Protein AF-S8AWP2-F1 (afdb_monomer_lite)

Structure (mmCIF, N/CA/C/O backbone):
data_AF-S8AWP2-F1
#
_entry.id   AF-S8AWP2-F1
#
loop_
_atom_site.group_PDB
_atom_site.id
_atom_site.type_symbol
_atom_site.label_atom_id
_atom_site.label_alt_id
_atom_site.label_comp_id
_atom_site.label_asym_id
_atom_site.label_entity_id
_atom_site.label_seq_id
_atom_site.pdbx_PDB_ins_code
_atom_site.Cartn_x
_atom_site.Cartn_y
_atom_site.Cartn_z
_atom_site.occupancy
_atom_site.B_iso_or_equiv
_atom_site.auth_seq_id
_atom_site.auth_comp_id
_atom_site.auth_asym_id
_atom_site.auth_atom_id
_atom_site.pdbx_PDB_model_num
ATOM 1 N N . MET A 1 1 ? 94.676 -32.621 21.897 1.00 42.78 1 MET A N 1
ATOM 2 C CA . MET A 1 1 ? 94.175 -31.281 21.504 1.00 42.78 1 MET A CA 1
ATOM 3 C C . MET A 1 1 ? 92.764 -31.374 20.895 1.00 42.78 1 MET A C 1
ATOM 5 O O . MET A 1 1 ? 92.560 -30.989 19.753 1.00 42.78 1 MET A O 1
ATOM 9 N N . ARG A 1 2 ? 91.780 -31.938 21.622 1.00 37.12 2 ARG A N 1
ATOM 10 C CA . ARG A 1 2 ? 90.385 -32.103 21.141 1.00 37.12 2 ARG A CA 1
ATOM 11 C C . ARG A 1 2 ? 89.375 -32.263 22.302 1.00 37.12 2 ARG A C 1
ATOM 13 O O . ARG A 1 2 ? 88.376 -32.954 22.171 1.00 37.12 2 ARG A O 1
ATOM 20 N N . THR A 1 3 ? 89.678 -31.658 23.456 1.00 35.97 3 THR A N 1
ATOM 21 C CA . THR A 1 3 ? 89.068 -32.030 24.754 1.00 35.97 3 THR A CA 1
ATOM 22 C C . THR A 1 3 ? 88.956 -30.890 25.780 1.00 35.97 3 THR A C 1
ATOM 24 O O . THR A 1 3 ? 88.505 -31.135 26.889 1.00 35.97 3 THR A O 1
ATOM 27 N N . ALA A 1 4 ? 89.352 -29.655 25.444 1.00 32.06 4 ALA A N 1
ATOM 28 C CA . ALA A 1 4 ? 89.531 -28.571 26.427 1.00 32.06 4 ALA A CA 1
ATOM 29 C C . ALA A 1 4 ? 88.922 -27.209 26.019 1.00 32.06 4 ALA A C 1
ATOM 31 O O . ALA A 1 4 ? 89.257 -26.191 26.609 1.00 32.06 4 ALA A O 1
ATOM 32 N N . LEU A 1 5 ? 88.034 -27.173 25.014 1.00 36.41 5 LEU A N 1
ATOM 33 C CA . LEU A 1 5 ? 87.403 -25.931 24.520 1.00 36.41 5 LEU A CA 1
ATOM 34 C C . LEU A 1 5 ? 85.859 -25.991 24.490 1.00 36.41 5 LEU A C 1
ATOM 36 O O . LEU A 1 5 ? 85.213 -25.273 23.737 1.00 36.41 5 LEU A O 1
ATOM 40 N N . ARG A 1 6 ? 85.265 -26.879 25.300 1.00 34.16 6 ARG A N 1
ATOM 41 C CA . ARG A 1 6 ? 83.806 -27.024 25.509 1.00 34.16 6 ARG A CA 1
ATOM 42 C C . ARG A 1 6 ? 83.405 -26.942 26.995 1.00 34.16 6 ARG A C 1
ATOM 44 O O . ARG A 1 6 ? 82.355 -27.435 27.379 1.00 34.16 6 ARG A O 1
ATOM 51 N N . LEU A 1 7 ? 84.266 -26.358 27.832 1.00 32.91 7 LEU A N 1
ATOM 52 C CA . LEU A 1 7 ? 84.156 -26.378 29.301 1.00 32.91 7 LEU A CA 1
ATOM 53 C C . LEU A 1 7 ? 84.197 -24.980 29.952 1.00 32.91 7 LEU A C 1
ATOM 55 O O . LEU A 1 7 ? 84.250 -24.875 31.169 1.00 32.91 7 LEU A O 1
ATOM 59 N N . ALA A 1 8 ? 84.137 -23.911 29.148 1.00 33.75 8 ALA A N 1
ATOM 60 C CA . ALA A 1 8 ? 84.161 -22.512 29.600 1.00 33.75 8 ALA A CA 1
ATOM 61 C C . ALA A 1 8 ? 82.802 -21.786 29.454 1.00 33.75 8 ALA A C 1
ATOM 63 O O . ALA A 1 8 ? 82.737 -20.567 29.544 1.00 33.75 8 ALA A O 1
ATOM 64 N N . ALA A 1 9 ? 81.723 -22.539 29.221 1.00 33.47 9 ALA A N 1
ATOM 65 C CA . ALA A 1 9 ? 80.335 -22.063 29.179 1.00 33.47 9 ALA A CA 1
ATOM 66 C C . ALA A 1 9 ? 79.407 -23.072 29.893 1.00 33.47 9 ALA A C 1
ATOM 68 O O . ALA A 1 9 ? 78.329 -23.404 29.412 1.00 33.47 9 ALA A O 1
ATOM 69 N N . ALA A 1 10 ? 79.901 -23.649 30.995 1.00 35.47 10 ALA A N 1
ATOM 70 C CA . ALA A 1 10 ? 79.303 -24.790 31.698 1.00 35.47 10 ALA A CA 1
ATOM 71 C C . ALA A 1 10 ? 79.237 -24.575 33.227 1.00 35.47 10 ALA A C 1
ATOM 73 O O . ALA A 1 10 ? 79.400 -25.507 34.010 1.00 35.47 10 ALA A O 1
ATOM 74 N N . ALA A 1 11 ? 79.015 -23.328 33.641 1.00 36.97 11 ALA A N 1
ATOM 75 C CA . ALA A 1 11 ? 78.617 -22.919 34.986 1.00 36.97 11 ALA A CA 1
ATOM 76 C C . ALA A 1 11 ? 77.853 -21.590 34.852 1.00 36.97 11 ALA A C 1
ATOM 78 O O . ALA A 1 11 ? 78.237 -20.782 34.011 1.00 36.97 11 ALA A O 1
ATOM 79 N N . ILE A 1 12 ? 76.815 -21.364 35.673 1.00 35.59 12 ILE A N 1
ATOM 80 C CA . ILE A 1 12 ? 75.870 -20.231 35.545 1.00 35.59 12 ILE A CA 1
ATOM 81 C C . ILE A 1 12 ? 75.112 -20.302 34.191 1.00 35.59 12 ILE A C 1
ATOM 83 O O . ILE A 1 12 ? 75.533 -19.718 33.203 1.00 35.59 12 ILE A O 1
ATOM 87 N N . LEU A 1 13 ? 74.005 -21.032 34.038 1.00 33.34 13 LEU A N 1
ATOM 88 C CA . LEU A 1 13 ? 72.996 -21.434 35.023 1.00 33.34 13 LEU A CA 1
ATOM 89 C C . LEU A 1 13 ? 72.483 -22.864 34.761 1.00 33.34 13 LEU A C 1
ATOM 91 O O . LEU A 1 13 ? 72.634 -23.410 33.670 1.00 33.34 13 LEU A O 1
ATOM 95 N N . SER A 1 14 ? 71.855 -23.466 35.771 1.00 30.28 14 SER A N 1
ATOM 96 C CA . SER A 1 14 ? 71.142 -24.744 35.661 1.00 30.28 14 SER A CA 1
ATOM 97 C C . SER A 1 14 ? 70.037 -24.698 34.606 1.00 30.28 14 SER A C 1
ATOM 99 O O . SER A 1 14 ? 69.289 -23.723 34.547 1.00 30.28 14 SER A O 1
ATOM 101 N N . ALA A 1 15 ? 69.865 -25.788 33.854 1.00 34.31 15 ALA A N 1
ATOM 102 C CA . ALA A 1 15 ? 68.691 -25.976 33.013 1.00 34.31 15 ALA A CA 1
ATOM 103 C C . ALA A 1 15 ? 67.431 -26.048 33.892 1.00 34.31 15 ALA A C 1
ATOM 105 O O . ALA A 1 15 ? 67.141 -27.081 34.495 1.00 34.31 15 ALA A O 1
ATOM 106 N N . ALA A 1 16 ? 66.683 -24.947 33.958 1.00 30.81 16 ALA A N 1
ATOM 107 C CA . ALA A 1 16 ? 65.301 -24.988 34.389 1.00 30.81 16 ALA A CA 1
ATOM 108 C C . ALA A 1 16 ? 64.512 -25.687 33.276 1.00 30.81 16 ALA A C 1
ATOM 110 O O . ALA A 1 16 ? 64.259 -25.105 32.224 1.00 30.81 16 ALA A O 1
ATOM 111 N N . SER A 1 17 ? 64.151 -26.951 33.492 1.00 40.12 17 SER A N 1
ATOM 112 C CA . SER A 1 17 ? 63.127 -27.630 32.700 1.00 40.12 17 SER A CA 1
ATOM 113 C C . SER A 1 17 ? 61.770 -27.023 33.062 1.00 40.12 17 SER A C 1
ATOM 115 O O . SER A 1 17 ? 61.025 -27.585 33.867 1.00 40.12 17 SER A O 1
ATOM 117 N N . THR A 1 18 ? 61.480 -25.839 32.524 1.00 38.56 18 THR A N 1
ATOM 118 C CA . THR A 1 18 ? 60.182 -25.182 32.658 1.00 38.56 18 THR A CA 1
ATOM 119 C C . THR A 1 18 ? 59.151 -25.973 31.864 1.00 38.56 18 THR A C 1
ATOM 121 O O . THR A 1 18 ? 58.963 -25.766 30.669 1.00 38.56 18 THR A O 1
ATOM 124 N N . SER A 1 19 ? 58.482 -26.900 32.546 1.00 49.97 19 SER A N 1
ATOM 125 C CA . SER A 1 19 ? 57.118 -27.276 32.186 1.00 49.97 19 SER A CA 1
ATOM 126 C C . SER A 1 19 ? 56.280 -26.004 32.073 1.00 49.97 19 SER A C 1
ATOM 128 O O . SER A 1 19 ? 56.360 -25.179 32.988 1.00 49.97 19 SER A O 1
ATOM 130 N N . ALA A 1 20 ? 55.498 -25.871 31.000 1.00 56.75 20 ALA A N 1
ATOM 131 C CA . ALA A 1 20 ? 54.636 -24.721 30.738 1.00 56.75 20 ALA A CA 1
ATOM 132 C C . ALA A 1 20 ? 53.916 -24.252 32.010 1.00 56.75 20 ALA A C 1
ATOM 134 O O . ALA A 1 20 ? 53.125 -24.998 32.598 1.00 56.75 20 ALA A O 1
ATOM 135 N N . VAL A 1 21 ? 54.213 -23.034 32.470 1.00 76.25 21 VAL A N 1
ATOM 136 C CA . VAL A 1 21 ? 53.601 -22.504 33.687 1.00 76.25 21 VAL A CA 1
ATOM 137 C C . VAL A 1 21 ? 52.257 -21.907 33.294 1.00 76.25 21 VAL A C 1
ATOM 139 O O . VAL A 1 21 ? 52.169 -20.825 32.720 1.00 76.25 21 VAL A O 1
ATOM 142 N N . CYS A 1 22 ? 51.201 -22.662 33.578 1.00 86.25 22 CYS A N 1
ATOM 143 C CA . CYS A 1 22 ? 49.826 -22.260 33.326 1.00 86.25 22 CYS A CA 1
ATOM 144 C C . CYS A 1 22 ? 49.356 -21.292 34.414 1.00 86.25 22 CYS A C 1
ATOM 146 O O . CYS A 1 22 ? 48.983 -21.707 35.512 1.00 86.25 22 CYS A O 1
ATOM 148 N N . ILE A 1 23 ? 49.375 -19.999 34.102 1.00 87.69 23 ILE A N 1
ATOM 149 C CA . ILE A 1 23 ? 48.913 -18.932 34.989 1.00 87.69 23 ILE A CA 1
ATOM 150 C C . ILE A 1 23 ? 47.380 -18.886 34.931 1.00 87.69 23 ILE A C 1
ATOM 152 O O . ILE A 1 23 ? 46.834 -18.670 33.846 1.00 87.69 23 ILE A O 1
ATOM 156 N N . PRO A 1 24 ? 46.657 -19.088 36.049 1.00 88.19 24 PRO A N 1
ATOM 157 C CA . PRO A 1 24 ? 45.210 -18.919 36.068 1.00 88.19 24 PRO A CA 1
ATOM 158 C C . PRO A 1 24 ? 44.852 -17.436 35.929 1.00 88.19 24 PRO A C 1
ATOM 160 O O . PRO A 1 24 ? 45.419 -16.584 36.615 1.00 88.19 24 PRO A O 1
ATOM 163 N N . LEU A 1 25 ? 43.850 -17.131 35.104 1.00 87.81 25 LEU A N 1
ATOM 164 C CA . LEU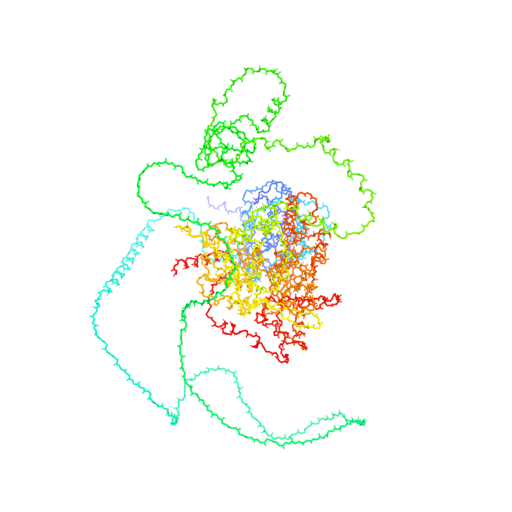 A 1 25 ? 43.242 -15.795 35.036 1.00 87.81 25 LEU A CA 1
ATOM 165 C C . LEU A 1 25 ? 42.216 -15.557 36.160 1.00 87.81 25 LEU A C 1
ATOM 167 O O . LEU A 1 25 ? 41.536 -14.532 36.181 1.00 87.81 25 LEU A O 1
ATOM 171 N N . ALA A 1 26 ? 42.116 -16.487 37.113 1.00 87.31 26 ALA A N 1
ATOM 172 C CA . ALA A 1 26 ? 41.205 -16.402 38.241 1.00 87.31 26 ALA A CA 1
ATOM 173 C C . ALA A 1 26 ? 41.520 -15.178 39.117 1.00 87.31 26 ALA A C 1
ATOM 175 O O . ALA A 1 26 ? 42.572 -15.107 39.751 1.00 87.31 26 ALA A O 1
ATOM 176 N N . GLY A 1 27 ? 40.604 -14.208 39.141 1.00 83.25 27 GLY A N 1
ATOM 177 C CA . GLY A 1 27 ? 40.806 -12.921 39.815 1.00 83.25 27 GLY A CA 1
ATOM 178 C C . GLY A 1 27 ? 41.656 -11.889 39.055 1.00 83.25 27 GLY A C 1
ATOM 179 O O . GLY A 1 27 ? 42.025 -10.884 39.659 1.00 83.25 27 GLY A O 1
ATOM 180 N N . SER A 1 28 ? 41.952 -12.093 37.764 1.00 90.88 28 SER A N 1
ATOM 181 C CA . SER A 1 28 ? 42.581 -11.067 36.912 1.00 90.88 28 SER A CA 1
ATOM 182 C C . SER A 1 28 ? 41.698 -9.820 36.802 1.00 90.88 28 SER A C 1
ATOM 184 O O . SER A 1 28 ? 40.487 -9.900 36.590 1.00 90.88 28 SER A O 1
ATOM 186 N N . SER A 1 29 ? 42.328 -8.654 36.915 1.00 88.25 29 SER A N 1
ATOM 187 C CA . SER A 1 29 ? 41.708 -7.334 36.782 1.00 88.25 29 SER A CA 1
ATOM 188 C C . SER A 1 29 ? 41.656 -6.813 35.339 1.00 88.25 29 SER A C 1
ATOM 190 O O . SER A 1 29 ? 40.894 -5.882 35.074 1.00 88.25 29 SER A O 1
ATOM 192 N N . LEU A 1 30 ? 42.410 -7.419 34.408 1.00 89.25 30 LEU A N 1
ATOM 193 C CA . LEU A 1 30 ? 42.397 -7.092 32.971 1.00 89.25 30 LEU A CA 1
ATOM 194 C C . LEU A 1 30 ? 41.645 -8.119 32.108 1.00 89.25 30 LEU A C 1
ATOM 196 O O . LEU A 1 30 ? 41.063 -7.752 31.087 1.00 89.25 30 LEU A O 1
ATOM 200 N N . CYS A 1 31 ? 41.612 -9.385 32.527 1.00 92.44 31 CYS A N 1
ATOM 201 C CA . CYS A 1 31 ? 40.851 -10.450 31.870 1.00 92.44 31 CYS A CA 1
ATOM 202 C C . CYS A 1 31 ? 39.722 -11.035 32.760 1.00 92.44 31 CYS A C 1
ATOM 204 O O . CYS A 1 31 ? 39.590 -12.262 32.814 1.00 92.44 31 CYS A O 1
ATOM 206 N N . PRO A 1 32 ? 38.902 -10.229 33.476 1.00 90.56 32 PRO A N 1
ATOM 207 C CA . PRO A 1 32 ? 37.938 -10.741 34.455 1.00 90.56 32 PRO A CA 1
ATOM 208 C C . PRO A 1 32 ? 36.863 -11.668 33.866 1.00 90.56 32 PRO A C 1
ATOM 210 O O . PRO A 1 32 ? 36.408 -12.573 34.563 1.00 90.56 32 PRO A O 1
ATOM 213 N N . ALA A 1 33 ? 36.479 -11.512 32.593 1.00 89.50 33 ALA A N 1
ATOM 214 C CA . ALA A 1 33 ? 35.524 -12.427 31.952 1.00 89.50 33 ALA A CA 1
ATOM 215 C C . ALA A 1 33 ? 36.131 -13.818 31.678 1.00 89.50 33 ALA A C 1
ATOM 217 O O . ALA A 1 33 ? 35.417 -14.812 31.577 1.00 89.50 33 ALA A O 1
ATOM 218 N N . PHE A 1 34 ? 37.463 -13.914 31.626 1.00 89.44 34 PHE A N 1
ATOM 219 C CA . PHE A 1 34 ? 38.205 -15.153 31.387 1.00 89.44 34 PHE A CA 1
ATOM 220 C C . PHE A 1 34 ? 38.605 -15.876 32.688 1.00 89.44 34 PHE A C 1
ATOM 222 O O . PHE A 1 34 ? 39.438 -16.777 32.643 1.00 89.44 34 PHE A O 1
ATOM 229 N N . ASN A 1 35 ? 37.991 -15.534 33.828 1.00 87.25 35 ASN A N 1
ATOM 230 C CA . ASN A 1 35 ? 38.224 -16.067 35.184 1.00 87.25 35 ASN A CA 1
ATOM 231 C C . ASN A 1 35 ? 38.454 -17.599 35.267 1.00 87.25 35 ASN A C 1
ATOM 233 O O . ASN A 1 35 ? 39.285 -18.054 36.048 1.00 87.25 35 ASN A O 1
ATOM 237 N N . GLY A 1 36 ? 37.750 -18.403 34.459 1.00 84.50 36 GLY A N 1
ATOM 238 C CA . GLY A 1 36 ? 37.904 -19.867 34.405 1.00 84.50 36 GLY A CA 1
ATOM 239 C C . GLY A 1 36 ? 39.035 -20.397 33.506 1.00 84.50 36 GLY A C 1
ATOM 240 O O . GLY A 1 36 ? 39.114 -21.608 33.293 1.00 84.50 36 GLY A O 1
ATOM 241 N N . SER A 1 37 ? 39.873 -19.524 32.943 1.00 89.56 37 SER A N 1
ATOM 242 C CA . SER A 1 37 ? 40.850 -19.829 31.884 1.00 89.56 37 SER A CA 1
ATOM 243 C C . SER A 1 37 ? 42.303 -19.706 32.367 1.00 89.56 37 SER A C 1
ATOM 245 O O . SER A 1 37 ? 42.578 -19.183 33.449 1.00 89.56 37 SER A O 1
ATOM 247 N N . PHE A 1 38 ? 43.251 -20.155 31.540 1.00 89.44 38 PHE A N 1
ATOM 248 C CA . PHE A 1 38 ? 44.691 -20.077 31.808 1.00 89.44 38 PHE A CA 1
ATOM 249 C C . PHE A 1 38 ? 45.442 -19.435 30.637 1.00 89.44 38 PHE A C 1
ATOM 251 O O . PHE A 1 38 ? 45.014 -19.545 29.489 1.00 89.44 38 PHE A O 1
ATOM 258 N N . VAL A 1 39 ? 46.596 -18.833 30.929 1.00 88.75 39 VAL A N 1
ATOM 259 C CA . VAL A 1 39 ? 47.595 -18.387 29.943 1.00 88.75 39 VAL A CA 1
ATOM 260 C C . VAL A 1 39 ? 48.888 -19.177 30.155 1.00 88.75 39 VAL A C 1
ATOM 262 O O . VAL A 1 39 ? 49.262 -19.462 31.292 1.00 88.75 39 VAL A O 1
ATOM 265 N N . SER A 1 40 ? 49.571 -19.542 29.068 1.00 87.06 40 SER A N 1
ATOM 266 C CA . SER A 1 40 ? 50.841 -20.277 29.113 1.00 87.06 40 SER A CA 1
ATOM 267 C C . SER A 1 40 ? 52.043 -19.341 28.988 1.00 87.06 40 SER A C 1
ATOM 269 O O . SER A 1 40 ? 52.094 -18.515 28.075 1.00 87.06 40 SER A O 1
ATOM 271 N N . THR A 1 41 ? 53.065 -19.521 29.830 1.00 83.62 41 THR A N 1
ATOM 272 C CA . THR A 1 41 ? 54.371 -18.849 29.671 1.00 83.62 41 THR A CA 1
ATOM 273 C C . THR A 1 41 ? 55.085 -19.189 28.359 1.00 83.62 41 THR A C 1
ATOM 275 O O . THR A 1 41 ? 55.945 -18.430 27.906 1.00 83.62 41 THR A O 1
ATOM 278 N N . ASP A 1 42 ? 54.725 -20.300 27.714 1.00 79.31 42 ASP A N 1
ATOM 279 C CA . ASP A 1 42 ? 55.346 -20.756 26.465 1.00 79.31 42 ASP A CA 1
ATOM 280 C C . ASP A 1 42 ? 54.935 -19.880 25.265 1.00 79.31 42 ASP A C 1
ATOM 282 O O . ASP A 1 42 ? 55.670 -19.790 24.283 1.00 79.31 42 ASP A O 1
ATOM 286 N N . SER A 1 43 ? 53.830 -19.127 25.375 1.00 74.38 43 SER A N 1
ATOM 287 C CA . SER A 1 43 ? 53.428 -18.089 24.407 1.00 74.38 43 SER A CA 1
ATOM 288 C C . SER A 1 43 ? 54.325 -16.837 24.438 1.00 74.38 43 SER A C 1
ATOM 290 O O . SER A 1 43 ? 54.071 -15.869 23.719 1.00 74.38 43 SER A O 1
ATOM 292 N N . SER A 1 44 ? 55.406 -16.839 25.227 1.00 71.19 44 SER A N 1
ATOM 293 C CA . SER A 1 44 ? 56.374 -15.736 25.332 1.00 71.19 44 SER A CA 1
ATOM 294 C C . SER A 1 44 ? 57.065 -15.349 24.016 1.00 71.19 44 SER A C 1
ATOM 296 O O . SER A 1 44 ? 57.561 -14.230 23.905 1.00 71.19 44 SER A O 1
ATOM 298 N N . GLY A 1 45 ? 57.042 -16.211 22.992 1.00 71.50 45 GLY A N 1
ATOM 299 C CA . GLY A 1 45 ? 57.475 -15.861 21.632 1.00 71.50 45 GLY A CA 1
ATOM 300 C C . GLY A 1 45 ? 56.566 -14.847 20.917 1.00 71.50 45 GLY A C 1
ATOM 301 O O . GLY A 1 45 ? 57.064 -14.033 20.144 1.00 71.50 45 GLY A O 1
ATOM 302 N N . ASN A 1 46 ? 55.259 -14.860 21.206 1.00 76.44 46 ASN A N 1
ATOM 303 C CA . ASN A 1 46 ? 54.285 -13.873 20.712 1.00 76.44 46 ASN A CA 1
ATOM 304 C C . ASN A 1 46 ? 54.116 -12.700 21.693 1.00 76.44 46 ASN A C 1
ATOM 306 O O . ASN A 1 46 ? 53.879 -11.565 21.282 1.00 76.44 46 ASN A O 1
ATOM 310 N N . TYR A 1 47 ? 54.257 -12.979 22.993 1.00 86.06 47 TYR A N 1
ATOM 311 C CA . TYR A 1 47 ? 53.996 -12.049 24.089 1.00 86.06 47 TYR A CA 1
ATOM 312 C C . TYR A 1 47 ? 55.202 -11.977 25.041 1.00 86.06 47 TYR A C 1
ATOM 314 O O . TYR A 1 47 ? 55.187 -12.620 26.095 1.00 86.06 47 TYR A O 1
ATOM 322 N N . PRO A 1 48 ? 56.251 -11.188 24.722 1.00 84.88 48 PRO A N 1
ATOM 323 C CA . PRO A 1 48 ? 57.527 -11.202 25.451 1.00 84.88 48 PRO A CA 1
ATOM 324 C C . PRO A 1 48 ? 57.423 -10.959 26.962 1.00 84.88 48 PRO A C 1
ATOM 326 O O . PRO A 1 48 ? 58.285 -11.396 27.724 1.00 84.88 48 PRO A O 1
ATOM 329 N N . PHE A 1 49 ? 56.359 -10.292 27.418 1.00 88.06 49 PHE A N 1
ATOM 330 C CA . PHE A 1 49 ? 56.114 -10.047 28.836 1.00 88.06 49 PHE A CA 1
ATOM 331 C C . PHE A 1 49 ? 55.816 -11.327 29.641 1.00 88.06 49 PHE A C 1
ATOM 333 O O . PHE A 1 49 ? 56.152 -11.374 30.824 1.00 88.06 49 PHE A O 1
ATOM 340 N N . LEU A 1 50 ? 55.258 -12.378 29.018 1.00 86.12 50 LEU A N 1
ATOM 341 C CA . LEU A 1 50 ? 54.896 -13.637 29.691 1.00 86.12 50 LEU A CA 1
ATOM 342 C C . LEU A 1 50 ? 56.109 -14.399 30.246 1.00 86.12 50 LEU A C 1
ATOM 344 O O . LEU A 1 50 ? 55.966 -15.146 31.209 1.00 86.12 50 LEU A O 1
ATOM 348 N N . ALA A 1 51 ? 57.315 -14.161 29.716 1.00 84.12 51 ALA A N 1
ATOM 349 C CA . ALA A 1 51 ? 58.557 -14.712 30.267 1.00 84.12 51 ALA A CA 1
ATOM 350 C C . ALA A 1 51 ? 58.908 -14.166 31.672 1.00 84.12 51 ALA A C 1
ATOM 352 O O . ALA A 1 51 ? 59.810 -14.684 32.329 1.00 84.12 51 ALA A O 1
ATOM 353 N N . PHE A 1 52 ? 58.207 -13.123 32.134 1.00 84.81 52 PHE A N 1
ATOM 354 C CA . PHE A 1 52 ? 58.433 -12.433 33.408 1.00 84.81 52 PHE A CA 1
ATOM 355 C C . PHE A 1 52 ? 57.193 -12.442 34.321 1.00 84.81 52 PHE A C 1
ATOM 357 O O . PHE A 1 52 ? 57.078 -11.594 35.206 1.00 84.81 52 PHE A O 1
ATOM 364 N N . VAL A 1 53 ? 56.264 -13.375 34.093 1.00 86.06 53 VAL A N 1
ATOM 365 C CA . VAL A 1 53 ? 55.018 -13.542 34.855 1.00 86.06 53 VAL A CA 1
ATOM 366 C C . VAL A 1 53 ? 55.095 -14.821 35.689 1.00 86.06 53 VAL A C 1
ATOM 368 O O . VAL A 1 53 ? 55.239 -15.908 35.135 1.00 86.06 53 VAL A O 1
ATOM 371 N N . SER A 1 54 ? 54.968 -14.709 37.016 1.00 83.50 54 SER A N 1
ATOM 372 C CA . SER A 1 54 ? 54.912 -15.868 37.927 1.00 83.50 54 SER A CA 1
ATOM 373 C C . SER A 1 54 ? 53.523 -16.135 38.518 1.00 83.50 54 SER A C 1
ATOM 375 O O . SER A 1 54 ? 53.268 -17.225 39.028 1.00 83.50 54 SER A O 1
ATOM 377 N N . ASN A 1 55 ? 52.627 -15.146 38.473 1.00 86.38 55 ASN A N 1
ATOM 378 C CA . ASN A 1 55 ? 51.300 -15.182 39.084 1.00 86.38 55 ASN A CA 1
ATOM 379 C C . ASN A 1 55 ? 50.343 -14.183 38.394 1.00 86.38 55 ASN A C 1
ATOM 381 O O . ASN A 1 55 ? 50.764 -13.379 37.563 1.00 86.38 55 ASN A O 1
ATOM 385 N N . THR A 1 56 ? 49.058 -14.205 38.751 1.00 87.56 56 THR A N 1
ATOM 386 C CA . THR A 1 56 ? 48.007 -13.375 38.129 1.00 87.56 56 THR A CA 1
ATOM 387 C C . THR A 1 56 ? 48.188 -11.862 38.354 1.00 87.56 56 THR A C 1
ATOM 389 O O . THR A 1 56 ? 47.807 -11.070 37.496 1.00 87.56 56 THR A O 1
ATOM 392 N N . GLN A 1 57 ? 48.826 -11.437 39.451 1.00 88.62 57 GLN A N 1
ATOM 393 C CA . GLN A 1 57 ? 49.140 -10.024 39.703 1.00 88.62 57 GLN A CA 1
ATOM 394 C C . GLN A 1 57 ? 50.337 -9.550 38.861 1.00 88.62 57 GLN A C 1
ATOM 396 O O . GLN A 1 57 ? 50.304 -8.438 38.330 1.00 88.62 57 GLN A O 1
ATOM 401 N N . ASP A 1 58 ? 51.361 -10.394 38.676 1.00 88.06 58 ASP A N 1
ATOM 402 C CA . ASP A 1 58 ? 52.432 -10.125 37.704 1.00 88.06 58 ASP A CA 1
ATOM 403 C C . ASP A 1 58 ? 51.856 -10.028 36.286 1.00 88.06 58 ASP A C 1
ATOM 405 O O . ASP A 1 58 ? 52.250 -9.144 35.527 1.00 88.06 58 ASP A O 1
ATOM 409 N N . PHE A 1 59 ? 50.927 -10.928 35.934 1.00 92.00 59 PHE A N 1
ATOM 410 C CA . PHE A 1 59 ? 50.261 -10.943 34.632 1.00 92.00 59 PHE A CA 1
ATOM 411 C C . PHE A 1 59 ? 49.570 -9.608 34.367 1.00 92.00 59 PHE A C 1
ATOM 413 O O . PHE A 1 59 ? 49.930 -8.943 33.401 1.00 92.00 59 PHE A O 1
ATOM 420 N N . ASP A 1 60 ? 48.660 -9.175 35.245 1.00 91.31 60 ASP A N 1
ATOM 421 C CA . ASP A 1 60 ? 47.939 -7.908 35.083 1.00 91.31 60 ASP A CA 1
ATOM 422 C C . ASP A 1 60 ? 48.903 -6.714 34.966 1.00 91.31 60 ASP A C 1
ATOM 424 O O . ASP A 1 60 ? 48.788 -5.896 34.051 1.00 91.31 60 ASP A O 1
ATOM 428 N N . ALA A 1 61 ? 49.896 -6.629 35.859 1.00 89.94 61 ALA A N 1
ATOM 429 C CA . ALA A 1 61 ? 50.847 -5.520 35.880 1.00 89.94 61 ALA A CA 1
ATOM 430 C C . ALA A 1 61 ? 51.707 -5.456 34.606 1.00 89.94 61 ALA A C 1
ATOM 432 O O . ALA A 1 61 ? 51.941 -4.373 34.070 1.00 89.94 61 ALA A O 1
ATOM 433 N N . LYS A 1 62 ? 52.176 -6.604 34.102 1.00 89.88 62 LYS A N 1
ATOM 434 C CA . LYS A 1 62 ? 52.996 -6.679 32.883 1.00 89.88 62 LYS A CA 1
ATOM 435 C C . LYS A 1 62 ? 52.168 -6.539 31.607 1.00 89.88 62 LYS A C 1
ATOM 437 O O . LYS A 1 62 ? 52.650 -5.942 30.647 1.00 89.88 62 LYS A O 1
ATOM 442 N N . PHE A 1 63 ? 50.934 -7.034 31.604 1.00 92.69 63 PHE A N 1
ATOM 443 C CA . PHE A 1 63 ? 50.016 -6.937 30.474 1.00 92.69 63 PHE A CA 1
ATOM 444 C C . PHE A 1 63 ? 49.531 -5.494 30.266 1.00 92.69 63 PHE A C 1
ATOM 446 O O . PHE A 1 63 ? 49.516 -5.030 29.128 1.00 92.69 63 PHE A O 1
ATOM 453 N N . ALA A 1 64 ? 49.270 -4.733 31.339 1.00 88.94 64 ALA A N 1
ATOM 454 C CA . ALA A 1 64 ? 48.990 -3.294 31.257 1.00 88.94 64 ALA A CA 1
ATOM 455 C C . ALA A 1 64 ? 50.124 -2.510 30.565 1.00 88.94 64 ALA A C 1
ATOM 457 O O . ALA A 1 64 ? 49.874 -1.725 29.647 1.00 88.94 64 ALA A O 1
ATOM 458 N N . THR A 1 65 ? 51.379 -2.748 30.968 1.00 87.88 65 THR A N 1
ATOM 459 C CA . THR A 1 65 ? 52.562 -2.147 30.325 1.00 87.88 65 THR A CA 1
ATOM 460 C C . THR A 1 65 ? 52.704 -2.605 28.872 1.00 87.88 65 THR A C 1
ATOM 462 O O . THR A 1 65 ? 52.922 -1.781 27.991 1.00 87.88 65 THR A O 1
ATOM 465 N N . TYR A 1 66 ? 52.519 -3.900 28.589 1.00 89.94 66 TYR A N 1
ATOM 466 C CA . TYR A 1 66 ? 52.579 -4.432 27.225 1.00 89.94 66 TYR A CA 1
ATOM 467 C C . TYR A 1 66 ? 51.554 -3.769 26.295 1.00 89.94 66 TYR A C 1
ATOM 469 O O . TYR A 1 66 ? 51.926 -3.351 25.203 1.00 89.94 66 TYR A O 1
ATOM 477 N N . ILE A 1 67 ? 50.297 -3.624 26.728 1.00 87.94 67 ILE A N 1
ATOM 478 C CA . ILE A 1 67 ? 49.230 -2.958 25.963 1.00 87.94 67 ILE A CA 1
ATOM 479 C C . ILE A 1 67 ? 49.597 -1.500 25.651 1.00 87.94 67 ILE A C 1
ATOM 481 O O . ILE A 1 67 ? 49.412 -1.045 24.522 1.00 87.94 67 ILE A O 1
ATOM 485 N N . THR A 1 68 ? 50.102 -0.779 26.655 1.00 81.00 68 THR A N 1
ATOM 486 C CA . THR A 1 68 ? 50.343 0.669 26.570 1.00 81.00 68 THR A CA 1
ATOM 487 C C . THR A 1 68 ? 51.578 0.993 25.730 1.00 81.00 68 THR A C 1
ATOM 489 O O . THR A 1 68 ? 51.510 1.872 24.872 1.00 81.00 68 THR A O 1
ATOM 492 N N . ASP A 1 69 ? 52.675 0.260 25.930 1.00 80.62 69 ASP A N 1
ATOM 493 C CA . ASP A 1 69 ? 53.981 0.594 25.353 1.00 80.62 69 ASP A CA 1
ATOM 494 C C . ASP A 1 69 ? 54.258 -0.209 24.071 1.00 80.62 69 ASP A C 1
ATOM 496 O O . ASP A 1 69 ? 54.528 0.351 23.010 1.00 80.62 69 ASP A O 1
ATOM 500 N N . GLN A 1 70 ? 54.196 -1.544 24.158 1.00 84.12 70 GLN A N 1
ATOM 501 C CA . GLN A 1 70 ? 54.706 -2.442 23.113 1.00 84.12 70 GLN A CA 1
ATOM 502 C C . GLN A 1 70 ? 53.655 -2.787 22.057 1.00 84.12 70 GLN A C 1
ATOM 504 O O . GLN A 1 70 ? 53.950 -2.754 20.865 1.00 84.12 70 GLN A O 1
ATOM 509 N N . TYR A 1 71 ? 52.424 -3.100 22.467 1.00 87.56 71 TYR A N 1
ATOM 510 C CA . TYR A 1 71 ? 51.354 -3.486 21.551 1.00 87.56 71 TYR A CA 1
ATOM 511 C C . TYR A 1 71 ? 50.992 -2.338 20.608 1.00 87.56 71 TYR A C 1
ATOM 513 O O . TYR A 1 71 ? 50.967 -2.536 19.395 1.00 87.56 71 TYR A O 1
ATOM 521 N N . ALA A 1 72 ? 50.777 -1.131 21.143 1.00 84.81 72 ALA A N 1
ATOM 522 C CA . ALA A 1 72 ? 50.473 0.049 20.337 1.00 84.81 72 ALA A CA 1
ATOM 523 C C . ALA A 1 72 ? 51.577 0.342 19.301 1.00 84.81 72 ALA A C 1
ATOM 525 O O . ALA A 1 72 ? 51.263 0.652 18.149 1.00 84.81 72 ALA A O 1
ATOM 526 N N . GLN A 1 73 ? 52.852 0.172 19.674 1.00 85.31 73 GLN A N 1
ATOM 527 C CA . GLN A 1 73 ? 53.970 0.304 18.744 1.00 85.31 73 GLN A CA 1
ATOM 528 C C . GLN A 1 73 ? 53.942 -0.791 17.665 1.00 85.31 73 GLN A C 1
ATOM 530 O O . GLN A 1 73 ? 53.774 -0.473 16.490 1.00 85.31 73 GLN A O 1
ATOM 535 N N . THR A 1 74 ? 54.033 -2.072 18.032 1.00 86.31 74 THR A N 1
ATOM 536 C CA . THR A 1 74 ? 54.111 -3.175 17.057 1.00 86.31 74 THR A CA 1
ATOM 537 C C . THR A 1 74 ? 52.887 -3.229 16.139 1.00 86.31 74 THR A C 1
ATOM 539 O O . THR A 1 74 ? 53.004 -3.505 14.944 1.00 86.31 74 THR A O 1
ATOM 542 N N . LYS A 1 75 ? 51.695 -2.926 16.662 1.00 89.38 75 LYS A N 1
ATOM 543 C CA . LYS A 1 75 ? 50.453 -2.943 15.887 1.00 89.38 75 LYS A CA 1
ATOM 544 C C . LYS A 1 75 ? 50.375 -1.789 14.891 1.00 89.38 75 LYS A C 1
ATOM 546 O O . LYS A 1 75 ? 50.208 -2.034 13.696 1.00 89.38 75 LYS A O 1
ATOM 551 N N . TYR A 1 76 ? 50.504 -0.543 15.345 1.00 88.44 76 TYR A N 1
ATOM 552 C CA . TYR A 1 76 ? 50.320 0.601 14.451 1.00 88.44 76 TYR A CA 1
ATOM 553 C C . TYR A 1 76 ? 51.585 0.941 13.663 1.00 88.44 76 TYR A C 1
ATOM 555 O O . TYR A 1 76 ? 51.474 1.198 12.467 1.00 88.44 76 TYR A O 1
ATOM 563 N N . GLN A 1 77 ? 52.774 0.899 14.272 1.00 85.94 77 GLN A N 1
ATOM 564 C CA . GLN A 1 77 ? 54.031 1.229 13.594 1.00 85.94 77 GLN A CA 1
ATOM 565 C C . GLN A 1 77 ? 54.509 0.092 12.680 1.00 85.94 77 GLN A C 1
ATOM 567 O O . GLN A 1 77 ? 54.713 0.329 11.492 1.00 85.94 77 GLN A O 1
ATOM 572 N N . ASP A 1 78 ? 54.659 -1.133 13.195 1.00 86.25 78 ASP A N 1
ATOM 573 C CA . ASP A 1 78 ? 55.349 -2.203 12.453 1.00 86.25 78 ASP A CA 1
ATOM 574 C C . ASP A 1 78 ? 54.412 -2.980 11.507 1.00 86.25 78 ASP A C 1
ATOM 576 O O . ASP A 1 78 ? 54.744 -3.219 10.339 1.00 86.25 78 ASP A O 1
ATOM 580 N N . LEU A 1 79 ? 53.218 -3.358 11.982 1.00 85.75 79 LEU A N 1
ATOM 581 C CA . LEU A 1 79 ? 52.244 -4.119 11.189 1.00 85.75 79 LEU A CA 1
ATOM 582 C C . LEU A 1 79 ? 51.455 -3.225 10.220 1.00 85.75 79 LEU A C 1
ATOM 584 O O . LEU A 1 79 ? 51.478 -3.472 9.013 1.00 85.75 79 LEU A O 1
ATOM 588 N N . LEU A 1 80 ? 50.789 -2.174 10.714 1.00 87.75 80 LEU A N 1
ATOM 589 C CA . LEU A 1 80 ? 49.967 -1.275 9.883 1.00 87.75 80 LEU A CA 1
ATOM 590 C C . LEU A 1 80 ? 50.776 -0.155 9.191 1.00 87.75 80 LEU A C 1
ATOM 592 O O . LEU A 1 80 ? 50.284 0.477 8.249 1.00 87.75 80 LEU A O 1
ATOM 596 N N . GLY A 1 81 ? 52.032 0.060 9.593 1.00 85.94 81 GLY A N 1
ATOM 597 C CA . GLY A 1 81 ? 52.955 0.988 8.933 1.00 85.94 81 GLY A CA 1
ATOM 598 C C . GLY A 1 81 ? 52.673 2.471 9.174 1.00 85.94 81 GLY A C 1
ATOM 599 O O . GLY A 1 81 ? 53.043 3.284 8.328 1.00 85.94 81 GLY A O 1
ATOM 600 N N . CYS A 1 82 ? 51.979 2.830 10.257 1.00 86.69 82 CYS A N 1
ATOM 601 C CA . CYS A 1 82 ? 51.602 4.207 10.558 1.00 86.69 82 CYS A CA 1
ATOM 602 C C . CYS A 1 82 ? 52.822 5.085 10.880 1.00 86.69 82 CYS A C 1
ATOM 604 O O . CYS A 1 82 ? 53.545 4.852 11.851 1.00 86.69 82 CYS A O 1
ATOM 606 N N . SER A 1 83 ? 53.023 6.139 10.087 1.00 84.81 83 SER A N 1
ATOM 607 C CA . SER A 1 83 ? 54.022 7.178 10.346 1.00 84.81 83 SER A CA 1
ATOM 608 C C . SER A 1 83 ? 53.437 8.345 11.153 1.00 84.81 83 SER A C 1
ATOM 610 O O . SER A 1 83 ? 52.252 8.662 11.048 1.00 84.81 83 SER A O 1
ATOM 612 N N . GLY A 1 84 ? 54.281 9.002 11.955 1.00 79.25 84 GLY A N 1
ATOM 613 C CA . GLY A 1 84 ? 53.898 10.174 12.759 1.00 79.25 84 GLY A CA 1
ATOM 614 C C . GLY A 1 84 ? 53.286 9.876 14.135 1.00 79.25 84 GLY A C 1
ATOM 615 O O . GLY A 1 84 ? 52.921 10.817 14.832 1.00 79.25 84 GLY A O 1
ATOM 616 N N . LEU A 1 85 ? 53.209 8.604 14.544 1.00 82.94 85 LEU A N 1
ATOM 617 C CA . LEU A 1 85 ? 52.668 8.181 15.843 1.00 82.94 85 LEU A CA 1
ATOM 618 C C . LEU A 1 85 ? 53.391 8.846 17.030 1.00 82.94 85 LEU A C 1
ATOM 620 O O . LEU A 1 85 ? 54.618 8.785 17.136 1.00 82.94 85 LEU A O 1
ATOM 624 N N . ASN A 1 86 ? 52.627 9.396 17.978 1.00 80.69 86 ASN A N 1
ATOM 625 C CA . ASN A 1 86 ? 53.160 9.858 19.260 1.00 80.69 86 ASN A CA 1
ATOM 626 C C . ASN A 1 86 ? 53.286 8.690 20.253 1.00 80.69 86 ASN A C 1
ATOM 628 O O . ASN A 1 86 ? 52.396 8.452 21.064 1.00 80.69 86 ASN A O 1
ATOM 632 N N . LEU A 1 87 ? 54.414 7.980 20.221 1.00 79.69 87 LEU A N 1
ATOM 633 C CA . LEU A 1 87 ? 54.678 6.856 21.135 1.00 79.69 87 LEU A CA 1
ATOM 634 C C . LEU A 1 87 ? 54.877 7.271 22.611 1.00 79.69 87 LEU A C 1
ATOM 636 O O . LEU A 1 87 ? 55.004 6.403 23.466 1.00 79.69 87 LEU A O 1
ATOM 640 N N . SER A 1 88 ? 54.880 8.572 22.928 1.00 77.44 88 SER A N 1
ATOM 641 C CA . SER A 1 88 ? 54.905 9.079 24.312 1.00 77.44 88 SER A CA 1
ATOM 642 C C . SER A 1 88 ? 53.509 9.214 24.940 1.00 77.44 88 SER A C 1
ATOM 644 O O . SER A 1 88 ? 53.412 9.433 26.145 1.00 77.44 88 SER A O 1
ATOM 646 N N . ASP A 1 89 ? 52.438 9.126 24.144 1.00 79.06 89 ASP A N 1
ATOM 647 C CA . ASP A 1 89 ? 51.047 9.066 24.611 1.00 79.06 89 ASP A CA 1
ATOM 648 C C . ASP A 1 89 ? 50.218 8.209 23.642 1.00 79.06 89 ASP A C 1
ATOM 650 O O . ASP A 1 89 ? 49.656 8.685 22.652 1.00 79.06 89 ASP A O 1
ATOM 654 N N . THR A 1 90 ? 50.153 6.915 23.944 1.00 82.38 90 THR A N 1
ATOM 655 C CA . THR A 1 90 ? 49.463 5.901 23.139 1.00 82.38 90 THR A CA 1
ATOM 656 C C . THR A 1 90 ? 47.961 5.807 23.433 1.00 82.38 90 THR A C 1
ATOM 658 O O . THR A 1 90 ? 47.281 4.968 22.841 1.00 82.38 90 THR A O 1
ATOM 661 N N . SER A 1 91 ? 47.399 6.676 24.289 1.00 81.19 91 SER A N 1
ATOM 662 C CA . SER A 1 91 ? 45.980 6.632 24.689 1.00 81.19 91 SER A CA 1
ATOM 663 C C . SER A 1 91 ? 45.013 6.657 23.498 1.00 81.19 91 SER A C 1
ATOM 665 O O . SER A 1 91 ? 44.053 5.888 23.459 1.00 81.19 91 SER A O 1
ATOM 667 N N . ASN A 1 92 ? 45.312 7.470 22.482 1.00 83.56 92 ASN A N 1
ATOM 668 C CA . ASN A 1 92 ? 44.513 7.613 21.259 1.00 83.56 92 ASN A CA 1
ATOM 669 C C . ASN A 1 92 ? 44.656 6.431 20.273 1.00 83.56 92 ASN A C 1
ATOM 671 O O . ASN A 1 92 ? 43.897 6.346 19.308 1.00 83.56 92 ASN A O 1
ATOM 675 N N . LEU A 1 93 ? 45.608 5.518 20.506 1.00 86.88 93 LEU A N 1
ATOM 676 C CA . LEU A 1 93 ? 45.839 4.310 19.697 1.00 86.88 93 LEU A CA 1
ATOM 677 C C . LEU A 1 93 ? 45.073 3.085 20.224 1.00 86.88 93 LEU A C 1
ATOM 679 O O . LEU A 1 93 ? 45.024 2.050 19.560 1.00 86.88 93 LEU A O 1
ATOM 683 N N . TYR A 1 94 ? 44.463 3.176 21.408 1.00 90.81 94 TYR A N 1
ATOM 684 C CA . TYR A 1 94 ? 43.702 2.071 21.984 1.00 90.81 94 TYR A CA 1
ATOM 685 C C . TYR A 1 94 ? 42.388 1.861 21.211 1.00 90.81 94 TYR A C 1
ATOM 687 O O . TYR A 1 94 ? 41.503 2.720 21.232 1.00 90.81 94 TYR A O 1
ATOM 695 N N . ALA A 1 95 ? 42.253 0.725 20.525 1.00 91.31 95 ALA A N 1
ATOM 696 C CA . ALA A 1 95 ? 41.038 0.360 19.799 1.00 91.31 95 ALA A CA 1
ATOM 697 C C . ALA A 1 95 ? 39.986 -0.250 20.738 1.00 91.31 95 ALA A C 1
ATOM 699 O O . ALA A 1 95 ? 40.337 -0.875 21.747 1.00 91.31 95 ALA A O 1
ATOM 700 N N . ARG A 1 96 ? 38.698 -0.106 20.392 1.00 92.25 96 ARG A N 1
ATOM 701 C CA . ARG A 1 96 ? 37.581 -0.659 21.172 1.00 92.25 96 ARG A CA 1
ATOM 702 C C . ARG A 1 96 ? 37.797 -2.157 21.436 1.00 92.25 96 ARG A C 1
ATOM 704 O O . ARG A 1 96 ? 37.905 -2.922 20.489 1.00 92.25 96 ARG A O 1
ATOM 711 N N . PHE A 1 97 ? 37.838 -2.570 22.701 1.00 93.88 97 PHE A N 1
ATOM 712 C CA . PHE A 1 97 ? 38.037 -3.957 23.153 1.00 93.88 97 PHE A CA 1
ATOM 713 C C . PHE A 1 97 ? 39.431 -4.584 22.927 1.00 93.88 97 PHE A C 1
ATOM 715 O O . PHE A 1 97 ? 39.561 -5.812 22.897 1.00 93.88 97 PHE A O 1
ATOM 722 N N . THR A 1 98 ? 40.492 -3.773 22.806 1.00 93.12 98 THR A N 1
ATOM 723 C CA . THR A 1 98 ? 41.876 -4.273 22.627 1.00 93.12 98 THR A CA 1
ATOM 724 C C . THR A 1 98 ? 42.291 -5.295 23.696 1.00 93.12 98 THR A C 1
ATOM 726 O O . THR A 1 98 ? 42.850 -6.340 23.359 1.00 93.12 98 THR A O 1
ATOM 729 N N . THR A 1 99 ? 42.008 -5.041 24.980 1.00 93.00 99 THR A N 1
ATOM 730 C CA . THR A 1 99 ? 42.402 -5.957 26.069 1.00 93.00 99 THR A CA 1
ATOM 731 C C . THR A 1 99 ? 41.685 -7.300 25.938 1.00 93.00 99 THR A C 1
ATOM 733 O O . THR A 1 99 ? 42.316 -8.345 26.047 1.00 93.00 99 THR A O 1
ATOM 736 N N . SER A 1 100 ? 40.390 -7.288 25.627 1.00 93.81 100 SER A N 1
ATOM 737 C CA . SER A 1 100 ? 39.530 -8.473 25.518 1.00 93.81 100 SER A CA 1
ATOM 738 C C . SER A 1 100 ? 39.922 -9.376 24.348 1.00 93.81 100 SER A C 1
ATOM 740 O O . SER A 1 100 ? 39.943 -10.600 24.491 1.00 93.81 100 SER A O 1
ATOM 742 N N . VAL A 1 101 ? 40.293 -8.785 23.207 1.00 93.50 101 VAL A N 1
ATOM 743 C CA . VAL A 1 101 ? 40.823 -9.519 22.046 1.00 93.50 101 VAL A CA 1
ATOM 744 C C . VAL A 1 101 ? 42.175 -10.164 22.370 1.00 93.50 101 VAL A C 1
ATOM 746 O O . VAL A 1 101 ? 42.409 -11.318 22.006 1.00 93.50 101 VAL A O 1
ATOM 749 N N . LEU A 1 102 ? 43.039 -9.472 23.118 1.00 92.31 102 LEU A N 1
ATOM 750 C CA . LEU A 1 102 ? 44.327 -10.010 23.562 1.00 92.31 102 LEU A CA 1
ATOM 751 C C . LEU A 1 102 ? 44.178 -11.101 24.641 1.00 92.31 102 LEU A C 1
ATOM 753 O O . LEU A 1 102 ? 44.851 -12.127 24.544 1.00 92.31 102 LEU A O 1
ATOM 757 N N . CYS A 1 103 ? 43.265 -10.943 25.608 1.00 92.19 103 CYS A N 1
ATOM 758 C CA . CYS A 1 103 ? 42.894 -11.992 26.569 1.00 92.19 103 CYS A CA 1
ATOM 759 C C . CYS A 1 103 ? 42.416 -13.255 25.837 1.00 92.19 103 CYS A C 1
ATOM 761 O O . CYS A 1 103 ? 42.942 -14.342 26.077 1.00 92.19 103 CYS A O 1
ATOM 763 N N . ASN A 1 104 ? 41.475 -13.105 24.894 1.00 92.00 104 ASN A N 1
ATOM 764 C CA . ASN A 1 104 ? 40.973 -14.199 24.061 1.00 92.00 104 ASN A CA 1
ATOM 765 C C . ASN A 1 104 ? 42.117 -14.908 23.331 1.00 92.00 104 ASN A C 1
ATOM 767 O O . ASN A 1 104 ? 42.256 -16.123 23.443 1.00 92.00 104 ASN A O 1
ATOM 771 N N . ARG A 1 105 ? 42.979 -14.160 22.631 1.00 89.69 105 ARG A N 1
ATOM 772 C CA . ARG A 1 105 ? 44.086 -14.750 21.874 1.00 89.69 105 ARG A CA 1
ATOM 773 C C . ARG A 1 105 ? 45.068 -15.515 22.769 1.00 89.69 105 ARG A C 1
ATOM 775 O O . ARG A 1 105 ? 45.411 -16.641 22.428 1.00 89.69 105 ARG A O 1
ATOM 782 N N . MET A 1 106 ? 45.455 -14.980 23.928 1.00 89.88 106 MET A N 1
ATOM 783 C CA . MET A 1 106 ? 46.331 -15.694 24.871 1.00 89.88 106 MET A CA 1
ATOM 784 C C . MET A 1 106 ? 45.680 -16.963 25.453 1.00 89.88 106 MET A C 1
ATOM 786 O O . MET A 1 106 ? 46.359 -17.976 25.614 1.00 89.88 106 MET A O 1
ATOM 790 N N . VAL A 1 107 ? 44.368 -16.946 25.720 1.00 89.50 107 VAL A N 1
ATOM 791 C CA . VAL A 1 107 ? 43.612 -18.127 26.185 1.00 89.50 107 VAL A CA 1
ATOM 792 C C . VAL A 1 107 ? 43.476 -19.189 25.086 1.00 89.50 107 VAL A C 1
ATOM 794 O O . VAL A 1 107 ? 43.631 -20.379 25.364 1.00 89.50 107 VAL A O 1
ATOM 797 N N . GLN A 1 108 ? 43.235 -18.793 23.832 1.00 88.00 108 GLN A N 1
ATOM 798 C CA . GLN A 1 108 ? 43.175 -19.739 22.710 1.00 88.00 108 GLN A CA 1
ATOM 799 C C . GLN A 1 108 ? 44.569 -20.273 22.325 1.00 88.00 108 GLN A C 1
ATOM 801 O O . GLN A 1 108 ? 44.673 -21.440 21.961 1.00 88.00 108 GLN A O 1
ATOM 806 N N . GLU A 1 109 ? 45.648 -19.493 22.467 1.00 86.00 109 GLU A N 1
ATOM 807 C CA . GLU A 1 109 ? 47.029 -19.987 22.297 1.00 86.00 109 GLU A CA 1
ATOM 808 C C . GLU A 1 109 ? 47.444 -20.972 23.415 1.00 86.00 109 GLU A C 1
ATOM 810 O O . GLU A 1 109 ? 48.224 -21.888 23.163 1.00 86.00 109 GLU A O 1
ATOM 815 N N . ALA A 1 110 ? 46.881 -20.864 24.625 1.00 84.31 110 ALA A N 1
ATOM 816 C CA . ALA A 1 110 ? 47.103 -21.824 25.714 1.00 84.31 110 ALA A CA 1
ATOM 817 C C . ALA A 1 110 ? 46.309 -23.148 25.570 1.00 84.31 110 ALA A C 1
ATOM 819 O O . ALA A 1 110 ? 46.555 -24.106 26.317 1.00 84.31 110 ALA A O 1
ATOM 820 N N . LYS A 1 111 ? 45.364 -23.228 24.621 1.00 80.19 111 LYS A N 1
ATOM 821 C CA . LYS A 1 111 ? 44.439 -24.359 24.411 1.00 80.19 111 LYS A CA 1
ATOM 822 C C . LYS A 1 111 ? 45.198 -25.627 24.006 1.00 80.19 111 LYS A C 1
ATOM 824 O O . LYS A 1 111 ? 45.714 -25.742 22.901 1.00 80.19 111 LYS A O 1
ATOM 829 N N . GLY A 1 112 ? 45.252 -26.600 24.917 1.00 73.44 112 GLY A N 1
ATOM 830 C CA . GLY A 1 112 ? 45.980 -27.863 24.733 1.00 73.44 112 GLY A CA 1
ATOM 831 C C . GLY A 1 112 ? 47.401 -27.878 25.310 1.00 73.44 112 GLY A C 1
ATOM 832 O O . GLY A 1 112 ? 47.956 -28.962 25.477 1.00 73.44 112 GLY A O 1
ATOM 833 N N . ILE A 1 113 ? 47.953 -26.719 25.690 1.00 80.12 113 ILE A N 1
ATOM 834 C CA . ILE A 1 113 ? 49.161 -26.631 26.528 1.00 80.12 113 ILE A CA 1
ATOM 835 C C . ILE A 1 113 ? 48.752 -26.736 28.004 1.00 80.12 113 ILE A C 1
ATOM 837 O O . ILE A 1 113 ? 49.292 -27.547 28.754 1.00 80.12 113 ILE A O 1
ATOM 841 N N . CYS A 1 114 ? 47.738 -25.963 28.400 1.00 81.12 114 CYS A N 1
ATOM 842 C CA . CYS A 1 114 ? 47.169 -25.976 29.743 1.00 81.12 114 CYS A CA 1
ATOM 843 C C . CYS A 1 114 ? 45.921 -26.867 29.811 1.00 81.12 114 CYS A C 1
ATOM 845 O O . CYS A 1 114 ? 45.037 -26.780 28.957 1.00 81.12 114 CYS A O 1
ATOM 847 N N . GLN A 1 115 ? 45.832 -27.720 30.837 1.00 69.19 115 GLN A N 1
ATOM 848 C CA . GLN A 1 115 ? 44.689 -28.614 31.060 1.00 69.19 115 GLN A CA 1
ATOM 849 C C . GLN A 1 115 ? 43.809 -28.132 32.221 1.00 69.19 115 GLN A C 1
ATOM 851 O O . GLN A 1 115 ? 44.314 -27.651 33.231 1.00 69.19 115 GLN A O 1
ATOM 856 N N . GLY A 1 116 ? 42.490 -28.308 32.087 1.00 63.06 116 GLY A N 1
ATOM 857 C CA . GLY A 1 116 ? 41.506 -28.036 33.145 1.00 63.06 116 GLY A CA 1
ATOM 858 C C . GLY A 1 116 ? 40.839 -26.655 33.116 1.00 63.06 116 GLY A C 1
ATOM 859 O O . GLY A 1 116 ? 39.981 -26.397 33.954 1.00 63.06 116 GLY A O 1
ATOM 860 N N . GLY A 1 117 ? 41.192 -25.781 32.169 1.00 66.50 117 GLY A N 1
ATOM 861 C CA . GLY A 1 117 ? 40.552 -24.472 31.992 1.00 66.50 117 GLY A CA 1
ATOM 862 C C . GLY A 1 117 ? 39.325 -24.482 31.083 1.00 66.50 117 GLY A C 1
ATOM 863 O O . GLY A 1 117 ? 39.205 -25.310 30.177 1.00 66.50 117 GLY A O 1
ATOM 864 N N . GLN A 1 118 ? 38.456 -23.489 31.269 1.00 74.62 118 GLN A N 1
ATOM 865 C CA . GLN A 1 118 ? 37.551 -23.037 30.215 1.00 74.62 118 GLN A CA 1
ATOM 866 C C . GLN A 1 118 ? 38.374 -22.474 29.045 1.00 74.62 118 GLN A C 1
ATOM 868 O O . GLN A 1 118 ? 39.449 -21.908 29.236 1.00 74.62 118 GLN A O 1
ATOM 873 N N . THR A 1 119 ? 37.876 -22.658 27.821 1.00 78.06 119 THR A N 1
ATOM 874 C CA . THR A 1 119 ? 38.501 -22.126 26.593 1.00 78.06 119 THR A CA 1
ATOM 875 C C . THR A 1 119 ? 37.468 -21.462 25.682 1.00 78.06 119 THR A C 1
ATOM 877 O O . THR A 1 119 ? 37.601 -21.473 24.456 1.00 78.06 119 THR A O 1
ATOM 880 N N . THR A 1 120 ? 36.423 -20.908 26.304 1.00 84.31 120 THR A N 1
ATOM 881 C CA . THR A 1 120 ? 35.364 -20.129 25.663 1.00 84.31 120 THR A CA 1
ATOM 882 C C . THR A 1 120 ? 35.971 -18.936 24.936 1.00 84.31 120 THR A C 1
ATOM 884 O O . THR A 1 120 ? 36.832 -18.244 25.480 1.00 84.31 120 THR A O 1
ATOM 887 N N . ALA A 1 121 ? 35.557 -18.720 23.693 1.00 89.75 121 ALA A N 1
ATOM 888 C CA . ALA A 1 121 ? 36.111 -17.672 22.851 1.00 89.75 121 ALA A CA 1
ATOM 889 C C . ALA A 1 121 ? 35.295 -16.375 22.916 1.00 89.75 121 ALA A C 1
ATOM 891 O O . ALA A 1 121 ? 34.114 -16.383 23.266 1.00 89.75 121 ALA A O 1
ATOM 892 N N . LEU A 1 122 ? 35.927 -15.261 22.544 1.00 92.31 122 LEU A N 1
ATOM 893 C CA . LEU A 1 122 ? 35.252 -13.974 22.367 1.00 92.31 122 LEU A CA 1
ATOM 894 C C . LEU A 1 122 ? 34.241 -14.044 21.212 1.00 92.31 122 LEU A C 1
ATOM 896 O O . LEU A 1 122 ? 34.501 -14.707 20.206 1.00 92.31 122 LEU A O 1
ATOM 900 N N . CYS A 1 123 ? 33.114 -13.348 21.329 1.00 93.06 123 CYS A N 1
ATOM 901 C CA . CYS A 1 123 ? 32.103 -13.297 20.274 1.00 93.06 123 CYS A CA 1
ATOM 902 C C . CYS A 1 123 ? 32.614 -12.600 18.996 1.00 93.06 123 CYS A C 1
ATOM 904 O O . CYS A 1 123 ? 33.335 -11.599 19.048 1.00 93.06 123 CYS A O 1
ATOM 906 N N . ALA A 1 124 ? 32.223 -13.117 17.827 1.00 90.06 124 ALA A N 1
ATOM 907 C CA . ALA A 1 124 ? 32.682 -12.605 16.533 1.00 90.06 124 ALA A CA 1
ATOM 908 C C . ALA A 1 124 ? 32.212 -11.166 16.229 1.00 90.06 124 ALA A C 1
ATOM 910 O O . ALA A 1 124 ? 32.901 -10.432 15.520 1.00 90.06 124 ALA A O 1
ATOM 911 N N . ASP A 1 125 ? 31.084 -10.728 16.791 1.00 88.88 125 ASP A N 1
ATOM 912 C CA . ASP A 1 125 ? 30.615 -9.338 16.711 1.00 88.88 125 ASP A CA 1
ATOM 913 C C . ASP A 1 125 ? 31.566 -8.377 17.449 1.00 88.88 125 ASP A C 1
ATOM 915 O O . ASP A 1 125 ? 31.930 -7.326 16.925 1.00 88.88 125 ASP A O 1
ATOM 919 N N . SER A 1 126 ? 32.055 -8.785 18.621 1.00 92.25 126 SER A N 1
ATOM 920 C CA . SER A 1 126 ? 33.036 -8.057 19.423 1.00 92.25 126 SER A CA 1
ATOM 921 C C . SER A 1 126 ? 34.378 -7.955 18.685 1.00 92.25 126 SER A C 1
ATOM 923 O O . SER A 1 126 ? 34.979 -6.880 18.645 1.00 92.25 126 SER A O 1
ATOM 925 N N . CYS A 1 127 ? 34.806 -9.031 18.010 1.00 92.81 127 CYS A N 1
ATOM 926 C CA . CYS A 1 127 ? 35.958 -9.005 17.100 1.00 92.81 127 CYS A CA 1
ATOM 927 C C . CYS A 1 127 ? 35.764 -8.013 15.933 1.00 92.81 127 CYS A C 1
ATOM 929 O O . CYS A 1 127 ? 36.700 -7.299 15.568 1.00 92.81 127 CYS A O 1
ATOM 931 N N . ALA A 1 128 ? 34.561 -7.936 15.347 1.00 88.94 128 ALA A N 1
ATOM 932 C CA . ALA A 1 128 ? 34.258 -6.999 14.260 1.00 88.94 128 ALA A CA 1
ATOM 933 C C . ALA A 1 128 ? 34.252 -5.535 14.736 1.00 88.94 128 ALA A C 1
ATOM 935 O O . ALA A 1 128 ? 34.754 -4.653 14.035 1.00 88.94 128 ALA A O 1
ATOM 936 N N . GLN A 1 129 ? 33.732 -5.270 15.939 1.00 90.38 129 GLN A N 1
ATOM 937 C CA . GLN A 1 129 ? 33.738 -3.939 16.555 1.00 90.38 129 GLN A CA 1
ATOM 938 C C . GLN A 1 129 ? 35.166 -3.461 16.865 1.00 90.38 129 GLN A C 1
ATOM 940 O O . GLN A 1 129 ? 35.492 -2.306 16.581 1.00 90.38 129 GLN A O 1
ATOM 945 N N . PHE A 1 130 ? 36.034 -4.353 17.355 1.00 92.94 130 PHE A N 1
ATOM 946 C CA . PHE A 1 130 ? 37.466 -4.086 17.523 1.00 92.94 130 PHE A CA 1
ATOM 947 C C . PHE A 1 130 ? 38.139 -3.712 16.197 1.00 92.94 130 PHE A C 1
ATOM 949 O O . PHE A 1 130 ? 38.668 -2.610 16.067 1.00 92.94 130 PHE A O 1
ATOM 956 N N . ALA A 1 131 ? 38.037 -4.569 15.177 1.00 91.44 131 ALA A N 1
ATOM 957 C CA . ALA A 1 131 ? 38.662 -4.332 13.875 1.00 91.44 131 ALA A CA 1
ATOM 958 C C . ALA A 1 131 ? 38.149 -3.051 13.184 1.00 91.44 131 ALA A C 1
ATOM 960 O O . ALA A 1 131 ? 38.920 -2.328 12.552 1.00 91.44 131 ALA A O 1
ATOM 961 N N . THR A 1 132 ? 36.866 -2.715 13.361 1.00 89.12 132 THR A N 1
ATOM 962 C CA . THR A 1 132 ? 36.291 -1.438 12.898 1.00 89.12 132 THR A CA 1
ATOM 963 C C . THR A 1 132 ? 36.943 -0.244 13.601 1.00 89.12 132 THR A C 1
ATOM 965 O O . THR A 1 132 ? 37.295 0.740 12.951 1.00 89.12 132 THR A O 1
ATOM 968 N N . SER A 1 133 ? 37.179 -0.338 14.914 1.00 90.00 133 SER A N 1
ATOM 969 C CA . SER A 1 133 ? 37.909 0.691 15.661 1.00 90.00 133 SER A CA 1
ATOM 970 C C . SER A 1 133 ? 39.370 0.820 15.214 1.00 90.00 133 SER A C 1
ATOM 972 O O . SER A 1 133 ? 39.878 1.940 15.175 1.00 90.00 133 SER A O 1
ATOM 974 N N . GLU A 1 134 ? 40.041 -0.276 14.849 1.00 89.81 134 GLU A N 1
ATOM 975 C CA . GLU A 1 134 ? 41.406 -0.222 14.302 1.00 89.81 134 GLU A CA 1
ATOM 976 C C . GLU A 1 134 ? 41.455 0.478 12.941 1.00 89.81 134 GLU A C 1
ATOM 978 O O . GLU A 1 134 ? 42.363 1.270 12.692 1.00 89.81 134 GLU A O 1
ATOM 983 N N . GLN A 1 135 ? 40.469 0.240 12.067 1.00 88.94 135 GLN A N 1
ATOM 984 C CA . GLN A 1 135 ? 40.387 0.916 10.768 1.00 88.94 135 GLN A CA 1
ATOM 985 C C . GLN A 1 135 ? 40.203 2.427 10.924 1.00 88.94 135 GLN A C 1
ATOM 987 O O . GLN A 1 135 ? 40.833 3.182 10.186 1.00 88.94 135 GLN A O 1
ATOM 992 N N . ILE A 1 136 ? 39.379 2.867 11.880 1.00 86.56 136 ILE A N 1
ATOM 993 C CA . ILE A 1 136 ? 39.172 4.291 12.178 1.00 86.56 136 ILE A CA 1
ATOM 994 C C . ILE A 1 136 ? 40.497 4.937 12.614 1.00 86.56 136 ILE A C 1
ATOM 996 O O . ILE A 1 136 ? 40.907 5.940 12.032 1.00 86.56 136 ILE A O 1
ATOM 1000 N N . ILE A 1 137 ? 41.216 4.327 13.563 1.00 87.12 137 ILE A N 1
ATOM 1001 C CA . ILE A 1 137 ? 42.511 4.834 14.055 1.00 87.12 137 ILE A CA 1
ATOM 1002 C C . ILE A 1 137 ? 43.570 4.826 12.936 1.00 87.12 137 ILE A C 1
ATOM 1004 O O . ILE A 1 137 ? 44.285 5.808 12.745 1.00 87.12 137 ILE A O 1
ATOM 1008 N N . ALA A 1 138 ? 43.632 3.762 12.131 1.00 86.06 138 ALA A N 1
ATOM 1009 C CA . ALA A 1 138 ? 44.561 3.632 11.00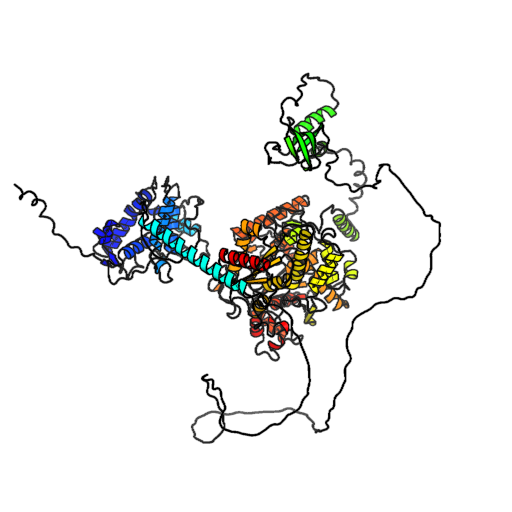6 1.00 86.06 138 ALA A CA 1
ATOM 1010 C C . ALA A 1 138 ? 44.157 4.439 9.751 1.00 86.06 138 ALA A C 1
ATOM 1012 O O . ALA A 1 138 ? 44.829 4.336 8.717 1.00 86.06 138 ALA A O 1
ATOM 1013 N N . ALA A 1 139 ? 43.070 5.215 9.796 1.00 83.88 139 ALA A N 1
ATOM 1014 C CA . ALA A 1 139 ? 42.605 6.075 8.706 1.00 83.88 139 ALA A CA 1
ATOM 1015 C C . ALA A 1 139 ? 42.435 7.555 9.097 1.00 83.88 139 ALA A C 1
ATOM 1017 O O . ALA A 1 139 ? 42.175 8.373 8.212 1.00 83.88 139 ALA A O 1
ATOM 1018 N N . ASP A 1 140 ? 42.622 7.917 10.369 1.00 82.94 140 ASP A N 1
ATOM 1019 C CA . ASP A 1 140 ? 42.737 9.313 10.790 1.00 82.94 140 ASP A CA 1
ATOM 1020 C C . ASP A 1 140 ? 44.142 9.855 10.432 1.00 82.94 140 ASP A C 1
ATOM 1022 O O . ASP A 1 140 ? 45.141 9.362 10.965 1.00 82.94 140 ASP A O 1
ATOM 1026 N N . PRO A 1 141 ? 44.263 10.874 9.558 1.00 77.94 141 PRO A N 1
ATOM 1027 C CA . PRO A 1 141 ? 45.558 11.400 9.124 1.00 77.94 141 PRO A CA 1
ATOM 1028 C C . PRO A 1 141 ? 46.300 12.209 10.202 1.00 77.94 141 PRO A C 1
ATOM 1030 O O . PRO A 1 141 ? 47.492 12.465 10.038 1.00 77.94 141 PRO A O 1
ATOM 1033 N N . MET A 1 142 ? 45.642 12.617 11.296 1.00 76.31 142 MET A N 1
ATOM 1034 C CA . MET A 1 142 ? 46.310 13.230 12.454 1.00 76.31 142 MET A CA 1
ATOM 1035 C C . MET A 1 142 ? 46.956 12.194 13.379 1.00 76.31 142 MET A C 1
ATOM 1037 O O . MET A 1 142 ? 47.881 12.538 14.111 1.00 76.31 142 MET A O 1
ATOM 1041 N N . ILE A 1 143 ? 46.484 10.945 13.347 1.00 79.94 143 ILE A N 1
ATOM 1042 C CA . ILE A 1 143 ? 47.044 9.833 14.129 1.00 79.94 143 ILE A CA 1
ATOM 1043 C C . ILE A 1 143 ? 48.044 9.030 13.282 1.00 79.94 143 ILE A C 1
ATOM 1045 O O . ILE A 1 143 ? 49.110 8.648 13.761 1.00 79.94 143 ILE A O 1
ATOM 1049 N N . CYS A 1 144 ? 47.714 8.795 12.012 1.00 83.75 144 CYS A N 1
ATOM 1050 C CA . CYS A 1 144 ? 48.436 7.932 11.084 1.00 83.75 144 CYS A CA 1
ATOM 1051 C C . CYS A 1 144 ? 48.652 8.660 9.740 1.00 83.75 144 CYS A C 1
ATOM 1053 O O . CYS A 1 144 ? 47.916 8.462 8.772 1.00 83.75 144 CYS A O 1
ATOM 1055 N N . ASN A 1 145 ? 49.675 9.521 9.684 1.00 81.25 145 ASN A N 1
ATOM 1056 C CA . ASN A 1 145 ? 49.952 10.445 8.569 1.00 81.25 145 ASN A CA 1
ATOM 1057 C C . ASN A 1 145 ? 50.189 9.726 7.222 1.00 81.25 145 ASN A C 1
ATOM 1059 O O . ASN A 1 145 ? 49.768 10.181 6.160 1.00 81.25 145 ASN A O 1
ATOM 1063 N N . SER A 1 146 ? 50.832 8.561 7.262 1.00 79.69 146 SER A N 1
ATOM 1064 C CA . SER A 1 146 ? 50.842 7.589 6.165 1.00 79.69 146 SER A CA 1
ATOM 1065 C C . SER A 1 146 ? 50.787 6.179 6.738 1.00 79.69 146 SER A C 1
ATOM 1067 O O . SER A 1 146 ? 51.175 5.979 7.882 1.00 79.69 146 SER A O 1
ATOM 1069 N N . SER A 1 147 ? 50.301 5.209 5.964 1.00 83.12 147 SER A N 1
ATOM 1070 C CA . SER A 1 147 ? 50.185 3.798 6.363 1.00 83.12 147 SER A CA 1
ATOM 1071 C C . SER A 1 147 ? 50.471 2.866 5.187 1.00 83.12 147 SER A C 1
ATOM 1073 O O . SER A 1 147 ? 50.499 3.301 4.032 1.00 83.12 147 SER A O 1
ATOM 1075 N N . ARG A 1 148 ? 50.685 1.576 5.469 1.00 81.12 148 ARG A N 1
ATOM 1076 C CA . ARG A 1 148 ? 50.909 0.556 4.434 1.00 81.12 148 ARG A CA 1
ATOM 1077 C C . ARG A 1 148 ? 49.684 0.349 3.540 1.00 81.12 148 ARG A C 1
ATOM 1079 O O . ARG A 1 148 ? 48.542 0.453 3.983 1.00 81.12 148 ARG A O 1
ATOM 1086 N N . SER A 1 149 ? 49.932 -0.018 2.284 1.00 78.56 149 SER A N 1
ATOM 1087 C CA . SER A 1 149 ? 48.889 -0.332 1.301 1.00 78.56 149 SER A CA 1
ATOM 1088 C C . SER A 1 149 ? 48.070 -1.578 1.656 1.00 78.56 149 SER A C 1
ATOM 1090 O O . SER A 1 149 ? 46.891 -1.630 1.323 1.00 78.56 149 SER A O 1
ATOM 1092 N N . ASP A 1 150 ? 48.653 -2.547 2.368 1.00 82.56 150 ASP A N 1
ATOM 1093 C CA . ASP A 1 150 ? 47.993 -3.786 2.798 1.00 82.56 150 ASP A CA 1
ATOM 1094 C C . ASP A 1 150 ? 47.291 -3.684 4.169 1.00 82.56 150 ASP A C 1
ATOM 1096 O O . ASP A 1 150 ? 46.759 -4.677 4.662 1.00 82.56 150 ASP A O 1
ATOM 1100 N N . LYS A 1 151 ? 47.233 -2.492 4.789 1.00 83.06 151 LYS A N 1
ATOM 1101 C CA . LYS A 1 151 ? 46.685 -2.297 6.150 1.00 83.06 151 LYS A CA 1
ATOM 1102 C C . LYS A 1 151 ? 45.272 -2.861 6.345 1.00 83.06 151 LYS A C 1
ATOM 1104 O O . LYS A 1 151 ? 44.967 -3.406 7.400 1.00 83.06 151 LYS A O 1
ATOM 1109 N N . THR A 1 152 ? 44.417 -2.757 5.326 1.00 84.06 152 THR A N 1
ATOM 1110 C CA . THR A 1 152 ? 43.033 -3.255 5.363 1.00 84.06 152 THR A CA 1
ATOM 1111 C C . THR A 1 152 ? 42.989 -4.780 5.435 1.00 84.06 152 THR A C 1
ATOM 1113 O O . THR A 1 152 ? 42.136 -5.339 6.118 1.00 84.06 152 THR A O 1
ATOM 1116 N N . ASP A 1 153 ? 43.927 -5.456 4.774 1.00 84.88 153 ASP A N 1
ATOM 1117 C CA . ASP A 1 153 ? 44.000 -6.915 4.748 1.00 84.88 153 ASP A CA 1
ATOM 1118 C C . ASP A 1 153 ? 44.696 -7.467 6.000 1.00 84.88 153 ASP A C 1
ATOM 1120 O O . ASP A 1 153 ? 44.311 -8.527 6.487 1.00 84.88 153 ASP A O 1
ATOM 1124 N N . GLN A 1 154 ? 45.610 -6.699 6.610 1.00 86.00 154 GLN A N 1
ATOM 1125 C CA . GLN A 1 154 ? 46.098 -6.973 7.969 1.00 86.00 154 GLN A CA 1
ATOM 1126 C C . GLN A 1 154 ? 44.954 -6.892 9.000 1.00 86.00 154 GLN A C 1
ATOM 1128 O O . GLN A 1 154 ? 44.736 -7.845 9.741 1.00 86.00 154 GLN A O 1
ATOM 1133 N N . ILE A 1 155 ? 44.140 -5.824 8.992 1.00 89.44 155 ILE A N 1
ATOM 1134 C CA . ILE A 1 155 ? 42.979 -5.685 9.901 1.00 89.44 155 ILE A CA 1
ATOM 1135 C C . ILE A 1 155 ? 41.948 -6.810 9.683 1.00 89.44 155 ILE A C 1
ATOM 1137 O O . ILE A 1 155 ? 41.388 -7.336 10.646 1.00 89.44 155 ILE A O 1
ATOM 1141 N N . ARG A 1 156 ? 41.723 -7.239 8.431 1.00 87.50 156 ARG A N 1
ATOM 1142 C CA . ARG A 1 156 ? 40.903 -8.428 8.128 1.00 87.50 156 ARG A CA 1
ATOM 1143 C C . ARG A 1 156 ? 41.517 -9.710 8.687 1.00 87.50 156 ARG A C 1
ATOM 1145 O O . ARG A 1 156 ? 40.776 -10.516 9.237 1.00 87.50 156 ARG A O 1
ATOM 1152 N N . SER A 1 157 ? 42.835 -9.883 8.586 1.00 87.62 157 SER A N 1
ATOM 1153 C CA . SER A 1 157 ? 43.554 -11.022 9.168 1.00 87.62 157 SER A CA 1
ATOM 1154 C C . SER A 1 157 ? 43.385 -11.074 10.690 1.00 87.62 157 SER A C 1
ATOM 1156 O O . SER A 1 157 ? 43.018 -12.116 11.225 1.00 87.62 157 SER A O 1
ATOM 1158 N N . ASP A 1 158 ? 43.549 -9.947 11.391 1.00 84.75 158 ASP A N 1
ATOM 1159 C CA . ASP A 1 158 ? 43.365 -9.872 12.847 1.00 84.75 158 ASP A CA 1
ATOM 1160 C C . ASP A 1 158 ? 41.911 -10.144 13.275 1.00 84.75 158 ASP A C 1
ATOM 1162 O O . ASP A 1 158 ? 41.683 -10.892 14.230 1.00 84.75 158 ASP A O 1
ATOM 1166 N N . PHE A 1 159 ? 40.918 -9.639 12.530 1.00 90.38 159 PHE A N 1
ATOM 1167 C CA . PHE A 1 159 ? 39.515 -10.039 12.707 1.00 90.38 159 PHE A CA 1
ATOM 1168 C C . PHE A 1 159 ? 39.332 -11.553 12.532 1.00 90.38 159 PHE A C 1
ATOM 1170 O O . PHE A 1 159 ? 38.734 -12.206 13.390 1.00 90.38 159 PHE A O 1
ATOM 1177 N N . THR A 1 160 ? 39.859 -12.120 11.440 1.00 87.00 160 THR A N 1
ATOM 1178 C CA . THR A 1 160 ? 39.755 -13.553 11.149 1.00 87.00 160 THR A CA 1
ATOM 1179 C C . THR A 1 160 ? 40.407 -14.388 12.245 1.00 87.00 160 THR A C 1
ATOM 1181 O O . THR A 1 160 ? 39.811 -15.376 12.648 1.00 87.00 160 THR A O 1
ATOM 1184 N N . ILE A 1 161 ? 41.565 -13.987 12.777 1.00 87.12 161 ILE A N 1
ATOM 1185 C CA . ILE A 1 161 ? 42.246 -14.663 13.895 1.00 87.12 161 ILE A CA 1
ATOM 1186 C C . ILE A 1 161 ? 41.410 -14.582 15.182 1.00 87.12 161 ILE A C 1
ATOM 1188 O O . ILE A 1 161 ? 41.274 -15.586 15.879 1.00 87.12 161 ILE A O 1
ATOM 1192 N N . CYS A 1 162 ? 40.820 -13.421 15.485 1.00 88.88 162 CYS A N 1
ATOM 1193 C CA . CYS A 1 162 ? 39.974 -13.223 16.666 1.00 88.88 162 CYS A CA 1
ATOM 1194 C C . CYS A 1 162 ? 38.712 -14.105 16.642 1.00 88.88 162 CYS A C 1
ATOM 1196 O O . CYS A 1 162 ? 38.366 -14.702 17.662 1.00 88.88 162 CYS A O 1
ATOM 1198 N N . ALA A 1 163 ? 38.060 -14.208 15.477 1.00 89.12 163 ALA A N 1
ATOM 1199 C CA . ALA A 1 163 ? 36.818 -14.956 15.269 1.00 89.12 163 ALA A CA 1
ATOM 1200 C C . ALA A 1 163 ? 37.018 -16.408 14.773 1.00 89.12 163 ALA A C 1
ATOM 1202 O O . ALA A 1 163 ? 36.035 -17.103 14.519 1.00 89.12 163 ALA A O 1
ATOM 1203 N N . LEU A 1 164 ? 38.266 -16.877 14.627 1.00 85.38 164 LEU A N 1
ATOM 1204 C CA . LEU A 1 164 ? 38.602 -18.237 14.181 1.00 85.38 164 LEU A CA 1
ATOM 1205 C C . LEU A 1 164 ? 38.120 -19.374 15.109 1.00 85.38 164 LEU A C 1
ATOM 1207 O O . LEU A 1 164 ? 37.818 -20.452 14.588 1.00 85.38 164 LEU A O 1
ATOM 1211 N N . PRO A 1 165 ? 38.081 -19.224 16.452 1.00 84.50 165 PRO A N 1
ATOM 1212 C CA . PRO A 1 165 ? 37.602 -20.289 17.326 1.00 84.50 165 PRO A CA 1
ATOM 1213 C C . PRO A 1 165 ? 36.143 -20.644 17.017 1.00 84.50 165 PRO A C 1
ATOM 1215 O O . PRO A 1 165 ? 35.288 -19.768 16.953 1.00 84.50 165 PRO A O 1
ATOM 1218 N N . ALA A 1 166 ? 35.834 -21.937 16.881 1.00 66.62 166 ALA A N 1
ATOM 1219 C CA . ALA A 1 166 ? 34.492 -22.397 16.501 1.00 66.62 166 ALA A CA 1
ATOM 1220 C C . ALA A 1 166 ? 33.376 -21.868 17.429 1.00 66.62 166 ALA A C 1
ATOM 1222 O O . ALA A 1 166 ? 32.258 -21.609 16.984 1.00 66.62 166 ALA A O 1
ATOM 1223 N N . ASP A 1 167 ? 33.704 -21.655 18.704 1.00 74.38 167 ASP A N 1
ATOM 1224 C CA . ASP A 1 167 ? 32.780 -21.170 19.726 1.00 74.38 167 ASP A CA 1
ATOM 1225 C C . ASP A 1 167 ? 32.455 -19.664 19.584 1.00 74.38 167 ASP A C 1
ATOM 1227 O O . ASP A 1 167 ? 31.423 -19.228 20.091 1.00 74.38 167 ASP A O 1
ATOM 1231 N N . SER A 1 168 ? 33.258 -18.873 18.850 1.00 81.88 168 SER A N 1
ATOM 1232 C CA . SER A 1 168 ? 33.055 -17.423 18.617 1.00 81.88 168 SER A CA 1
ATOM 1233 C C . SER A 1 168 ? 31.805 -17.081 17.798 1.00 81.88 168 SER A C 1
ATOM 1235 O O . SER A 1 168 ? 31.349 -15.937 17.827 1.00 81.88 168 SER A O 1
ATOM 1237 N N . LEU A 1 169 ? 31.255 -18.058 17.070 1.00 77.19 169 LEU A N 1
ATOM 1238 C CA . LEU A 1 169 ? 29.991 -17.961 16.328 1.00 77.19 169 LEU A CA 1
ATOM 1239 C C . LEU A 1 169 ? 28.832 -18.685 17.042 1.00 77.19 169 LEU A C 1
ATOM 1241 O O . LEU A 1 169 ? 27.735 -18.792 16.495 1.00 77.19 169 LEU A O 1
ATOM 1245 N N . SER A 1 170 ? 29.063 -19.198 18.255 1.00 65.56 170 SER A N 1
ATOM 1246 C CA . SER A 1 170 ? 28.040 -19.845 19.079 1.00 65.56 170 SER A CA 1
ATOM 1247 C C . SER A 1 170 ? 27.363 -18.847 20.019 1.00 65.56 170 SER A C 1
ATOM 1249 O O . SER A 1 170 ? 27.980 -17.887 20.471 1.00 65.56 170 SER A O 1
ATOM 1251 N N . GLY A 1 171 ? 26.124 -19.130 20.429 1.00 62.75 171 GLY A N 1
ATOM 1252 C CA . GLY A 1 171 ? 25.434 -18.385 21.494 1.00 62.75 171 GLY A CA 1
ATOM 1253 C C . GLY A 1 171 ? 25.986 -18.619 22.912 1.00 62.75 171 GLY A C 1
ATOM 1254 O O . GLY A 1 171 ? 25.246 -18.437 23.874 1.00 62.75 171 GLY A O 1
ATOM 1255 N N . GLN A 1 172 ? 27.232 -19.090 23.049 1.00 77.38 172 GLN A N 1
ATOM 1256 C CA . GLN A 1 172 ? 27.938 -19.298 24.322 1.00 77.38 172 GLN A CA 1
ATOM 1257 C C . GLN A 1 172 ? 29.336 -18.646 24.346 1.00 77.38 172 GLN A C 1
ATOM 1259 O O . GLN A 1 172 ? 30.139 -18.948 25.225 1.00 77.38 172 GLN A O 1
ATOM 1264 N N . CYS A 1 173 ? 29.635 -17.762 23.390 1.00 89.75 173 CYS A N 1
ATOM 1265 C CA . CYS A 1 173 ? 30.835 -16.925 23.391 1.00 89.75 173 CYS A CA 1
ATOM 1266 C C . CYS A 1 173 ? 30.805 -15.848 24.498 1.00 89.75 173 CYS A C 1
ATOM 1268 O O . CYS A 1 173 ? 29.750 -15.536 25.047 1.00 89.75 173 CYS A O 1
ATOM 1270 N N . ILE A 1 174 ? 31.967 -15.260 24.806 1.00 90.00 174 ILE A N 1
ATOM 1271 C CA . ILE A 1 174 ? 32.112 -14.140 25.753 1.00 90.00 174 ILE A CA 1
ATOM 1272 C C . ILE A 1 174 ? 31.950 -12.801 25.003 1.00 90.00 174 ILE A C 1
ATOM 1274 O O . ILE A 1 174 ? 32.756 -12.520 24.107 1.00 90.00 174 ILE A O 1
ATOM 1278 N N . PRO A 1 175 ? 30.982 -11.935 25.360 1.00 90.81 175 PRO A N 1
ATOM 1279 C CA . PRO A 1 175 ? 30.902 -10.570 24.841 1.00 90.81 175 PRO A CA 1
ATOM 1280 C C . PRO A 1 175 ? 32.024 -9.696 25.422 1.00 90.81 175 PRO A C 1
ATOM 1282 O O . PRO A 1 175 ? 32.232 -9.666 26.635 1.00 90.81 175 PRO A O 1
ATOM 1285 N N . ALA A 1 176 ? 32.728 -8.916 24.595 1.00 90.44 176 ALA A N 1
ATOM 1286 C CA . ALA A 1 176 ? 33.864 -8.119 25.086 1.00 90.44 176 ALA A CA 1
ATOM 1287 C C . ALA A 1 176 ? 33.484 -7.042 26.119 1.00 90.44 176 ALA A C 1
ATOM 1289 O O . ALA A 1 176 ? 34.300 -6.679 26.967 1.00 90.44 176 ALA A O 1
ATOM 1290 N N . ILE A 1 177 ? 32.235 -6.569 26.099 1.00 88.88 177 ILE A N 1
ATOM 1291 C CA . ILE A 1 177 ? 31.717 -5.599 27.072 1.00 88.88 177 ILE A CA 1
ATOM 1292 C C . ILE A 1 177 ? 31.627 -6.164 28.502 1.00 88.88 177 ILE A C 1
ATOM 1294 O O . ILE A 1 177 ? 31.642 -5.390 29.454 1.00 88.88 177 ILE A O 1
ATOM 1298 N N . GLU A 1 178 ? 31.604 -7.490 28.689 1.00 88.38 178 GLU A N 1
ATOM 1299 C CA . GLU A 1 178 ? 31.690 -8.100 30.027 1.00 88.38 178 GLU A CA 1
ATOM 1300 C C . GLU A 1 178 ? 33.106 -7.988 30.612 1.00 88.38 178 GLU A C 1
ATOM 1302 O O . GLU A 1 178 ? 33.274 -7.815 31.820 1.00 88.38 178 GLU A O 1
ATOM 1307 N N . ASN A 1 179 ? 34.128 -8.028 29.751 1.00 90.19 179 ASN A N 1
ATOM 1308 C CA . ASN A 1 179 ? 35.530 -7.911 30.143 1.00 90.19 179 ASN A CA 1
ATOM 1309 C C . ASN A 1 179 ? 35.979 -6.440 30.273 1.00 90.19 179 ASN A C 1
ATOM 1311 O O . ASN A 1 179 ? 36.692 -6.088 31.209 1.00 90.19 179 ASN A O 1
ATOM 1315 N N . GLU A 1 180 ? 35.521 -5.564 29.372 1.00 91.12 180 GLU A N 1
ATOM 1316 C CA . GLU A 1 180 ? 35.838 -4.127 29.333 1.00 91.12 180 GLU A CA 1
ATOM 1317 C C . GLU A 1 180 ? 34.579 -3.242 29.425 1.00 91.12 180 GLU A C 1
ATOM 1319 O O . GLU A 1 180 ? 34.315 -2.379 28.586 1.00 91.12 180 GLU A O 1
ATOM 1324 N N . SER A 1 181 ? 33.804 -3.423 30.493 1.00 85.25 181 SER A N 1
ATOM 1325 C CA . SER A 1 181 ? 32.564 -2.671 30.759 1.00 85.25 181 SER A CA 1
ATOM 1326 C C . SER A 1 181 ? 32.752 -1.159 30.973 1.00 85.25 181 SER A C 1
ATOM 1328 O O . SER A 1 181 ? 31.796 -0.389 30.881 1.00 85.25 181 SER A O 1
ATOM 1330 N N . LYS A 1 182 ? 33.979 -0.699 31.251 1.00 82.81 182 LYS A N 1
ATOM 1331 C CA . LYS A 1 182 ? 34.307 0.721 31.465 1.00 82.81 182 LYS A CA 1
ATOM 1332 C C . LYS A 1 182 ? 34.569 1.433 30.139 1.00 82.81 182 LYS A C 1
ATOM 1334 O O . LYS A 1 182 ? 35.252 0.900 29.267 1.00 82.81 182 LYS A O 1
ATOM 1339 N N . ASN A 1 183 ? 34.082 2.671 30.014 1.00 84.00 183 ASN A N 1
ATOM 1340 C CA . ASN A 1 183 ? 34.299 3.535 28.844 1.00 84.00 183 ASN A CA 1
ATOM 1341 C C . ASN A 1 183 ? 33.984 2.832 27.502 1.00 84.00 183 ASN A C 1
ATOM 1343 O O . ASN A 1 183 ? 34.661 3.053 26.502 1.00 84.00 183 ASN A O 1
ATOM 1347 N N . CYS A 1 184 ? 32.982 1.947 27.490 1.00 87.19 184 CYS A N 1
ATOM 1348 C CA . CYS A 1 184 ? 32.503 1.208 26.314 1.00 87.19 184 CYS A CA 1
ATOM 1349 C C . CYS A 1 184 ? 33.570 0.415 25.550 1.00 87.19 184 CYS A C 1
ATOM 1351 O O . CYS A 1 184 ? 33.442 0.224 24.340 1.00 87.19 184 CYS A O 1
ATOM 1353 N N . GLY A 1 185 ? 34.618 -0.037 26.243 1.00 88.44 185 GLY A N 1
ATOM 1354 C CA . GLY A 1 185 ? 35.754 -0.724 25.635 1.00 88.44 185 GLY A CA 1
ATOM 1355 C C . GLY A 1 185 ? 36.806 0.195 25.016 1.00 88.44 185 GLY A C 1
ATOM 1356 O O . GLY A 1 185 ? 37.743 -0.316 24.424 1.00 88.44 185 GLY A O 1
ATOM 1357 N N . PHE A 1 186 ? 36.702 1.524 25.126 1.00 89.50 186 PHE A N 1
ATOM 1358 C CA . PHE A 1 186 ? 37.723 2.463 24.625 1.00 89.50 186 PHE A CA 1
ATOM 1359 C C . PHE A 1 186 ? 38.837 2.766 25.639 1.00 89.50 186 PHE A C 1
ATOM 1361 O O . PHE A 1 186 ? 39.816 3.422 25.290 1.00 89.50 186 PHE A O 1
ATOM 1368 N N . ASN A 1 187 ? 38.717 2.290 26.884 1.00 87.25 187 ASN A N 1
ATOM 1369 C CA . ASN A 1 187 ? 39.692 2.503 27.959 1.00 87.25 187 ASN A CA 1
ATOM 1370 C C . ASN A 1 187 ? 40.055 3.999 28.126 1.00 87.25 187 ASN A C 1
ATOM 1372 O O . ASN A 1 187 ? 39.202 4.768 28.572 1.00 87.25 187 ASN A O 1
ATOM 1376 N N . ASN A 1 188 ? 41.263 4.427 27.739 1.00 84.06 188 ASN A N 1
ATOM 1377 C CA . ASN A 1 188 ? 41.713 5.825 27.808 1.00 84.06 188 ASN A CA 1
ATOM 1378 C C . ASN A 1 188 ? 41.553 6.612 26.487 1.00 84.06 188 ASN A C 1
ATOM 1380 O O . ASN A 1 188 ? 41.856 7.805 26.466 1.00 84.06 188 ASN A O 1
ATOM 1384 N N . ASN A 1 189 ? 41.073 5.996 25.398 1.00 87.44 189 ASN A N 1
ATOM 1385 C CA . ASN A 1 189 ? 40.872 6.658 24.103 1.00 87.44 189 ASN A CA 1
ATOM 1386 C C . ASN A 1 189 ? 39.633 7.568 24.127 1.00 87.44 189 ASN A C 1
ATOM 1388 O O . ASN A 1 189 ? 38.546 7.207 23.664 1.00 87.44 189 ASN A O 1
ATOM 1392 N N . LEU A 1 190 ? 39.799 8.760 24.698 1.00 85.19 190 LEU A N 1
ATOM 1393 C CA . LEU A 1 190 ? 38.731 9.741 24.847 1.00 85.19 190 LEU A CA 1
ATOM 1394 C C . LEU A 1 190 ? 38.170 10.232 23.491 1.00 85.19 190 LEU A C 1
ATOM 1396 O O . LEU A 1 190 ? 36.947 10.268 23.371 1.00 85.19 190 LEU A O 1
ATOM 1400 N N . PRO A 1 191 ? 38.967 10.540 22.443 1.00 84.81 191 PRO A N 1
ATOM 1401 C CA . PRO A 1 191 ? 38.416 10.882 21.128 1.00 84.81 191 PRO A CA 1
ATOM 1402 C C . PRO A 1 191 ? 37.611 9.744 20.491 1.00 84.81 191 PRO A C 1
ATOM 1404 O O . PRO A 1 191 ? 36.531 9.997 19.956 1.00 84.81 191 PRO A O 1
ATOM 1407 N N . GLY A 1 192 ? 38.080 8.494 20.596 1.00 84.81 192 GLY A N 1
ATOM 1408 C CA . GLY A 1 192 ? 37.354 7.312 20.119 1.00 84.81 192 GLY A CA 1
ATOM 1409 C C . GLY A 1 192 ? 36.007 7.140 20.824 1.00 84.81 192 GLY A C 1
ATOM 1410 O O . GLY A 1 192 ? 34.973 7.036 20.166 1.00 84.81 192 GLY A O 1
ATOM 1411 N N . LEU A 1 193 ? 36.003 7.223 22.157 1.00 86.81 193 LEU A N 1
ATOM 1412 C CA . LEU A 1 193 ? 34.799 7.195 22.992 1.00 86.81 193 LEU A CA 1
ATOM 1413 C C . LEU A 1 193 ? 33.809 8.319 22.643 1.00 86.81 193 LEU A C 1
ATOM 1415 O O . LEU A 1 193 ? 32.614 8.068 22.500 1.00 86.81 193 LEU A O 1
ATOM 1419 N N . CYS A 1 194 ? 34.287 9.556 22.496 1.00 85.12 194 CYS A N 1
ATOM 1420 C CA . CYS A 1 194 ? 33.435 10.707 22.196 1.00 85.12 194 CYS A CA 1
ATOM 1421 C C . CYS A 1 194 ? 32.896 10.676 20.756 1.00 85.12 194 CYS A C 1
ATOM 1423 O O . CYS A 1 194 ? 31.763 11.092 20.526 1.00 85.12 194 CYS A O 1
ATOM 1425 N N . SER A 1 195 ? 33.655 10.132 19.800 1.00 83.12 195 SER A N 1
ATOM 1426 C CA . SER A 1 195 ? 33.170 9.843 18.443 1.00 83.12 195 SER A CA 1
ATOM 1427 C C . SER A 1 195 ? 32.094 8.749 18.455 1.00 83.12 195 SER A C 1
ATOM 1429 O O . SER A 1 195 ? 31.029 8.903 17.853 1.00 83.12 195 SER A O 1
ATOM 1431 N N . TYR A 1 196 ? 32.315 7.676 19.220 1.00 83.38 196 TYR A N 1
ATOM 1432 C CA . TYR A 1 196 ? 31.371 6.569 19.370 1.00 83.38 196 TYR A CA 1
ATOM 1433 C C . TYR A 1 196 ? 30.049 7.002 20.021 1.00 83.38 196 TYR A C 1
ATOM 1435 O O . TYR A 1 196 ? 28.975 6.798 19.455 1.00 83.38 196 TYR A O 1
ATOM 1443 N N . CYS A 1 197 ? 30.104 7.669 21.175 1.00 80.81 197 CYS A N 1
ATOM 1444 C CA . CYS A 1 197 ? 28.900 8.152 21.853 1.00 80.81 197 CYS A CA 1
ATOM 1445 C C . CYS A 1 197 ? 28.280 9.393 21.183 1.00 80.81 197 CYS A C 1
ATOM 1447 O O . CYS A 1 197 ? 27.106 9.663 21.403 1.00 80.81 197 CYS A O 1
ATOM 1449 N N . GLY A 1 198 ? 29.024 10.121 20.340 1.00 72.31 198 GLY A N 1
ATOM 1450 C CA . GLY A 1 198 ? 28.497 11.210 19.507 1.00 72.31 198 GLY A CA 1
ATOM 1451 C C . GLY A 1 198 ? 27.799 10.743 18.222 1.00 72.31 198 GLY A C 1
ATOM 1452 O O . GLY A 1 198 ? 26.991 11.483 17.666 1.00 72.31 198 GLY A O 1
ATOM 1453 N N . THR A 1 199 ? 28.084 9.522 17.756 1.00 67.31 199 THR A N 1
ATOM 1454 C CA . THR A 1 199 ? 27.383 8.870 16.630 1.00 67.31 199 THR A CA 1
ATOM 1455 C C . THR A 1 199 ? 26.284 7.906 17.089 1.00 67.31 199 THR A C 1
ATOM 1457 O O . THR A 1 199 ? 25.350 7.636 16.333 1.00 67.31 199 THR A O 1
ATOM 1460 N N . SER A 1 200 ? 26.344 7.434 18.336 1.00 61.28 200 SER A N 1
ATOM 1461 C CA . SER A 1 200 ? 25.284 6.651 18.979 1.00 61.28 200 SER A CA 1
ATOM 1462 C C . SER A 1 200 ? 24.056 7.518 19.275 1.00 61.28 200 SER A C 1
ATOM 1464 O O . SER A 1 200 ? 24.152 8.537 19.955 1.00 61.28 200 SER A O 1
ATOM 1466 N N . SER A 1 201 ? 22.878 7.108 18.801 1.00 51.25 201 SER A N 1
ATOM 1467 C CA . SER A 1 201 ? 21.627 7.813 19.104 1.00 51.25 201 SER A CA 1
ATOM 1468 C C . SER A 1 201 ? 21.166 7.553 20.550 1.00 51.25 201 SER A C 1
ATOM 1470 O O . SER A 1 201 ? 21.445 6.483 21.098 1.00 51.25 201 SER A O 1
ATOM 1472 N N . PRO A 1 202 ? 20.375 8.459 21.159 1.00 47.88 202 PRO A N 1
ATOM 1473 C CA . PRO A 1 202 ? 19.786 8.259 22.490 1.00 47.88 202 PRO A CA 1
ATOM 1474 C C . PRO A 1 202 ? 18.640 7.221 22.523 1.00 47.88 202 PRO A C 1
ATOM 1476 O O . PRO A 1 202 ? 17.836 7.240 23.445 1.00 47.88 202 PRO A O 1
ATOM 1479 N N . ASN A 1 203 ? 18.565 6.336 21.520 1.00 47.59 203 ASN A N 1
ATOM 1480 C CA . ASN A 1 203 ? 17.741 5.121 21.477 1.00 47.59 203 ASN A CA 1
ATOM 1481 C C . ASN A 1 203 ? 18.559 3.906 20.963 1.00 47.59 203 ASN A C 1
ATOM 1483 O O . ASN A 1 203 ? 17.993 2.925 20.483 1.00 47.59 203 ASN A O 1
ATOM 1487 N N . SER A 1 204 ? 19.897 3.964 21.015 1.00 46.81 204 SER A N 1
ATOM 1488 C CA . SER A 1 204 ? 20.760 2.820 20.689 1.00 46.81 204 SER A CA 1
ATOM 1489 C C . SER A 1 204 ? 20.585 1.686 21.705 1.00 46.81 204 SER A C 1
ATOM 1491 O O . SER A 1 204 ? 20.516 1.934 22.911 1.00 46.81 204 SER A O 1
ATOM 1493 N N . THR A 1 205 ? 20.570 0.440 21.225 1.00 44.56 205 THR A N 1
ATOM 1494 C CA . THR A 1 205 ? 20.530 -0.769 22.066 1.00 44.56 205 THR A CA 1
ATOM 1495 C C . THR A 1 205 ? 21.863 -1.072 22.756 1.00 44.56 205 THR A C 1
ATOM 1497 O O . THR A 1 205 ? 21.874 -1.829 23.724 1.00 44.56 205 THR A O 1
ATOM 1500 N N . ASP A 1 206 ? 22.980 -0.480 22.311 1.00 53.44 206 ASP A N 1
ATOM 1501 C CA . ASP A 1 206 ? 24.235 -0.495 23.076 1.00 53.44 206 ASP A CA 1
ATOM 1502 C C . ASP A 1 206 ? 24.129 0.521 24.225 1.00 53.44 206 ASP A C 1
ATOM 1504 O O . ASP A 1 206 ? 24.385 1.719 24.078 1.00 53.44 206 ASP A O 1
ATOM 1508 N N . SER A 1 207 ? 23.697 0.024 25.384 1.00 61.44 207 SER A N 1
ATOM 1509 C CA . SER A 1 207 ? 23.366 0.813 26.575 1.00 61.44 207 SER A CA 1
ATOM 1510 C C . SER A 1 207 ? 24.576 1.413 27.304 1.00 61.44 207 SER A C 1
ATOM 1512 O O . SER A 1 207 ? 24.426 1.993 28.384 1.00 61.44 207 SER A O 1
ATOM 1514 N N . CYS A 1 208 ? 25.786 1.303 26.752 1.00 75.44 208 CYS A N 1
ATOM 1515 C CA . CYS A 1 208 ? 26.982 1.738 27.455 1.00 75.44 208 CYS A CA 1
ATOM 1516 C C . CYS A 1 208 ? 27.092 3.269 27.609 1.00 75.44 208 CYS A C 1
ATOM 1518 O O . CYS A 1 208 ? 27.410 3.745 28.700 1.00 75.44 208 CYS A O 1
ATOM 1520 N N . CYS A 1 209 ? 26.796 4.055 26.566 1.00 75.25 209 CYS A N 1
ATOM 1521 C CA . CYS A 1 209 ? 27.048 5.507 26.573 1.00 75.25 209 CYS A CA 1
ATOM 1522 C C . CYS A 1 209 ? 26.261 6.292 27.645 1.00 75.25 209 CYS A C 1
ATOM 1524 O O . CYS A 1 209 ? 26.685 7.384 28.015 1.00 75.25 209 CYS A O 1
ATOM 1526 N N . TYR A 1 210 ? 25.170 5.742 28.193 1.00 71.25 210 TYR A N 1
ATOM 1527 C CA . TYR A 1 210 ? 24.422 6.347 29.309 1.00 71.25 210 TYR A CA 1
ATOM 1528 C C . TYR A 1 210 ? 25.152 6.247 30.660 1.00 71.25 210 TYR A C 1
ATOM 1530 O O . TYR A 1 210 ? 24.913 7.057 31.551 1.00 71.25 210 TYR A O 1
ATOM 1538 N N . ASN A 1 211 ? 26.035 5.256 30.819 1.00 67.62 211 ASN A N 1
ATOM 1539 C CA . ASN A 1 211 ? 26.761 4.971 32.062 1.00 67.62 211 ASN A CA 1
ATOM 1540 C C . ASN A 1 211 ? 28.169 5.595 32.091 1.00 67.62 211 ASN A C 1
ATOM 1542 O O . ASN A 1 211 ? 28.947 5.343 33.014 1.00 67.62 211 ASN A O 1
ATOM 1546 N N . VAL A 1 212 ? 28.515 6.392 31.077 1.00 76.00 212 VAL A N 1
ATOM 1547 C CA . VAL A 1 212 ? 29.825 7.026 30.923 1.00 76.00 212 VAL A CA 1
ATOM 1548 C C . VAL A 1 212 ? 29.711 8.531 31.150 1.00 76.00 212 VAL A C 1
ATOM 1550 O O . VAL A 1 212 ? 28.785 9.193 30.694 1.00 76.00 212 VAL A O 1
ATOM 1553 N N . ASP A 1 213 ? 30.692 9.088 31.853 1.00 77.06 213 ASP A N 1
ATOM 1554 C CA . ASP A 1 213 ? 30.801 10.521 32.113 1.00 77.06 213 ASP A CA 1
ATOM 1555 C C . ASP A 1 213 ? 31.219 11.294 30.847 1.00 77.06 213 ASP A C 1
ATOM 1557 O O . ASP A 1 213 ? 32.398 11.573 30.608 1.00 77.06 213 ASP A O 1
ATOM 1561 N N . LEU A 1 214 ? 30.220 11.642 30.031 1.00 72.81 214 LEU A N 1
ATOM 1562 C CA . LEU A 1 214 ? 30.380 12.400 28.788 1.00 72.81 214 LEU A CA 1
ATOM 1563 C C . LEU A 1 214 ? 30.784 13.871 29.003 1.00 72.81 214 LEU A C 1
ATOM 1565 O O . LEU A 1 214 ? 31.093 14.552 28.025 1.00 72.81 214 LEU A O 1
ATOM 1569 N N . THR A 1 215 ? 30.864 14.379 30.244 1.00 75.38 215 THR A N 1
ATOM 1570 C CA . THR A 1 215 ? 31.388 15.742 30.485 1.00 75.38 215 THR A CA 1
ATOM 1571 C C . THR A 1 215 ? 32.847 15.875 30.036 1.00 75.38 215 THR A C 1
ATOM 1573 O O . THR A 1 215 ? 33.268 16.941 29.589 1.00 75.38 215 THR A O 1
ATOM 1576 N N . LYS A 1 216 ? 33.587 14.759 30.027 1.00 76.75 216 LYS A N 1
ATOM 1577 C CA . LYS A 1 216 ? 34.955 14.647 29.499 1.00 76.75 216 LYS A CA 1
ATOM 1578 C C . LYS A 1 216 ? 35.059 14.913 27.995 1.00 76.75 216 LYS A C 1
ATOM 1580 O O . LYS A 1 216 ? 36.135 15.265 27.529 1.00 76.75 216 LYS A O 1
ATOM 1585 N N . CYS A 1 217 ? 33.967 14.793 27.236 1.00 79.25 217 CYS A N 1
ATOM 1586 C CA . CYS A 1 217 ? 33.951 15.110 25.806 1.00 79.25 217 CYS A CA 1
ATOM 1587 C C . CYS A 1 217 ? 33.907 16.622 25.515 1.00 79.25 217 CYS A C 1
ATOM 1589 O O . CYS A 1 217 ? 34.113 17.035 24.372 1.00 79.25 217 CYS A O 1
ATOM 1591 N N . VAL A 1 218 ? 33.656 17.473 26.519 1.00 76.12 218 VAL A N 1
ATOM 1592 C CA . VAL A 1 218 ? 33.570 18.928 26.334 1.00 76.12 218 VAL A CA 1
ATOM 1593 C C . VAL A 1 218 ? 34.947 19.502 25.983 1.00 76.12 218 VAL A C 1
ATOM 1595 O O . VAL A 1 218 ? 35.852 19.547 26.809 1.00 76.12 218 VAL A O 1
ATOM 1598 N N . GLY A 1 219 ? 35.093 19.969 24.740 1.00 64.44 219 GLY A N 1
ATOM 1599 C CA . GLY A 1 219 ? 36.341 20.531 24.208 1.00 64.44 219 GLY A CA 1
ATOM 1600 C C . GLY A 1 219 ? 37.230 19.537 23.452 1.00 64.44 219 GLY A C 1
ATOM 1601 O O . GLY A 1 219 ? 38.230 19.956 22.866 1.00 64.44 219 GLY A O 1
ATOM 1602 N N . VAL A 1 220 ? 36.862 18.252 23.397 1.00 74.44 220 VAL A N 1
ATOM 1603 C CA . VAL A 1 220 ? 37.548 17.253 22.562 1.00 74.44 220 VAL A CA 1
ATOM 1604 C C . VAL A 1 220 ? 37.293 17.574 21.088 1.00 74.44 220 VAL A C 1
ATOM 1606 O O . VAL A 1 220 ? 36.147 17.677 20.651 1.00 74.44 220 VAL A O 1
ATOM 1609 N N . ARG A 1 221 ? 38.362 17.740 20.300 1.00 66.50 221 ARG A N 1
ATOM 1610 C CA . ARG A 1 221 ? 38.248 17.906 18.845 1.00 66.50 221 ARG A CA 1
ATOM 1611 C C . ARG A 1 221 ? 38.057 16.542 18.192 1.00 66.50 221 ARG A C 1
ATOM 1613 O O . ARG A 1 221 ? 38.961 15.716 18.233 1.00 66.50 221 ARG A O 1
ATOM 1620 N N . LEU A 1 222 ? 36.896 16.339 17.578 1.00 71.25 222 LEU A N 1
ATOM 1621 C CA . LEU A 1 222 ? 36.630 15.199 16.706 1.00 71.25 222 LEU A CA 1
ATOM 1622 C C . LEU A 1 222 ? 36.975 15.582 15.262 1.00 71.25 222 LEU A C 1
ATOM 1624 O O . LEU A 1 222 ? 36.603 16.665 14.804 1.00 71.25 222 LEU A O 1
ATOM 1628 N N . ASN A 1 223 ? 37.687 14.706 14.556 1.00 60.03 223 ASN A N 1
ATOM 1629 C CA . ASN A 1 223 ? 38.011 14.904 13.145 1.00 60.03 223 ASN A CA 1
ATOM 1630 C C . ASN A 1 223 ? 36.797 14.582 12.249 1.00 60.03 223 ASN A C 1
ATOM 1632 O O . ASN A 1 223 ? 35.972 13.741 12.613 1.00 60.03 223 ASN A O 1
ATOM 1636 N N . PRO A 1 224 ? 36.650 15.253 11.089 1.00 55.16 224 PRO A N 1
ATOM 1637 C CA . PRO A 1 224 ? 35.524 15.024 10.189 1.00 55.16 224 PRO A CA 1
ATOM 1638 C C . PRO A 1 224 ? 35.552 13.597 9.635 1.00 55.16 224 PRO A C 1
ATOM 1640 O O . PRO A 1 224 ? 36.582 13.137 9.143 1.00 55.16 224 PRO A O 1
ATOM 1643 N N . THR A 1 225 ? 34.409 12.913 9.696 1.00 52.97 225 THR A N 1
ATOM 1644 C CA . THR A 1 225 ? 34.278 11.494 9.351 1.00 52.97 225 THR A CA 1
ATOM 1645 C C . THR A 1 225 ? 34.688 11.229 7.903 1.00 52.97 225 THR A C 1
ATOM 1647 O O . THR A 1 225 ? 33.979 11.591 6.961 1.00 52.97 225 THR A O 1
ATOM 1650 N N . THR A 1 226 ? 35.836 10.582 7.707 1.00 51.44 226 THR A N 1
ATOM 1651 C CA . THR A 1 226 ? 36.268 10.119 6.388 1.00 51.44 226 THR A CA 1
ATOM 1652 C C . THR A 1 226 ? 35.390 8.954 5.928 1.00 51.44 226 THR A C 1
ATOM 1654 O O . THR A 1 226 ? 34.988 8.097 6.713 1.00 51.44 226 THR A O 1
ATOM 1657 N N . SER A 1 227 ? 35.070 8.919 4.632 1.00 49.94 227 SER A N 1
ATOM 1658 C CA . SER A 1 227 ? 34.280 7.842 4.022 1.00 49.94 227 SER A CA 1
ATOM 1659 C C . SER A 1 227 ? 35.116 6.562 3.915 1.00 49.94 227 SER A C 1
ATOM 1661 O O . SER A 1 227 ? 35.720 6.295 2.873 1.00 49.94 227 SER A O 1
ATOM 1663 N N . LEU A 1 228 ? 35.176 5.777 4.991 1.00 59.88 228 LEU A N 1
ATOM 1664 C CA . LEU A 1 228 ? 35.921 4.519 5.019 1.00 59.88 228 LEU A CA 1
ATOM 1665 C C . LEU A 1 228 ? 35.205 3.434 4.190 1.00 59.88 228 LEU A C 1
ATOM 1667 O O . LEU A 1 228 ? 33.993 3.261 4.332 1.00 59.88 228 LEU A O 1
ATOM 1671 N N . PRO A 1 229 ? 35.921 2.672 3.340 1.00 59.84 229 PRO A N 1
ATOM 1672 C CA . PRO A 1 229 ? 35.344 1.510 2.674 1.00 59.84 229 PRO A CA 1
ATOM 1673 C C . PRO A 1 229 ? 35.063 0.405 3.708 1.00 59.84 229 PRO A C 1
ATOM 1675 O O . PRO A 1 229 ? 35.857 0.238 4.639 1.00 59.84 229 PRO A O 1
ATOM 1678 N N . PRO A 1 230 ? 33.988 -0.387 3.557 1.00 61.75 230 PRO A N 1
ATOM 1679 C CA . PRO A 1 230 ? 33.652 -1.427 4.524 1.00 61.75 230 PRO A CA 1
ATOM 1680 C C . PRO A 1 230 ? 34.762 -2.486 4.615 1.00 61.75 230 PRO A C 1
ATOM 1682 O O . PRO A 1 230 ? 35.154 -3.087 3.611 1.00 61.75 230 PRO A O 1
ATOM 1685 N N . LEU A 1 231 ? 35.245 -2.751 5.835 1.00 62.06 231 LEU A N 1
ATOM 1686 C CA . LEU A 1 231 ? 36.139 -3.885 6.117 1.00 62.06 231 LEU A CA 1
ATOM 1687 C C . LEU A 1 231 ? 35.506 -5.204 5.672 1.00 62.06 231 LEU A C 1
ATOM 1689 O O . LEU A 1 231 ? 36.162 -6.030 5.031 1.00 62.06 231 LEU A O 1
ATOM 1693 N N . PHE A 1 232 ? 34.225 -5.354 6.013 1.00 62.00 232 PHE A N 1
ATOM 1694 C CA . PHE A 1 232 ? 33.432 -6.563 5.886 1.00 62.00 232 PHE A CA 1
ATOM 1695 C C . PHE A 1 232 ? 32.279 -6.312 4.916 1.00 62.00 232 PHE A C 1
ATOM 1697 O O . PHE A 1 232 ? 31.395 -5.500 5.184 1.00 62.00 232 PHE A O 1
ATOM 1704 N N . THR A 1 233 ? 32.259 -7.031 3.797 1.00 45.28 233 THR A N 1
ATOM 1705 C CA . THR A 1 233 ? 31.028 -7.214 3.025 1.00 45.28 233 THR A CA 1
ATOM 1706 C C . THR A 1 233 ? 30.126 -8.161 3.809 1.00 45.28 233 THR A C 1
ATOM 1708 O O . THR A 1 233 ? 30.539 -9.276 4.137 1.00 45.28 233 THR A O 1
ATOM 1711 N N . THR A 1 234 ? 28.906 -7.734 4.136 1.00 34.53 234 THR A N 1
ATOM 1712 C CA . THR A 1 234 ? 27.945 -8.518 4.925 1.00 34.53 234 THR A CA 1
ATOM 1713 C C . THR A 1 234 ? 27.526 -9.777 4.169 1.00 34.53 234 THR A C 1
ATOM 1715 O O . THR A 1 234 ? 26.622 -9.751 3.339 1.00 34.53 234 THR A O 1
ATOM 1718 N N . THR A 1 235 ? 28.217 -10.881 4.454 1.00 32.72 235 THR A N 1
ATOM 1719 C CA . THR A 1 235 ? 28.062 -12.174 3.779 1.00 32.72 235 THR A CA 1
ATOM 1720 C C . THR A 1 235 ? 28.062 -13.252 4.858 1.00 32.72 235 THR A C 1
ATOM 1722 O O . THR A 1 235 ? 29.113 -13.564 5.412 1.00 32.72 235 THR A O 1
ATOM 1725 N N . VAL A 1 236 ? 26.889 -13.784 5.217 1.00 33.66 236 VAL A N 1
ATOM 1726 C CA . VAL A 1 236 ? 26.745 -14.691 6.373 1.00 33.66 236 VAL A CA 1
ATOM 1727 C C . VAL A 1 236 ? 25.999 -15.968 5.992 1.00 33.66 236 VAL A C 1
ATOM 1729 O O . VAL A 1 236 ? 24.858 -16.193 6.382 1.00 33.66 236 VAL A O 1
ATOM 1732 N N . THR A 1 237 ? 26.660 -16.824 5.213 1.00 33.59 237 THR A N 1
ATOM 1733 C CA . THR A 1 237 ? 26.879 -18.242 5.573 1.00 33.59 237 THR A CA 1
ATOM 1734 C C . THR A 1 237 ? 27.692 -18.956 4.494 1.00 33.59 237 THR A C 1
ATOM 1736 O O . THR A 1 237 ? 27.250 -19.101 3.358 1.00 33.59 237 THR A O 1
ATOM 1739 N N . ALA A 1 238 ? 28.859 -19.470 4.879 1.00 29.23 238 ALA A N 1
ATOM 1740 C CA . ALA A 1 238 ? 29.574 -20.514 4.154 1.00 29.23 238 ALA A CA 1
ATOM 1741 C C . ALA A 1 238 ? 29.982 -21.586 5.174 1.00 29.23 238 ALA A C 1
ATOM 1743 O O . ALA A 1 238 ? 30.647 -21.282 6.165 1.00 29.23 238 ALA A O 1
ATOM 1744 N N . THR A 1 239 ? 29.532 -22.823 4.979 1.00 29.30 239 THR A N 1
ATOM 1745 C CA . THR A 1 239 ? 29.812 -23.948 5.882 1.00 29.30 239 THR A CA 1
ATOM 1746 C C . THR A 1 239 ? 31.239 -24.478 5.680 1.00 29.30 239 THR A C 1
ATOM 1748 O O . THR A 1 239 ? 31.703 -24.562 4.542 1.00 29.30 239 THR A O 1
ATOM 1751 N N . PRO A 1 240 ? 31.959 -24.870 6.748 1.00 33.28 240 PRO A N 1
ATOM 1752 C CA . PRO A 1 240 ? 33.350 -25.293 6.629 1.00 33.28 240 PRO A CA 1
ATOM 1753 C C . PRO A 1 240 ? 33.480 -26.748 6.152 1.00 33.28 240 PRO A C 1
ATOM 1755 O O . PRO A 1 240 ? 33.138 -27.685 6.871 1.00 33.28 240 PRO A O 1
ATOM 1758 N N . THR A 1 241 ? 34.079 -26.956 4.978 1.00 30.61 241 THR A N 1
ATOM 1759 C CA . THR A 1 241 ? 34.633 -28.259 4.566 1.00 30.61 241 THR A CA 1
ATOM 1760 C C . THR A 1 241 ? 36.153 -28.234 4.710 1.00 30.61 241 THR A C 1
ATOM 1762 O O . THR A 1 241 ? 36.852 -27.641 3.889 1.00 30.61 241 THR A O 1
ATOM 1765 N N . GLY A 1 242 ? 36.676 -28.848 5.771 1.00 31.86 242 GLY A N 1
ATOM 1766 C CA . GLY A 1 242 ? 38.103 -28.795 6.085 1.00 31.86 242 GLY A CA 1
ATOM 1767 C C . GLY A 1 242 ? 38.972 -29.710 5.216 1.00 31.86 242 GLY A C 1
ATOM 1768 O O . GLY A 1 242 ? 38.714 -30.907 5.106 1.00 31.86 242 GLY A O 1
ATOM 1769 N N . SER A 1 243 ? 40.060 -29.163 4.672 1.00 29.09 243 SER A N 1
ATOM 1770 C CA . SER A 1 243 ? 41.329 -29.859 4.396 1.00 29.09 243 SER A CA 1
ATOM 1771 C C . SER A 1 243 ? 42.438 -28.827 4.171 1.00 29.09 243 SER A C 1
ATOM 1773 O O . SER A 1 243 ? 42.173 -27.714 3.725 1.00 29.09 243 SER A O 1
ATOM 1775 N N . ALA A 1 244 ? 43.671 -29.173 4.539 1.00 29.94 244 ALA A N 1
ATOM 1776 C CA . ALA A 1 244 ? 44.782 -28.226 4.643 1.00 29.94 244 ALA A CA 1
ATOM 1777 C C . ALA A 1 244 ? 45.796 -28.317 3.482 1.00 29.94 244 ALA A C 1
ATOM 1779 O O . ALA A 1 244 ? 45.741 -29.229 2.660 1.00 29.94 244 ALA A O 1
ATOM 1780 N N . ALA A 1 245 ? 46.795 -27.426 3.559 1.00 29.59 245 ALA A N 1
ATOM 1781 C CA . ALA A 1 245 ? 48.087 -27.398 2.857 1.00 29.59 245 ALA A CA 1
ATOM 1782 C C . ALA A 1 245 ? 48.204 -26.519 1.595 1.00 29.59 245 ALA A C 1
ATOM 1784 O O . ALA A 1 245 ? 47.296 -26.386 0.780 1.00 29.59 245 ALA A O 1
ATOM 1785 N N . ALA A 1 246 ? 49.378 -25.890 1.472 1.00 35.12 246 ALA A N 1
ATOM 1786 C CA . ALA A 1 246 ? 49.701 -24.881 0.469 1.00 35.12 246 ALA A CA 1
ATOM 1787 C C . ALA A 1 246 ? 50.222 -25.481 -0.850 1.00 35.12 246 ALA A C 1
ATOM 1789 O O . ALA A 1 246 ? 50.975 -26.455 -0.854 1.00 35.12 246 ALA A O 1
ATOM 1790 N N . GLY A 1 247 ? 49.882 -24.836 -1.969 1.00 25.31 247 GLY A N 1
ATOM 1791 C CA . GLY A 1 247 ? 50.277 -25.229 -3.325 1.00 25.31 247 GLY A CA 1
ATOM 1792 C C . GLY A 1 247 ? 51.410 -24.384 -3.912 1.00 25.31 247 GLY A C 1
ATOM 1793 O O . GLY A 1 247 ? 51.190 -23.633 -4.859 1.00 25.31 247 GLY A O 1
ATOM 1794 N N . GLY A 1 248 ? 52.628 -24.512 -3.376 1.00 30.41 248 GLY A N 1
ATOM 1795 C CA . GLY A 1 248 ? 53.832 -24.018 -4.058 1.00 30.41 248 GLY A CA 1
ATOM 1796 C C . GLY A 1 248 ? 54.074 -24.764 -5.380 1.00 30.41 248 GLY A C 1
ATOM 1797 O O . GLY A 1 248 ? 53.725 -25.938 -5.514 1.00 30.41 248 GLY A O 1
ATOM 1798 N N . SER A 1 249 ? 54.661 -24.098 -6.377 1.00 39.53 249 SER A N 1
ATOM 1799 C CA . SER A 1 249 ? 54.769 -24.641 -7.737 1.00 39.53 249 SER A CA 1
ATOM 1800 C C . SER A 1 249 ? 55.639 -25.906 -7.826 1.00 39.53 249 SER A C 1
ATOM 1802 O O . SER A 1 249 ? 56.816 -25.918 -7.468 1.00 39.53 249 SER A O 1
ATOM 1804 N N . SER A 1 250 ? 55.080 -26.982 -8.384 1.00 37.22 250 SER A N 1
ATOM 1805 C CA . SER A 1 250 ? 55.831 -28.185 -8.762 1.00 37.22 250 SER A CA 1
ATOM 1806 C C . SER A 1 250 ? 55.257 -28.827 -10.031 1.00 37.22 250 SER A C 1
ATOM 1808 O O . SER A 1 250 ? 54.103 -28.607 -10.399 1.00 37.22 250 SER A O 1
ATOM 1810 N N . LYS A 1 251 ? 56.102 -29.555 -10.771 1.00 45.34 251 LYS A N 1
ATOM 1811 C CA . LYS A 1 251 ? 55.770 -30.103 -12.097 1.00 45.34 251 LYS A CA 1
ATOM 1812 C C . LYS A 1 251 ? 55.037 -31.441 -11.969 1.00 45.34 251 LYS A C 1
ATOM 1814 O O . LYS A 1 251 ? 55.427 -32.284 -11.167 1.00 45.34 251 LYS A O 1
ATOM 1819 N N . ILE A 1 252 ? 54.021 -31.650 -12.807 1.00 44.50 252 ILE A N 1
ATOM 1820 C CA . ILE A 1 252 ? 53.204 -32.871 -12.814 1.00 44.50 252 ILE A CA 1
ATOM 1821 C C . ILE A 1 252 ? 54.068 -34.091 -13.178 1.00 44.50 252 ILE A C 1
ATOM 1823 O O . ILE A 1 252 ? 54.733 -34.107 -14.214 1.00 44.50 252 ILE A O 1
ATOM 1827 N N . SER A 1 253 ? 54.031 -35.128 -12.338 1.00 49.19 253 SER A N 1
ATOM 1828 C CA . SER A 1 253 ? 54.675 -36.419 -12.611 1.00 49.19 253 SER A CA 1
ATOM 1829 C C . SER A 1 253 ? 53.881 -37.232 -13.641 1.00 49.19 253 SER A C 1
ATOM 1831 O O . SER A 1 253 ? 52.649 -37.270 -13.598 1.00 49.19 253 SER A O 1
ATOM 1833 N N . GLY A 1 254 ? 54.579 -37.932 -14.543 1.00 45.28 254 GLY A N 1
ATOM 1834 C CA . GLY A 1 254 ? 53.982 -38.625 -15.696 1.00 45.28 254 GLY A CA 1
ATOM 1835 C C . GLY A 1 254 ? 52.909 -39.674 -15.362 1.00 45.28 254 GLY A C 1
ATOM 1836 O O . GLY A 1 254 ? 52.063 -39.963 -16.206 1.00 45.28 254 GLY A O 1
ATOM 1837 N N . GLY A 1 255 ? 52.875 -40.190 -14.128 1.00 51.94 255 GLY A N 1
ATOM 1838 C CA . GLY A 1 255 ? 51.822 -41.105 -13.670 1.00 51.94 255 GLY A CA 1
ATOM 1839 C C . GLY A 1 255 ? 50.412 -40.495 -13.682 1.00 51.94 255 GLY A C 1
ATOM 1840 O O . GLY A 1 255 ? 49.447 -41.200 -13.972 1.00 51.94 255 GLY A O 1
ATOM 1841 N N . ALA A 1 256 ? 50.277 -39.183 -13.447 1.00 48.31 256 ALA A N 1
ATOM 1842 C CA . ALA A 1 256 ? 48.972 -38.513 -13.449 1.00 48.31 256 ALA A CA 1
ATOM 1843 C C . ALA A 1 256 ? 48.335 -38.471 -14.852 1.00 48.31 256 ALA A C 1
ATOM 1845 O O . ALA A 1 256 ? 47.124 -38.631 -14.997 1.00 48.31 256 ALA A O 1
ATOM 1846 N N . ILE A 1 257 ? 49.160 -38.325 -15.895 1.00 57.31 257 ILE A N 1
ATOM 1847 C CA . ILE A 1 257 ? 48.716 -38.282 -17.297 1.00 57.31 257 ILE A CA 1
ATOM 1848 C C . ILE A 1 257 ? 48.154 -39.650 -17.724 1.00 57.31 257 ILE A C 1
ATOM 1850 O O . ILE A 1 257 ? 47.123 -39.715 -18.394 1.00 57.31 257 ILE A O 1
ATOM 1854 N N . ALA A 1 258 ? 48.778 -40.746 -17.277 1.00 53.19 258 ALA A N 1
ATOM 1855 C CA . ALA A 1 258 ? 48.302 -42.103 -17.550 1.00 53.19 258 ALA A CA 1
ATOM 1856 C C . ALA A 1 258 ? 46.923 -42.386 -16.920 1.00 53.19 258 ALA A C 1
ATOM 1858 O O . ALA A 1 258 ? 46.060 -42.976 -17.571 1.00 53.19 258 ALA A O 1
ATOM 1859 N N . GLY A 1 259 ? 46.685 -41.923 -15.686 1.00 52.09 259 GLY A N 1
ATOM 1860 C CA . GLY A 1 259 ? 45.393 -42.090 -15.007 1.00 52.09 259 GLY A CA 1
ATOM 1861 C C . GLY A 1 259 ? 44.235 -41.397 -15.734 1.00 52.09 259 GLY A C 1
ATOM 1862 O O . GLY A 1 259 ? 43.181 -42.001 -15.933 1.00 52.09 259 GLY A O 1
ATOM 1863 N N . ILE A 1 260 ? 44.450 -40.161 -16.198 1.00 63.47 260 ILE A N 1
ATOM 1864 C CA . ILE A 1 260 ? 43.441 -39.381 -16.937 1.00 63.47 260 ILE A CA 1
ATOM 1865 C C . ILE A 1 260 ? 43.087 -40.059 -18.272 1.00 63.47 260 ILE A C 1
ATOM 1867 O O . ILE A 1 260 ? 41.907 -40.168 -18.612 1.00 63.47 260 ILE A O 1
ATOM 1871 N N . ALA A 1 261 ? 44.081 -40.580 -18.999 1.00 63.94 261 ALA A N 1
ATOM 1872 C CA . ALA A 1 261 ? 43.854 -41.295 -20.257 1.00 63.94 261 ALA A CA 1
ATOM 1873 C C . ALA A 1 261 ? 43.003 -42.568 -20.070 1.00 63.94 261 ALA A C 1
ATOM 1875 O O . ALA A 1 261 ? 42.076 -42.813 -20.844 1.00 63.94 261 ALA A O 1
ATOM 1876 N N . ILE A 1 262 ? 43.269 -43.352 -19.019 1.00 69.06 262 ILE A N 1
ATOM 1877 C CA . ILE A 1 262 ? 42.499 -44.567 -18.702 1.00 69.06 262 ILE A CA 1
ATOM 1878 C C . ILE A 1 262 ? 41.059 -44.212 -18.291 1.00 69.06 262 ILE A C 1
ATOM 1880 O O . ILE A 1 262 ? 40.112 -44.853 -18.754 1.00 69.06 262 ILE A O 1
ATOM 1884 N N . GLY A 1 263 ? 40.873 -43.155 -17.491 1.00 61.53 263 GLY A N 1
ATOM 1885 C CA . GLY A 1 263 ? 39.548 -42.660 -17.104 1.00 61.53 263 GLY A CA 1
ATOM 1886 C C . GLY A 1 263 ? 38.697 -42.220 -18.301 1.00 61.53 263 GLY A C 1
ATOM 1887 O O . GLY A 1 263 ? 37.533 -42.609 -18.408 1.00 61.53 263 GLY A O 1
ATOM 1888 N N . ALA A 1 264 ? 39.283 -41.482 -19.250 1.00 71.12 264 ALA A N 1
ATOM 1889 C CA . ALA A 1 264 ? 38.590 -41.044 -20.464 1.00 71.12 264 ALA A CA 1
ATOM 1890 C C . ALA A 1 264 ? 38.099 -42.224 -21.327 1.00 71.12 264 ALA A C 1
ATOM 1892 O O . ALA A 1 264 ? 36.972 -42.203 -21.826 1.00 71.12 264 ALA A O 1
ATOM 1893 N N . ILE A 1 265 ? 38.905 -43.285 -21.454 1.00 75.62 265 ILE A N 1
ATOM 1894 C CA . ILE A 1 265 ? 38.532 -44.505 -22.190 1.00 75.62 265 ILE A CA 1
ATOM 1895 C C . ILE A 1 265 ? 37.356 -45.225 -21.507 1.00 75.62 265 ILE A C 1
ATOM 1897 O O . ILE A 1 265 ? 36.432 -45.667 -22.191 1.00 75.62 265 ILE A O 1
ATOM 1901 N N . ALA A 1 266 ? 37.339 -45.299 -20.171 1.00 73.56 266 ALA A N 1
ATOM 1902 C CA . ALA A 1 266 ? 36.236 -45.908 -19.423 1.00 73.56 266 ALA A CA 1
ATOM 1903 C C . ALA A 1 266 ? 34.907 -45.141 -19.589 1.00 73.56 266 ALA A C 1
ATOM 1905 O O . ALA A 1 266 ? 33.857 -45.758 -19.788 1.00 73.56 266 ALA A O 1
ATOM 1906 N N . VAL A 1 267 ? 34.945 -43.803 -19.578 1.00 77.62 267 VAL A N 1
ATOM 1907 C CA . VAL A 1 267 ? 33.759 -42.955 -19.811 1.00 77.62 267 VAL A CA 1
ATOM 1908 C C . VAL A 1 267 ? 33.233 -43.111 -21.243 1.00 77.62 267 VAL A C 1
ATOM 1910 O O . VAL A 1 267 ? 32.028 -43.273 -21.438 1.00 77.62 267 VAL A O 1
ATOM 1913 N N . LEU A 1 268 ? 34.116 -43.142 -22.247 1.00 78.25 268 LEU A N 1
ATOM 1914 C CA . LEU A 1 268 ? 33.727 -43.385 -23.642 1.00 78.25 268 LEU A CA 1
ATOM 1915 C C . LEU A 1 268 ? 33.109 -44.778 -23.843 1.00 78.25 268 LEU A C 1
ATOM 1917 O O . LEU A 1 268 ? 32.119 -44.907 -24.566 1.00 78.25 268 LEU A O 1
ATOM 1921 N N . ALA A 1 269 ? 33.631 -45.808 -23.170 1.00 78.81 269 ALA A N 1
ATOM 1922 C CA . ALA A 1 269 ? 33.056 -47.152 -23.201 1.00 78.81 269 ALA A CA 1
ATOM 1923 C C . ALA A 1 269 ? 31.638 -47.193 -22.598 1.00 78.81 269 ALA A C 1
ATOM 1925 O O . ALA A 1 269 ? 30.741 -47.800 -23.186 1.00 78.81 269 ALA A O 1
ATOM 1926 N N . LEU A 1 270 ? 31.407 -46.507 -21.472 1.00 78.31 270 LEU A N 1
ATOM 1927 C CA . LEU A 1 270 ? 30.081 -46.392 -20.850 1.00 78.31 270 LEU A CA 1
ATOM 1928 C C . LEU A 1 270 ? 29.081 -45.642 -21.742 1.00 78.31 270 LEU A C 1
ATOM 1930 O O . LEU A 1 270 ? 27.955 -46.111 -21.920 1.00 78.31 270 LEU A O 1
ATOM 1934 N N . LEU A 1 271 ? 29.490 -44.526 -22.356 1.00 77.25 271 LEU A N 1
ATOM 1935 C CA . LEU A 1 271 ? 28.652 -43.774 -23.298 1.00 77.25 271 LEU A CA 1
ATOM 1936 C C . LEU A 1 271 ? 28.282 -44.609 -24.532 1.00 77.25 271 LEU A C 1
ATOM 1938 O O . LEU A 1 271 ? 27.115 -44.633 -24.928 1.00 77.25 271 LEU A O 1
ATOM 1942 N N . ALA A 1 272 ? 29.234 -45.355 -25.102 1.00 80.44 272 ALA A N 1
ATOM 1943 C CA . ALA A 1 272 ? 28.968 -46.265 -26.215 1.00 80.44 272 ALA A CA 1
ATOM 1944 C C . ALA A 1 272 ? 27.949 -47.359 -25.839 1.00 80.44 272 ALA A C 1
ATOM 1946 O O . ALA A 1 272 ? 27.040 -47.655 -26.618 1.00 80.44 272 ALA A O 1
ATOM 1947 N N . LEU A 1 273 ? 28.053 -47.922 -24.630 1.00 77.81 273 LEU A N 1
ATOM 1948 C CA . LEU A 1 273 ? 27.126 -48.933 -24.110 1.00 77.81 273 LEU A CA 1
ATOM 1949 C C . LEU A 1 273 ? 25.708 -48.353 -23.926 1.00 77.81 273 LEU A C 1
ATOM 1951 O O . LEU A 1 273 ? 24.722 -48.977 -24.325 1.00 77.81 273 LEU A O 1
ATOM 1955 N N . LEU A 1 274 ? 25.603 -47.124 -23.412 1.00 75.50 274 LEU A N 1
ATOM 1956 C CA . LEU A 1 274 ? 24.337 -46.408 -23.216 1.00 75.50 274 LEU A CA 1
ATOM 1957 C C . LEU A 1 274 ? 23.646 -46.104 -24.561 1.00 75.50 274 LEU A C 1
ATOM 1959 O O . LEU A 1 274 ? 22.457 -46.395 -24.726 1.00 75.50 274 LEU A O 1
ATOM 1963 N N . VAL A 1 275 ? 24.395 -45.636 -25.567 1.00 79.19 275 VAL A N 1
ATOM 1964 C CA . VAL A 1 275 ? 23.895 -45.460 -26.945 1.00 79.19 275 VAL A CA 1
ATOM 1965 C C . VAL A 1 275 ? 23.423 -46.791 -27.542 1.00 79.19 275 VAL A C 1
ATOM 1967 O O . VAL A 1 275 ? 22.344 -46.849 -28.136 1.00 79.19 275 VAL A O 1
ATOM 1970 N N . LEU A 1 276 ? 24.166 -47.885 -27.349 1.00 71.81 276 LEU A N 1
ATOM 1971 C CA . LEU A 1 276 ? 23.802 -49.209 -27.870 1.00 71.81 276 LEU A CA 1
ATOM 1972 C C . LEU A 1 276 ? 22.508 -49.743 -27.220 1.00 71.81 276 LEU A C 1
ATOM 1974 O O . LEU A 1 276 ? 21.668 -50.334 -27.906 1.00 71.81 276 LEU A O 1
ATOM 1978 N N . CYS A 1 277 ? 22.284 -49.458 -25.934 1.00 69.62 277 CYS A N 1
ATOM 1979 C CA . CYS A 1 277 ? 21.015 -49.714 -25.248 1.00 69.62 277 CYS A CA 1
ATOM 1980 C C . CYS A 1 277 ? 19.848 -48.893 -25.828 1.00 69.62 277 CYS A C 1
ATOM 1982 O O .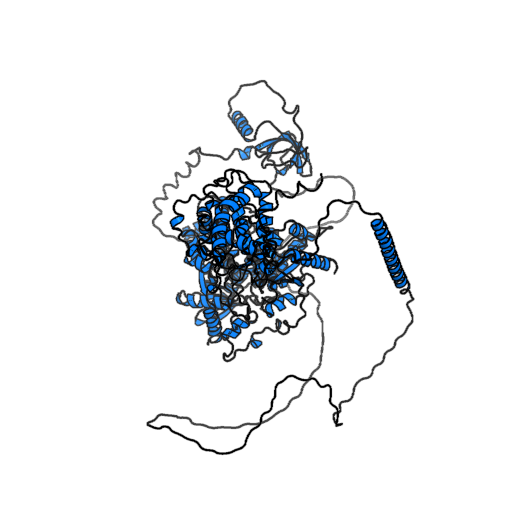 CYS A 1 277 ? 18.778 -49.454 -26.076 1.00 69.62 277 CYS A O 1
ATOM 1984 N N . LEU A 1 278 ? 20.041 -47.600 -26.116 1.00 66.38 278 LEU A N 1
ATOM 1985 C CA . LEU A 1 278 ? 19.011 -46.752 -26.738 1.00 66.38 278 LEU A CA 1
ATOM 1986 C C . LEU A 1 278 ? 18.666 -47.203 -28.170 1.00 66.38 278 LEU A C 1
ATOM 1988 O O . LEU A 1 278 ? 17.488 -47.268 -28.528 1.00 66.38 278 LEU A O 1
ATOM 1992 N N . VAL A 1 279 ? 19.666 -47.599 -28.965 1.00 70.88 279 VAL A N 1
ATOM 1993 C CA . VAL A 1 279 ? 19.470 -48.176 -30.310 1.00 70.88 279 VAL A CA 1
ATOM 1994 C C . VAL A 1 279 ? 18.739 -49.521 -30.243 1.00 70.88 279 VAL A C 1
ATOM 1996 O O . VAL A 1 279 ? 17.864 -49.780 -31.070 1.00 70.88 279 VAL A O 1
ATOM 1999 N N . ARG A 1 280 ? 19.026 -50.367 -29.242 1.00 61.22 280 ARG A N 1
ATOM 2000 C CA . ARG A 1 280 ? 18.252 -51.598 -28.997 1.00 61.22 280 ARG A CA 1
ATOM 2001 C C . ARG A 1 280 ? 16.803 -51.307 -28.607 1.00 61.22 280 ARG A C 1
ATOM 2003 O O . ARG A 1 280 ? 15.918 -52.010 -29.086 1.00 61.22 280 ARG A O 1
ATOM 2010 N N . ARG A 1 281 ? 16.546 -50.273 -27.798 1.00 54.53 281 ARG A N 1
ATOM 2011 C CA . ARG A 1 281 ? 15.185 -49.878 -27.390 1.00 54.53 281 ARG A CA 1
ATOM 2012 C C . ARG A 1 281 ? 14.363 -49.407 -28.599 1.00 54.53 281 ARG A C 1
ATOM 2014 O O . ARG A 1 281 ? 13.306 -49.970 -28.857 1.00 54.53 281 ARG A O 1
ATOM 2021 N N . ARG A 1 282 ? 14.917 -48.518 -29.438 1.00 50.12 282 ARG A N 1
ATOM 2022 C CA . ARG A 1 282 ? 14.284 -48.046 -30.694 1.00 50.12 282 ARG A CA 1
ATOM 2023 C C . ARG A 1 282 ? 14.074 -49.121 -31.775 1.00 50.12 282 ARG A C 1
ATOM 2025 O O . ARG A 1 282 ? 13.383 -48.853 -32.751 1.00 50.12 282 ARG A O 1
ATOM 2032 N N . ARG A 1 283 ? 14.641 -50.325 -31.636 1.00 48.00 283 ARG A N 1
ATOM 2033 C CA . ARG A 1 283 ? 14.410 -51.458 -32.557 1.00 48.00 283 ARG A CA 1
ATOM 2034 C C . ARG A 1 283 ? 13.287 -52.408 -32.125 1.00 48.00 283 ARG A C 1
ATOM 2036 O O . ARG A 1 283 ? 13.064 -53.393 -32.823 1.00 48.00 283 ARG A O 1
ATOM 2043 N N . LYS A 1 284 ? 12.596 -52.151 -31.006 1.00 42.75 284 LYS A N 1
ATOM 2044 C CA . LYS A 1 284 ? 11.500 -53.015 -30.528 1.00 42.75 284 LYS A CA 1
ATOM 2045 C C . LYS A 1 284 ? 10.101 -52.535 -30.939 1.00 42.75 284 LYS A C 1
ATOM 2047 O O . LYS A 1 284 ? 9.205 -53.361 -31.078 1.00 42.75 284 LYS A O 1
ATOM 2052 N N . ASP A 1 285 ? 9.945 -51.241 -31.211 1.00 45.69 285 ASP A N 1
ATOM 2053 C CA . ASP A 1 285 ? 8.646 -50.598 -31.442 1.00 45.69 285 ASP A CA 1
ATOM 2054 C C . ASP A 1 285 ? 8.360 -50.395 -32.943 1.00 45.69 285 ASP A C 1
ATOM 2056 O O . ASP A 1 285 ? 8.208 -49.277 -33.427 1.00 45.69 285 ASP A O 1
ATOM 2060 N N . ASN A 1 286 ? 8.331 -51.493 -33.706 1.00 39.62 286 ASN A N 1
ATOM 2061 C CA . ASN A 1 286 ? 7.862 -51.516 -35.098 1.00 39.62 286 ASN A CA 1
ATOM 2062 C C . ASN A 1 286 ? 7.248 -52.888 -35.433 1.00 39.62 286 ASN A C 1
ATOM 2064 O O . ASN A 1 286 ? 7.953 -53.840 -35.765 1.00 39.62 286 ASN A O 1
ATOM 2068 N N . GLY A 1 287 ? 5.920 -52.982 -35.332 1.00 33.16 287 GLY A N 1
ATOM 2069 C CA . GLY A 1 287 ? 5.111 -54.163 -35.647 1.00 33.16 287 GLY A CA 1
ATOM 2070 C C . GLY A 1 287 ? 3.691 -53.740 -36.043 1.00 33.16 287 GLY A C 1
ATOM 2071 O O . GLY A 1 287 ? 3.190 -52.739 -35.538 1.00 33.16 287 GLY A O 1
ATOM 2072 N N . SER A 1 288 ? 3.076 -54.443 -37.000 1.00 35.34 288 SER A N 1
ATOM 2073 C CA . SER A 1 288 ? 1.923 -53.917 -37.754 1.00 35.34 288 SER A CA 1
ATOM 2074 C C . SER A 1 288 ? 0.595 -53.873 -36.988 1.00 35.34 288 SER A C 1
ATOM 2076 O O . SER A 1 288 ? 0.288 -54.726 -36.159 1.00 35.34 288 SER A O 1
ATOM 2078 N N . VAL A 1 289 ? -0.233 -52.904 -37.384 1.00 42.72 289 VAL A N 1
ATOM 2079 C CA . VAL A 1 289 ? -1.665 -52.782 -37.074 1.00 42.72 289 VAL A CA 1
ATOM 2080 C C . VAL A 1 289 ? -2.484 -53.825 -37.871 1.00 42.72 289 VAL A C 1
ATOM 2082 O O . VAL A 1 289 ? -1.983 -54.382 -38.848 1.00 42.72 289 VAL A O 1
ATOM 2085 N N . LEU A 1 290 ? -3.763 -53.978 -37.489 1.00 34.44 290 LEU A N 1
ATOM 2086 C CA . LEU A 1 290 ? -4.894 -54.654 -38.164 1.00 34.44 290 LEU A CA 1
ATOM 2087 C C . LEU A 1 290 ? -5.143 -56.141 -37.842 1.00 34.44 290 LEU A C 1
ATOM 2089 O O . LEU A 1 290 ? -4.666 -57.042 -38.524 1.00 34.44 290 LEU A O 1
ATOM 2093 N N . ASN A 1 291 ? -6.068 -56.374 -36.902 1.00 32.47 291 ASN A N 1
ATOM 2094 C CA . ASN A 1 291 ? -7.134 -57.375 -37.044 1.00 32.47 291 ASN A CA 1
ATOM 2095 C C . ASN A 1 291 ? -8.368 -56.986 -36.195 1.00 32.47 291 ASN A C 1
ATOM 2097 O O . ASN A 1 291 ? -8.248 -56.223 -35.238 1.00 32.47 291 ASN A O 1
ATOM 2101 N N . GLN A 1 292 ? -9.558 -57.454 -36.588 1.00 32.91 292 GLN A N 1
ATOM 2102 C CA . GLN A 1 292 ? -10.864 -57.159 -35.953 1.00 32.91 292 GLN A CA 1
ATOM 2103 C C . GLN A 1 292 ? -11.206 -58.239 -34.878 1.00 32.91 292 GLN A C 1
ATOM 2105 O O . GLN A 1 292 ? -10.424 -59.169 -34.708 1.00 32.91 292 GLN A O 1
ATOM 2110 N N . ALA A 1 293 ? -12.298 -58.225 -34.091 1.00 26.12 293 ALA A N 1
ATOM 2111 C CA . ALA A 1 293 ? -13.580 -57.506 -34.174 1.00 26.12 293 ALA A CA 1
ATOM 2112 C C . ALA A 1 293 ? -14.294 -57.343 -32.798 1.00 26.12 293 ALA A C 1
ATOM 2114 O O . ALA A 1 293 ? -13.832 -57.841 -31.775 1.00 26.12 293 ALA A O 1
ATOM 2115 N N . SER A 1 294 ? -15.452 -56.665 -32.785 1.00 35.16 294 SER A N 1
ATOM 2116 C CA . SER A 1 294 ? -16.406 -56.549 -31.650 1.00 35.16 294 SER A CA 1
ATOM 2117 C C . SER A 1 294 ? -17.270 -57.827 -31.470 1.00 35.16 294 SER A C 1
ATOM 2119 O O . SER A 1 294 ? -17.292 -58.633 -32.402 1.00 35.16 294 SER A O 1
ATOM 2121 N N . PRO A 1 295 ? -18.041 -58.035 -30.361 1.00 39.22 295 PRO A N 1
ATOM 2122 C CA . PRO A 1 295 ? -19.339 -57.340 -30.176 1.00 39.22 295 PRO A CA 1
ATOM 2123 C C . PRO A 1 295 ? -19.853 -57.133 -28.712 1.00 39.22 295 PRO A C 1
ATOM 2125 O O . PRO A 1 295 ? -19.201 -57.453 -27.726 1.00 39.22 295 PRO A O 1
ATOM 2128 N N . ARG A 1 296 ? -21.074 -56.574 -28.591 1.00 28.52 296 ARG A N 1
ATOM 2129 C CA . ARG A 1 296 ? -21.843 -56.254 -27.356 1.00 28.52 296 ARG A CA 1
ATOM 2130 C C . ARG A 1 296 ? -22.558 -57.468 -26.714 1.00 28.52 296 ARG A C 1
ATOM 2132 O O . ARG A 1 296 ? -23.059 -58.294 -27.473 1.00 28.52 296 ARG A O 1
ATOM 2139 N N . ARG A 1 297 ? -22.932 -57.379 -25.415 1.00 27.14 297 ARG A N 1
ATOM 2140 C CA . ARG A 1 297 ? -24.365 -57.372 -24.972 1.00 27.14 297 ARG A CA 1
ATOM 2141 C C . ARG A 1 297 ? -24.620 -56.939 -23.506 1.00 27.14 297 ARG A C 1
ATOM 2143 O O . ARG A 1 297 ? -23.687 -56.639 -22.778 1.00 27.14 297 ARG A O 1
ATOM 2150 N N . ARG A 1 298 ? -25.915 -56.806 -23.157 1.00 28.45 298 ARG A N 1
ATOM 2151 C CA . ARG A 1 298 ? -26.515 -56.296 -21.895 1.00 28.45 298 ARG A CA 1
ATOM 2152 C C . ARG A 1 298 ? -26.952 -57.431 -20.949 1.00 28.45 298 ARG A C 1
ATOM 2154 O O . ARG A 1 298 ? -27.365 -58.459 -21.478 1.00 28.45 298 ARG A O 1
ATOM 2161 N N . THR A 1 299 ? -27.158 -57.106 -19.663 1.00 24.42 299 THR A N 1
ATOM 2162 C CA . THR A 1 299 ? -28.395 -57.432 -18.894 1.00 24.42 299 THR A CA 1
ATOM 2163 C C . THR A 1 299 ? -28.593 -56.463 -17.707 1.00 24.42 299 THR A C 1
ATOM 2165 O O . THR A 1 299 ? -27.701 -55.660 -17.446 1.00 24.42 299 THR A O 1
ATOM 2168 N N . LEU A 1 300 ? -29.765 -56.480 -17.048 1.00 30.25 300 LEU A N 1
ATOM 2169 C CA . LEU A 1 300 ? -30.127 -55.622 -15.898 1.00 30.25 300 LEU A CA 1
ATOM 2170 C C . LEU A 1 300 ? -30.256 -56.412 -14.576 1.00 30.25 300 LEU A C 1
ATOM 2172 O O . LEU A 1 300 ? -30.460 -57.619 -14.603 1.00 30.25 300 LEU A O 1
ATOM 2176 N N . GLU A 1 301 ? -30.158 -55.662 -13.469 1.00 28.55 301 GLU A N 1
ATOM 2177 C CA . GLU A 1 301 ? -30.825 -55.784 -12.151 1.00 28.55 301 GLU A CA 1
ATOM 2178 C C . GLU A 1 301 ? -31.429 -57.131 -11.693 1.00 28.55 301 GLU A C 1
ATOM 2180 O O . GLU A 1 301 ? -32.356 -57.648 -12.309 1.00 28.55 301 GLU A O 1
ATOM 2185 N N . GLN A 1 302 ? -31.065 -57.571 -10.478 1.00 26.36 302 GLN A N 1
ATOM 2186 C CA . GLN A 1 302 ? -31.894 -57.439 -9.255 1.00 26.36 302 GLN A CA 1
ATOM 2187 C C . GLN A 1 302 ? -31.186 -58.071 -8.035 1.00 26.36 302 GLN A C 1
ATOM 2189 O O . GLN A 1 302 ? -30.292 -58.895 -8.203 1.00 26.36 302 GLN A O 1
ATOM 2194 N N . GLY A 1 303 ? -31.608 -57.722 -6.808 1.00 26.11 303 GLY A N 1
ATOM 2195 C CA . GLY A 1 303 ? -31.286 -58.505 -5.601 1.00 26.11 303 GLY A CA 1
ATOM 2196 C C . GLY A 1 303 ? -30.925 -57.692 -4.354 1.00 26.11 303 GLY A C 1
ATOM 2197 O O . GLY A 1 303 ? -29.769 -57.338 -4.153 1.00 26.11 303 GLY A O 1
ATOM 2198 N N . GLN A 1 304 ? -31.903 -57.479 -3.472 1.00 25.98 304 GLN A N 1
ATOM 2199 C CA . GLN A 1 304 ? -31.692 -57.036 -2.090 1.00 25.98 304 GLN A CA 1
ATOM 2200 C C . GLN A 1 304 ? -32.075 -58.200 -1.160 1.00 25.98 304 GLN A C 1
ATOM 2202 O O . GLN A 1 304 ? -33.162 -58.744 -1.324 1.00 25.98 304 GLN A O 1
ATOM 2207 N N . MET A 1 305 ? -31.229 -58.572 -0.194 1.00 25.92 305 MET A N 1
ATOM 2208 C CA . MET A 1 305 ? -31.608 -59.342 1.006 1.00 25.92 305 MET A CA 1
ATOM 2209 C C . MET A 1 305 ? -30.614 -59.079 2.148 1.00 25.92 305 MET A C 1
ATOM 2211 O O . MET A 1 305 ? -29.516 -58.572 1.921 1.00 25.92 305 MET A O 1
ATOM 2215 N N . VAL A 1 306 ? -31.038 -59.371 3.379 1.00 26.25 306 VAL A N 1
ATOM 2216 C CA . VAL A 1 306 ? -30.354 -59.046 4.645 1.00 26.25 306 VAL A CA 1
ATOM 2217 C C . VAL A 1 306 ? -30.439 -60.266 5.576 1.00 26.25 306 VAL A C 1
ATOM 2219 O O . VAL A 1 306 ? -31.378 -61.047 5.440 1.00 26.25 306 VAL A O 1
ATOM 2222 N N . PHE A 1 307 ? -29.518 -60.372 6.546 1.00 23.81 307 PHE A N 1
ATOM 2223 C CA . PHE A 1 307 ? -29.394 -61.451 7.550 1.00 23.81 307 PHE A CA 1
ATOM 2224 C C . PHE A 1 307 ? -28.943 -62.826 6.975 1.00 23.81 307 PHE A C 1
ATOM 2226 O O . PHE A 1 307 ? -29.126 -63.101 5.796 1.00 23.81 307 PHE A O 1
ATOM 2233 N N . GLN A 1 308 ? -28.277 -63.720 7.728 1.00 23.61 308 GLN A N 1
ATOM 2234 C CA . GLN A 1 308 ? -27.953 -63.709 9.165 1.00 23.61 308 GLN A CA 1
ATOM 2235 C C . GLN A 1 308 ? -26.590 -64.370 9.489 1.00 23.61 308 GLN A C 1
ATOM 2237 O O . GLN A 1 308 ? -26.151 -65.267 8.782 1.00 23.61 308 GLN A O 1
ATOM 2242 N N . GLN A 1 309 ? -25.977 -63.932 10.597 1.00 25.95 309 GLN A N 1
ATOM 2243 C CA . GLN A 1 309 ? -24.963 -64.594 11.448 1.00 25.95 309 GLN A CA 1
ATOM 2244 C C . GLN A 1 309 ? -24.186 -65.826 10.916 1.00 25.95 309 GLN A C 1
ATOM 2246 O O . GLN A 1 309 ? -24.649 -66.960 11.007 1.00 25.95 309 GLN A O 1
ATOM 2251 N N . SER A 1 310 ? -22.892 -65.616 10.674 1.00 26.67 310 SER A N 1
ATOM 2252 C CA . SER A 1 310 ? -21.833 -66.326 11.415 1.00 26.67 310 SER A CA 1
ATOM 2253 C C . SER A 1 310 ? -20.808 -65.260 11.821 1.00 26.67 310 SER A C 1
ATOM 2255 O O . SER A 1 310 ? -20.218 -64.627 10.953 1.00 26.67 310 SER A O 1
ATOM 2257 N N . ASP A 1 311 ? -20.764 -64.810 13.073 1.00 23.09 311 ASP A N 1
ATOM 2258 C CA . ASP A 1 311 ? -20.207 -65.527 14.233 1.00 23.09 311 ASP A CA 1
ATOM 2259 C C . ASP A 1 311 ? -18.718 -65.867 14.034 1.00 23.09 311 ASP A C 1
ATOM 2261 O O . ASP A 1 311 ? -18.362 -66.622 13.133 1.00 23.09 311 ASP A O 1
ATOM 2265 N N . ARG A 1 312 ? -17.872 -65.297 14.906 1.00 24.25 312 ARG A N 1
ATOM 2266 C CA . ARG A 1 312 ? -16.395 -65.385 14.940 1.00 24.25 312 ARG A CA 1
ATOM 2267 C C . ARG A 1 312 ? -15.645 -64.840 13.709 1.00 24.25 312 ARG A C 1
ATOM 2269 O O . ARG A 1 312 ? -15.131 -65.622 12.914 1.00 24.25 312 ARG A O 1
ATOM 2276 N N . GLY A 1 313 ? -15.439 -63.518 13.635 1.00 26.69 313 GLY A N 1
ATOM 2277 C CA . GLY A 1 313 ? -14.303 -62.989 12.856 1.00 26.69 313 GLY A CA 1
ATOM 2278 C C . GLY A 1 313 ? -14.429 -61.636 12.152 1.00 26.69 313 GLY A C 1
ATOM 2279 O O . GLY A 1 313 ? -14.045 -61.540 10.990 1.00 26.69 313 GLY A O 1
ATOM 2280 N N . GLU A 1 314 ? -14.834 -60.571 12.846 1.00 25.02 314 GLU A N 1
ATOM 2281 C CA . GLU A 1 314 ? -14.048 -59.333 12.695 1.00 25.02 314 GLU A CA 1
ATOM 2282 C C . GLU A 1 314 ? -12.713 -59.543 13.449 1.00 25.02 314 GLU A C 1
ATOM 2284 O O . GLU A 1 314 ? -12.669 -60.306 14.412 1.00 25.02 314 GLU A O 1
ATOM 2289 N N . GLY A 1 315 ? -11.592 -58.936 13.070 1.00 28.38 315 GLY A N 1
ATOM 2290 C CA . GLY A 1 315 ? -11.373 -58.039 11.941 1.00 28.38 315 GLY A CA 1
ATOM 2291 C C . GLY A 1 315 ? -9.956 -57.459 11.978 1.00 28.38 315 GLY A C 1
ATOM 2292 O O . GLY A 1 315 ? -9.132 -57.834 12.809 1.00 28.38 315 GLY A O 1
ATOM 2293 N N . TYR A 1 316 ? -9.688 -56.523 11.071 1.00 46.72 316 TYR A N 1
ATOM 2294 C CA . TYR A 1 316 ? -8.526 -55.638 11.135 1.00 46.72 316 TYR A CA 1
ATOM 2295 C C . TYR A 1 316 ? -8.530 -54.867 12.465 1.00 46.72 316 TYR A C 1
ATOM 2297 O O . TYR A 1 316 ? -9.457 -54.096 12.705 1.00 46.72 316 TYR A O 1
ATOM 2305 N N . GLU A 1 317 ? -7.507 -55.031 13.305 1.00 26.31 317 GLU A N 1
ATOM 2306 C CA . GLU A 1 317 ? -7.421 -54.338 14.597 1.00 26.31 317 GLU A CA 1
ATOM 2307 C C . GLU A 1 317 ? -6.329 -53.257 14.582 1.00 26.31 317 GLU A C 1
ATOM 2309 O O . GLU A 1 317 ? -5.186 -53.507 14.195 1.00 26.31 317 GLU A O 1
ATOM 2314 N N . ALA A 1 318 ? -6.694 -52.037 14.987 1.00 52.28 318 ALA A N 1
ATOM 2315 C CA . ALA A 1 318 ? -5.820 -50.867 15.005 1.00 52.28 318 ALA A CA 1
ATOM 2316 C C . ALA A 1 318 ? -5.862 -50.196 16.387 1.00 52.28 318 ALA A C 1
ATOM 2318 O O . ALA A 1 318 ? -6.872 -49.611 16.777 1.00 52.28 318 ALA A O 1
ATOM 2319 N N . LEU A 1 319 ? -4.755 -50.279 17.127 1.00 28.36 319 LEU A N 1
ATOM 2320 C CA . LEU A 1 319 ? -4.592 -49.752 18.486 1.00 28.36 319 LEU A CA 1
ATOM 2321 C C . LEU A 1 319 ? -3.113 -49.389 18.757 1.00 28.36 319 LEU A C 1
ATOM 2323 O O . LEU A 1 319 ? -2.243 -49.887 18.039 1.00 28.36 319 LEU A O 1
ATOM 2327 N N . PRO A 1 320 ? -2.795 -48.595 19.806 1.00 39.72 320 PRO A N 1
ATOM 2328 C CA . PRO A 1 320 ? -3.708 -47.971 20.768 1.00 39.72 320 PRO A CA 1
ATOM 2329 C C . PRO A 1 320 ? -3.608 -46.434 20.848 1.00 39.72 320 PRO A C 1
ATOM 2331 O O . PRO A 1 320 ? -2.525 -45.865 20.959 1.00 39.72 320 PRO A O 1
ATOM 2334 N N . SER A 1 321 ? -4.760 -45.763 20.954 1.00 24.34 321 SER A N 1
ATOM 2335 C CA . SER A 1 321 ? -4.851 -44.458 21.631 1.00 24.34 321 SER A CA 1
ATOM 2336 C C . SER A 1 321 ? -5.270 -44.671 23.084 1.00 24.34 321 SER A C 1
ATOM 2338 O O . SER A 1 321 ? -6.240 -45.377 23.354 1.00 24.34 321 SER A O 1
ATOM 2340 N N . THR A 1 322 ? -4.583 -44.040 24.036 1.00 23.53 322 THR A N 1
ATOM 2341 C CA . THR A 1 322 ? -4.932 -44.109 25.461 1.00 23.53 322 THR A CA 1
ATOM 2342 C C . THR A 1 322 ? -5.984 -43.067 25.845 1.00 23.53 322 THR A C 1
ATOM 2344 O O . THR A 1 322 ? -5.666 -41.937 26.218 1.00 23.53 322 THR A O 1
ATOM 2347 N N . ARG A 1 323 ? -7.263 -43.463 25.868 1.00 27.05 323 ARG A N 1
ATOM 2348 C CA . ARG A 1 323 ? -8.226 -42.854 26.801 1.00 27.05 323 ARG A CA 1
ATOM 2349 C C . ARG A 1 323 ? -9.334 -43.832 27.196 1.00 27.05 323 ARG A C 1
ATOM 2351 O O . ARG A 1 323 ? -9.979 -44.434 26.347 1.00 27.05 323 ARG A O 1
ATOM 2358 N N . ILE A 1 324 ? -9.530 -43.990 28.504 1.00 26.56 324 ILE A N 1
ATOM 2359 C CA . ILE A 1 324 ? -10.563 -44.850 29.096 1.00 26.56 324 ILE A CA 1
ATOM 2360 C C . ILE A 1 324 ? -11.905 -44.114 29.069 1.00 26.56 324 ILE A C 1
ATOM 2362 O O . ILE A 1 324 ? -11.957 -42.920 29.364 1.00 26.56 324 ILE A O 1
ATOM 2366 N N . ALA A 1 325 ? -12.993 -44.833 28.790 1.00 30.67 325 ALA A N 1
ATOM 2367 C CA . ALA A 1 325 ? -14.348 -44.333 28.991 1.00 30.67 325 ALA A CA 1
ATOM 2368 C C . ALA A 1 325 ? -15.315 -45.462 29.372 1.00 30.67 325 ALA A C 1
ATOM 2370 O O . ALA A 1 325 ? -15.420 -46.450 28.647 1.00 30.67 325 ALA A O 1
ATOM 2371 N N . ARG A 1 326 ? -16.080 -45.266 30.455 1.00 27.28 326 ARG A N 1
ATOM 2372 C CA . ARG A 1 326 ? -17.525 -45.557 30.525 1.00 27.28 326 ARG A CA 1
ATOM 2373 C C . ARG A 1 326 ? -18.145 -45.009 31.811 1.00 27.28 326 ARG A C 1
ATOM 2375 O O . ARG A 1 326 ? -17.484 -44.882 32.835 1.00 27.28 326 ARG A O 1
ATOM 2382 N N . MET A 1 327 ? -19.428 -44.679 31.718 1.00 28.69 327 MET A N 1
ATOM 2383 C CA . MET A 1 327 ? -20.284 -44.236 32.819 1.00 28.69 327 MET A CA 1
ATOM 2384 C C . MET A 1 327 ? -21.069 -45.429 33.377 1.00 28.69 327 MET A C 1
ATOM 2386 O O . MET A 1 327 ? -21.454 -46.295 32.588 1.00 28.69 327 MET A O 1
ATOM 2390 N N . SER A 1 328 ? -21.444 -45.401 34.661 1.00 26.34 328 SER A N 1
ATOM 2391 C CA . SER A 1 328 ? -22.857 -45.573 35.054 1.00 26.34 328 SER A CA 1
ATOM 2392 C C . SER A 1 328 ? -23.135 -45.362 36.549 1.00 26.34 328 SER A C 1
ATOM 2394 O O . SER A 1 328 ? -22.338 -45.688 37.416 1.00 26.34 328 SER A O 1
ATOM 2396 N N . ALA A 1 329 ? -24.324 -44.803 36.755 1.00 26.52 329 ALA A N 1
ATOM 2397 C CA . ALA A 1 329 ? -25.152 -44.589 37.938 1.00 26.52 329 ALA A CA 1
ATOM 2398 C C . ALA A 1 329 ? -25.100 -45.561 39.149 1.00 26.52 329 ALA A C 1
ATOM 2400 O O . ALA A 1 329 ? -24.923 -46.761 38.993 1.00 26.52 329 ALA A O 1
ATOM 2401 N N . LEU A 1 330 ? -25.499 -44.986 40.301 1.00 27.80 330 LEU A N 1
ATOM 2402 C CA . LEU A 1 330 ? -26.258 -45.572 41.431 1.00 27.80 330 LEU A CA 1
ATOM 2403 C C . LEU A 1 330 ? -25.652 -46.735 42.244 1.00 27.80 330 LEU A C 1
ATOM 2405 O O . LEU A 1 330 ? -25.723 -47.883 41.828 1.00 27.80 330 LEU A O 1
ATOM 2409 N N . GLU A 1 331 ? -25.328 -46.461 43.518 1.00 26.80 331 GLU A N 1
ATOM 2410 C CA . GLU A 1 331 ? -26.086 -47.047 44.644 1.00 26.80 331 GLU A CA 1
ATOM 2411 C C . GLU A 1 331 ? -25.910 -46.255 45.963 1.00 26.80 331 GLU A C 1
ATOM 2413 O O . GLU A 1 331 ? -25.170 -45.273 46.017 1.00 26.80 331 GLU A O 1
ATOM 2418 N N . ASN A 1 332 ? -26.659 -46.625 47.011 1.00 26.16 332 ASN A N 1
ATOM 2419 C CA . ASN A 1 332 ? -26.704 -45.918 48.300 1.00 26.16 332 ASN A CA 1
ATOM 2420 C C . ASN A 1 332 ? -25.605 -46.385 49.271 1.00 26.16 332 ASN A C 1
ATOM 2422 O O . ASN A 1 332 ? -25.393 -47.590 49.387 1.00 26.16 332 ASN A O 1
ATOM 2426 N N . ASN A 1 333 ? -25.080 -45.485 50.121 1.00 26.31 333 ASN A N 1
ATOM 2427 C CA . ASN A 1 333 ? -25.299 -45.592 51.578 1.00 26.31 333 ASN A CA 1
ATOM 2428 C C . ASN A 1 333 ? -24.787 -44.402 52.417 1.00 26.31 333 ASN A C 1
ATOM 2430 O O . ASN A 1 333 ? -24.007 -43.569 51.967 1.00 26.31 333 ASN A O 1
ATOM 2434 N N . ASN A 1 334 ? -25.271 -44.348 53.662 1.00 25.50 334 ASN A N 1
ATOM 2435 C CA . ASN A 1 334 ? -24.901 -43.378 54.698 1.00 25.50 334 ASN A CA 1
ATOM 2436 C C . ASN A 1 334 ? -23.435 -43.508 55.161 1.00 25.50 334 ASN A C 1
ATOM 2438 O O . ASN A 1 334 ? -22.996 -44.632 55.371 1.00 25.50 334 ASN A O 1
ATOM 2442 N N . THR A 1 335 ? -22.792 -42.383 55.525 1.00 27.42 335 THR A N 1
ATOM 2443 C CA . THR A 1 335 ? -22.367 -42.122 56.930 1.00 27.42 335 THR A CA 1
ATOM 2444 C C . THR A 1 335 ? -21.977 -40.654 57.194 1.00 27.42 335 THR A C 1
ATOM 2446 O O . THR A 1 335 ? -20.973 -40.159 56.702 1.00 27.42 335 THR A O 1
ATOM 2449 N N . THR A 1 336 ? -22.793 -39.993 58.019 1.00 27.00 336 THR A N 1
ATOM 2450 C CA . THR A 1 336 ? -22.469 -39.026 59.099 1.00 27.00 336 THR A CA 1
ATOM 2451 C C . THR A 1 336 ? -21.055 -38.419 59.267 1.00 27.00 336 THR A C 1
ATOM 2453 O O . THR A 1 336 ? -20.161 -39.104 59.760 1.00 27.00 336 THR A O 1
ATOM 2456 N N . SER A 1 337 ? -20.956 -37.087 59.110 1.00 27.86 337 SER A N 1
ATOM 2457 C CA . SER A 1 337 ? -20.323 -36.104 60.041 1.00 27.86 337 SER A CA 1
ATOM 2458 C C . SER A 1 337 ? -20.473 -34.686 59.433 1.00 27.86 337 SER A C 1
ATOM 2460 O O . SER A 1 337 ? -20.027 -34.484 58.310 1.00 27.86 337 SER A O 1
ATOM 2462 N N . SER A 1 338 ? -21.304 -33.763 59.949 1.00 28.58 338 SER A N 1
ATOM 2463 C CA . SER A 1 338 ? -21.088 -32.861 61.113 1.00 28.58 338 SER A CA 1
ATOM 2464 C C . SER A 1 338 ? -19.992 -31.797 60.849 1.00 28.58 338 SER A C 1
ATOM 2466 O O . SER A 1 338 ? -18.921 -32.165 60.389 1.00 28.58 338 SER A O 1
ATOM 2468 N N . GLU A 1 339 ? -20.161 -30.484 61.081 1.00 29.47 339 GLU A N 1
ATOM 2469 C CA . GLU A 1 339 ? -21.094 -29.724 61.950 1.00 29.47 339 GLU A CA 1
ATOM 2470 C C . GLU A 1 339 ? -21.555 -28.360 61.350 1.00 29.47 339 GLU A C 1
ATOM 2472 O O . GLU A 1 339 ? -21.050 -27.954 60.313 1.00 29.47 339 GLU A O 1
ATOM 2477 N N . THR A 1 340 ? -22.515 -27.686 62.025 1.00 29.17 340 THR A N 1
ATOM 2478 C CA . THR A 1 340 ? -22.822 -26.216 62.110 1.00 29.17 340 THR A CA 1
ATOM 2479 C C . THR A 1 340 ? -22.478 -25.264 60.941 1.00 29.17 340 THR A C 1
ATOM 2481 O O . THR A 1 340 ? -21.362 -25.254 60.451 1.00 29.17 340 THR A O 1
ATOM 2484 N N . GLY A 1 341 ? -23.291 -24.282 60.527 1.00 27.55 341 GLY A N 1
ATOM 2485 C CA . GLY A 1 341 ? -24.371 -23.504 61.173 1.00 27.55 341 GLY A CA 1
ATOM 2486 C C . GLY A 1 341 ? -24.263 -22.036 60.670 1.00 27.55 341 GLY A C 1
ATOM 2487 O O . GLY A 1 341 ? -23.196 -21.643 60.220 1.00 27.55 341 GLY A O 1
ATOM 2488 N N . ALA A 1 342 ? -25.275 -21.159 60.660 1.00 29.22 342 ALA A N 1
ATOM 2489 C CA . ALA A 1 342 ? -26.589 -21.185 61.302 1.00 29.22 342 ALA A CA 1
ATOM 2490 C C . ALA A 1 342 ? -27.667 -20.384 60.515 1.00 29.22 342 ALA A C 1
ATOM 2492 O O . ALA A 1 342 ? -27.390 -19.678 59.550 1.00 29.22 342 ALA A O 1
ATOM 2493 N N . THR A 1 343 ? -28.912 -20.488 60.982 1.00 26.64 343 THR A N 1
ATOM 2494 C CA . THR A 1 343 ? -30.137 -19.756 60.572 1.00 26.64 343 THR A CA 1
ATOM 2495 C C . THR A 1 343 ? -30.578 -18.776 61.692 1.00 26.64 343 THR A C 1
ATOM 2497 O O . THR A 1 343 ? -29.936 -18.812 62.742 1.00 26.64 343 THR A O 1
ATOM 2500 N N . PRO A 1 344 ? -31.741 -18.070 61.662 1.00 50.97 344 PRO A N 1
ATOM 2501 C CA . PRO A 1 344 ? -32.574 -17.497 60.575 1.00 50.97 344 PRO A CA 1
ATOM 2502 C C . PRO A 1 344 ? -33.006 -16.013 60.826 1.00 50.97 344 PRO A C 1
ATOM 2504 O O . PRO A 1 344 ? -32.811 -15.481 61.912 1.00 50.97 344 PRO A O 1
ATOM 2507 N N . SER A 1 345 ? -33.736 -15.388 59.881 1.00 29.05 345 SER A N 1
ATOM 2508 C CA . SER A 1 345 ? -34.973 -14.578 60.120 1.00 29.05 345 SER A CA 1
ATOM 2509 C C . SER A 1 345 ? -35.481 -13.974 58.789 1.00 29.05 345 SER A C 1
ATOM 2511 O O . SER A 1 345 ? -34.692 -13.381 58.070 1.00 29.05 345 SER A O 1
ATOM 2513 N N . THR A 1 346 ? -36.703 -14.239 58.295 1.00 31.42 346 THR A N 1
ATOM 2514 C CA . THR A 1 346 ? -37.991 -13.497 58.485 1.00 31.42 346 THR A CA 1
ATOM 2515 C C . THR A 1 346 ? -37.933 -11.961 58.261 1.00 31.42 346 THR A C 1
ATOM 2517 O O . THR A 1 346 ? -36.958 -11.339 58.660 1.00 31.42 346 THR A O 1
ATOM 2520 N N . ARG A 1 347 ? -38.932 -11.265 57.666 1.00 29.84 347 ARG A N 1
ATOM 2521 C CA . ARG A 1 347 ? -40.379 -11.570 57.467 1.00 29.84 347 ARG A CA 1
ATOM 2522 C C . ARG A 1 347 ? -41.051 -10.624 56.424 1.00 29.84 347 ARG A C 1
ATOM 2524 O O . ARG A 1 347 ? -40.663 -9.469 56.341 1.00 29.84 347 ARG A O 1
ATOM 2531 N N . GLY A 1 348 ? -42.140 -11.056 55.763 1.00 29.12 348 GLY A N 1
ATOM 2532 C CA . GLY A 1 348 ? -43.071 -10.214 54.955 1.00 29.12 348 GLY A CA 1
ATOM 2533 C C . GLY A 1 348 ? -42.796 -10.209 53.430 1.00 29.12 348 GLY A C 1
ATOM 2534 O O . GLY A 1 348 ? -41.637 -10.236 53.052 1.00 29.12 348 GLY A O 1
ATOM 2535 N N . ALA A 1 349 ? -43.735 -10.316 52.467 1.00 30.91 349 ALA A N 1
ATOM 2536 C CA . ALA A 1 349 ? -45.145 -9.884 52.279 1.00 30.91 349 ALA A CA 1
ATOM 2537 C C . ALA A 1 349 ? -45.281 -8.555 51.482 1.00 30.91 349 ALA A C 1
ATOM 2539 O O . ALA A 1 349 ? -44.547 -7.623 51.770 1.00 30.91 349 ALA A O 1
ATOM 2540 N N . ARG A 1 350 ? -46.221 -8.346 50.533 1.00 30.14 350 ARG A N 1
ATOM 2541 C CA . ARG A 1 350 ? -47.181 -9.234 49.815 1.00 30.14 350 ARG A CA 1
ATOM 2542 C C . ARG A 1 350 ? -47.924 -8.445 48.705 1.00 30.14 350 ARG A C 1
ATOM 2544 O O . ARG A 1 350 ? -48.744 -7.606 49.049 1.00 30.14 350 ARG A O 1
ATOM 2551 N N . SER A 1 351 ? -47.723 -8.755 47.417 1.00 31.00 351 SER A N 1
ATOM 2552 C CA . SER A 1 351 ? -48.612 -8.445 46.260 1.00 31.00 351 SER A CA 1
ATOM 2553 C C . SER A 1 351 ? -47.934 -8.954 44.970 1.00 31.00 351 SER A C 1
ATOM 2555 O O . SER A 1 351 ? -46.710 -8.989 44.933 1.00 31.00 351 SER A O 1
ATOM 2557 N N . GLY A 1 352 ? -48.593 -9.377 43.889 1.00 27.92 352 GLY A N 1
ATOM 2558 C CA . GLY A 1 352 ? -50.015 -9.650 43.652 1.00 27.92 352 GLY A CA 1
ATOM 2559 C C . GLY A 1 352 ? -50.168 -10.205 42.225 1.00 27.92 352 GLY A C 1
ATOM 2560 O O . GLY A 1 352 ? -49.719 -9.571 41.277 1.00 27.92 352 GLY A O 1
ATOM 2561 N N . ARG A 1 353 ? -50.722 -11.416 42.052 1.00 30.53 353 ARG A N 1
ATOM 2562 C CA . ARG A 1 353 ? -50.686 -12.151 40.769 1.00 30.53 353 ARG A CA 1
ATOM 2563 C C . ARG A 1 353 ? -52.096 -12.504 40.293 1.00 30.53 353 ARG A C 1
ATOM 2565 O O . ARG A 1 353 ? -52.730 -13.378 40.874 1.00 30.53 353 ARG A O 1
ATOM 2572 N N . GLY A 1 354 ? -52.558 -11.858 39.223 1.00 26.81 354 GLY A N 1
ATOM 2573 C CA . GLY A 1 354 ? -53.799 -12.203 38.524 1.00 26.81 354 GLY A CA 1
ATOM 2574 C C . GLY A 1 354 ? -53.500 -12.959 37.231 1.00 26.81 354 GLY A C 1
ATOM 2575 O O . GLY A 1 354 ? -52.959 -12.380 36.294 1.00 26.81 354 GLY A O 1
ATOM 2576 N N . ARG A 1 355 ? -53.824 -14.254 37.174 1.00 30.94 355 ARG A N 1
ATOM 2577 C CA . ARG A 1 355 ? -53.696 -15.089 35.969 1.00 30.94 355 ARG A CA 1
ATOM 2578 C C . ARG A 1 355 ? -54.894 -16.033 35.919 1.00 30.94 355 ARG A C 1
ATOM 2580 O O . ARG A 1 355 ? -55.067 -16.812 36.849 1.00 30.94 355 ARG A O 1
ATOM 2587 N N . PHE A 1 356 ? -55.685 -15.973 34.852 1.00 27.45 356 PHE A N 1
ATOM 2588 C CA . PHE A 1 356 ? -56.631 -17.037 34.496 1.00 27.45 356 PHE A CA 1
ATOM 2589 C C . PHE A 1 356 ? -56.048 -17.888 33.360 1.00 27.45 356 PHE A C 1
ATOM 2591 O O . PHE A 1 356 ? -55.052 -17.504 32.743 1.00 27.45 356 PHE A O 1
ATOM 2598 N N . SER A 1 357 ? -56.588 -19.090 33.159 1.00 28.28 357 SER A N 1
ATOM 2599 C CA . SER A 1 357 ? -55.873 -20.178 32.485 1.00 28.28 357 SER A CA 1
ATOM 2600 C C . SER A 1 357 ? -56.751 -21.052 31.586 1.00 28.28 357 SER A C 1
ATOM 2602 O O . SER A 1 357 ? -57.973 -20.970 31.615 1.00 28.28 357 SER A O 1
ATOM 2604 N N . SER A 1 358 ? -56.061 -21.973 30.902 1.00 28.02 358 SER A N 1
ATOM 2605 C CA . SER A 1 358 ? -56.518 -23.259 30.349 1.00 28.02 358 SER A CA 1
ATOM 2606 C C . SER A 1 358 ? -57.409 -23.280 29.101 1.00 28.02 358 SER A C 1
ATOM 2608 O O . SER A 1 358 ? -58.610 -23.032 29.153 1.00 28.02 358 SER A O 1
ATOM 2610 N N . SER A 1 359 ? -56.833 -23.804 28.016 1.00 24.89 359 SER A N 1
ATOM 2611 C CA . SER A 1 359 ? -57.390 -24.949 27.271 1.00 24.89 359 SER A CA 1
ATOM 2612 C C . SER A 1 359 ? -56.265 -25.695 26.521 1.00 24.89 359 SER A C 1
ATOM 2614 O O . SER A 1 359 ? -55.202 -25.137 26.251 1.00 24.89 359 SER A O 1
ATOM 2616 N N . SER A 1 360 ? -56.458 -26.990 26.269 1.00 27.80 360 SER A N 1
ATOM 2617 C CA . SER A 1 360 ? -55.565 -27.952 25.575 1.00 27.80 360 SER A CA 1
ATOM 2618 C C . SER A 1 360 ? -56.440 -29.154 25.134 1.00 27.80 360 SER A C 1
ATOM 2620 O O . SER A 1 360 ? -57.574 -29.205 25.622 1.00 27.80 360 SER A O 1
ATOM 2622 N N . PRO A 1 361 ? -55.992 -30.162 24.341 1.00 43.09 361 PRO A N 1
ATOM 2623 C CA . PRO A 1 361 ? -54.725 -30.370 23.617 1.00 43.09 361 PRO A CA 1
ATOM 2624 C C . PRO A 1 361 ? -54.940 -30.695 22.094 1.00 43.09 361 PRO A C 1
ATOM 2626 O O . PRO A 1 361 ? -55.923 -30.257 21.510 1.00 43.09 361 PRO A O 1
ATOM 2629 N N . ALA A 1 362 ? -54.005 -31.419 21.447 1.00 31.48 362 ALA A N 1
ATOM 2630 C CA . ALA A 1 362 ? -54.000 -31.892 20.031 1.00 31.48 362 ALA A CA 1
ATOM 2631 C C . ALA A 1 362 ? -54.800 -33.239 19.844 1.00 31.48 362 ALA A C 1
ATOM 2633 O O . ALA A 1 362 ? -55.546 -33.519 20.789 1.00 31.48 362 ALA A O 1
ATOM 2634 N N . PRO A 1 363 ? -54.683 -34.133 18.794 1.00 51.19 363 PRO A N 1
ATOM 2635 C CA . PRO A 1 363 ? -53.690 -34.275 17.679 1.00 51.19 363 PRO A CA 1
ATOM 2636 C C . PRO A 1 363 ? -54.167 -34.876 16.288 1.00 51.19 363 PRO A C 1
ATOM 2638 O O . PRO A 1 363 ? -55.347 -35.129 16.081 1.00 51.19 363 PRO A O 1
ATOM 2641 N N . TYR A 1 364 ? -53.191 -35.197 15.398 1.00 30.16 364 TYR A N 1
ATOM 2642 C CA . TYR A 1 364 ? -53.144 -36.207 14.283 1.00 30.16 364 TYR A CA 1
ATOM 2643 C C . TYR A 1 364 ? -53.581 -35.938 12.809 1.00 30.16 364 TYR A C 1
ATOM 2645 O O . TYR A 1 364 ? -54.566 -35.265 12.536 1.00 30.16 364 TYR A O 1
ATOM 2653 N N . GLY A 1 365 ? -52.855 -36.611 11.877 1.00 26.09 365 GLY A N 1
ATOM 2654 C CA . GLY A 1 365 ? -53.147 -36.836 10.434 1.00 26.09 365 GLY A CA 1
ATOM 2655 C C . GLY A 1 365 ? -52.266 -36.019 9.458 1.00 26.09 365 GLY A C 1
ATOM 2656 O O . GLY A 1 365 ? -52.477 -34.819 9.380 1.00 26.09 365 GLY A O 1
ATOM 2657 N N . GLU A 1 366 ? -51.243 -36.463 8.701 1.00 29.47 366 GLU A N 1
ATOM 2658 C CA . GLU A 1 366 ? -50.684 -37.739 8.161 1.00 29.47 366 GLU A CA 1
ATOM 2659 C C . GLU A 1 366 ? -50.818 -37.860 6.609 1.00 29.47 366 GLU A C 1
ATOM 2661 O O . GLU A 1 366 ? -51.901 -37.661 6.067 1.00 29.47 366 GLU A O 1
ATOM 2666 N N . LYS A 1 367 ? -49.724 -38.290 5.938 1.00 28.23 367 LYS A N 1
ATOM 2667 C CA . LYS A 1 367 ? -49.570 -38.807 4.542 1.00 28.23 367 LYS A CA 1
ATOM 2668 C C . LYS A 1 367 ? -49.009 -37.890 3.430 1.00 28.23 367 LYS A C 1
ATOM 2670 O O . LYS A 1 367 ? -48.799 -36.697 3.601 1.00 28.23 367 LYS A O 1
ATOM 2675 N N . GLN A 1 368 ? -48.586 -38.561 2.349 1.00 29.19 368 GLN A N 1
ATOM 2676 C CA . GLN A 1 368 ? -47.436 -38.274 1.468 1.00 29.19 368 GLN A CA 1
ATOM 2677 C C . GLN A 1 368 ? -47.635 -38.990 0.110 1.00 29.19 368 GLN A C 1
ATOM 2679 O O . GLN A 1 368 ? -48.175 -40.093 0.136 1.00 29.19 368 GLN A O 1
ATOM 2684 N N . LEU A 1 369 ? -47.162 -38.438 -1.029 1.00 27.84 369 LEU A N 1
ATOM 2685 C CA . LEU A 1 369 ? -46.665 -39.165 -2.234 1.00 27.84 369 LEU A CA 1
ATOM 2686 C C . LEU A 1 369 ? -46.137 -38.198 -3.332 1.00 27.84 369 LEU A C 1
ATOM 2688 O O . LEU A 1 369 ? -46.274 -36.986 -3.180 1.00 27.84 369 LEU A O 1
ATOM 2692 N N . VAL A 1 370 ? -45.434 -38.713 -4.364 1.00 27.22 370 VAL A N 1
ATOM 2693 C CA . VAL A 1 370 ? -44.495 -37.933 -5.228 1.00 27.22 370 VAL A CA 1
ATOM 2694 C C . VAL A 1 370 ? -44.610 -38.292 -6.772 1.00 27.22 370 VAL A C 1
ATOM 2696 O O . VAL A 1 370 ? -45.730 -38.629 -7.147 1.00 27.22 370 VAL A O 1
ATOM 2699 N N . PRO A 1 371 ? -43.630 -38.163 -7.729 1.00 49.53 371 PRO A N 1
ATOM 2700 C CA . PRO A 1 371 ? -43.811 -37.476 -9.049 1.00 49.53 371 PRO A CA 1
ATOM 2701 C C . PRO A 1 371 ? -43.462 -38.394 -10.286 1.00 49.53 371 PRO A C 1
ATOM 2703 O O . PRO A 1 371 ? -43.704 -39.594 -10.156 1.00 49.53 371 PRO A O 1
ATOM 2706 N N . PRO A 1 372 ? -42.812 -37.996 -11.435 1.00 57.22 372 PRO A N 1
ATOM 2707 C CA . PRO A 1 372 ? -42.558 -36.709 -12.137 1.00 57.22 372 PRO A CA 1
ATOM 2708 C C . PRO A 1 372 ? -43.183 -36.668 -13.580 1.00 57.22 372 PRO A C 1
ATOM 2710 O O . PRO A 1 372 ? -44.404 -36.538 -13.560 1.00 57.22 372 PRO A O 1
ATOM 2713 N N . PRO A 1 373 ? -42.553 -36.776 -14.807 1.00 45.47 373 PRO A N 1
ATOM 2714 C CA . PRO A 1 373 ? -41.144 -36.867 -15.296 1.00 45.47 373 PRO A CA 1
ATOM 2715 C C . PRO A 1 373 ? -40.697 -35.980 -16.523 1.00 45.47 373 PRO A C 1
ATOM 2717 O O . PRO A 1 373 ? -41.297 -36.036 -17.586 1.00 45.47 373 PRO A O 1
ATOM 2720 N N . ARG A 1 374 ? -39.499 -35.355 -16.432 1.00 30.03 374 ARG A N 1
ATOM 2721 C CA . ARG A 1 374 ? -38.453 -35.105 -17.491 1.00 30.03 374 ARG A CA 1
ATOM 2722 C C . ARG A 1 374 ? -38.763 -34.390 -18.848 1.00 30.03 374 ARG A C 1
ATOM 2724 O O . ARG A 1 374 ? -39.566 -34.857 -19.641 1.00 30.03 374 ARG A O 1
ATOM 2731 N N . GLY A 1 375 ? -37.908 -33.420 -19.233 1.00 27.92 375 GLY A N 1
ATOM 2732 C CA . GLY A 1 375 ? -37.732 -32.871 -20.608 1.00 27.92 375 GLY A CA 1
ATOM 2733 C C . GLY A 1 375 ? -36.503 -31.931 -20.712 1.00 27.92 375 GLY A C 1
ATOM 2734 O O . GLY A 1 375 ? -36.113 -31.390 -19.682 1.00 27.92 375 GLY A O 1
ATOM 2735 N N . ALA A 1 376 ? -35.830 -31.772 -21.871 1.00 27.30 376 ALA A N 1
ATOM 2736 C CA . ALA A 1 376 ? -34.446 -31.234 -21.925 1.00 27.30 376 ALA A CA 1
ATOM 2737 C C . ALA A 1 376 ? -34.070 -30.254 -23.076 1.00 27.30 376 ALA A C 1
ATOM 2739 O O . ALA A 1 376 ? -34.480 -30.463 -24.210 1.00 27.30 376 ALA A O 1
ATOM 2740 N N . ARG A 1 377 ? -33.101 -29.359 -22.768 1.00 27.73 377 ARG A N 1
ATOM 2741 C CA . ARG A 1 377 ? -32.048 -28.729 -23.628 1.00 27.73 377 ARG A CA 1
ATOM 2742 C C . ARG A 1 377 ? -32.400 -27.680 -24.720 1.00 27.73 377 ARG A C 1
ATOM 2744 O O . ARG A 1 377 ? -33.525 -27.571 -25.178 1.00 27.73 377 ARG A O 1
ATOM 2751 N N . THR A 1 378 ? -31.322 -26.978 -25.139 1.00 26.27 378 THR A N 1
ATOM 2752 C CA . THR A 1 378 ? -31.145 -25.944 -26.206 1.00 26.27 378 THR A CA 1
ATOM 2753 C C . THR A 1 378 ? -31.866 -24.601 -25.982 1.00 26.27 378 THR A C 1
ATOM 2755 O O . THR A 1 378 ? -32.986 -24.609 -25.496 1.00 26.27 378 THR A O 1
ATOM 2758 N N . VAL A 1 379 ? -31.293 -23.394 -26.160 1.00 25.47 379 VAL A N 1
ATOM 2759 C CA . VAL A 1 379 ? -30.154 -22.819 -26.945 1.00 25.47 379 VAL A CA 1
ATOM 2760 C C . VAL A 1 379 ? -30.485 -22.480 -28.410 1.00 25.47 379 VAL A C 1
ATOM 2762 O O . VAL A 1 379 ? -30.549 -23.388 -29.229 1.00 25.47 379 VAL A O 1
ATOM 2765 N N . SER A 1 380 ? -30.589 -21.160 -28.677 1.00 26.95 380 SER A N 1
ATOM 2766 C CA . SER A 1 380 ? -30.734 -20.448 -29.975 1.00 26.95 380 SER A CA 1
ATOM 2767 C C . SER A 1 380 ? -31.944 -20.866 -30.860 1.00 26.95 380 SER A C 1
ATOM 2769 O O . SER A 1 380 ? -32.620 -21.840 -30.561 1.00 26.95 380 SER A O 1
ATOM 2771 N N . VAL A 1 381 ? -32.395 -20.119 -31.884 1.00 26.30 381 VAL A N 1
ATOM 2772 C CA . VAL A 1 381 ? -31.790 -19.024 -32.681 1.00 26.30 381 VAL A CA 1
ATOM 2773 C C . VAL A 1 381 ? -32.846 -17.979 -33.127 1.00 26.30 381 VAL A C 1
ATOM 2775 O O . VAL A 1 381 ? -34.002 -18.330 -33.319 1.00 26.30 381 VAL A O 1
ATOM 2778 N N . SER A 1 382 ? -32.415 -16.723 -33.331 1.00 25.77 382 SER A N 1
ATOM 2779 C CA . SER A 1 382 ? -32.897 -15.690 -34.293 1.00 25.77 382 SER A CA 1
ATOM 2780 C C . SER A 1 382 ? -34.298 -15.771 -34.952 1.00 25.77 382 SER A C 1
ATOM 2782 O O . SER A 1 382 ? -34.578 -16.759 -35.631 1.00 25.77 382 SER A O 1
ATOM 2784 N N . SER A 1 383 ? -35.032 -14.639 -35.031 1.00 26.33 383 SER A N 1
ATOM 2785 C CA . SER A 1 383 ? -35.298 -13.886 -36.300 1.00 26.33 383 SER A CA 1
ATOM 2786 C C . SER A 1 383 ? -36.489 -12.900 -36.256 1.00 26.33 383 SER A C 1
ATOM 2788 O O . SER A 1 383 ? -37.614 -13.324 -36.031 1.00 26.33 383 SER A O 1
ATOM 2790 N N . SER A 1 384 ? -36.228 -11.652 -36.680 1.00 25.73 384 SER A N 1
ATOM 2791 C CA . SER A 1 384 ? -37.094 -10.786 -37.520 1.00 25.73 384 SER A CA 1
ATOM 2792 C C . SER A 1 384 ? -38.454 -10.233 -37.036 1.00 25.73 384 SER A C 1
ATOM 2794 O O . SER A 1 384 ? -39.183 -10.857 -36.279 1.00 25.73 384 SER A O 1
ATOM 2796 N N . SER A 1 385 ? -38.826 -9.100 -37.669 1.00 26.53 385 SER A N 1
ATOM 2797 C CA . SER A 1 385 ? -40.185 -8.516 -37.787 1.00 26.53 385 SER A CA 1
ATOM 2798 C C . SER A 1 385 ? -40.755 -7.803 -36.545 1.00 26.53 385 SER A C 1
ATOM 2800 O O . SER A 1 385 ? -40.560 -8.264 -35.431 1.00 26.53 385 SER A O 1
ATOM 2802 N N . MET A 1 386 ? -41.565 -6.735 -36.639 1.00 25.84 386 MET A N 1
ATOM 2803 C CA . MET A 1 386 ? -41.746 -5.628 -37.614 1.00 25.84 386 MET A CA 1
ATOM 2804 C C . MET A 1 386 ? -42.719 -4.595 -36.967 1.00 25.84 386 MET A C 1
ATOM 2806 O O . MET A 1 386 ? -43.110 -4.807 -35.823 1.00 25.84 386 MET A O 1
ATOM 2810 N N . LEU A 1 387 ? -43.166 -3.563 -37.708 1.00 27.23 387 LEU A N 1
ATOM 2811 C CA . LEU A 1 387 ? -43.991 -2.397 -37.290 1.00 27.23 387 LEU A CA 1
ATOM 2812 C C . LEU A 1 387 ? -43.138 -1.261 -36.685 1.00 27.23 387 LEU A C 1
ATOM 2814 O O . LEU A 1 387 ? -42.551 -1.439 -35.625 1.00 27.23 387 LEU A O 1
ATOM 2818 N N . ASP A 1 388 ? -42.881 -0.119 -37.332 1.00 25.83 388 ASP A N 1
ATOM 2819 C CA . ASP A 1 388 ? -43.666 0.772 -38.222 1.00 25.83 388 ASP A CA 1
ATOM 2820 C C . ASP A 1 388 ? -44.652 1.706 -37.497 1.00 25.83 388 ASP A C 1
ATOM 2822 O O . ASP A 1 388 ? -45.704 1.285 -37.016 1.00 25.83 388 ASP A O 1
ATOM 2826 N N . ASN A 1 389 ? -44.322 3.002 -37.501 1.00 26.31 389 ASN A N 1
ATOM 2827 C CA . ASN A 1 389 ? -45.273 4.050 -37.868 1.00 26.31 389 ASN A CA 1
ATOM 2828 C C . ASN A 1 389 ? -44.529 5.286 -38.420 1.00 26.31 389 ASN A C 1
ATOM 2830 O O . ASN A 1 389 ? -43.393 5.561 -38.033 1.00 26.31 389 ASN A O 1
ATOM 2834 N N . THR A 1 390 ? -45.157 6.013 -39.348 1.00 28.77 390 THR A N 1
ATOM 2835 C CA . THR A 1 390 ? -44.508 6.994 -40.252 1.00 28.77 390 THR A CA 1
ATOM 2836 C C . THR A 1 390 ? -44.792 8.474 -39.915 1.00 28.77 390 THR A C 1
ATOM 2838 O O . THR A 1 390 ? -45.421 8.767 -38.902 1.00 28.77 390 THR A O 1
ATOM 2841 N N . ILE A 1 391 ? -44.381 9.370 -40.849 1.00 29.31 391 ILE A N 1
ATOM 2842 C CA . ILE A 1 391 ? -44.585 10.840 -40.984 1.00 29.31 391 ILE A CA 1
ATOM 2843 C C . ILE A 1 391 ? -43.380 11.664 -40.463 1.00 29.31 391 ILE A C 1
ATOM 2845 O O . ILE A 1 391 ? -43.058 11.601 -39.287 1.00 29.31 391 ILE A O 1
ATOM 2849 N N . HIS A 1 392 ? -42.663 12.475 -41.269 1.00 27.97 392 HIS A N 1
ATOM 2850 C CA . HIS A 1 392 ? -42.746 12.743 -42.725 1.00 27.97 392 HIS A CA 1
ATOM 2851 C C . HIS A 1 392 ? -41.406 13.264 -43.316 1.00 27.97 392 HIS A C 1
ATOM 2853 O O . HIS A 1 392 ? -40.451 13.505 -42.583 1.00 27.97 392 HIS A O 1
ATOM 2859 N N . SER A 1 393 ? -41.330 13.480 -44.641 1.00 31.42 393 SER A N 1
ATOM 2860 C CA . SER A 1 393 ? -40.222 14.167 -45.353 1.00 31.42 393 SER A CA 1
ATOM 2861 C C . SER A 1 393 ? -40.650 14.588 -46.774 1.00 31.42 393 SER A C 1
ATOM 2863 O O . SER A 1 393 ? -41.537 13.936 -47.330 1.00 31.42 393 SER A O 1
ATOM 2865 N N . PRO A 1 394 ? -40.003 15.595 -47.402 1.00 45.50 394 PRO A N 1
ATOM 2866 C CA . PRO A 1 394 ? -40.082 15.785 -48.856 1.00 45.50 394 PRO A CA 1
ATOM 2867 C C . PRO A 1 394 ? -38.731 16.004 -49.591 1.00 45.50 394 PRO A C 1
ATOM 2869 O O . PRO A 1 394 ? -38.081 17.016 -49.360 1.00 45.50 394 PRO A O 1
ATOM 2872 N N . LEU A 1 395 ? -38.462 15.134 -50.591 1.00 31.25 395 LEU A N 1
ATOM 2873 C CA . LEU A 1 395 ? -37.960 15.445 -51.964 1.00 31.25 395 LEU A CA 1
ATOM 2874 C C . LEU A 1 395 ? -36.500 15.973 -52.141 1.00 31.25 395 LEU A C 1
ATOM 2876 O O . LEU A 1 395 ? -35.989 16.664 -51.274 1.00 31.25 395 LEU A O 1
ATOM 2880 N N . SER A 1 396 ? -35.744 15.767 -53.244 1.00 32.81 396 SER A N 1
ATOM 2881 C CA . SER A 1 396 ? -35.821 14.983 -54.522 1.00 32.81 396 SER A CA 1
ATOM 2882 C C . SER A 1 396 ? -34.525 15.258 -55.350 1.00 32.81 396 SER A C 1
ATOM 2884 O O . SER A 1 396 ? -33.949 16.318 -55.133 1.00 32.81 396 SER A O 1
ATOM 2886 N N . ASP A 1 397 ? -34.027 14.531 -56.370 1.00 31.42 397 ASP A N 1
ATOM 2887 C CA . ASP A 1 397 ? -34.208 13.185 -56.979 1.00 31.42 397 ASP A CA 1
ATOM 2888 C C . ASP A 1 397 ? -33.136 13.005 -58.119 1.00 31.42 397 ASP A C 1
ATOM 2890 O O . ASP A 1 397 ? -32.589 14.004 -58.581 1.00 31.42 397 ASP A O 1
ATOM 2894 N N . ASN A 1 398 ? -32.927 11.774 -58.632 1.00 30.03 398 ASN A N 1
ATOM 2895 C CA . ASN A 1 398 ? -32.318 11.346 -59.927 1.00 30.03 398 ASN A CA 1
ATOM 2896 C C . ASN A 1 398 ? -30.880 10.753 -60.040 1.00 30.03 398 ASN A C 1
ATOM 2898 O O . ASN A 1 398 ? -29.891 11.467 -59.965 1.00 30.03 398 ASN A O 1
ATOM 2902 N N . ARG A 1 399 ? -30.848 9.449 -60.415 1.00 31.62 399 ARG A N 1
ATOM 2903 C CA . ARG A 1 399 ? -30.184 8.751 -61.575 1.00 31.62 399 ARG A CA 1
ATOM 2904 C C . ARG A 1 399 ? -28.716 9.082 -61.962 1.00 31.62 399 ARG A C 1
ATOM 2906 O O . ARG A 1 399 ? -28.343 10.239 -62.022 1.00 31.62 399 ARG A O 1
ATOM 2913 N N . GLY A 1 400 ? -27.858 8.150 -62.418 1.00 30.59 400 GLY A N 1
ATOM 2914 C CA . GLY A 1 400 ? -27.958 6.689 -62.658 1.00 30.59 400 GLY A CA 1
ATOM 2915 C C . GLY A 1 400 ? -27.236 6.237 -63.961 1.00 30.59 400 GLY A C 1
ATOM 2916 O O . GLY A 1 400 ? -27.360 6.923 -64.969 1.00 30.59 400 GLY A O 1
ATOM 2917 N N . GLY A 1 401 ? -26.510 5.099 -63.986 1.00 28.27 401 GLY A N 1
ATOM 2918 C CA . GLY A 1 401 ? -25.834 4.574 -65.205 1.00 28.27 401 GLY A CA 1
ATOM 2919 C C . GLY A 1 401 ? -24.741 3.504 -64.964 1.00 28.27 401 GLY A C 1
ATOM 2920 O O . GLY A 1 401 ? -24.300 3.336 -63.832 1.00 28.27 401 GLY A O 1
ATOM 2921 N N . ILE A 1 402 ? -24.326 2.755 -66.008 1.00 29.98 402 ILE A N 1
ATOM 2922 C CA . ILE A 1 402 ? -23.391 1.592 -65.957 1.00 29.98 402 ILE A CA 1
ATOM 2923 C C . ILE A 1 402 ? -22.512 1.527 -67.237 1.00 29.98 402 ILE A C 1
ATOM 2925 O O . ILE A 1 402 ? -23.040 1.827 -68.308 1.00 29.98 402 ILE A O 1
ATOM 2929 N N . SER A 1 403 ? -21.250 1.045 -67.141 1.00 26.80 403 SER A N 1
ATOM 2930 C CA . SER A 1 403 ? -20.381 0.369 -68.169 1.00 26.80 403 SER A CA 1
ATOM 2931 C C . SER A 1 403 ? -18.926 0.905 -68.277 1.00 26.80 403 SER A C 1
ATOM 2933 O O . SER A 1 403 ? -18.629 2.005 -67.826 1.00 26.80 403 SER A O 1
ATOM 2935 N N . SER A 1 404 ? -18.008 0.103 -68.846 1.00 27.38 404 SER A N 1
ATOM 2936 C CA . SER A 1 404 ? -16.521 0.270 -68.895 1.00 27.38 404 SER A CA 1
ATOM 2937 C C . SER A 1 404 ? -15.991 0.231 -70.367 1.00 27.38 404 SER A C 1
ATOM 2939 O O . SER A 1 404 ? -16.860 0.208 -71.240 1.00 27.38 404 SER A O 1
ATOM 2941 N N . PRO A 1 405 ? -14.670 0.131 -70.733 1.00 45.81 405 PRO A N 1
ATOM 2942 C CA . PRO A 1 405 ? -13.400 0.122 -69.957 1.00 45.81 405 PRO A CA 1
ATOM 2943 C C . PRO A 1 405 ? -12.151 0.858 -70.583 1.00 45.81 405 PRO A C 1
ATOM 2945 O O . PRO A 1 405 ? -12.181 1.328 -71.711 1.00 45.81 405 PRO A O 1
ATOM 2948 N N . MET A 1 406 ? -11.004 0.768 -69.872 1.00 23.58 406 MET A N 1
ATOM 2949 C CA . MET A 1 406 ? -9.585 0.670 -70.337 1.00 23.58 406 MET A CA 1
ATOM 2950 C C . MET A 1 406 ? -8.636 1.875 -70.649 1.00 23.58 406 MET A C 1
ATOM 2952 O O . MET A 1 406 ? -8.801 2.611 -71.610 1.00 23.58 406 MET A O 1
ATOM 2956 N N . TYR A 1 407 ? -7.485 1.808 -69.940 1.00 25.12 407 TYR A N 1
ATOM 2957 C CA . TYR A 1 407 ? -6.063 2.043 -70.319 1.00 25.12 407 TYR A CA 1
ATOM 2958 C C . TYR A 1 407 ? -5.296 3.363 -70.011 1.00 25.12 407 TYR A C 1
ATOM 2960 O O . TYR A 1 407 ? -5.566 4.417 -70.565 1.00 25.12 407 TYR A O 1
ATOM 2968 N N . ASN A 1 408 ? -4.244 3.195 -69.183 1.00 27.72 408 ASN A N 1
ATOM 2969 C CA . ASN A 1 408 ? -3.018 3.981 -68.908 1.00 27.72 408 ASN A CA 1
ATOM 2970 C C . ASN A 1 408 ? -2.989 5.528 -68.908 1.00 27.72 408 ASN A C 1
ATOM 2972 O O . ASN A 1 408 ? -3.107 6.176 -69.941 1.00 27.72 408 ASN A O 1
ATOM 2976 N N . GLY A 1 409 ? -2.520 6.084 -67.780 1.00 24.98 409 GLY A N 1
ATOM 2977 C CA . GLY A 1 409 ? -1.913 7.420 -67.687 1.00 24.98 409 GLY A CA 1
ATOM 2978 C C . GLY A 1 409 ? -1.728 7.868 -66.232 1.00 24.98 409 GLY A C 1
ATOM 2979 O O . GLY A 1 409 ? -2.707 8.055 -65.522 1.00 24.98 409 GLY A O 1
ATOM 2980 N N . SER A 1 410 ? -0.488 8.019 -65.759 1.00 33.91 410 SER A N 1
ATOM 2981 C CA . SER A 1 410 ? -0.190 8.389 -64.366 1.00 33.91 410 SER A CA 1
ATOM 2982 C C . SER A 1 410 ? -0.489 9.865 -64.068 1.00 33.91 410 SER A C 1
ATOM 2984 O O . SER A 1 410 ? 0.238 10.725 -64.562 1.00 33.91 410 SER A O 1
ATOM 2986 N N . SER A 1 411 ? -1.471 10.146 -63.202 1.00 27.64 411 SER A N 1
ATOM 2987 C CA . SER A 1 411 ? -1.704 11.475 -62.610 1.00 27.64 411 SER A CA 1
ATOM 2988 C C . SER A 1 411 ? -2.404 11.396 -61.248 1.00 27.64 411 SER A C 1
ATOM 2990 O O . SER A 1 411 ? -3.398 10.697 -61.111 1.00 27.64 411 SER A O 1
ATOM 2992 N N . GLN A 1 412 ? -1.866 12.158 -60.289 1.00 28.47 412 GLN A N 1
ATOM 2993 C CA . GLN A 1 412 ? -2.510 12.797 -59.125 1.00 28.47 412 GLN A CA 1
ATOM 2994 C C . GLN A 1 412 ? -3.616 12.042 -58.353 1.00 28.47 412 GLN A C 1
ATOM 2996 O O . GLN A 1 412 ? -4.753 11.920 -58.794 1.00 28.47 412 GLN A O 1
ATOM 3001 N N . SER A 1 413 ? -3.299 11.688 -57.102 1.00 29.41 413 SER A N 1
ATOM 3002 C CA . SER A 1 413 ? -4.293 11.452 -56.049 1.00 29.41 413 SER A CA 1
ATOM 3003 C C . SER A 1 413 ? -4.647 12.784 -55.379 1.00 29.41 413 SER A C 1
ATOM 3005 O O . SER A 1 413 ? -3.767 13.425 -54.801 1.00 29.41 413 SER A O 1
ATOM 3007 N N . GLU A 1 414 ? -5.912 13.203 -55.435 1.00 28.28 414 GLU A N 1
ATOM 3008 C CA . GLU A 1 414 ? -6.407 14.326 -54.631 1.00 28.28 414 GLU A CA 1
ATOM 3009 C C . GLU A 1 414 ? -6.668 13.868 -53.187 1.00 28.28 414 GLU A C 1
ATOM 3011 O O . GLU A 1 414 ? -7.739 13.362 -52.853 1.00 28.28 414 GLU A O 1
ATOM 3016 N N . GLN A 1 415 ? -5.689 14.071 -52.304 1.00 29.59 415 GLN A N 1
ATOM 3017 C CA . GLN A 1 415 ? -5.935 14.071 -50.863 1.00 29.59 415 GLN A CA 1
ATOM 3018 C C . GLN A 1 415 ? -6.435 15.455 -50.435 1.00 29.59 415 GLN A C 1
ATOM 3020 O O . GLN A 1 415 ? -5.706 16.443 -50.541 1.00 29.59 415 GLN A O 1
ATOM 3025 N N . LEU A 1 416 ? -7.665 15.531 -49.917 1.00 25.61 416 LEU A N 1
ATOM 3026 C CA . LEU A 1 416 ? -8.117 16.716 -49.184 1.00 25.61 416 LEU A CA 1
ATOM 3027 C C . LEU A 1 416 ? -7.423 16.796 -47.804 1.00 25.61 416 LEU A C 1
ATOM 3029 O O . LEU A 1 416 ? -7.000 15.767 -47.272 1.00 25.61 416 LEU A O 1
ATOM 3033 N N . PRO A 1 417 ? -7.218 18.007 -47.252 1.00 28.67 417 PRO A N 1
ATOM 3034 C CA . PRO A 1 417 ? -5.979 18.285 -46.525 1.00 28.67 417 PRO A CA 1
ATOM 3035 C C . PRO A 1 417 ? -6.114 18.343 -44.994 1.00 28.67 417 PRO A C 1
ATOM 3037 O O . PRO A 1 417 ? -7.207 18.355 -44.436 1.00 28.67 417 PRO A O 1
ATOM 3040 N N . ALA A 1 418 ? -4.956 18.550 -44.353 1.00 29.08 418 ALA A N 1
ATOM 3041 C CA . ALA A 1 418 ? -4.778 19.027 -42.978 1.00 29.08 418 ALA A CA 1
ATOM 3042 C C . ALA A 1 418 ? -4.963 18.010 -41.831 1.00 29.08 418 ALA A C 1
ATOM 3044 O O . ALA A 1 418 ? -5.659 18.279 -40.855 1.00 29.08 418 ALA A O 1
ATOM 3045 N N . PHE A 1 419 ? -4.155 16.945 -41.846 1.00 23.23 419 PHE A N 1
ATOM 3046 C CA . PHE A 1 419 ? -3.281 16.754 -40.678 1.00 23.23 419 PHE A CA 1
ATOM 3047 C C . PHE A 1 419 ? -2.136 17.775 -40.757 1.00 23.23 419 PHE A C 1
ATOM 3049 O O . PHE A 1 419 ? -1.706 18.136 -41.856 1.00 23.23 419 PHE A O 1
ATOM 3056 N N . LYS A 1 420 ? -1.695 18.311 -39.615 1.00 24.30 420 LYS A N 1
ATOM 3057 C CA . LYS A 1 420 ? -0.666 19.359 -39.576 1.00 24.30 420 LYS A CA 1
ATOM 3058 C C . LYS A 1 420 ? 0.170 19.246 -38.306 1.00 24.30 420 LYS A C 1
ATOM 3060 O O . LYS A 1 420 ? -0.119 19.895 -37.302 1.00 24.30 420 LYS A O 1
ATOM 3065 N N . ASP A 1 421 ? 1.182 18.392 -38.367 1.00 29.73 421 ASP A N 1
ATOM 3066 C CA . ASP A 1 421 ? 2.053 18.110 -37.232 1.00 29.73 421 ASP A CA 1
ATOM 3067 C C . ASP A 1 421 ? 2.912 19.315 -36.835 1.00 29.73 421 ASP A C 1
ATOM 3069 O O . ASP A 1 421 ? 3.334 20.131 -37.658 1.00 29.73 421 ASP A O 1
ATOM 3073 N N . TYR A 1 422 ? 3.174 19.427 -35.533 1.00 32.78 422 TYR A N 1
ATOM 3074 C CA . TYR A 1 422 ? 3.905 20.553 -34.942 1.00 32.78 422 TYR A CA 1
ATOM 3075 C C . TYR A 1 422 ? 5.438 20.421 -35.029 1.00 32.78 422 TYR A C 1
ATOM 3077 O O . TYR A 1 422 ? 6.156 21.328 -34.603 1.00 32.78 422 TYR A O 1
ATOM 3085 N N . TYR A 1 423 ? 5.949 19.332 -35.613 1.00 36.69 423 TYR A N 1
ATOM 3086 C CA . TYR A 1 423 ? 7.379 19.079 -35.802 1.00 36.69 423 TYR A CA 1
ATOM 3087 C C . TYR A 1 423 ? 7.758 19.237 -37.274 1.00 36.69 423 TYR A C 1
ATOM 3089 O O . TYR A 1 423 ? 7.554 18.362 -38.105 1.00 36.69 423 TYR A O 1
ATOM 3097 N N . SER A 1 424 ? 8.288 20.415 -37.595 1.00 40.44 424 SER A N 1
ATOM 3098 C CA . SER A 1 424 ? 8.498 20.877 -38.964 1.00 40.44 424 SER A CA 1
ATOM 3099 C C . SER A 1 424 ? 9.796 20.341 -39.597 1.00 40.44 424 SER A C 1
ATOM 3101 O O . SER A 1 424 ? 10.763 21.094 -39.757 1.00 40.44 424 SER A O 1
ATOM 3103 N N . THR A 1 425 ? 9.787 19.091 -40.057 1.00 42.84 425 THR A N 1
ATOM 3104 C CA . THR A 1 425 ? 10.748 18.588 -41.063 1.00 42.84 425 THR A CA 1
ATOM 3105 C C . THR A 1 425 ? 10.689 19.417 -42.350 1.00 42.84 425 THR A C 1
ATOM 3107 O O . THR A 1 425 ? 11.709 19.893 -42.847 1.00 42.84 425 THR A O 1
ATOM 3110 N N . ASP A 1 426 ? 9.474 19.699 -42.823 1.00 45.22 426 ASP A N 1
ATOM 3111 C CA . ASP A 1 426 ? 9.165 20.188 -44.176 1.00 45.22 426 ASP A CA 1
ATOM 3112 C C . ASP A 1 426 ? 9.682 21.600 -44.506 1.00 45.22 426 ASP A C 1
ATOM 3114 O O . ASP A 1 426 ? 9.615 22.044 -45.656 1.00 45.22 426 ASP A O 1
ATOM 3118 N N . ASN A 1 427 ? 10.189 22.337 -43.512 1.00 53.00 427 ASN A N 1
ATOM 3119 C CA . ASN A 1 427 ? 10.747 23.671 -43.727 1.00 53.00 427 ASN A CA 1
ATOM 3120 C C . ASN A 1 427 ? 12.271 23.710 -43.856 1.00 53.00 427 ASN A C 1
ATOM 3122 O O . ASN A 1 427 ? 12.755 24.763 -44.261 1.00 53.00 427 ASN A O 1
ATOM 3126 N N . ILE A 1 428 ? 13.027 22.656 -43.537 1.00 60.78 428 ILE A N 1
ATOM 3127 C CA . ILE A 1 428 ? 14.493 22.674 -43.693 1.00 60.78 428 ILE A CA 1
ATOM 3128 C C . ILE A 1 428 ? 14.857 22.284 -45.131 1.00 60.78 428 ILE A C 1
ATOM 3130 O O . ILE A 1 428 ? 14.289 21.351 -45.695 1.00 60.78 428 ILE A O 1
ATOM 3134 N N . LYS A 1 429 ? 15.790 23.014 -45.749 1.00 69.00 429 LYS A N 1
ATOM 3135 C CA . LYS A 1 429 ? 16.293 22.760 -47.105 1.00 69.00 429 LYS A CA 1
ATOM 3136 C C . LYS A 1 429 ? 17.826 22.808 -47.160 1.00 69.00 429 LYS A C 1
ATOM 3138 O O . LYS A 1 429 ? 18.443 23.546 -46.389 1.00 69.00 429 LYS A O 1
ATOM 3143 N N . PRO A 1 430 ? 18.456 22.089 -48.108 1.00 71.38 430 PRO A N 1
ATOM 3144 C CA . PRO A 1 430 ? 19.857 22.310 -48.461 1.00 71.38 430 PRO A CA 1
ATOM 3145 C C . PRO A 1 430 ? 20.149 23.796 -48.719 1.00 71.38 430 PRO A C 1
ATOM 3147 O O . PRO A 1 430 ? 19.436 24.453 -49.480 1.00 71.38 430 PRO A O 1
ATOM 3150 N N . GLY A 1 431 ? 21.189 24.316 -48.068 1.00 65.38 431 GLY A N 1
ATOM 3151 C CA . GLY A 1 431 ? 21.582 25.726 -48.064 1.00 65.38 431 GLY A CA 1
ATOM 3152 C C . GLY A 1 431 ? 21.125 26.538 -46.842 1.00 65.38 431 GLY A C 1
ATOM 3153 O O . GLY A 1 431 ? 21.587 27.666 -46.691 1.00 65.38 431 GLY A O 1
ATOM 3154 N N . ASP A 1 432 ? 20.263 26.002 -45.969 1.00 74.75 432 ASP A N 1
ATOM 3155 C CA . ASP A 1 432 ? 19.795 26.717 -44.773 1.00 74.75 432 ASP A CA 1
ATOM 3156 C C . ASP A 1 432 ? 20.827 26.760 -43.636 1.00 74.75 432 ASP A C 1
ATOM 3158 O O . ASP A 1 432 ? 21.464 25.753 -43.317 1.00 74.75 432 ASP A O 1
ATOM 3162 N N . ASP A 1 433 ? 20.891 27.907 -42.953 1.00 78.50 433 ASP A N 1
ATOM 3163 C CA . ASP A 1 433 ? 21.558 28.068 -41.656 1.00 78.50 433 ASP A CA 1
ATOM 3164 C C . ASP A 1 433 ? 20.559 27.759 -40.523 1.00 78.50 433 ASP A C 1
ATOM 3166 O O . ASP A 1 433 ? 19.522 28.420 -40.398 1.00 78.50 433 ASP A O 1
ATOM 3170 N N . VAL A 1 434 ? 20.870 26.773 -39.681 1.00 77.81 434 VAL A N 1
ATOM 3171 C CA . VAL A 1 434 ? 20.009 26.273 -38.593 1.00 77.81 434 VAL A CA 1
ATOM 3172 C C . VAL A 1 434 ? 20.724 26.315 -37.242 1.00 77.81 434 VAL A C 1
ATOM 3174 O O . VAL A 1 434 ? 21.947 26.204 -37.173 1.00 77.81 434 VAL A O 1
ATOM 3177 N N . ALA A 1 435 ? 19.951 26.457 -36.163 1.00 79.50 435 ALA A N 1
ATOM 3178 C CA . ALA A 1 435 ? 20.456 26.451 -34.790 1.00 79.50 435 ALA A CA 1
ATOM 3179 C C . ALA A 1 435 ? 20.099 25.145 -34.064 1.00 79.50 435 ALA A C 1
ATOM 3181 O O . ALA A 1 435 ? 18.971 24.653 -34.166 1.00 79.50 435 ALA A O 1
ATOM 3182 N N . THR A 1 436 ? 21.049 24.627 -33.287 1.00 77.00 436 THR A N 1
ATOM 3183 C CA . THR A 1 436 ? 20.899 23.413 -32.474 1.00 77.00 436 THR A CA 1
ATOM 3184 C C . THR A 1 436 ? 20.118 23.701 -31.184 1.00 77.00 436 THR A C 1
ATOM 3186 O O . THR A 1 436 ? 20.510 24.560 -30.389 1.00 77.00 436 THR A O 1
ATOM 3189 N N . LEU A 1 437 ? 19.023 22.972 -30.937 1.00 63.12 437 LEU A N 1
ATOM 3190 C CA . LEU A 1 437 ? 18.144 23.172 -29.770 1.00 63.12 437 LEU A CA 1
ATOM 3191 C C . LEU A 1 437 ? 18.562 22.383 -28.519 1.00 63.12 437 LEU A C 1
ATOM 3193 O O . LEU A 1 437 ? 18.254 22.803 -27.396 1.00 63.12 437 LEU A O 1
ATOM 3197 N N . TRP A 1 438 ? 19.242 21.253 -28.701 1.00 62.75 438 TRP A N 1
ATOM 3198 C CA . TRP A 1 438 ? 19.612 20.292 -27.658 1.00 62.75 438 TRP A CA 1
ATOM 3199 C C . TRP A 1 438 ? 21.011 19.745 -27.932 1.00 62.75 438 TRP A C 1
ATOM 3201 O O . TRP A 1 438 ? 21.369 19.560 -29.091 1.00 62.75 438 TRP A O 1
ATOM 3211 N N . ALA A 1 439 ? 21.791 19.477 -26.884 1.00 73.31 439 ALA A N 1
ATOM 3212 C CA . ALA A 1 439 ? 23.115 18.894 -27.061 1.00 73.31 439 ALA A CA 1
ATOM 3213 C C . ALA A 1 439 ? 23.023 17.451 -27.595 1.00 73.31 439 ALA A C 1
ATOM 3215 O O . ALA A 1 439 ? 22.133 16.697 -27.194 1.00 73.31 439 ALA A O 1
ATOM 3216 N N . TYR A 1 440 ? 23.951 17.071 -28.472 1.00 76.75 440 TYR A N 1
ATOM 3217 C CA . TYR A 1 440 ? 24.043 15.738 -29.064 1.00 76.75 440 TYR A CA 1
ATOM 3218 C C . TYR A 1 440 ? 25.494 15.252 -29.055 1.00 76.75 440 TYR A C 1
ATOM 3220 O O . TYR A 1 440 ? 26.389 15.946 -29.537 1.00 76.75 440 TYR A O 1
ATOM 3228 N N . ALA A 1 441 ? 25.706 14.053 -28.508 1.00 80.06 441 ALA A N 1
ATOM 3229 C CA . ALA A 1 441 ? 26.998 13.380 -28.488 1.00 80.06 441 ALA A CA 1
ATOM 3230 C C . ALA A 1 441 ? 27.076 12.368 -29.651 1.00 80.06 441 ALA A C 1
ATOM 3232 O O . ALA A 1 441 ? 26.144 11.573 -29.815 1.00 80.06 441 ALA A O 1
ATOM 3233 N N . PRO A 1 442 ? 28.162 12.368 -30.443 1.00 83.19 442 PRO A N 1
ATOM 3234 C CA . PRO A 1 442 ? 28.268 11.558 -31.650 1.00 83.19 442 PRO A CA 1
ATOM 3235 C C . PRO A 1 442 ? 28.472 10.077 -31.314 1.00 83.19 442 PRO A C 1
ATOM 3237 O O . PRO A 1 442 ? 29.271 9.728 -30.442 1.00 83.19 442 PRO A O 1
ATOM 3240 N N . ARG A 1 443 ? 27.780 9.188 -32.035 1.00 67.88 443 ARG A N 1
ATOM 3241 C CA . ARG A 1 443 ? 27.934 7.725 -31.902 1.00 67.88 443 ARG A CA 1
ATOM 3242 C C . ARG A 1 443 ? 28.912 7.131 -32.922 1.00 67.88 443 ARG A C 1
ATOM 3244 O O . ARG A 1 443 ? 29.491 6.078 -32.656 1.00 67.88 443 ARG A O 1
ATOM 3251 N N . ALA A 1 444 ? 29.158 7.829 -34.028 1.00 75.00 444 ALA A N 1
ATOM 3252 C CA . ALA A 1 444 ? 30.188 7.534 -35.023 1.00 75.00 444 ALA A CA 1
ATOM 3253 C C . ALA A 1 444 ? 31.102 8.755 -35.283 1.00 75.00 444 ALA A C 1
ATOM 3255 O O . ALA A 1 444 ? 30.796 9.878 -34.889 1.00 75.00 444 ALA A O 1
ATOM 3256 N N . LYS A 1 445 ? 32.266 8.558 -35.922 1.00 71.75 445 LYS A N 1
ATOM 3257 C CA . LYS A 1 445 ? 33.290 9.624 -36.096 1.00 71.75 445 LYS A CA 1
ATOM 3258 C C . LYS A 1 445 ? 32.898 10.699 -37.121 1.00 71.75 445 LYS A C 1
ATOM 3260 O O . LYS A 1 445 ? 33.469 11.794 -37.134 1.00 71.75 445 LYS A O 1
ATOM 3265 N N . ASP A 1 446 ? 31.956 10.346 -37.976 1.00 76.25 446 ASP A N 1
ATOM 3266 C CA . ASP A 1 446 ? 31.311 11.096 -39.047 1.00 76.25 446 ASP A CA 1
ATOM 3267 C C . ASP A 1 446 ? 30.013 11.796 -38.597 1.00 76.25 446 ASP A C 1
ATOM 3269 O O . ASP A 1 446 ? 29.391 12.498 -39.390 1.00 76.25 446 ASP A O 1
ATOM 3273 N N . GLU A 1 447 ? 29.648 11.696 -37.315 1.00 83.00 447 GLU A N 1
ATOM 3274 C CA . GLU A 1 447 ? 28.626 12.532 -36.673 1.00 83.00 447 GLU A CA 1
ATOM 3275 C C . GLU A 1 447 ? 29.248 13.794 -36.036 1.00 83.00 447 GLU A C 1
ATOM 3277 O O . GLU A 1 447 ? 30.425 13.807 -35.656 1.00 83.00 447 GLU A O 1
ATOM 3282 N N . PHE A 1 448 ? 28.466 14.870 -35.888 1.00 80.25 448 PHE A N 1
ATOM 3283 C CA . PHE A 1 448 ? 28.877 16.029 -35.081 1.00 80.25 448 PHE A CA 1
ATOM 3284 C C . PHE A 1 448 ? 28.645 15.817 -33.579 1.00 80.25 448 PHE A C 1
ATOM 3286 O O . PHE A 1 448 ? 27.612 15.301 -33.159 1.00 80.25 448 PHE A O 1
ATOM 3293 N N . GLU A 1 449 ? 29.562 16.353 -32.773 1.00 82.00 449 GLU A N 1
ATOM 3294 C CA . GLU A 1 449 ? 29.274 16.779 -31.403 1.00 82.00 449 GLU A CA 1
ATOM 3295 C C . GLU A 1 449 ? 28.707 18.204 -31.432 1.00 82.00 449 GLU A C 1
ATOM 3297 O O . GLU A 1 449 ? 29.298 19.102 -32.047 1.00 82.00 449 GLU A O 1
ATOM 3302 N N . LEU A 1 450 ? 27.541 18.393 -30.811 1.00 80.94 450 LEU A N 1
ATOM 3303 C CA . LEU A 1 450 ? 26.753 19.624 -30.881 1.00 80.94 450 LEU A CA 1
ATOM 3304 C C . LEU A 1 450 ? 26.308 20.078 -29.491 1.00 80.94 450 LEU A C 1
ATOM 3306 O O . LEU A 1 450 ? 25.809 19.276 -28.701 1.00 80.94 450 LEU A O 1
ATOM 3310 N N . GLU A 1 451 ? 26.388 21.379 -29.227 1.00 75.19 451 GLU A N 1
ATOM 3311 C CA . GLU A 1 451 ? 25.789 22.025 -28.059 1.00 75.19 451 GLU A CA 1
ATOM 3312 C C . GLU A 1 451 ? 24.549 22.848 -28.438 1.00 75.19 451 GLU A C 1
ATOM 3314 O O . GLU A 1 451 ? 24.361 23.269 -29.583 1.00 75.19 451 GLU A O 1
ATOM 3319 N N . ARG A 1 452 ? 23.706 23.171 -27.446 1.00 72.38 452 ARG A N 1
ATOM 3320 C CA . ARG A 1 452 ? 22.636 24.162 -27.636 1.00 72.38 452 ARG A CA 1
ATOM 3321 C C . ARG A 1 452 ? 23.236 25.498 -28.103 1.00 72.38 452 ARG A C 1
ATOM 3323 O O . ARG A 1 452 ? 24.153 26.035 -27.484 1.00 72.38 452 ARG A O 1
ATOM 3330 N N . GLY A 1 453 ? 22.649 26.056 -29.159 1.00 69.25 453 GLY A N 1
ATOM 3331 C CA . GLY A 1 453 ? 23.047 27.335 -29.746 1.00 69.25 453 GLY A CA 1
ATOM 3332 C C . GLY A 1 453 ? 24.114 27.240 -30.840 1.00 69.25 453 GLY A C 1
ATOM 3333 O O . GLY A 1 453 ? 24.420 28.272 -31.436 1.00 69.25 453 GLY A O 1
ATOM 3334 N N . ASP A 1 454 ? 24.648 26.052 -31.146 1.00 80.31 454 ASP A N 1
ATOM 3335 C CA . ASP A 1 454 ? 25.552 25.864 -32.287 1.00 80.31 454 ASP A CA 1
ATOM 3336 C C . ASP A 1 454 ? 24.838 26.058 -33.629 1.00 80.31 454 ASP A C 1
ATOM 3338 O O . ASP A 1 454 ? 23.740 25.530 -33.842 1.00 80.31 454 ASP A O 1
ATOM 3342 N N . MET A 1 455 ? 25.492 26.787 -34.541 1.00 79.50 455 MET A N 1
ATOM 3343 C CA . MET A 1 455 ? 25.011 27.057 -35.897 1.00 79.50 455 MET A CA 1
ATOM 3344 C C . MET A 1 455 ? 25.590 26.064 -36.910 1.00 79.50 455 MET A C 1
ATOM 3346 O O . MET A 1 455 ? 26.807 25.888 -37.003 1.00 79.50 455 MET A O 1
ATOM 3350 N N . LEU A 1 456 ? 24.719 25.467 -37.721 1.00 84.38 456 LEU A N 1
ATOM 3351 C CA . LEU A 1 456 ? 25.066 24.529 -38.792 1.00 84.38 456 LEU A CA 1
ATOM 3352 C C . LEU A 1 456 ? 24.492 25.020 -40.125 1.00 84.38 456 LEU A C 1
ATOM 3354 O O . LEU A 1 456 ? 23.392 25.569 -40.156 1.00 84.38 456 LEU A O 1
ATOM 3358 N N . ARG A 1 457 ? 25.195 24.772 -41.232 1.00 82.88 457 ARG A N 1
ATOM 3359 C CA . ARG A 1 457 ? 24.653 24.878 -42.591 1.00 82.88 457 ARG A CA 1
ATOM 3360 C C . ARG A 1 457 ? 24.276 23.492 -43.088 1.00 82.88 457 ARG A C 1
ATOM 3362 O O . ARG A 1 457 ? 25.134 22.612 -43.162 1.00 82.88 457 ARG A O 1
ATOM 3369 N N . VAL A 1 458 ? 23.012 23.301 -43.448 1.00 83.50 458 VAL A N 1
ATOM 3370 C CA . VAL A 1 458 ? 22.509 22.038 -44.004 1.00 83.50 458 VAL A CA 1
ATOM 3371 C C . VAL A 1 458 ? 22.957 21.917 -45.461 1.00 83.50 458 VAL A C 1
ATOM 3373 O O . VAL A 1 458 ? 22.709 22.813 -46.264 1.00 83.50 458 VAL A O 1
ATOM 3376 N N . LEU A 1 459 ? 23.606 20.809 -45.817 1.00 81.50 459 LEU A N 1
ATOM 3377 C CA . LEU A 1 459 ? 23.992 20.468 -47.193 1.00 81.50 459 LEU A CA 1
ATOM 3378 C C . LEU A 1 459 ? 23.089 19.385 -47.800 1.00 81.50 459 LEU A C 1
ATOM 3380 O O . LEU A 1 459 ? 22.865 19.391 -49.007 1.00 81.50 459 LEU A O 1
ATOM 3384 N N . GLY A 1 460 ? 22.550 18.486 -46.975 1.00 74.00 460 GLY A N 1
ATOM 3385 C CA . GLY A 1 460 ? 21.646 17.416 -47.389 1.00 74.00 460 GLY A CA 1
ATOM 3386 C C . GLY A 1 460 ? 20.711 16.995 -46.257 1.00 74.00 460 GLY A C 1
ATOM 3387 O O . GLY A 1 460 ? 21.010 17.204 -45.082 1.00 74.00 460 GLY A O 1
ATOM 3388 N N . ILE A 1 461 ? 19.572 16.416 -46.626 1.00 77.50 461 ILE A N 1
ATOM 3389 C CA . ILE A 1 461 ? 18.578 15.822 -45.723 1.00 77.50 461 ILE A CA 1
ATOM 3390 C C . ILE A 1 461 ? 18.223 14.460 -46.317 1.00 77.50 461 ILE A C 1
ATOM 3392 O O . ILE A 1 461 ? 18.158 14.335 -47.542 1.00 77.50 461 ILE A O 1
ATOM 3396 N N . TRP A 1 462 ? 18.037 13.464 -45.460 1.00 72.06 462 TRP A N 1
ATOM 3397 C CA . TRP A 1 462 ? 17.859 12.065 -45.828 1.00 72.06 462 TRP A CA 1
ATOM 3398 C C . TRP A 1 462 ? 16.534 11.532 -45.267 1.00 72.06 462 TRP A C 1
ATOM 3400 O O . TRP A 1 462 ? 16.080 11.956 -44.201 1.00 72.06 462 TRP A O 1
ATOM 3410 N N . ASP A 1 463 ? 15.910 10.602 -45.992 1.00 54.97 463 ASP A N 1
ATOM 3411 C CA . ASP A 1 463 ? 14.548 10.113 -45.709 1.00 54.97 463 ASP A CA 1
ATOM 3412 C C . ASP A 1 463 ? 14.438 9.292 -44.403 1.00 54.97 463 ASP A C 1
ATOM 3414 O O . ASP A 1 463 ? 13.342 8.963 -43.956 1.00 54.97 463 ASP A O 1
ATOM 3418 N N . ASP A 1 464 ? 15.572 8.978 -43.769 1.00 57.69 464 ASP A N 1
ATOM 3419 C CA . ASP A 1 464 ? 15.687 8.324 -42.461 1.00 57.69 464 ASP A CA 1
ATOM 3420 C C . ASP A 1 464 ? 15.664 9.306 -41.267 1.00 57.69 464 ASP A C 1
ATOM 3422 O O . ASP A 1 464 ? 15.778 8.890 -40.111 1.00 57.69 464 ASP A O 1
ATOM 3426 N N . GLY A 1 465 ? 15.521 10.610 -41.533 1.00 67.00 465 GLY A N 1
ATOM 3427 C CA . GLY A 1 465 ? 15.473 11.671 -40.529 1.00 67.00 465 GLY A CA 1
ATOM 3428 C C . GLY A 1 465 ? 16.830 12.295 -40.179 1.00 67.00 465 GLY A C 1
ATOM 3429 O O . GLY A 1 465 ? 16.886 13.163 -39.297 1.00 67.00 465 GLY A O 1
ATOM 3430 N N . TRP A 1 466 ? 17.918 11.927 -40.857 1.00 78.75 466 TRP A N 1
ATOM 3431 C CA . TRP A 1 466 ? 19.224 12.567 -40.686 1.00 78.75 466 TRP A CA 1
ATOM 3432 C C . TRP A 1 466 ? 19.445 13.731 -41.660 1.00 78.75 466 TRP A C 1
ATOM 3434 O O . TRP A 1 466 ? 18.834 13.835 -42.722 1.00 78.75 466 TRP A O 1
ATOM 3444 N N . ALA A 1 467 ? 20.359 14.625 -41.295 1.00 82.62 467 ALA A N 1
ATOM 3445 C CA . ALA A 1 467 ? 20.871 15.693 -42.141 1.00 82.62 467 ALA A CA 1
ATOM 3446 C C . ALA A 1 467 ? 22.403 15.640 -42.184 1.00 82.62 467 ALA A C 1
ATOM 3448 O O . ALA A 1 467 ? 23.050 15.224 -41.223 1.00 82.62 467 ALA A O 1
ATOM 3449 N N . THR A 1 468 ? 22.991 16.078 -43.294 1.00 85.75 468 THR A N 1
ATOM 3450 C CA . THR A 1 468 ? 24.438 16.289 -43.438 1.00 85.75 468 THR A CA 1
ATOM 3451 C C . THR A 1 468 ? 24.726 17.765 -43.668 1.00 85.75 468 THR A C 1
ATOM 3453 O O . THR A 1 468 ? 23.949 18.476 -44.310 1.00 85.75 468 THR A O 1
ATOM 3456 N N . GLY A 1 469 ? 25.840 18.260 -43.133 1.00 86.19 469 GLY A N 1
ATOM 3457 C CA . GLY A 1 469 ? 26.125 19.692 -43.139 1.00 86.19 469 GLY A CA 1
ATOM 3458 C C . GLY A 1 469 ? 27.479 20.060 -42.549 1.00 86.19 469 GLY A C 1
ATOM 3459 O O . GLY A 1 469 ? 28.315 19.194 -42.303 1.00 86.19 469 GLY A O 1
ATOM 3460 N N . VAL A 1 470 ? 27.681 21.361 -42.343 1.00 85.31 470 VAL A N 1
ATOM 3461 C CA . VAL A 1 470 ? 28.953 21.974 -41.924 1.00 85.31 470 VAL A CA 1
ATOM 3462 C C . VAL A 1 470 ? 28.701 22.952 -40.775 1.00 85.31 470 VAL A C 1
ATOM 3464 O O . VAL A 1 470 ? 27.757 23.739 -40.834 1.00 85.31 470 VAL A O 1
ATOM 3467 N N . ARG A 1 471 ? 29.540 22.940 -39.732 1.00 80.75 471 ARG A N 1
ATOM 3468 C CA . ARG A 1 471 ? 29.434 23.881 -38.601 1.00 80.75 471 ARG A CA 1
ATOM 3469 C C . ARG A 1 471 ? 29.920 25.277 -39.001 1.00 80.75 471 ARG A C 1
ATOM 3471 O O . ARG A 1 471 ? 30.973 25.419 -39.615 1.00 80.75 471 ARG A O 1
ATOM 3478 N N . ILE A 1 472 ? 29.147 26.306 -38.657 1.00 80.94 472 ILE A N 1
ATOM 3479 C CA . ILE A 1 472 ? 29.433 27.712 -38.978 1.00 80.94 472 ILE A CA 1
ATOM 3480 C C . ILE A 1 472 ? 30.100 28.378 -37.766 1.00 80.94 472 ILE A C 1
ATOM 3482 O O . ILE A 1 472 ? 29.726 28.116 -36.624 1.00 80.94 472 ILE A O 1
ATOM 3486 N N . ASN A 1 473 ? 31.055 29.284 -37.994 1.00 66.44 473 ASN A N 1
ATOM 3487 C CA . ASN A 1 473 ? 31.695 30.045 -36.918 1.00 66.44 473 ASN A CA 1
ATOM 3488 C C . ASN A 1 473 ? 30.749 31.100 -36.302 1.00 66.44 473 ASN A C 1
ATOM 3490 O O . ASN A 1 473 ? 30.555 32.194 -36.843 1.00 66.44 473 ASN A O 1
ATOM 3494 N N . GLY A 1 474 ? 30.194 30.765 -35.135 1.00 62.69 474 GLY A N 1
ATOM 3495 C CA . GLY A 1 474 ? 29.385 31.632 -34.269 1.00 62.69 474 GLY A CA 1
ATOM 3496 C C . GLY A 1 474 ? 28.217 30.874 -33.632 1.00 62.69 474 GLY A C 1
ATOM 3497 O O . GLY A 1 474 ? 27.730 29.897 -34.203 1.00 62.69 474 GLY A O 1
ATOM 3498 N N . ARG A 1 475 ? 27.742 31.324 -32.467 1.00 69.88 475 ARG A N 1
ATOM 3499 C CA . ARG A 1 475 ? 26.501 30.808 -31.866 1.00 69.88 475 ARG A CA 1
ATOM 3500 C C . ARG A 1 475 ? 25.286 31.598 -32.360 1.00 69.88 475 ARG A C 1
ATOM 3502 O O . ARG A 1 475 ? 25.404 32.693 -32.917 1.00 69.88 475 ARG A O 1
ATOM 3509 N N . ALA A 1 476 ? 24.095 31.042 -32.146 1.00 66.31 476 ALA A N 1
ATOM 3510 C CA . ALA A 1 476 ? 22.824 31.655 -32.539 1.00 66.31 476 ALA A CA 1
ATOM 3511 C C . ALA A 1 476 ? 22.633 33.075 -31.961 1.00 66.31 476 ALA A C 1
ATOM 3513 O O . ALA A 1 476 ? 22.043 33.939 -32.607 1.00 66.31 476 ALA A O 1
ATOM 3514 N N . GLU A 1 477 ? 23.188 33.337 -30.777 1.00 63.06 477 GLU A N 1
ATOM 3515 C CA . GLU A 1 477 ? 23.175 34.639 -30.098 1.00 63.06 477 GLU A CA 1
ATOM 3516 C C . GLU A 1 477 ? 23.951 35.712 -30.896 1.00 63.06 477 GLU A C 1
ATOM 3518 O O . GLU A 1 477 ? 23.419 36.793 -31.168 1.00 63.06 477 GLU A O 1
ATOM 3523 N N . ASP A 1 478 ? 25.147 35.379 -31.398 1.00 61.97 478 ASP A N 1
ATOM 3524 C CA . ASP A 1 478 ? 25.975 36.259 -32.243 1.00 61.97 478 ASP A CA 1
ATOM 3525 C C . ASP A 1 478 ? 25.330 36.542 -33.610 1.00 61.97 478 ASP A C 1
ATOM 3527 O O . ASP A 1 478 ? 25.610 37.552 -34.265 1.00 61.97 478 ASP A O 1
ATOM 3531 N N . TYR A 1 479 ? 24.513 35.605 -34.099 1.00 59.59 479 TYR A N 1
ATOM 3532 C CA . TYR A 1 479 ? 23.794 35.726 -35.367 1.00 59.59 479 TYR A CA 1
ATOM 3533 C C . TYR A 1 479 ? 22.631 36.724 -35.252 1.00 59.59 479 TYR A C 1
ATOM 3535 O O . TYR A 1 479 ? 22.430 37.550 -36.146 1.00 59.59 479 TYR A O 1
ATOM 3543 N N . VAL A 1 480 ? 21.903 36.708 -34.127 1.00 54.78 480 VAL A N 1
ATOM 3544 C CA . VAL A 1 480 ? 20.815 37.659 -33.840 1.00 54.78 480 VAL A CA 1
ATOM 3545 C C . VAL A 1 480 ? 21.336 39.097 -33.782 1.00 54.78 480 VAL A C 1
ATOM 3547 O O . VAL A 1 480 ? 20.776 39.969 -34.448 1.00 54.78 480 VAL A O 1
ATOM 3550 N N . GLN A 1 481 ? 22.431 39.352 -33.055 1.00 52.41 481 GLN A N 1
ATOM 3551 C CA . GLN A 1 481 ? 22.987 40.707 -32.914 1.00 52.41 481 GLN A CA 1
ATOM 3552 C C . GLN A 1 481 ? 23.410 41.309 -34.265 1.00 52.41 481 GLN A C 1
ATOM 3554 O O . GLN A 1 481 ? 23.025 42.433 -34.598 1.00 52.41 481 GLN A O 1
ATOM 3559 N N . ARG A 1 482 ? 24.126 40.531 -35.091 1.00 55.12 482 ARG A N 1
ATOM 3560 C CA . ARG A 1 482 ? 24.560 40.947 -36.440 1.00 55.12 482 ARG A CA 1
ATOM 3561 C C . ARG A 1 482 ? 23.391 41.190 -37.404 1.00 55.12 482 ARG A C 1
ATOM 3563 O O . ARG A 1 482 ? 23.527 41.974 -38.343 1.00 55.12 482 ARG A O 1
ATOM 3570 N N . ARG A 1 483 ? 22.231 40.562 -37.177 1.00 46.44 483 ARG A N 1
ATOM 3571 C CA . ARG A 1 483 ? 21.010 40.795 -37.964 1.00 46.44 483 ARG A CA 1
ATOM 3572 C C . ARG A 1 483 ? 20.248 42.042 -37.508 1.00 46.44 483 ARG A C 1
ATOM 3574 O O . ARG A 1 483 ? 19.885 42.853 -38.354 1.00 46.44 483 ARG A O 1
ATOM 3581 N N . ALA A 1 484 ? 20.107 42.258 -36.199 1.00 46.25 484 ALA A N 1
ATOM 3582 C CA . ALA A 1 484 ? 19.483 43.465 -35.645 1.00 46.25 484 ALA A CA 1
ATOM 3583 C C . ALA A 1 484 ? 20.192 44.761 -36.097 1.00 46.25 484 ALA A C 1
ATOM 3585 O O . ALA A 1 484 ? 19.542 45.768 -36.380 1.00 46.25 484 ALA A O 1
ATOM 3586 N N . GLN A 1 485 ? 21.521 44.718 -36.250 1.00 45.69 485 GLN A N 1
ATOM 3587 C CA . GLN A 1 485 ? 22.307 45.829 -36.800 1.00 45.69 485 GLN A CA 1
ATOM 3588 C C . GLN A 1 485 ? 22.007 46.127 -38.283 1.00 45.69 485 GLN A C 1
ATOM 3590 O O . GLN A 1 485 ? 22.095 47.284 -38.686 1.00 45.69 485 GLN A O 1
ATOM 3595 N N . ARG A 1 486 ? 21.609 45.131 -39.094 1.00 47.38 486 ARG A N 1
ATOM 3596 C CA . ARG A 1 486 ? 21.216 45.339 -40.504 1.00 47.38 486 ARG A CA 1
ATOM 3597 C C . ARG A 1 486 ? 19.817 45.931 -40.654 1.00 47.38 486 ARG A C 1
ATOM 3599 O O . ARG A 1 486 ? 19.633 46.840 -41.458 1.00 47.38 486 ARG A O 1
ATOM 3606 N N . ASP A 1 487 ? 18.855 45.458 -39.867 1.00 42.28 487 ASP A N 1
ATOM 3607 C CA . ASP A 1 487 ? 17.455 45.899 -39.972 1.00 42.28 487 ASP A CA 1
ATOM 3608 C C . ASP A 1 487 ? 17.222 47.315 -39.380 1.00 42.28 487 ASP A C 1
ATOM 3610 O O . ASP A 1 487 ? 16.136 47.877 -39.502 1.00 42.28 487 ASP A O 1
ATOM 3614 N N . SER A 1 488 ? 18.258 47.936 -38.794 1.00 41.25 488 SER A N 1
ATOM 3615 C CA . SER A 1 488 ? 18.217 49.272 -38.167 1.00 41.25 488 SER A CA 1
ATOM 3616 C C . SER A 1 488 ? 18.431 50.465 -39.123 1.00 41.25 488 SER A C 1
ATOM 3618 O O . SER A 1 488 ? 18.514 51.606 -38.674 1.00 41.25 488 SER A O 1
ATOM 3620 N N . GLY A 1 489 ? 18.517 50.239 -40.438 1.00 43.50 489 GLY A N 1
ATOM 3621 C CA . GLY A 1 489 ? 18.395 51.301 -41.454 1.00 43.50 489 GLY A CA 1
ATOM 3622 C C . GLY A 1 489 ? 19.580 52.268 -41.628 1.00 43.50 489 GLY A C 1
ATOM 3623 O O . GLY A 1 489 ? 19.454 53.235 -42.378 1.00 43.50 489 GLY A O 1
ATOM 3624 N N . LEU A 1 490 ? 20.729 52.027 -40.988 1.00 37.97 490 LEU A N 1
ATOM 3625 C CA . LEU A 1 490 ? 21.958 52.802 -41.208 1.00 37.97 490 LEU A CA 1
ATOM 3626 C C . LEU A 1 490 ? 22.776 52.211 -42.365 1.00 37.97 490 LEU A C 1
ATOM 3628 O O . LEU A 1 490 ? 23.226 51.068 -42.312 1.00 37.97 490 LEU A O 1
ATOM 3632 N N . SER A 1 491 ? 22.976 52.998 -43.422 1.00 37.34 491 SER A N 1
ATOM 3633 C CA . SER A 1 491 ? 23.686 52.575 -44.631 1.00 37.34 491 SER A CA 1
ATOM 3634 C C . SER A 1 491 ? 25.186 52.879 -44.597 1.00 37.34 491 SER A C 1
ATOM 3636 O O . SER A 1 491 ? 25.580 53.984 -44.235 1.00 37.34 491 SER A O 1
ATOM 3638 N N . ALA A 1 492 ? 25.965 51.949 -45.158 1.00 37.31 492 ALA A N 1
ATOM 3639 C CA . ALA A 1 492 ? 27.370 52.070 -45.562 1.00 37.31 492 ALA A CA 1
ATOM 3640 C C . ALA A 1 492 ? 28.445 52.103 -44.455 1.00 37.31 492 ALA A C 1
ATOM 3642 O O . ALA A 1 492 ? 28.948 53.153 -44.065 1.00 37.31 492 ALA A O 1
ATOM 3643 N N . GLN A 1 493 ? 28.993 50.918 -44.177 1.00 30.62 493 GLN A N 1
ATOM 3644 C CA . GLN A 1 493 ? 30.409 50.701 -44.482 1.00 30.62 493 GLN A CA 1
ATOM 3645 C C . GLN A 1 493 ? 30.592 49.330 -45.151 1.00 30.62 493 GLN A C 1
ATOM 3647 O O . GLN A 1 493 ? 29.952 48.351 -44.769 1.00 30.62 493 GLN A O 1
ATOM 3652 N N . THR A 1 494 ? 31.404 49.281 -46.206 1.00 39.88 494 THR A N 1
ATOM 3653 C CA . THR A 1 494 ? 31.781 48.049 -46.913 1.00 39.88 494 THR A CA 1
ATOM 3654 C C . THR A 1 494 ? 33.177 47.636 -46.469 1.00 39.88 494 THR A C 1
ATOM 3656 O O . THR A 1 494 ? 34.145 48.244 -46.928 1.00 39.88 494 THR A O 1
ATOM 3659 N N . ASP A 1 495 ? 33.284 46.610 -45.626 1.00 30.05 495 ASP A N 1
ATOM 3660 C CA . ASP A 1 495 ? 34.568 45.957 -45.348 1.00 30.05 495 ASP A CA 1
ATOM 3661 C C . ASP A 1 495 ? 34.802 44.801 -46.342 1.00 30.05 495 ASP A C 1
ATOM 3663 O O . ASP A 1 495 ? 33.938 43.924 -46.471 1.00 30.05 495 ASP A O 1
ATOM 3667 N N . PRO A 1 496 ? 35.919 44.794 -47.095 1.00 36.28 496 PRO A N 1
ATOM 3668 C CA . PRO A 1 496 ? 36.120 43.880 -48.213 1.00 36.28 496 PRO A CA 1
ATOM 3669 C C . PRO A 1 496 ? 36.913 42.621 -47.824 1.00 36.28 496 PRO A C 1
ATOM 3671 O O . PRO A 1 496 ? 38.031 42.432 -48.296 1.00 36.28 496 PRO A O 1
ATOM 3674 N N . GLU A 1 497 ? 36.331 41.716 -47.031 1.00 28.61 497 GLU A N 1
ATOM 3675 C CA . GLU A 1 497 ? 36.937 40.388 -46.818 1.00 28.61 497 GLU A CA 1
ATOM 3676 C C . GLU A 1 497 ? 35.921 39.234 -46.910 1.00 28.61 497 GLU A C 1
ATOM 3678 O O . GLU A 1 497 ? 35.470 38.641 -45.930 1.00 28.61 497 GLU A O 1
ATOM 3683 N N . LEU A 1 498 ? 35.561 38.903 -48.155 1.00 36.59 498 LEU A N 1
ATOM 3684 C CA . LEU A 1 498 ? 34.882 37.656 -48.507 1.00 36.59 498 LEU A CA 1
ATOM 3685 C C . LEU A 1 498 ? 35.886 36.492 -48.485 1.00 36.59 498 LEU A C 1
ATOM 3687 O O . LEU A 1 498 ? 36.425 36.111 -49.522 1.00 36.59 498 LEU A O 1
ATOM 3691 N N . ASN A 1 499 ? 36.091 35.898 -47.310 1.00 33.38 499 ASN A N 1
ATOM 3692 C CA . ASN A 1 499 ? 36.571 34.521 -47.214 1.00 33.38 499 ASN A CA 1
ATOM 3693 C C . ASN A 1 499 ? 35.364 33.584 -47.077 1.00 33.38 499 ASN A C 1
ATOM 3695 O O . ASN A 1 499 ? 34.619 33.639 -46.098 1.00 33.38 499 ASN A O 1
ATOM 3699 N N . ASP A 1 500 ? 35.161 32.743 -48.090 1.00 40.88 500 ASP A N 1
ATOM 3700 C CA . ASP A 1 500 ? 34.127 31.710 -48.112 1.00 40.88 500 ASP A CA 1
ATOM 3701 C C . ASP A 1 500 ? 34.447 30.628 -47.056 1.00 40.88 500 ASP A C 1
ATOM 3703 O O . ASP A 1 500 ? 35.488 29.973 -47.159 1.00 40.88 500 ASP A O 1
ATOM 3707 N N . PRO A 1 501 ? 33.585 30.405 -46.043 1.00 43.94 501 PRO A N 1
ATOM 3708 C CA . PRO A 1 501 ? 33.849 29.442 -44.975 1.00 43.94 501 PRO A CA 1
ATOM 3709 C C . PRO A 1 501 ? 33.739 27.972 -45.419 1.00 43.94 501 PRO A C 1
ATOM 3711 O O . PRO A 1 501 ? 33.914 27.083 -44.589 1.00 43.94 501 PRO A O 1
ATOM 3714 N N . THR A 1 502 ? 33.429 27.683 -46.689 1.00 43.84 502 THR A N 1
ATOM 3715 C CA . THR A 1 502 ? 33.312 26.301 -47.192 1.00 43.84 502 THR A CA 1
ATOM 3716 C C . THR A 1 502 ? 34.649 25.643 -47.554 1.00 43.84 502 THR A C 1
ATOM 3718 O O . THR A 1 502 ? 34.696 24.420 -47.702 1.00 43.84 502 THR A O 1
ATOM 3721 N N . LEU A 1 503 ? 35.760 26.389 -47.632 1.00 43.22 503 LEU A N 1
ATOM 3722 C CA . LEU A 1 503 ? 37.089 25.800 -47.852 1.00 43.22 503 LEU A CA 1
ATOM 3723 C C . LEU A 1 503 ? 37.685 25.223 -46.553 1.00 43.22 503 LEU A C 1
ATOM 3725 O O . LEU A 1 503 ? 38.432 25.889 -45.840 1.00 43.22 503 LEU A O 1
ATOM 3729 N N . GLY A 1 504 ? 37.414 23.937 -46.302 1.00 48.78 504 GLY A N 1
ATOM 3730 C CA . GLY A 1 504 ? 38.184 23.107 -45.362 1.00 48.78 504 GLY A CA 1
ATOM 3731 C C . GLY A 1 504 ? 37.474 22.664 -44.079 1.00 48.78 504 GLY A C 1
ATOM 3732 O O . GLY A 1 504 ? 38.136 22.136 -43.191 1.00 48.78 504 GLY A O 1
ATOM 3733 N N . ALA A 1 505 ? 36.159 22.858 -43.962 1.00 58.19 505 ALA A N 1
ATOM 3734 C CA . ALA A 1 505 ? 35.384 22.399 -42.809 1.00 58.19 505 ALA A CA 1
ATOM 3735 C C . ALA A 1 505 ? 34.778 20.997 -43.036 1.00 58.19 505 ALA A C 1
ATOM 3737 O O . ALA A 1 505 ? 34.184 20.738 -44.084 1.00 58.19 505 ALA A O 1
ATOM 3738 N N . ASP A 1 506 ? 34.906 20.108 -42.043 1.00 70.62 506 ASP A N 1
ATOM 3739 C CA . ASP A 1 506 ? 34.375 18.736 -42.085 1.00 70.62 506 ASP A CA 1
ATOM 3740 C C . ASP A 1 506 ? 32.854 18.714 -42.329 1.00 70.62 506 ASP A C 1
ATOM 3742 O O . ASP A 1 506 ? 32.079 19.312 -41.576 1.00 70.62 506 ASP A O 1
ATOM 3746 N N . VAL A 1 507 ? 32.423 17.951 -43.339 1.00 80.56 507 VAL A N 1
ATOM 3747 C CA . VAL A 1 507 ? 31.011 17.603 -43.547 1.00 80.56 507 VAL A CA 1
ATOM 3748 C C . VAL A 1 507 ? 30.670 16.398 -42.676 1.00 80.56 507 VAL A C 1
ATOM 3750 O O . VAL A 1 507 ? 31.294 15.347 -42.823 1.00 80.56 507 VAL A O 1
ATOM 3753 N N . LYS A 1 508 ? 29.673 16.530 -41.795 1.00 82.88 508 LYS A N 1
ATOM 3754 C CA . LYS A 1 508 ? 29.238 15.460 -40.878 1.00 82.88 508 LYS A CA 1
ATOM 3755 C C . LYS A 1 508 ? 27.719 15.348 -40.770 1.00 82.88 508 LYS A C 1
ATOM 3757 O O . LYS A 1 508 ? 26.986 16.262 -41.163 1.00 82.88 508 LYS A O 1
ATOM 3762 N N . ALA A 1 509 ? 27.259 14.207 -40.263 1.00 82.69 509 ALA A N 1
ATOM 3763 C CA . ALA A 1 509 ? 25.853 13.878 -40.059 1.00 82.69 509 ALA A CA 1
ATOM 3764 C C . ALA A 1 509 ? 25.331 14.329 -38.680 1.00 82.69 509 ALA A C 1
ATOM 3766 O O . ALA A 1 509 ? 26.077 14.393 -37.700 1.00 82.69 509 ALA A O 1
ATOM 3767 N N . PHE A 1 510 ? 24.038 14.644 -38.605 1.00 80.44 510 PHE A N 1
ATOM 3768 C CA . PHE A 1 510 ? 23.325 14.995 -37.373 1.00 80.44 510 PHE A CA 1
ATOM 3769 C C . PHE A 1 510 ? 21.810 14.724 -37.500 1.00 80.44 510 PHE A C 1
ATOM 3771 O O . PHE A 1 510 ? 21.266 14.832 -38.602 1.00 80.44 510 PHE A O 1
ATOM 3778 N N . PRO A 1 511 ? 21.091 14.388 -36.410 1.00 77.69 511 PRO A N 1
ATOM 3779 C CA . PRO A 1 511 ? 19.644 14.163 -36.469 1.00 77.69 511 PRO A CA 1
ATOM 3780 C C . PRO A 1 511 ? 18.862 15.457 -36.748 1.00 77.69 511 PRO A C 1
ATOM 3782 O O . PRO A 1 511 ? 19.023 16.454 -36.040 1.00 77.69 511 PRO A O 1
ATOM 3785 N N . SER A 1 512 ? 17.967 15.441 -37.743 1.00 65.38 512 SER A N 1
ATOM 3786 C CA . SER A 1 512 ? 17.219 16.641 -38.174 1.00 65.38 512 SER A CA 1
ATOM 3787 C C . SER A 1 512 ? 16.226 17.165 -37.126 1.00 65.38 512 SER A C 1
ATOM 3789 O O . SER A 1 512 ? 15.977 18.368 -37.044 1.00 65.38 512 SER A O 1
ATOM 3791 N N . ALA A 1 513 ? 15.729 16.283 -36.256 1.00 60.72 513 ALA A N 1
ATOM 3792 C CA . ALA A 1 513 ? 14.756 16.600 -35.208 1.00 60.72 513 ALA A CA 1
ATOM 3793 C C . ALA A 1 513 ? 15.286 17.521 -34.082 1.00 60.72 513 ALA A C 1
ATOM 3795 O O . ALA A 1 513 ? 14.521 17.934 -33.211 1.00 60.72 513 ALA A O 1
ATOM 3796 N N . LEU A 1 514 ? 16.584 17.850 -34.077 1.00 57.22 514 LEU A N 1
ATOM 3797 C CA . LEU A 1 514 ? 17.232 18.695 -33.061 1.00 57.22 514 LEU A CA 1
ATOM 3798 C C . LEU A 1 514 ? 17.330 20.182 -33.463 1.00 57.22 514 LEU A C 1
ATOM 3800 O O . LEU A 1 514 ? 17.975 20.971 -32.766 1.00 57.22 514 LEU A O 1
ATOM 3804 N N . LEU A 1 515 ? 16.720 20.562 -34.589 1.00 55.16 515 LEU A N 1
ATOM 3805 C CA . LEU A 1 515 ? 16.975 21.810 -35.313 1.00 55.16 515 LEU A CA 1
ATOM 3806 C C . LEU A 1 515 ? 15.742 22.725 -35.361 1.00 55.16 515 LEU A C 1
ATOM 3808 O O . LEU A 1 515 ? 14.603 22.264 -35.305 1.00 55.16 515 LEU A O 1
ATOM 3812 N N . LEU A 1 516 ? 15.962 24.029 -35.564 1.00 50.03 516 LEU A N 1
ATOM 3813 C CA . LEU A 1 516 ? 14.895 24.977 -35.909 1.00 50.03 516 LEU A CA 1
ATOM 3814 C C . LEU A 1 516 ? 15.295 25.873 -37.091 1.00 50.03 516 LEU A C 1
ATOM 3816 O O . LEU A 1 516 ? 16.338 26.525 -37.056 1.00 50.03 516 LEU A O 1
ATOM 3820 N N . ARG A 1 517 ? 14.429 25.976 -38.111 1.00 40.62 517 ARG A N 1
ATOM 3821 C CA . ARG A 1 517 ? 14.679 26.775 -39.333 1.00 40.62 517 ARG A CA 1
ATOM 3822 C C . ARG A 1 517 ? 14.421 28.284 -39.187 1.00 40.62 517 ARG A C 1
ATOM 3824 O O . ARG A 1 517 ? 14.498 29.019 -40.167 1.00 40.62 517 ARG A O 1
ATOM 3831 N N . GLN A 1 518 ? 14.075 28.770 -37.992 1.00 40.53 518 GLN A N 1
ATOM 3832 C CA . GLN A 1 518 ? 13.833 30.195 -37.736 1.00 40.53 518 GLN A CA 1
ATOM 3833 C C . GLN A 1 518 ? 14.400 30.652 -36.386 1.00 40.53 518 GLN A C 1
ATOM 3835 O O . GLN A 1 518 ? 13.718 30.636 -35.364 1.00 40.53 518 GLN A O 1
ATOM 3840 N N . VAL A 1 519 ? 15.623 31.191 -36.419 1.00 38.72 519 VAL A N 1
ATOM 3841 C CA . VAL A 1 519 ? 16.275 31.880 -35.282 1.00 38.72 519 VAL A CA 1
ATOM 3842 C C . VAL A 1 519 ? 15.422 33.049 -34.735 1.00 38.72 519 VAL A C 1
ATOM 3844 O O . VAL A 1 519 ? 15.540 33.420 -33.570 1.00 38.72 519 VAL A O 1
ATOM 3847 N N . VAL A 1 520 ? 14.493 33.574 -35.548 1.00 32.19 520 VAL A N 1
ATOM 3848 C CA . VAL A 1 520 ? 13.509 34.621 -35.203 1.00 32.19 520 VAL A CA 1
ATOM 3849 C C . VAL A 1 520 ? 12.756 34.333 -33.894 1.00 32.19 520 VAL A C 1
ATOM 3851 O O . VAL A 1 520 ? 12.524 35.257 -33.120 1.00 32.19 520 VAL A O 1
ATOM 3854 N N . TYR A 1 521 ? 12.410 33.072 -33.611 1.00 32.16 521 TYR A N 1
ATOM 3855 C CA . TYR A 1 521 ? 11.606 32.719 -32.433 1.00 32.16 521 TYR A CA 1
ATOM 3856 C C . TYR A 1 521 ? 12.386 32.632 -31.111 1.00 32.16 521 TYR A C 1
ATOM 3858 O O . TYR A 1 521 ? 11.767 32.571 -30.051 1.00 32.16 521 TYR A O 1
ATOM 3866 N N . ILE A 1 522 ? 13.723 32.659 -31.142 1.00 33.00 522 ILE A N 1
ATOM 3867 C CA . ILE A 1 522 ? 14.563 32.583 -29.931 1.00 33.00 522 ILE A CA 1
ATOM 3868 C C . ILE A 1 522 ? 14.867 33.989 -29.375 1.00 33.00 522 ILE A C 1
ATOM 3870 O O . ILE A 1 522 ? 15.016 34.165 -28.170 1.00 33.00 522 ILE A O 1
ATOM 3874 N N . ALA A 1 523 ? 14.884 35.014 -30.233 1.00 29.59 523 ALA A N 1
ATOM 3875 C CA . ALA A 1 523 ? 15.271 36.385 -29.880 1.00 29.59 523 ALA A CA 1
ATOM 3876 C C . ALA A 1 523 ? 14.183 37.221 -29.164 1.00 29.59 523 ALA A C 1
ATOM 3878 O O . ALA A 1 523 ? 14.419 38.384 -28.848 1.00 29.59 523 ALA A O 1
ATOM 3879 N N . GLY A 1 524 ? 12.987 36.671 -28.928 1.00 29.14 524 GLY A N 1
ATOM 3880 C CA . GLY A 1 524 ? 11.836 37.425 -28.409 1.00 29.14 524 GLY A CA 1
ATOM 3881 C C . GLY A 1 524 ? 11.729 37.551 -26.882 1.00 29.14 524 GLY A C 1
ATOM 3882 O O . GLY A 1 524 ? 10.799 38.201 -26.411 1.00 29.14 524 GLY A O 1
ATOM 3883 N N . LEU A 1 525 ? 12.606 36.908 -26.097 1.00 29.66 525 LEU A N 1
ATOM 3884 C CA . LEU A 1 525 ? 12.409 36.730 -24.649 1.00 29.66 525 LEU A CA 1
ATOM 3885 C C . LEU A 1 525 ? 13.698 36.852 -23.813 1.00 29.66 525 LEU A C 1
ATOM 3887 O O . LEU A 1 525 ? 14.384 35.850 -23.611 1.00 29.66 525 LEU A O 1
ATOM 3891 N N . LYS A 1 526 ? 13.957 38.062 -23.278 1.00 27.52 526 LYS A N 1
ATOM 3892 C CA . LYS A 1 526 ? 14.592 38.426 -21.973 1.00 27.52 526 LYS A CA 1
ATOM 3893 C C . LYS A 1 526 ? 15.141 39.876 -22.025 1.00 27.52 526 LYS A C 1
ATOM 3895 O O . LYS A 1 526 ? 15.355 40.385 -23.119 1.00 27.52 526 LYS A O 1
ATOM 3900 N N . PRO A 1 527 ? 15.390 40.547 -20.883 1.00 37.44 527 PRO A N 1
ATOM 3901 C CA . PRO A 1 527 ? 14.392 40.977 -19.903 1.00 37.44 527 PRO A CA 1
ATOM 3902 C C . PRO A 1 527 ? 14.425 42.517 -19.693 1.00 37.44 527 PRO A C 1
ATOM 3904 O O . PRO A 1 527 ? 15.254 43.215 -20.264 1.00 37.44 527 PRO A O 1
ATOM 3907 N N . ASP A 1 528 ? 13.527 43.047 -18.858 1.00 27.52 528 ASP A N 1
ATOM 3908 C CA . ASP A 1 528 ? 13.646 44.357 -18.186 1.00 27.52 528 ASP A CA 1
ATOM 3909 C C . ASP A 1 528 ? 14.000 45.616 -19.014 1.00 27.52 528 ASP A C 1
ATOM 3911 O O . ASP A 1 528 ? 14.878 46.381 -18.624 1.00 27.52 528 ASP A O 1
ATOM 3915 N N . ALA A 1 529 ? 13.239 45.913 -20.081 1.00 25.33 529 ALA A N 1
ATOM 3916 C CA . ALA A 1 529 ? 12.691 47.266 -20.333 1.00 25.33 529 ALA A CA 1
ATOM 3917 C C . ALA A 1 529 ? 11.870 47.364 -21.637 1.00 25.33 529 ALA A C 1
ATOM 3919 O O . ALA A 1 529 ? 12.431 47.348 -22.727 1.00 25.33 529 ALA A O 1
ATOM 3920 N N . PHE A 1 530 ? 10.568 47.657 -21.538 1.00 22.06 530 PHE A N 1
ATOM 3921 C CA . PHE A 1 530 ? 10.101 49.025 -21.822 1.00 22.06 530 PHE A CA 1
ATOM 3922 C C . PHE A 1 530 ? 8.667 49.261 -21.336 1.00 22.06 530 PHE A C 1
ATOM 3924 O O . PHE A 1 530 ? 7.760 48.459 -21.554 1.00 22.06 530 PHE A O 1
ATOM 3931 N N . CYS A 1 531 ? 8.451 50.405 -20.691 1.00 23.86 531 CYS A N 1
ATOM 3932 C CA . CYS A 1 531 ? 7.136 50.824 -20.224 1.00 23.86 531 CYS A CA 1
ATOM 3933 C C . CYS A 1 531 ? 6.416 51.649 -21.309 1.00 23.86 531 CYS A C 1
ATOM 3935 O O . CYS A 1 531 ? 7.044 52.460 -21.979 1.00 23.86 531 CYS A O 1
ATOM 3937 N N . ILE A 1 532 ? 5.087 51.515 -21.399 1.00 30.55 532 ILE A N 1
ATOM 3938 C CA . ILE A 1 532 ? 4.152 52.525 -21.944 1.00 30.55 532 ILE A CA 1
ATOM 3939 C C . ILE A 1 532 ? 4.390 52.980 -23.408 1.00 30.55 532 ILE A C 1
ATOM 3941 O O . ILE A 1 532 ? 5.087 53.957 -23.657 1.00 30.55 532 ILE A O 1
ATOM 3945 N N . SER A 1 533 ? 3.636 52.415 -24.369 1.00 27.66 533 SER A N 1
ATOM 3946 C CA . SER A 1 533 ? 2.883 53.211 -25.382 1.00 27.66 533 SER A CA 1
ATOM 3947 C C . SER A 1 533 ? 2.047 52.379 -26.384 1.00 27.66 533 SER A C 1
ATOM 3949 O O . SER A 1 533 ? 2.316 52.346 -27.577 1.00 27.66 533 SER A O 1
ATOM 3951 N N . ALA A 1 534 ? 0.940 51.775 -25.931 1.00 26.25 534 ALA A N 1
ATOM 3952 C CA . ALA A 1 534 ? -0.146 51.342 -26.838 1.00 26.25 534 ALA A CA 1
ATOM 3953 C C . ALA A 1 534 ? -1.501 51.241 -26.116 1.00 26.25 534 ALA A C 1
ATOM 3955 O O . ALA A 1 534 ? -2.482 51.885 -26.490 1.00 26.25 534 ALA A O 1
ATOM 3956 N N . ILE A 1 535 ? -1.540 50.513 -24.995 1.00 27.92 535 ILE A N 1
ATOM 3957 C CA . ILE A 1 535 ? -2.768 50.194 -24.234 1.00 27.92 535 ILE A CA 1
ATOM 3958 C C . ILE A 1 535 ? -3.219 51.368 -23.324 1.00 27.92 535 ILE A C 1
ATOM 3960 O O . ILE A 1 535 ? -3.834 51.183 -22.277 1.00 27.92 535 ILE A O 1
ATOM 3964 N N . SER A 1 536 ? -2.936 52.610 -23.732 1.00 28.94 536 SER A N 1
ATOM 3965 C CA . SER A 1 536 ? -3.289 53.833 -22.988 1.00 28.94 536 SER A CA 1
ATOM 3966 C C . SER A 1 536 ? -4.608 54.477 -23.459 1.00 28.94 536 SER A C 1
ATOM 3968 O O . SER A 1 536 ? -5.225 55.240 -22.724 1.00 28.94 536 SER A O 1
ATOM 3970 N N . ARG A 1 537 ? -5.123 54.123 -24.652 1.00 27.88 537 ARG A N 1
ATOM 3971 C CA . ARG A 1 537 ? -6.365 54.716 -25.209 1.00 27.88 537 ARG A CA 1
ATOM 3972 C C . ARG A 1 537 ? -7.669 53.938 -24.953 1.00 27.88 537 ARG A C 1
ATOM 3974 O O . ARG A 1 537 ? -8.722 54.416 -25.353 1.00 27.88 537 ARG A O 1
ATOM 3981 N N . ARG A 1 538 ? -7.637 52.780 -24.271 1.00 29.38 538 ARG A N 1
ATOM 3982 C CA . ARG A 1 538 ? -8.861 52.069 -23.811 1.00 29.38 538 ARG A CA 1
ATOM 3983 C C . ARG A 1 538 ? -8.973 51.858 -22.294 1.00 29.38 538 ARG A C 1
ATOM 3985 O O . ARG A 1 538 ? -10.092 51.804 -21.797 1.00 29.38 538 ARG A O 1
ATOM 3992 N N . LYS A 1 539 ? -7.874 51.836 -21.523 1.00 29.02 539 LYS A N 1
ATOM 3993 C CA . LYS A 1 539 ? -7.961 51.800 -20.043 1.00 29.02 539 LYS A CA 1
ATOM 3994 C C . LYS A 1 539 ? -8.471 53.119 -19.431 1.00 29.02 539 LYS A C 1
ATOM 3996 O O . LYS A 1 539 ? -9.145 53.092 -18.405 1.00 29.02 539 LYS A O 1
ATOM 4001 N N . LEU A 1 540 ? -8.236 54.255 -20.096 1.00 30.69 540 LEU A N 1
ATOM 4002 C CA . LEU A 1 540 ? -8.576 55.599 -19.600 1.00 30.69 540 LEU A CA 1
ATOM 4003 C C . LEU A 1 540 ? -10.081 55.947 -19.571 1.00 30.69 540 LEU A C 1
ATOM 4005 O O . LEU A 1 540 ? -10.431 57.034 -19.121 1.00 30.69 540 LEU A O 1
ATOM 4009 N N . GLN A 1 541 ? -10.971 55.049 -20.013 1.00 30.33 541 GLN A N 1
ATOM 4010 C CA . GLN A 1 541 ? -12.427 55.275 -19.991 1.00 30.33 541 GLN A CA 1
ATOM 4011 C C . GLN A 1 541 ? -13.198 54.346 -19.032 1.00 30.33 541 GLN A C 1
ATOM 4013 O O . GLN A 1 541 ? -14.334 54.651 -18.686 1.00 30.33 541 GLN A O 1
ATOM 4018 N N . LEU A 1 542 ? -12.576 53.264 -18.541 1.00 32.62 542 LEU A N 1
ATOM 4019 C CA . LEU A 1 542 ? -13.158 52.368 -17.524 1.00 32.62 542 LEU A CA 1
ATOM 4020 C C . LEU A 1 542 ? -12.645 52.663 -16.103 1.00 32.62 542 LEU A C 1
ATOM 4022 O O . LEU A 1 542 ? -13.373 52.468 -15.131 1.00 32.62 542 LEU A O 1
ATOM 4026 N N . GLY A 1 543 ? -11.449 53.251 -15.971 1.00 29.39 543 GLY A N 1
ATOM 4027 C CA . GLY A 1 543 ? -10.867 53.677 -14.688 1.00 29.39 543 GLY A CA 1
ATOM 4028 C C . GLY A 1 543 ? -11.605 54.805 -13.943 1.00 29.39 543 GLY A C 1
ATOM 4029 O O . GLY A 1 543 ? -11.074 55.317 -12.968 1.00 29.39 543 GLY A O 1
ATOM 4030 N N . ARG A 1 544 ? -12.804 55.213 -14.386 1.00 30.83 544 ARG A N 1
ATOM 4031 C CA . ARG A 1 544 ? -13.677 56.194 -13.705 1.00 30.83 544 ARG A CA 1
ATOM 4032 C C . ARG A 1 544 ? -15.015 55.628 -13.213 1.00 30.83 544 ARG A C 1
ATOM 4034 O O . ARG A 1 544 ? -15.842 56.386 -12.719 1.00 30.83 544 ARG A O 1
ATOM 4041 N N . ILE A 1 545 ? -15.229 54.315 -13.332 1.00 33.38 545 ILE A N 1
ATOM 4042 C CA . ILE A 1 545 ? -16.441 53.635 -12.832 1.00 33.38 545 ILE A CA 1
ATOM 4043 C C . ILE A 1 545 ? -16.127 52.766 -11.593 1.00 33.38 545 ILE A C 1
ATOM 4045 O O . ILE A 1 545 ? -16.996 52.550 -10.753 1.00 33.38 545 ILE A O 1
ATOM 4049 N N . SER A 1 546 ? -14.867 52.350 -11.408 1.00 31.42 546 SER A N 1
ATOM 4050 C CA . SER A 1 546 ? -14.465 51.427 -10.330 1.00 31.42 546 SER A CA 1
ATOM 4051 C C . SER A 1 546 ? -14.504 52.004 -8.904 1.00 31.42 546 SER A C 1
ATOM 4053 O O . SER A 1 546 ? -14.507 51.228 -7.956 1.00 31.42 546 SER A O 1
ATOM 4055 N N . GLU A 1 547 ? -14.561 53.329 -8.723 1.00 31.31 547 GLU A N 1
ATOM 4056 C CA . GLU A 1 547 ? -14.630 53.978 -7.395 1.00 31.31 547 GLU A CA 1
ATOM 4057 C C . GLU A 1 547 ? -16.074 54.216 -6.899 1.00 31.31 547 GLU A C 1
ATOM 4059 O O . GLU A 1 547 ? -16.290 54.885 -5.891 1.00 31.31 547 GLU A O 1
ATOM 4064 N N . ARG A 1 548 ? -17.089 53.681 -7.596 1.00 31.22 548 ARG A N 1
ATOM 4065 C CA . ARG A 1 548 ? -18.505 53.747 -7.173 1.00 31.22 548 ARG A CA 1
ATOM 4066 C C . ARG A 1 548 ? -19.230 52.398 -7.128 1.00 31.22 548 ARG A C 1
ATOM 4068 O O . ARG A 1 548 ? -20.444 52.378 -6.963 1.00 31.22 548 ARG A O 1
ATOM 4075 N N . ILE A 1 549 ? -18.506 51.282 -7.234 1.00 31.12 549 ILE A N 1
ATOM 4076 C CA . ILE A 1 549 ? -19.074 49.925 -7.126 1.00 31.12 549 ILE A CA 1
ATOM 4077 C C . ILE A 1 549 ? -18.299 49.120 -6.069 1.00 31.12 549 ILE A C 1
ATOM 4079 O O . ILE A 1 549 ? -17.753 48.056 -6.332 1.00 31.12 549 ILE A O 1
ATOM 4083 N N . PHE A 1 550 ? -18.249 49.670 -4.854 1.00 31.52 550 PHE A N 1
ATOM 4084 C CA . PHE A 1 550 ? -17.789 48.986 -3.638 1.00 31.52 550 PHE A CA 1
ATOM 4085 C C . PHE A 1 550 ? -18.824 49.146 -2.505 1.00 31.52 550 PHE A C 1
ATOM 4087 O O . PHE A 1 550 ? -18.499 49.434 -1.357 1.00 31.52 550 PHE A O 1
ATOM 4094 N N . SER A 1 551 ? -20.108 49.003 -2.854 1.00 34.09 551 SER A N 1
ATOM 4095 C CA . SER A 1 551 ? -21.237 49.098 -1.915 1.00 34.09 551 SER A CA 1
ATOM 4096 C C . SER A 1 551 ? -22.480 48.324 -2.393 1.00 34.09 551 SER A C 1
ATOM 4098 O O . SER A 1 551 ? -23.584 48.868 -2.412 1.00 34.09 551 SER A O 1
ATOM 4100 N N . SER A 1 552 ? -22.306 47.070 -2.820 1.00 30.86 552 SER A N 1
ATOM 4101 C CA . SER A 1 552 ? -23.413 46.128 -3.053 1.00 30.86 552 SER A CA 1
ATOM 4102 C C . SER A 1 552 ? -22.904 44.688 -3.123 1.00 30.86 552 SER A C 1
ATOM 4104 O O . SER A 1 552 ? -22.065 44.373 -3.968 1.00 30.86 552 SER A O 1
ATOM 4106 N N . GLU A 1 553 ? -23.434 43.812 -2.276 1.00 43.44 553 GLU A N 1
ATOM 4107 C CA . GLU A 1 553 ? -23.197 42.367 -2.333 1.00 43.44 553 GLU A CA 1
ATOM 4108 C C . GLU A 1 553 ? -23.997 41.752 -3.495 1.00 43.44 553 GLU A C 1
ATOM 4110 O O . GLU A 1 553 ? -25.166 42.085 -3.691 1.00 43.44 553 GLU A O 1
ATOM 4115 N N . SER A 1 554 ? -23.393 40.857 -4.287 1.00 37.03 554 SER A N 1
ATOM 4116 C CA . SER A 1 554 ? -24.129 40.102 -5.313 1.00 37.03 554 SER A CA 1
ATOM 4117 C C . SER A 1 554 ? -23.408 38.794 -5.691 1.00 37.03 554 SER A C 1
ATOM 4119 O O . SER A 1 554 ? -22.329 38.855 -6.288 1.00 37.03 554 SER A O 1
ATOM 4121 N N . PRO A 1 555 ? -23.968 37.605 -5.374 1.00 40.62 555 PRO A N 1
ATOM 4122 C CA . PRO A 1 555 ? -23.285 36.318 -5.574 1.00 40.62 555 PRO A CA 1
ATOM 4123 C C . PRO A 1 555 ? -22.879 36.006 -7.023 1.00 40.62 555 PRO A C 1
ATOM 4125 O O . PRO A 1 555 ? -21.822 35.420 -7.248 1.00 40.62 555 PRO A O 1
ATOM 4128 N N . ALA A 1 556 ? -23.664 36.452 -8.011 1.00 34.75 556 ALA A N 1
ATOM 4129 C CA . ALA A 1 556 ? -23.464 36.126 -9.428 1.00 34.75 556 ALA A CA 1
ATOM 4130 C C . ALA A 1 556 ? -22.098 36.573 -9.994 1.00 34.75 556 ALA A C 1
ATOM 4132 O O . ALA A 1 556 ? -21.596 35.992 -10.958 1.00 34.75 556 ALA A O 1
ATOM 4133 N N . ILE A 1 557 ? -21.461 37.589 -9.396 1.00 40.38 557 ILE A N 1
ATOM 4134 C CA . ILE A 1 557 ? -20.120 38.045 -9.800 1.00 40.38 557 ILE A CA 1
ATOM 4135 C C . ILE A 1 557 ? -19.038 37.072 -9.298 1.00 40.38 557 ILE A C 1
ATOM 4137 O O . ILE A 1 557 ? -18.044 36.859 -9.989 1.00 40.38 557 ILE A O 1
ATOM 4141 N N . ILE A 1 558 ? -19.245 36.430 -8.142 1.00 46.50 558 ILE A N 1
ATOM 4142 C CA . ILE A 1 558 ? -18.330 35.416 -7.596 1.00 46.50 558 ILE A CA 1
ATOM 4143 C C . ILE A 1 558 ? -18.423 34.127 -8.422 1.00 46.50 558 ILE A C 1
ATOM 4145 O O . ILE A 1 558 ? -17.388 33.596 -8.819 1.00 46.50 558 ILE A O 1
ATOM 4149 N N . GLU A 1 559 ? -19.635 33.680 -8.775 1.00 36.62 559 GLU A N 1
ATOM 4150 C CA . GLU A 1 559 ? -19.838 32.594 -9.751 1.00 36.62 559 GLU A CA 1
ATOM 4151 C C . GLU A 1 559 ? -19.153 32.902 -11.086 1.00 36.62 559 GLU A C 1
ATOM 4153 O O . GLU A 1 559 ? -18.372 32.093 -11.583 1.00 36.62 559 GLU A O 1
ATOM 4158 N N . SER A 1 560 ? -19.375 34.101 -11.635 1.00 32.38 560 SER A N 1
ATOM 4159 C CA . SER A 1 560 ? -18.759 34.516 -12.900 1.00 32.38 560 SER A CA 1
ATOM 4160 C C . SER A 1 560 ? -17.228 34.489 -12.838 1.00 32.38 560 SER A C 1
ATOM 4162 O O . SER A 1 560 ? -16.588 34.085 -13.806 1.00 32.38 560 SER A O 1
ATOM 4164 N N . LEU A 1 561 ? -16.622 34.874 -11.708 1.00 34.34 561 LEU A N 1
ATOM 4165 C CA . LEU A 1 561 ? -15.169 34.826 -11.504 1.00 34.34 561 LEU A CA 1
ATOM 4166 C C . LEU A 1 561 ? -14.633 33.400 -11.300 1.00 34.34 561 LEU A C 1
ATOM 4168 O O . LEU A 1 561 ? -13.528 33.109 -11.759 1.00 34.34 561 LEU A O 1
ATOM 4172 N N . LEU A 1 562 ? -15.398 32.503 -10.672 1.00 38.00 562 LEU A N 1
ATOM 4173 C CA . LEU A 1 562 ? -15.061 31.076 -10.581 1.00 38.00 562 LEU A CA 1
ATOM 4174 C C . LEU A 1 562 ? -15.101 30.409 -11.963 1.00 38.00 562 LEU A C 1
ATOM 4176 O O . LEU A 1 562 ? -14.156 29.714 -12.335 1.00 38.00 562 LEU A O 1
ATOM 4180 N N . VAL A 1 563 ? -16.128 30.697 -12.768 1.00 36.38 563 VAL A N 1
ATOM 4181 C CA . VAL A 1 563 ? -16.204 30.247 -14.167 1.00 36.38 563 VAL A CA 1
ATOM 4182 C C . VAL A 1 563 ? -15.032 30.808 -14.977 1.00 36.38 563 VAL A C 1
ATOM 4184 O O . VAL A 1 563 ? -14.333 30.040 -15.633 1.00 36.38 563 VAL A O 1
ATOM 4187 N N . TYR A 1 564 ? -14.728 32.108 -14.872 1.00 30.28 564 TYR A N 1
ATOM 4188 C CA . TYR A 1 564 ? -13.613 32.723 -15.611 1.00 30.28 564 TYR A CA 1
ATOM 4189 C C . TYR A 1 564 ? -12.233 32.180 -15.194 1.00 30.28 564 TYR A C 1
ATOM 4191 O O . TYR A 1 564 ? -11.331 32.079 -16.027 1.00 30.28 564 TYR A O 1
ATOM 4199 N N . ARG A 1 565 ? -12.069 31.779 -13.923 1.00 33.12 565 ARG A N 1
ATOM 4200 C CA . ARG A 1 565 ? -10.877 31.068 -13.429 1.00 33.12 565 ARG A CA 1
ATOM 4201 C C . ARG A 1 565 ? -10.741 29.677 -14.059 1.00 33.12 565 ARG A C 1
ATOM 4203 O O . ARG A 1 565 ? -9.621 29.279 -14.364 1.00 33.12 565 ARG A O 1
ATOM 4210 N N . ASN A 1 566 ? -11.848 28.975 -14.301 1.00 34.88 566 ASN A N 1
ATOM 4211 C CA . ASN A 1 566 ? -11.840 27.675 -14.977 1.00 34.88 566 ASN A CA 1
ATOM 4212 C C . ASN A 1 566 ? -11.602 27.809 -16.495 1.00 34.88 566 ASN A C 1
ATOM 4214 O O . ASN A 1 566 ? -10.880 27.003 -17.076 1.00 34.88 566 ASN A O 1
ATOM 4218 N N . THR A 1 567 ? -12.142 28.844 -17.152 1.00 29.89 567 THR A N 1
ATOM 4219 C CA . THR A 1 567 ? -11.998 29.044 -18.612 1.00 29.89 567 THR A CA 1
ATOM 4220 C C . THR A 1 567 ? -10.581 29.455 -19.052 1.00 29.89 567 THR A C 1
ATOM 4222 O O . THR A 1 567 ? -10.250 29.337 -20.229 1.00 29.89 567 THR A O 1
ATOM 4225 N N . LEU A 1 568 ? -9.714 29.895 -18.132 1.00 29.05 568 LEU A N 1
ATOM 4226 C CA . LEU A 1 568 ? -8.305 30.218 -18.413 1.00 29.05 568 LEU A CA 1
ATOM 4227 C C . LEU A 1 568 ? -7.332 29.034 -18.221 1.00 29.05 568 LEU A C 1
ATOM 4229 O O . LEU A 1 568 ? -6.117 29.222 -18.265 1.00 29.05 568 LEU A O 1
ATOM 4233 N N . ALA A 1 569 ? -7.838 27.808 -18.058 1.00 32.97 569 ALA A N 1
ATOM 4234 C CA . ALA A 1 569 ? -7.034 26.585 -18.008 1.00 32.97 569 ALA A CA 1
ATOM 4235 C C . ALA A 1 569 ? -6.539 26.145 -19.407 1.00 32.97 569 ALA A C 1
ATOM 4237 O O . ALA A 1 569 ? -6.952 25.118 -19.945 1.00 32.97 569 ALA A O 1
ATOM 4238 N N . THR A 1 570 ? -5.640 26.916 -20.026 1.00 34.56 570 THR A N 1
ATOM 4239 C CA . THR A 1 570 ? -5.022 26.533 -21.306 1.00 34.56 570 THR A CA 1
ATOM 4240 C C . THR A 1 570 ? -4.081 25.334 -21.153 1.00 34.56 570 THR A C 1
ATOM 4242 O O . THR A 1 570 ? -2.949 25.486 -20.702 1.00 34.56 570 THR A O 1
ATOM 4245 N N . MET A 1 571 ? -4.539 24.172 -21.632 1.00 43.44 571 MET A N 1
ATOM 4246 C CA . MET A 1 571 ? -3.734 22.989 -21.984 1.00 43.44 571 MET A CA 1
ATOM 4247 C C . MET A 1 571 ? -2.927 22.331 -20.846 1.00 43.44 571 MET A C 1
ATOM 4249 O O . MET A 1 571 ? -1.704 22.229 -20.919 1.00 43.44 571 MET A O 1
ATOM 4253 N N . VAL A 1 572 ? -3.626 21.770 -19.854 1.00 56.28 572 VAL A N 1
ATOM 4254 C CA . VAL A 1 572 ? -3.130 20.623 -19.064 1.00 56.28 572 VAL A CA 1
ATOM 4255 C C . VAL A 1 572 ? -4.209 19.540 -19.047 1.00 56.28 572 VAL A C 1
ATOM 4257 O O . VAL A 1 572 ? -5.390 19.853 -18.919 1.00 56.28 572 VAL A O 1
ATOM 4260 N N . SER A 1 573 ? -3.810 18.278 -19.229 1.00 78.56 573 SER A N 1
ATOM 4261 C CA . SER A 1 573 ? -4.726 17.141 -19.383 1.00 78.56 573 SER A CA 1
ATOM 4262 C C . SER A 1 573 ? -4.793 16.285 -18.119 1.00 78.56 573 SER A C 1
ATOM 4264 O O . SER A 1 573 ? -3.760 15.946 -17.545 1.00 78.56 573 SER A O 1
ATOM 4266 N N . SER A 1 574 ? -5.997 15.854 -17.735 1.00 89.12 574 SER A N 1
ATOM 4267 C CA . SER A 1 574 ? -6.212 14.815 -16.713 1.00 89.12 574 SER A CA 1
ATOM 4268 C C . SER A 1 574 ? -5.803 13.408 -17.167 1.00 89.12 574 SER A C 1
ATOM 4270 O O . SER A 1 574 ? -5.755 12.489 -16.354 1.00 89.12 574 SER A O 1
ATOM 4272 N N . GLN A 1 575 ? -5.505 13.247 -18.459 1.00 93.81 575 GLN A N 1
ATOM 4273 C CA . GLN A 1 575 ? -5.034 12.012 -19.089 1.00 93.81 575 GLN A CA 1
ATOM 4274 C C . GLN A 1 575 ? -3.503 12.012 -19.307 1.00 93.81 575 GLN A C 1
ATOM 4276 O O . GLN A 1 575 ? -2.971 11.044 -19.837 1.00 93.81 575 GLN A O 1
ATOM 4281 N N . SER A 1 576 ? -2.798 13.083 -18.908 1.00 93.44 576 SER A N 1
ATOM 4282 C CA . SER A 1 576 ? -1.327 13.146 -18.849 1.00 93.44 576 SER A CA 1
ATOM 4283 C C . SER A 1 576 ? -0.855 13.025 -17.403 1.00 93.44 576 SER A C 1
ATOM 4285 O O . SER A 1 576 ? -1.550 13.467 -16.482 1.00 93.44 576 SER A O 1
ATOM 4287 N N . TYR A 1 577 ? 0.334 12.459 -17.198 1.00 94.88 577 TYR A N 1
ATOM 4288 C CA . TYR A 1 577 ? 0.844 12.098 -15.875 1.00 94.88 577 TYR A CA 1
ATOM 4289 C C . TYR A 1 577 ? 2.255 12.633 -15.595 1.00 94.88 577 TYR A C 1
ATOM 4291 O O . TYR A 1 577 ? 3.122 12.662 -16.472 1.00 94.88 577 TYR A O 1
ATOM 4299 N N . LEU A 1 578 ? 2.508 13.002 -14.333 1.00 94.31 578 LEU A N 1
ATOM 4300 C CA . LEU A 1 578 ? 3.812 13.440 -13.821 1.00 94.31 578 LEU A CA 1
ATOM 4301 C C . LEU A 1 578 ? 4.242 12.682 -12.559 1.00 94.31 578 LEU A C 1
ATOM 4303 O O . LEU A 1 578 ? 3.426 12.032 -11.905 1.00 94.31 578 LEU A O 1
ATOM 4307 N N . SER A 1 579 ? 5.532 12.759 -12.222 1.00 94.25 579 SER A N 1
ATOM 4308 C CA . SER A 1 579 ? 6.077 12.230 -10.965 1.00 94.25 579 SER A CA 1
ATOM 4309 C C . SER A 1 579 ? 5.912 13.218 -9.808 1.00 94.25 579 SER A C 1
ATOM 4311 O O . SER A 1 579 ? 6.268 14.393 -9.936 1.00 94.25 579 SER A O 1
ATOM 4313 N N . THR A 1 580 ? 5.502 12.726 -8.634 1.00 94.94 580 THR A N 1
ATOM 4314 C CA . THR A 1 580 ? 5.486 13.478 -7.361 1.00 94.94 580 THR A CA 1
ATOM 4315 C C . THR A 1 580 ? 6.836 14.080 -6.962 1.00 94.94 580 THR A C 1
ATOM 4317 O O . THR A 1 580 ? 6.863 14.924 -6.072 1.00 94.94 580 THR A O 1
ATOM 4320 N N . ARG A 1 581 ? 7.954 13.694 -7.591 1.00 92.31 581 ARG A N 1
ATOM 4321 C CA . ARG A 1 581 ? 9.300 14.229 -7.298 1.00 92.31 581 ARG A CA 1
ATOM 4322 C C . ARG A 1 581 ? 9.835 15.194 -8.357 1.00 92.31 581 ARG A C 1
ATOM 4324 O O . ARG A 1 581 ? 10.952 15.685 -8.225 1.00 92.31 581 ARG A O 1
ATOM 4331 N N . GLY A 1 582 ? 9.020 15.519 -9.364 1.00 79.69 582 GLY A N 1
ATOM 4332 C CA . GLY A 1 582 ? 9.286 16.579 -10.340 1.00 79.69 582 GLY A CA 1
ATOM 4333 C C . GLY A 1 582 ? 10.341 16.265 -11.405 1.00 79.69 582 GLY A C 1
ATOM 4334 O O . GLY A 1 582 ? 10.594 17.118 -12.251 1.00 79.69 582 GLY A O 1
ATOM 4335 N N . GLY A 1 583 ? 10.940 15.069 -11.414 1.00 70.25 583 GLY A N 1
ATOM 4336 C CA . GLY A 1 583 ? 11.979 14.698 -12.377 1.00 70.25 583 GLY A CA 1
ATOM 4337 C C . GLY A 1 583 ? 11.460 14.336 -13.772 1.00 70.25 583 GLY A C 1
ATOM 4338 O O . GLY A 1 583 ? 12.261 14.216 -14.697 1.00 70.25 583 GLY A O 1
ATOM 4339 N N . SER A 1 584 ? 10.150 14.128 -13.957 1.00 77.44 584 SER A N 1
ATOM 4340 C CA . SER A 1 584 ? 9.539 13.794 -15.257 1.00 77.44 584 SER A CA 1
ATOM 4341 C C . SER A 1 584 ? 8.021 14.055 -15.299 1.00 77.44 584 SER A C 1
ATOM 4343 O O . SER A 1 584 ? 7.330 13.906 -14.287 1.00 77.44 584 SER A O 1
ATOM 4345 N N . SER A 1 585 ? 7.500 14.391 -16.485 1.00 87.12 585 SER A N 1
ATOM 4346 C CA . SER A 1 585 ? 6.075 14.610 -16.800 1.00 87.12 585 SER A CA 1
ATOM 4347 C C . SER A 1 585 ? 5.754 14.236 -18.256 1.00 87.12 585 SER A C 1
ATOM 4349 O O . SER A 1 585 ? 6.662 13.850 -18.995 1.00 87.12 585 SER A O 1
ATOM 4351 N N . GLY A 1 586 ? 4.486 14.342 -18.678 1.00 87.75 586 GLY A N 1
ATOM 4352 C CA . GLY A 1 586 ? 4.061 13.989 -20.037 1.00 87.75 586 GLY A CA 1
ATOM 4353 C C . GLY A 1 586 ? 3.914 12.484 -20.289 1.00 87.75 586 GLY A C 1
ATOM 4354 O O . GLY A 1 586 ? 4.000 12.054 -21.437 1.00 87.75 586 GLY A O 1
ATOM 4355 N N . PHE A 1 587 ? 3.744 11.673 -19.241 1.00 92.19 587 PHE A N 1
ATOM 4356 C CA . PHE A 1 587 ? 3.546 10.227 -19.379 1.00 92.19 587 PHE A CA 1
ATOM 4357 C C . PHE A 1 587 ? 2.110 9.886 -19.791 1.00 92.19 587 PHE A C 1
ATOM 4359 O O . PHE A 1 587 ? 1.160 10.517 -19.325 1.00 92.19 587 PHE A O 1
ATOM 4366 N N . SER A 1 588 ? 1.965 8.841 -20.609 1.00 95.12 588 SER A N 1
ATOM 4367 C CA . SER A 1 588 ? 0.674 8.235 -20.966 1.00 95.12 588 SER A CA 1
ATOM 4368 C C . SER A 1 588 ? 0.067 7.433 -19.804 1.00 95.12 588 SER A C 1
ATOM 4370 O O . SER A 1 588 ? 0.764 7.096 -18.840 1.00 95.12 588 SER A O 1
ATOM 4372 N N . PHE A 1 589 ? -1.217 7.071 -19.872 1.00 95.81 589 PHE A N 1
ATOM 4373 C CA . PHE A 1 589 ? -1.797 6.146 -18.893 1.00 95.81 589 PHE A CA 1
ATOM 4374 C C . PHE A 1 589 ? -1.098 4.773 -18.941 1.00 95.81 589 PHE A C 1
ATOM 4376 O O . PHE A 1 589 ? -0.721 4.252 -17.887 1.00 95.81 589 PHE A O 1
ATOM 4383 N N . GLU A 1 590 ? -0.836 4.232 -20.138 1.00 94.12 590 GLU A N 1
ATOM 4384 C CA . GLU A 1 590 ? -0.074 2.994 -20.366 1.00 94.12 590 GLU A CA 1
ATOM 4385 C C . GLU A 1 590 ? 1.312 3.038 -19.692 1.00 94.12 590 GLU A C 1
ATOM 4387 O O . GLU A 1 590 ? 1.698 2.074 -19.022 1.00 94.12 590 GLU A O 1
ATOM 4392 N N . ASP A 1 591 ? 2.036 4.161 -19.793 1.00 90.25 591 ASP A N 1
ATOM 4393 C CA . ASP A 1 591 ? 3.309 4.367 -19.089 1.00 90.25 591 ASP A CA 1
ATOM 4394 C C . ASP A 1 591 ? 3.151 4.200 -17.575 1.00 90.25 591 ASP A C 1
ATOM 4396 O O . ASP A 1 591 ? 3.937 3.479 -16.956 1.00 90.25 591 ASP A O 1
ATOM 4400 N N . THR A 1 592 ? 2.151 4.852 -16.966 1.00 90.75 592 THR A N 1
ATOM 4401 C CA . THR A 1 592 ? 1.954 4.780 -15.507 1.00 90.75 592 THR A CA 1
ATOM 4402 C C . THR A 1 592 ? 1.581 3.381 -15.034 1.00 90.75 592 THR A C 1
ATOM 4404 O O . THR A 1 592 ? 2.015 2.963 -13.957 1.00 90.75 592 THR A O 1
ATOM 4407 N N . VAL A 1 593 ? 0.814 2.645 -15.847 1.00 90.75 593 VAL A N 1
ATOM 4408 C CA . VAL A 1 593 ? 0.404 1.269 -15.565 1.00 90.75 593 VAL A CA 1
ATOM 4409 C C . VAL A 1 593 ? 1.607 0.340 -15.634 1.00 90.75 593 VAL A C 1
ATOM 4411 O O . VAL A 1 593 ? 1.872 -0.354 -14.655 1.00 90.75 593 VAL A O 1
ATOM 4414 N N . LEU A 1 594 ? 2.352 0.338 -16.745 1.00 86.12 594 LEU A N 1
ATOM 4415 C CA . LEU A 1 594 ? 3.449 -0.610 -16.970 1.00 86.12 594 LEU A CA 1
ATOM 4416 C C . LEU A 1 594 ? 4.702 -0.304 -16.142 1.00 86.12 594 LEU A C 1
ATOM 4418 O O . LEU A 1 594 ? 5.368 -1.238 -15.702 1.00 86.12 594 LEU A O 1
ATOM 4422 N N . LYS A 1 595 ? 5.023 0.973 -15.893 1.00 82.25 595 LYS A N 1
ATOM 4423 C CA . LYS A 1 595 ? 6.184 1.352 -15.066 1.00 82.25 595 LYS A CA 1
ATOM 4424 C C . LYS A 1 595 ? 5.884 1.249 -13.570 1.00 82.25 595 LYS A C 1
ATOM 4426 O O . LYS A 1 595 ? 6.752 0.849 -12.800 1.00 82.25 595 LYS A O 1
ATOM 4431 N N . GLY A 1 596 ? 4.675 1.627 -13.136 1.00 78.94 596 GLY A N 1
ATOM 4432 C CA . GLY A 1 596 ? 4.220 1.607 -11.735 1.00 78.94 596 GLY A CA 1
ATOM 4433 C C . GLY A 1 596 ? 4.885 2.634 -10.798 1.00 78.94 596 GLY A C 1
ATOM 4434 O O . GLY A 1 596 ? 4.205 3.198 -9.940 1.00 78.94 596 GLY A O 1
ATOM 4435 N N . LEU A 1 597 ? 6.180 2.901 -10.986 1.00 80.38 597 LEU A N 1
ATOM 4436 C CA . LEU A 1 597 ? 7.016 3.891 -10.303 1.00 80.38 597 LEU A CA 1
ATOM 4437 C C . LEU A 1 597 ? 7.731 4.766 -11.351 1.00 80.38 597 LEU A C 1
ATOM 4439 O O . LEU A 1 597 ? 8.067 4.285 -12.435 1.00 80.38 597 LEU A O 1
ATOM 4443 N N . ALA A 1 598 ? 7.980 6.038 -11.043 1.00 83.56 598 ALA A N 1
ATOM 4444 C CA . ALA A 1 598 ? 8.776 6.917 -11.897 1.00 83.56 598 ALA A CA 1
ATOM 4445 C C . ALA A 1 598 ? 10.291 6.671 -11.730 1.00 83.56 598 ALA A C 1
ATOM 4447 O O . ALA A 1 598 ? 10.751 6.136 -10.721 1.00 83.56 598 ALA A O 1
ATOM 4448 N N . SER A 1 599 ? 11.088 7.090 -12.716 1.00 79.88 599 SER A N 1
ATOM 4449 C CA . SER A 1 599 ? 12.551 6.915 -12.743 1.00 79.88 599 SER A CA 1
ATOM 4450 C C . SER A 1 599 ? 13.309 7.725 -11.679 1.00 79.88 599 SER A C 1
ATOM 4452 O O . SER A 1 599 ? 14.426 7.363 -11.324 1.00 79.88 599 SER A O 1
ATOM 4454 N N . ASP A 1 600 ? 12.699 8.776 -11.125 1.00 81.25 600 ASP A N 1
ATOM 4455 C CA . ASP A 1 600 ? 13.178 9.516 -9.943 1.00 81.25 600 ASP A CA 1
ATOM 4456 C C . ASP A 1 600 ? 12.736 8.869 -8.605 1.00 81.25 600 ASP A C 1
ATOM 4458 O O . ASP A 1 600 ? 12.924 9.421 -7.514 1.00 81.25 600 ASP A O 1
ATOM 4462 N N . GLY A 1 601 ? 12.125 7.682 -8.682 1.00 79.31 601 GLY A N 1
ATOM 4463 C CA . GLY A 1 601 ? 11.544 6.953 -7.562 1.00 79.31 601 GLY A CA 1
ATOM 4464 C C . GLY A 1 601 ? 10.257 7.569 -7.012 1.00 79.31 601 GLY A C 1
ATOM 4465 O O . GLY A 1 601 ? 9.808 7.130 -5.954 1.00 79.31 601 GLY A O 1
ATOM 4466 N N . GLY A 1 602 ? 9.698 8.594 -7.664 1.00 86.69 602 GLY A N 1
ATOM 4467 C CA . GLY A 1 602 ? 8.412 9.188 -7.308 1.00 86.69 602 GLY A CA 1
ATOM 4468 C C . GLY A 1 602 ? 7.218 8.396 -7.841 1.00 86.69 602 GLY A C 1
ATOM 4469 O O . GLY A 1 602 ? 7.351 7.396 -8.552 1.00 86.69 602 GLY A O 1
ATOM 4470 N N . LEU A 1 603 ? 6.022 8.839 -7.469 1.00 91.38 603 LEU A N 1
ATOM 4471 C CA . LEU A 1 603 ? 4.756 8.197 -7.804 1.00 91.38 603 LEU A CA 1
ATOM 4472 C C . LEU A 1 603 ? 4.048 8.969 -8.919 1.00 91.38 603 LEU A C 1
ATOM 4474 O O . LEU A 1 603 ? 4.029 10.197 -8.914 1.00 91.38 603 LEU A O 1
ATOM 4478 N N . PHE A 1 604 ? 3.411 8.261 -9.852 1.00 93.56 604 PHE A N 1
ATOM 4479 C CA . PHE A 1 604 ? 2.638 8.914 -10.911 1.00 93.56 604 PHE A CA 1
ATOM 4480 C C . PHE A 1 604 ? 1.341 9.533 -10.378 1.00 93.56 604 PHE A C 1
ATOM 4482 O O . PHE A 1 604 ? 0.590 8.874 -9.655 1.00 93.56 604 PHE A O 1
ATOM 4489 N N . ILE A 1 605 ? 1.049 10.767 -10.769 1.00 95.88 605 ILE A N 1
ATOM 4490 C CA . ILE A 1 605 ? -0.231 11.449 -10.538 1.00 95.88 605 ILE A CA 1
ATOM 4491 C C . ILE A 1 605 ? -0.662 12.186 -11.813 1.00 95.88 605 ILE A C 1
ATOM 4493 O O . ILE A 1 605 ? 0.206 12.586 -12.594 1.00 95.88 605 ILE A O 1
ATOM 4497 N N . PRO A 1 606 ? -1.974 12.349 -12.059 1.00 95.50 606 PRO A N 1
ATOM 4498 C CA . PRO A 1 606 ? -2.460 13.097 -13.212 1.00 95.50 606 PRO A CA 1
ATOM 4499 C C . PRO A 1 606 ? -2.094 14.580 -13.071 1.00 95.50 606 PRO A C 1
ATOM 4501 O O . PRO A 1 606 ? -2.168 15.143 -11.974 1.00 95.50 606 PRO A O 1
ATOM 4504 N N . GLU A 1 607 ? -1.713 15.224 -14.177 1.00 91.50 607 GLU A N 1
ATOM 4505 C CA . GLU A 1 607 ? -1.264 16.626 -14.178 1.00 91.50 607 GLU A CA 1
ATOM 4506 C C . GLU A 1 607 ? -2.377 17.612 -13.773 1.00 91.50 607 GLU A C 1
ATOM 4508 O O . GLU A 1 607 ? -2.089 18.695 -13.256 1.00 91.50 607 GLU A O 1
ATOM 4513 N N . ALA A 1 608 ? -3.641 17.215 -13.961 1.00 91.06 608 ALA A N 1
ATOM 4514 C CA . ALA A 1 608 ? -4.834 17.873 -13.439 1.00 91.06 608 ALA A CA 1
ATOM 4515 C C . ALA A 1 608 ? -5.872 16.839 -12.960 1.00 91.06 608 ALA A C 1
ATOM 4517 O O . ALA A 1 608 ? -6.003 15.761 -13.535 1.00 91.06 608 ALA A O 1
ATOM 4518 N N . ILE A 1 609 ? -6.654 17.180 -11.931 1.00 95.25 609 ILE A N 1
ATOM 4519 C CA . ILE A 1 609 ? -7.835 16.395 -11.533 1.00 95.25 609 ILE A CA 1
ATOM 4520 C C . ILE A 1 609 ? -9.015 16.844 -12.418 1.00 95.25 609 ILE A C 1
ATOM 4522 O O . ILE A 1 609 ? -9.260 18.050 -12.496 1.00 95.25 609 ILE A O 1
ATOM 4526 N N . PRO A 1 610 ? -9.732 15.930 -13.099 1.00 94.69 610 PRO A N 1
ATOM 4527 C CA . PRO A 1 610 ? -10.858 16.284 -13.955 1.00 94.69 610 PRO A CA 1
ATOM 4528 C C . PRO A 1 610 ? -12.063 16.742 -13.126 1.00 94.69 610 PRO A C 1
ATOM 4530 O O . PRO A 1 610 ? -12.397 16.139 -12.109 1.00 94.69 610 PRO A O 1
ATOM 4533 N N . THR A 1 611 ? -12.750 17.784 -13.589 1.00 92.06 611 THR A N 1
ATOM 4534 C CA . THR A 1 611 ? -14.025 18.241 -13.017 1.00 92.06 611 THR A CA 1
ATOM 4535 C C . THR A 1 611 ? -15.193 17.426 -13.565 1.00 92.06 611 THR A C 1
ATOM 4537 O O . THR A 1 611 ? -15.225 17.126 -14.760 1.00 92.06 611 THR A O 1
ATOM 4540 N N . LEU A 1 612 ? -16.185 17.125 -12.726 1.00 92.50 612 LEU A N 1
ATOM 4541 C CA . LEU A 1 612 ? -17.399 16.419 -13.150 1.00 92.50 612 LEU A CA 1
ATOM 4542 C C . LEU A 1 612 ? -18.243 17.230 -14.169 1.00 92.50 612 LEU A C 1
ATOM 4544 O O . LEU A 1 612 ? -18.295 18.459 -14.070 1.00 92.50 612 LEU A O 1
ATOM 4548 N N . PRO A 1 613 ? -18.934 16.571 -15.128 1.00 91.31 613 PRO A N 1
ATOM 4549 C CA . PRO A 1 613 ? -19.905 17.214 -16.024 1.00 91.31 613 PRO A CA 1
ATOM 4550 C C . PRO A 1 613 ? -21.039 17.912 -15.260 1.00 91.31 613 PRO A C 1
ATOM 4552 O O . PRO A 1 613 ? -21.442 17.442 -14.204 1.00 91.31 613 PRO A O 1
ATOM 4555 N N . ALA A 1 614 ? -21.606 18.999 -15.790 1.00 91.00 614 ALA A N 1
ATOM 4556 C CA . ALA A 1 614 ? -22.610 19.799 -15.069 1.00 91.00 614 ALA A CA 1
ATOM 4557 C C . ALA A 1 614 ? -23.900 19.033 -14.690 1.00 91.00 614 ALA A C 1
ATOM 4559 O O . ALA A 1 614 ? -24.592 19.418 -13.751 1.00 91.00 614 ALA A O 1
ATOM 4560 N N . ASP A 1 615 ? -24.212 17.949 -15.399 1.00 92.81 615 ASP A N 1
ATOM 4561 C CA . ASP A 1 615 ? -25.364 17.065 -15.208 1.00 92.81 615 ASP A CA 1
ATOM 4562 C C . ASP A 1 615 ? -25.029 15.759 -14.456 1.00 92.81 615 ASP A C 1
ATOM 4564 O O . ASP A 1 615 ? -25.891 14.889 -14.328 1.00 92.81 615 ASP A O 1
ATOM 4568 N N . TRP A 1 616 ? -23.805 15.602 -13.929 1.00 94.19 616 TRP A N 1
ATOM 4569 C CA . TRP A 1 616 ? -23.324 14.327 -13.371 1.00 94.19 616 TRP A CA 1
ATOM 4570 C C . TRP A 1 616 ? -24.256 13.725 -12.310 1.00 94.19 616 TRP A C 1
ATOM 4572 O O . TRP A 1 616 ? -24.490 12.520 -12.320 1.00 94.19 616 TRP A O 1
ATOM 4582 N N . GLN A 1 617 ? -24.836 14.543 -11.424 1.00 90.81 617 GLN A N 1
ATOM 4583 C CA . GLN A 1 617 ? -25.721 14.063 -10.356 1.00 90.81 617 GLN A CA 1
ATOM 4584 C C . GLN A 1 617 ? -26.974 13.372 -10.899 1.00 90.81 617 GLN A C 1
ATOM 4586 O O . GLN A 1 617 ? -27.388 12.345 -10.368 1.00 90.81 617 GLN A O 1
ATOM 4591 N N . THR A 1 618 ? -27.590 13.905 -11.957 1.00 91.19 618 THR A N 1
ATOM 4592 C CA . THR A 1 618 ? -28.777 13.284 -12.556 1.00 91.19 618 THR A CA 1
ATOM 4593 C C . THR A 1 618 ? -28.367 12.125 -13.454 1.00 91.19 618 THR A C 1
ATOM 4595 O O . THR A 1 618 ? -28.865 11.016 -13.260 1.00 91.19 618 THR A O 1
ATOM 4598 N N . ALA A 1 619 ? -27.414 12.353 -14.361 1.00 94.38 619 ALA A N 1
ATOM 4599 C CA . ALA A 1 619 ? -26.974 11.385 -15.360 1.00 94.38 619 ALA A CA 1
ATOM 4600 C C . ALA A 1 619 ? -26.325 10.123 -14.764 1.00 94.38 619 ALA A C 1
ATOM 4602 O O . ALA A 1 619 ? -26.420 9.056 -15.366 1.00 94.38 619 ALA A O 1
ATOM 4603 N N . TRP A 1 620 ? -25.648 10.225 -13.613 1.00 96.00 620 TRP A N 1
ATOM 4604 C CA . TRP A 1 620 ? -24.926 9.097 -13.010 1.00 96.00 620 TRP A CA 1
ATOM 4605 C C . TRP A 1 620 ? -25.715 8.380 -11.901 1.00 96.00 620 TRP A C 1
ATOM 4607 O O . TRP A 1 620 ? -25.402 7.232 -11.596 1.00 96.00 620 TRP A O 1
ATOM 4617 N N . SER A 1 621 ? -26.771 8.988 -11.340 1.00 93.31 621 SER A N 1
ATOM 4618 C CA . SER A 1 621 ? -27.510 8.421 -10.189 1.00 93.31 621 SER A CA 1
ATOM 4619 C C . SER A 1 621 ? -28.292 7.125 -10.449 1.00 93.31 621 SER A C 1
ATOM 4621 O O . SER A 1 621 ? -28.798 6.517 -9.505 1.00 93.31 621 SER A O 1
ATOM 4623 N N . THR A 1 622 ? -28.391 6.687 -11.705 1.00 93.69 622 THR A N 1
ATOM 4624 C CA . THR A 1 622 ? -29.030 5.423 -12.113 1.00 93.69 622 THR A CA 1
ATOM 4625 C C . THR A 1 622 ? -28.073 4.453 -12.813 1.00 93.69 622 THR A C 1
ATOM 4627 O O . THR A 1 622 ? -28.531 3.446 -13.346 1.00 93.69 622 THR A O 1
ATOM 4630 N N . LEU A 1 623 ? -26.774 4.761 -12.867 1.00 97.06 623 LEU A N 1
ATOM 4631 C CA . LEU A 1 623 ? -25.779 3.940 -13.557 1.00 97.06 623 LEU A CA 1
ATOM 4632 C C . LEU A 1 623 ? -25.317 2.763 -12.694 1.00 97.06 623 LEU A C 1
ATOM 4634 O O . LEU A 1 623 ? -25.183 2.878 -11.475 1.00 97.06 623 LEU A O 1
ATOM 4638 N N . THR A 1 624 ? -25.015 1.645 -13.350 1.00 97.56 624 THR A N 1
ATOM 4639 C CA . THR A 1 624 ? -24.342 0.499 -12.723 1.00 97.56 624 THR A CA 1
ATOM 4640 C C . THR A 1 624 ? -22.910 0.847 -12.305 1.00 97.56 624 THR A C 1
ATOM 4642 O O . THR A 1 624 ? -22.308 1.801 -12.808 1.00 97.56 624 THR A O 1
ATOM 4645 N N . PHE A 1 625 ? -22.313 0.035 -11.426 1.00 98.31 625 PHE A N 1
ATOM 4646 C CA . PHE A 1 625 ? -20.905 0.174 -11.031 1.00 98.31 625 PHE A CA 1
ATOM 4647 C C . PHE A 1 625 ? -19.957 0.211 -12.247 1.00 98.31 625 PHE A C 1
ATOM 4649 O O . PHE A 1 625 ? -19.019 1.006 -12.291 1.00 98.31 625 PHE A O 1
ATOM 4656 N N . GLN A 1 626 ? -20.231 -0.609 -13.264 1.00 98.44 626 GLN A N 1
ATOM 4657 C CA . GLN A 1 626 ? -19.476 -0.705 -14.513 1.00 98.44 626 GLN A CA 1
ATOM 4658 C C . GLN A 1 626 ? -19.594 0.575 -15.359 1.00 98.44 626 GLN A C 1
ATOM 4660 O O . GLN A 1 626 ? -18.610 1.048 -15.928 1.00 98.44 626 GLN A O 1
ATOM 4665 N N . GLU A 1 627 ? -20.778 1.181 -15.426 1.00 98.25 627 GLU A N 1
ATOM 4666 C CA . GLU A 1 627 ? -20.996 2.431 -16.163 1.00 98.25 627 GLU A CA 1
ATOM 4667 C C . GLU A 1 627 ? -20.409 3.650 -15.435 1.00 98.25 627 GLU A C 1
ATOM 4669 O O . GLU A 1 627 ? -19.823 4.523 -16.081 1.00 98.25 627 GLU A O 1
ATOM 4674 N N . LEU A 1 628 ? -20.478 3.677 -14.098 1.00 98.06 628 LEU A N 1
ATOM 4675 C CA . LEU A 1 628 ? -19.749 4.642 -13.268 1.00 98.06 628 LEU A CA 1
ATOM 4676 C C . LEU A 1 628 ? -18.235 4.511 -13.484 1.00 98.06 628 LEU A C 1
ATOM 4678 O O . LEU A 1 628 ? -17.567 5.512 -13.745 1.00 98.06 628 LEU A O 1
ATOM 4682 N N . ALA A 1 629 ? -17.702 3.284 -13.450 1.00 98.56 629 ALA A N 1
ATOM 4683 C CA . ALA A 1 629 ? -16.299 3.008 -13.750 1.00 98.56 629 ALA A CA 1
ATOM 4684 C C . ALA A 1 629 ? -15.916 3.503 -15.150 1.00 98.56 629 ALA A C 1
ATOM 4686 O O . ALA A 1 629 ? -14.902 4.177 -15.296 1.00 98.56 629 ALA A O 1
ATOM 4687 N N . PHE A 1 630 ? -16.743 3.258 -16.171 1.00 98.56 630 PHE A N 1
ATOM 4688 C CA . PHE A 1 630 ? -16.473 3.725 -17.532 1.00 98.56 630 PHE A CA 1
ATOM 4689 C C . PHE A 1 630 ? -16.388 5.255 -17.615 1.00 98.56 630 PHE A C 1
ATOM 4691 O O . PHE A 1 630 ? -15.444 5.782 -18.212 1.00 98.56 630 PHE A O 1
ATOM 4698 N N . ASN A 1 631 ? -17.337 5.970 -17.006 1.00 97.50 631 ASN A N 1
ATOM 4699 C CA . ASN A 1 631 ? -17.358 7.434 -17.021 1.00 97.50 631 ASN A CA 1
ATOM 4700 C C . ASN A 1 631 ? -16.159 8.029 -16.266 1.00 97.50 631 ASN A C 1
ATOM 4702 O O . ASN A 1 631 ? -15.508 8.944 -16.772 1.00 97.50 631 ASN A O 1
ATOM 4706 N N . ILE A 1 632 ? -15.828 7.482 -15.092 1.00 98.25 632 ILE A N 1
ATOM 4707 C CA . ILE A 1 632 ? -14.686 7.922 -14.279 1.00 98.25 632 ILE A CA 1
ATOM 4708 C C . ILE A 1 632 ? -13.367 7.612 -14.999 1.00 98.25 632 ILE A C 1
ATOM 4710 O O . ILE A 1 632 ? -12.522 8.493 -15.133 1.00 98.25 632 ILE A O 1
ATOM 4714 N N . PHE A 1 633 ? -13.185 6.396 -15.520 1.00 98.31 633 PHE A N 1
ATOM 4715 C CA . PHE A 1 633 ? -11.941 5.992 -16.181 1.00 98.31 633 PHE A CA 1
ATOM 4716 C C . PHE A 1 633 ? -11.706 6.784 -17.474 1.00 98.31 633 PHE A C 1
ATOM 4718 O O . PHE A 1 633 ? -10.579 7.202 -17.726 1.00 98.31 633 PHE A O 1
ATOM 4725 N N . SER A 1 634 ? -12.755 7.094 -18.244 1.00 97.06 634 SER A N 1
ATOM 4726 C CA . SER A 1 634 ? -12.646 7.920 -19.461 1.00 97.06 634 SER A CA 1
ATOM 4727 C C . SER A 1 634 ? -12.139 9.349 -19.194 1.00 97.06 634 SER A C 1
ATOM 4729 O O . SER A 1 634 ? -11.556 9.974 -20.080 1.00 97.06 634 SER A O 1
ATOM 4731 N N . ALA A 1 635 ? -12.300 9.874 -17.973 1.00 96.06 635 ALA A N 1
ATOM 4732 C CA . ALA A 1 635 ? -11.761 11.181 -17.584 1.00 96.06 635 ALA A CA 1
ATOM 4733 C C . ALA A 1 635 ? -10.236 11.170 -17.322 1.00 96.06 635 ALA A C 1
ATOM 4735 O O . ALA A 1 635 ? -9.608 12.231 -17.313 1.00 96.06 635 ALA A O 1
ATOM 4736 N N . TYR A 1 636 ? -9.644 9.985 -17.135 1.00 97.31 636 TYR A N 1
ATOM 4737 C CA . TYR A 1 636 ? -8.230 9.767 -16.793 1.00 97.31 636 TYR A CA 1
ATOM 4738 C C . TYR A 1 636 ? -7.453 8.942 -17.838 1.00 97.31 636 TYR A C 1
ATOM 4740 O O . TYR A 1 636 ? -6.223 8.932 -17.823 1.00 97.31 636 TYR A O 1
ATOM 4748 N N . ILE A 1 637 ? -8.143 8.263 -18.755 1.00 97.06 637 ILE A N 1
ATOM 4749 C CA . ILE A 1 637 ? -7.563 7.447 -19.828 1.00 97.06 637 ILE A CA 1
ATOM 4750 C C . ILE A 1 637 ? -7.949 8.069 -21.172 1.00 97.06 637 ILE A C 1
ATOM 4752 O O . ILE A 1 637 ? -9.133 8.279 -21.432 1.00 97.06 637 ILE A O 1
ATOM 4756 N N . SER A 1 638 ? -6.972 8.345 -22.042 1.00 94.88 638 SER A N 1
ATOM 4757 C CA . SER A 1 638 ? -7.267 8.818 -23.400 1.00 94.88 638 SER A CA 1
ATOM 4758 C C . SER A 1 638 ? -7.944 7.729 -24.237 1.00 94.88 638 SER A C 1
ATOM 4760 O O . SER A 1 638 ? -7.520 6.571 -24.238 1.00 94.88 638 SER A O 1
ATOM 4762 N N . SER A 1 639 ? -8.932 8.108 -25.050 1.00 93.19 639 SER A N 1
ATOM 4763 C CA . SER A 1 639 ? -9.562 7.209 -26.027 1.00 93.19 639 SER A CA 1
ATOM 4764 C C . SER A 1 639 ? -8.614 6.762 -27.150 1.00 93.19 639 SER A C 1
ATOM 4766 O O . SER A 1 639 ? -8.895 5.768 -27.820 1.00 93.19 639 SER A O 1
ATOM 4768 N N . SER A 1 640 ? -7.478 7.451 -27.334 1.00 93.00 640 SER A N 1
ATOM 4769 C CA . SER A 1 640 ? -6.374 6.993 -28.191 1.00 93.00 640 SER A CA 1
ATOM 4770 C C . SER A 1 640 ? -5.529 5.892 -27.541 1.00 93.00 640 SER A C 1
ATOM 4772 O O . SER A 1 640 ? -4.876 5.130 -28.249 1.00 93.00 640 SER A O 1
ATOM 4774 N N . GLU A 1 641 ? -5.529 5.796 -26.208 1.00 94.19 641 GLU A N 1
ATOM 4775 C CA . GLU A 1 641 ? -4.815 4.755 -25.466 1.00 94.19 641 GLU A CA 1
ATOM 4776 C C . GLU A 1 641 ? -5.676 3.520 -25.219 1.00 94.19 641 GLU A C 1
ATOM 4778 O O . GLU A 1 641 ? -5.162 2.410 -25.338 1.00 94.19 641 GLU A O 1
ATOM 4783 N N . ILE A 1 642 ? -6.962 3.682 -24.898 1.00 97.06 642 ILE A N 1
ATOM 4784 C CA . ILE A 1 642 ? -7.928 2.581 -24.807 1.00 97.06 642 ILE A CA 1
ATOM 4785 C C . ILE A 1 642 ? -9.247 3.033 -25.460 1.00 97.06 642 ILE A C 1
ATOM 4787 O O . ILE A 1 642 ? -9.927 3.904 -24.911 1.00 97.06 642 ILE A O 1
ATOM 4791 N N . PRO A 1 643 ? -9.652 2.454 -26.607 1.00 97.31 643 PRO A N 1
ATOM 4792 C CA . PRO A 1 643 ? -10.943 2.739 -27.224 1.00 97.31 643 PRO A CA 1
ATOM 4793 C C . PRO A 1 643 ? -12.116 2.450 -26.279 1.00 97.31 643 PRO A C 1
ATOM 4795 O O . PRO A 1 643 ? -12.072 1.527 -25.467 1.00 97.31 643 PRO A O 1
ATOM 4798 N N . ALA A 1 644 ? -13.211 3.202 -26.416 1.00 96.62 644 ALA A N 1
ATOM 4799 C CA . ALA A 1 644 ? -14.360 3.097 -25.511 1.00 96.62 644 ALA A CA 1
ATOM 4800 C C . ALA A 1 644 ? -15.017 1.697 -25.484 1.00 96.62 644 ALA A C 1
ATOM 4802 O O . ALA A 1 644 ? -15.550 1.292 -24.451 1.00 96.62 644 ALA A O 1
ATOM 4803 N N . SER A 1 645 ? -14.957 0.950 -26.592 1.00 97.88 645 SER A N 1
ATOM 4804 C CA . SER A 1 645 ? -15.352 -0.466 -26.674 1.00 97.88 645 SER A CA 1
ATOM 4805 C C . SER A 1 645 ? -14.515 -1.352 -25.754 1.00 97.88 645 SER A C 1
ATOM 4807 O O . SER A 1 645 ? -15.041 -2.177 -25.008 1.00 97.88 645 SER A O 1
ATOM 4809 N N . ASP A 1 646 ? -13.204 -1.154 -25.810 1.00 98.12 646 ASP A N 1
ATOM 4810 C CA . ASP A 1 646 ? -12.199 -1.983 -25.164 1.00 98.12 646 ASP A CA 1
ATOM 4811 C C . ASP A 1 646 ? -12.192 -1.699 -23.662 1.00 98.12 646 ASP A C 1
ATOM 4813 O O . ASP A 1 646 ? -12.148 -2.632 -22.864 1.00 98.12 646 ASP A O 1
ATOM 4817 N N . LEU A 1 647 ? -12.331 -0.423 -23.279 1.00 98.44 647 LEU A N 1
ATOM 4818 C CA . LEU A 1 647 ? -12.445 0.013 -21.889 1.00 98.44 647 LEU A CA 1
ATOM 4819 C C . LEU A 1 647 ? -13.683 -0.586 -21.206 1.00 98.44 647 LEU A C 1
ATOM 4821 O O . LEU A 1 647 ? -13.559 -1.109 -20.101 1.00 98.44 647 LEU A O 1
ATOM 4825 N N . ARG A 1 648 ? -14.850 -0.592 -21.871 1.00 98.50 648 ARG A N 1
ATOM 4826 C CA . ARG A 1 648 ? -16.053 -1.282 -21.362 1.00 98.50 648 ARG A CA 1
ATOM 4827 C C . ARG A 1 648 ? -15.800 -2.776 -21.204 1.00 98.50 648 ARG A C 1
ATOM 4829 O O . ARG A 1 648 ? -15.914 -3.295 -20.103 1.00 98.50 648 ARG A O 1
ATOM 4836 N N . ALA A 1 649 ? -15.309 -3.437 -22.251 1.00 98.31 649 ALA A N 1
ATOM 4837 C CA . ALA A 1 649 ? -15.014 -4.865 -22.195 1.00 98.31 649 ALA A CA 1
ATOM 4838 C C . ALA A 1 649 ? -13.959 -5.233 -21.125 1.00 98.31 649 ALA A C 1
ATOM 4840 O O . ALA A 1 649 ? -13.984 -6.350 -20.608 1.00 98.31 649 ALA A O 1
ATOM 4841 N N . LEU A 1 650 ? -13.023 -4.335 -20.795 1.00 98.25 650 LEU A N 1
ATOM 4842 C CA . LEU A 1 650 ? -12.068 -4.488 -19.690 1.00 98.25 650 LEU A CA 1
ATOM 4843 C C . LEU A 1 650 ? -12.756 -4.376 -18.325 1.00 98.25 650 LEU A C 1
ATOM 4845 O O . LEU A 1 650 ? -12.528 -5.227 -17.466 1.00 98.25 650 LEU A O 1
ATOM 4849 N N . ILE A 1 651 ? -13.600 -3.361 -18.135 1.00 98.50 651 ILE A N 1
ATOM 4850 C CA . ILE A 1 651 ? -14.400 -3.133 -16.922 1.00 98.50 651 ILE A CA 1
ATOM 4851 C C . ILE A 1 651 ? -15.326 -4.326 -16.658 1.00 98.50 651 ILE A C 1
ATOM 4853 O O . ILE A 1 651 ? -15.278 -4.908 -15.574 1.00 98.50 651 ILE A O 1
ATOM 4857 N N . ASP A 1 652 ? -16.095 -4.747 -17.663 1.00 98.19 652 ASP A N 1
ATOM 4858 C CA . ASP A 1 652 ? -17.070 -5.836 -17.555 1.00 98.19 652 ASP A CA 1
ATOM 4859 C C . ASP A 1 652 ? -16.396 -7.140 -17.099 1.00 98.19 652 ASP A C 1
ATOM 4861 O O . ASP A 1 652 ? -16.837 -7.763 -16.134 1.00 98.19 652 ASP A O 1
ATOM 4865 N N . ARG A 1 653 ? -15.258 -7.506 -17.718 1.00 97.62 653 ARG A N 1
ATOM 4866 C CA . ARG A 1 653 ? -14.443 -8.673 -17.319 1.00 97.62 653 ARG A CA 1
ATOM 4867 C C . ARG A 1 653 ? -13.797 -8.542 -15.939 1.00 97.62 653 ARG A C 1
ATOM 4869 O O . ARG A 1 653 ? -13.462 -9.558 -15.336 1.00 97.62 653 ARG A O 1
ATOM 4876 N N . SER A 1 654 ? -13.544 -7.321 -15.472 1.00 97.44 654 SER A N 1
ATOM 4877 C CA . SER A 1 654 ? -12.887 -7.078 -14.181 1.00 97.44 654 SER A CA 1
ATOM 4878 C C . SER A 1 654 ? -13.858 -7.224 -13.018 1.00 97.44 654 SER A C 1
ATOM 4880 O O . SER A 1 654 ? -13.483 -7.744 -11.971 1.00 97.44 654 SER A O 1
ATOM 4882 N N . TYR A 1 655 ? -15.107 -6.793 -13.204 1.00 98.06 655 TYR A N 1
ATOM 4883 C CA . TYR A 1 655 ? -16.117 -6.815 -12.148 1.00 98.06 655 TYR A CA 1
ATOM 4884 C C . TYR A 1 655 ? -17.052 -8.031 -12.224 1.00 98.06 655 TYR A C 1
ATOM 4886 O O . TYR A 1 655 ? -17.671 -8.375 -11.223 1.00 98.06 655 TYR A O 1
ATOM 4894 N N . SER A 1 656 ? -17.060 -8.794 -13.327 1.00 97.00 656 SER A N 1
ATOM 4895 C CA . SER A 1 656 ? -17.786 -10.076 -13.427 1.00 97.00 656 SER A CA 1
ATOM 4896 C C . SER A 1 656 ? -17.300 -11.188 -12.480 1.00 97.00 656 SER A C 1
ATOM 4898 O O . SER A 1 656 ? -17.901 -12.257 -12.445 1.00 97.00 656 SER A O 1
ATOM 4900 N N . THR A 1 657 ? -16.199 -10.990 -11.747 1.00 95.44 657 THR A N 1
ATOM 4901 C CA . THR A 1 657 ? -15.684 -11.940 -10.739 1.00 95.44 657 THR A CA 1
ATOM 4902 C C . THR A 1 657 ? -16.189 -11.658 -9.317 1.00 95.44 657 THR A C 1
ATOM 4904 O O . THR A 1 657 ? -15.853 -12.394 -8.384 1.00 95.44 657 THR A O 1
ATOM 4907 N N . PHE A 1 658 ? -17.004 -10.613 -9.139 1.00 97.69 658 PHE A N 1
ATOM 4908 C CA . PHE A 1 658 ? -17.627 -10.258 -7.867 1.00 97.69 658 PHE A CA 1
ATOM 4909 C C . PHE A 1 658 ? -18.931 -11.035 -7.648 1.00 97.69 658 PHE A C 1
ATOM 4911 O O . PHE A 1 658 ? -19.630 -11.394 -8.594 1.00 97.69 658 PHE A O 1
ATOM 4918 N N . ARG A 1 659 ? -19.248 -11.324 -6.381 1.00 96.88 659 ARG A N 1
ATOM 4919 C CA . ARG A 1 659 ? -20.419 -12.133 -5.983 1.00 96.88 659 ARG A CA 1
ATOM 4920 C C . ARG A 1 659 ? -21.677 -11.315 -5.676 1.00 96.88 659 ARG A C 1
ATOM 4922 O O . ARG A 1 659 ? -22.763 -11.885 -5.675 1.00 96.88 659 ARG A O 1
ATOM 4929 N N . ALA A 1 660 ? -21.534 -10.017 -5.413 1.00 96.44 660 ALA A N 1
ATOM 4930 C CA . ALA A 1 660 ? -22.650 -9.089 -5.254 1.00 96.44 660 ALA A CA 1
ATOM 4931 C C . ALA A 1 660 ? -22.998 -8.445 -6.603 1.00 96.44 660 ALA A C 1
ATOM 4933 O O . ALA A 1 660 ? -22.098 -8.036 -7.332 1.00 96.44 660 ALA A O 1
ATOM 4934 N N . GLU A 1 661 ? -24.293 -8.321 -6.904 1.00 93.25 661 GLU A N 1
ATOM 4935 C CA . GLU A 1 661 ? -24.807 -7.722 -8.147 1.00 93.25 661 GLU A CA 1
ATOM 4936 C C . GLU A 1 661 ? -24.366 -6.255 -8.303 1.00 93.25 661 GLU A C 1
ATOM 4938 O O . GLU A 1 661 ? -23.808 -5.880 -9.330 1.00 93.25 661 GLU A O 1
ATOM 4943 N N . ASP A 1 662 ? -24.488 -5.467 -7.229 1.00 93.19 662 ASP A N 1
ATOM 4944 C CA . ASP A 1 662 ? -24.044 -4.067 -7.152 1.00 93.19 662 ASP A CA 1
ATOM 4945 C C . ASP A 1 662 ? -22.507 -3.900 -7.008 1.00 93.19 662 ASP A C 1
ATOM 4947 O O . ASP A 1 662 ? -22.022 -2.784 -6.820 1.00 93.19 662 ASP A O 1
ATOM 4951 N N . ILE A 1 663 ? -21.720 -4.988 -7.069 1.00 98.06 663 ILE A N 1
ATOM 4952 C CA . ILE A 1 663 ? -20.250 -5.074 -6.879 1.00 98.06 663 ILE A CA 1
ATOM 4953 C C . ILE A 1 663 ? -19.759 -4.679 -5.471 1.00 98.06 663 ILE A C 1
ATOM 4955 O O . ILE A 1 663 ? -19.061 -5.461 -4.822 1.00 98.06 663 ILE A O 1
ATOM 4959 N N . THR A 1 664 ? -20.133 -3.496 -4.982 1.00 97.94 664 THR A N 1
ATOM 4960 C CA . THR A 1 664 ? -19.813 -2.947 -3.655 1.00 97.94 664 THR A CA 1
ATOM 4961 C C . THR A 1 664 ? -21.094 -2.409 -2.987 1.00 97.94 664 THR A C 1
ATOM 4963 O O . THR A 1 664 ? -21.392 -1.213 -3.114 1.00 97.94 664 THR A O 1
ATOM 4966 N N . PRO A 1 665 ? -21.903 -3.267 -2.337 1.00 97.62 665 PRO A N 1
ATOM 4967 C CA . PRO A 1 665 ? -23.169 -2.868 -1.728 1.00 97.62 665 PRO A CA 1
ATOM 4968 C C . PRO A 1 665 ? -22.972 -2.044 -0.443 1.00 97.62 665 PRO A C 1
ATOM 4970 O O . PRO A 1 665 ? -21.951 -2.142 0.242 1.00 97.62 665 PRO A O 1
ATOM 4973 N N . LEU A 1 666 ? -23.976 -1.225 -0.115 1.00 97.62 666 LEU A N 1
ATOM 4974 C CA . LEU A 1 666 ? -23.998 -0.356 1.065 1.00 97.62 666 LEU A CA 1
ATOM 4975 C C . LEU A 1 666 ? -25.007 -0.880 2.099 1.00 97.62 666 LEU A C 1
ATOM 4977 O O . LEU A 1 666 ? -26.220 -0.803 1.897 1.00 97.62 666 LEU A O 1
ATOM 4981 N N . VAL A 1 667 ? -24.507 -1.379 3.226 1.00 95.62 667 VAL A N 1
ATOM 4982 C CA . VAL A 1 667 ? -25.302 -1.869 4.361 1.00 95.62 667 VAL A CA 1
ATOM 4983 C C . VAL A 1 667 ? -25.464 -0.756 5.400 1.00 95.62 667 VAL A C 1
ATOM 4985 O O . VAL A 1 667 ? -24.586 0.083 5.576 1.00 95.62 667 VAL A O 1
ATOM 4988 N N . THR A 1 668 ? -26.587 -0.721 6.119 1.00 94.69 668 THR A N 1
ATOM 4989 C CA . THR A 1 668 ? -26.788 0.206 7.249 1.00 94.69 668 THR A CA 1
ATOM 4990 C C . THR A 1 668 ? -26.636 -0.558 8.558 1.00 94.69 668 THR A C 1
ATOM 4992 O O . THR A 1 668 ? -27.479 -1.394 8.866 1.00 94.69 668 THR A O 1
ATOM 4995 N N . LEU A 1 669 ? -25.574 -0.280 9.322 1.00 92.38 669 LEU A N 1
ATOM 4996 C CA . LEU A 1 669 ? -25.306 -0.948 10.605 1.00 92.38 669 LEU A CA 1
ATOM 4997 C C . LEU A 1 669 ? -26.193 -0.408 11.728 1.00 92.38 669 LEU A C 1
ATOM 4999 O O . LEU A 1 669 ? -26.661 -1.169 12.570 1.00 92.38 669 LEU A O 1
ATOM 5003 N N . LYS A 1 670 ? -26.421 0.909 11.738 1.00 90.62 670 LYS A N 1
ATOM 5004 C CA . LYS A 1 670 ? -27.309 1.576 12.692 1.00 90.62 670 LYS A CA 1
ATOM 5005 C C . LYS A 1 670 ? -28.044 2.718 12.008 1.00 90.62 670 LYS A C 1
ATOM 5007 O O . LYS A 1 670 ? -27.440 3.727 11.641 1.00 90.62 670 LYS A O 1
ATOM 5012 N N . LYS A 1 671 ? -29.365 2.583 11.867 1.00 88.69 671 LYS A N 1
ATOM 5013 C CA . LYS A 1 671 ? -30.181 3.589 11.170 1.00 88.69 671 LYS A CA 1
ATOM 5014 C C . LYS A 1 671 ? -30.349 4.885 11.974 1.00 88.69 671 LYS A C 1
ATOM 5016 O O . LYS A 1 671 ? -30.403 5.949 11.366 1.00 88.69 671 LYS A O 1
ATOM 5021 N N . ALA A 1 672 ? -30.403 4.804 13.306 1.00 88.31 672 ALA A N 1
ATOM 5022 C CA . ALA A 1 672 ? -30.503 5.977 14.181 1.00 88.31 672 ALA A CA 1
ATOM 5023 C C . ALA A 1 672 ? -29.226 6.838 14.164 1.00 88.31 672 ALA A C 1
ATOM 5025 O O . ALA A 1 672 ? -29.312 8.059 14.093 1.00 88.31 672 ALA A O 1
ATOM 5026 N N . ASP A 1 673 ? -28.057 6.191 14.139 1.00 89.75 673 ASP A N 1
ATOM 5027 C CA . ASP A 1 673 ? -26.740 6.843 14.143 1.00 89.75 673 ASP A CA 1
ATOM 5028 C C . ASP A 1 673 ? -26.270 7.255 12.725 1.00 89.75 673 ASP A C 1
ATOM 5030 O O . ASP A 1 673 ? -25.122 7.658 12.557 1.00 89.75 673 ASP A O 1
ATOM 5034 N N . LYS A 1 674 ? -27.113 7.103 11.685 1.00 93.38 674 LYS A N 1
ATOM 5035 C CA . LYS A 1 674 ? -26.758 7.287 10.256 1.00 93.38 674 LYS A CA 1
ATOM 5036 C C . LYS A 1 674 ? -25.433 6.598 9.857 1.00 93.38 674 LYS A C 1
ATOM 5038 O O . LYS A 1 674 ? -24.626 7.145 9.099 1.00 93.38 674 LYS A O 1
ATOM 5043 N N . LEU A 1 675 ? -25.203 5.395 10.392 1.00 94.69 675 LEU A N 1
ATOM 5044 C CA . LEU A 1 675 ? -23.953 4.650 10.244 1.00 94.69 675 LEU A CA 1
ATOM 5045 C C . LEU A 1 675 ? -24.101 3.516 9.225 1.00 94.69 675 LEU A C 1
ATOM 5047 O O . LEU A 1 675 ? -24.868 2.565 9.422 1.00 94.69 675 LEU A O 1
ATOM 5051 N N . HIS A 1 676 ? -23.310 3.606 8.161 1.00 96.81 676 HIS A N 1
ATOM 5052 C CA . HIS A 1 676 ? -23.318 2.707 7.015 1.00 96.81 676 HIS A CA 1
ATOM 5053 C C . HIS A 1 676 ? -21.963 2.019 6.840 1.00 96.81 676 HIS A C 1
ATOM 5055 O O . HIS A 1 676 ? -20.925 2.536 7.252 1.00 96.81 676 HIS A O 1
ATOM 5061 N N . LEU A 1 677 ? -21.985 0.856 6.201 1.00 97.69 677 LEU A N 1
ATOM 5062 C CA . LEU A 1 677 ? -20.825 0.036 5.896 1.00 97.69 677 LEU A CA 1
ATOM 5063 C C . LEU A 1 677 ? -20.837 -0.308 4.403 1.00 97.69 677 LEU A C 1
ATOM 5065 O O . LEU A 1 677 ? -21.802 -0.877 3.897 1.00 97.69 677 LEU A O 1
ATOM 5069 N N . LEU A 1 678 ? -19.774 0.061 3.699 1.00 98.69 678 LEU A N 1
ATOM 5070 C CA . LEU A 1 678 ? -19.567 -0.226 2.285 1.00 98.69 678 LEU A CA 1
ATOM 5071 C C . LEU A 1 678 ? -18.770 -1.527 2.153 1.00 98.69 678 LEU A C 1
ATOM 5073 O O . LEU A 1 678 ? -17.593 -1.572 2.513 1.00 98.69 678 LEU A O 1
ATOM 5077 N N . GLU A 1 679 ? -19.407 -2.588 1.665 1.00 98.56 679 GLU A N 1
ATOM 5078 C CA . GLU A 1 679 ? -18.808 -3.923 1.581 1.00 98.56 679 GLU A CA 1
ATOM 5079 C C . GLU A 1 679 ? -17.926 -4.050 0.331 1.00 98.56 679 GLU A C 1
ATOM 5081 O O . GLU A 1 679 ? -18.411 -4.251 -0.782 1.00 98.56 679 GLU A O 1
ATOM 5086 N N . LEU A 1 680 ? -16.603 -3.959 0.501 1.00 98.56 680 LEU A N 1
ATOM 5087 C CA . LEU A 1 680 ? -15.640 -4.058 -0.607 1.00 98.56 680 LEU A CA 1
ATOM 5088 C C . LEU A 1 680 ? -15.101 -5.490 -0.813 1.00 98.56 680 LEU A C 1
ATOM 5090 O O . LEU A 1 680 ? -14.265 -5.732 -1.683 1.00 98.56 680 LEU A O 1
ATOM 5094 N N . PHE A 1 681 ? -15.566 -6.457 -0.019 1.00 97.44 681 PHE A N 1
ATOM 5095 C CA . PHE A 1 681 ? -15.049 -7.829 0.037 1.00 97.44 681 PHE A CA 1
ATOM 5096 C C . PHE A 1 681 ? -15.770 -8.836 -0.884 1.00 97.44 681 PHE A C 1
ATOM 5098 O O . PHE A 1 681 ? -15.558 -10.043 -0.771 1.00 97.44 681 PHE A O 1
ATOM 5105 N N . HIS A 1 682 ? -16.617 -8.389 -1.814 1.00 97.81 682 HIS A N 1
ATOM 5106 C CA . HIS A 1 682 ? -17.345 -9.299 -2.718 1.00 97.81 682 HIS A CA 1
ATOM 5107 C C . HIS A 1 682 ? -16.528 -9.801 -3.916 1.00 97.81 682 HIS A C 1
ATOM 5109 O O . HIS A 1 682 ? -16.997 -10.678 -4.644 1.00 97.81 682 HIS A O 1
ATOM 5115 N N . GLY A 1 683 ? -15.297 -9.311 -4.086 1.00 97.00 683 GLY A N 1
ATOM 5116 C CA . GLY A 1 683 ? -14.338 -9.778 -5.090 1.00 97.00 683 GLY A CA 1
ATOM 5117 C C . GLY A 1 683 ? -13.759 -11.170 -4.791 1.00 97.00 683 GLY A C 1
ATOM 5118 O O . GLY A 1 683 ? -13.988 -11.729 -3.710 1.00 97.00 683 GLY A O 1
ATOM 5119 N N . PRO A 1 684 ? -13.041 -11.792 -5.744 1.00 95.75 684 PRO A N 1
ATOM 5120 C CA . PRO A 1 684 ? -12.631 -13.198 -5.675 1.00 95.75 684 PRO A CA 1
ATOM 5121 C C . PRO A 1 684 ? -11.782 -13.597 -4.456 1.00 95.75 684 PRO A C 1
ATOM 5123 O O . PRO A 1 684 ? -11.804 -14.768 -4.079 1.00 95.75 684 PRO A O 1
ATOM 5126 N N . THR A 1 685 ? -11.067 -12.670 -3.810 1.00 95.19 685 THR A N 1
ATOM 5127 C CA . THR A 1 685 ? -10.189 -12.966 -2.660 1.00 95.19 685 THR A CA 1
ATOM 5128 C C . THR A 1 685 ? -10.692 -12.420 -1.329 1.00 95.19 685 THR A C 1
ATOM 5130 O O . THR A 1 685 ? -10.006 -12.541 -0.308 1.00 95.19 685 THR A O 1
ATOM 5133 N N . PHE A 1 686 ? -11.935 -11.934 -1.316 1.00 96.56 686 PHE A N 1
ATOM 5134 C CA . PHE A 1 686 ? -12.658 -11.478 -0.132 1.00 96.56 686 PHE A CA 1
ATOM 5135 C C . PHE A 1 686 ? -12.039 -10.236 0.541 1.00 96.56 686 PHE A C 1
ATOM 5137 O O . PHE A 1 686 ? -12.109 -10.080 1.762 1.00 96.56 686 PHE A O 1
ATOM 5144 N N . ALA A 1 687 ? -11.429 -9.345 -0.251 1.00 95.31 687 ALA A N 1
ATOM 5145 C CA . ALA A 1 687 ? -10.863 -8.082 0.228 1.00 95.31 687 ALA A CA 1
ATOM 5146 C C . ALA A 1 687 ? -10.916 -6.970 -0.838 1.00 95.31 687 ALA A C 1
ATOM 5148 O O . ALA A 1 687 ? -10.755 -7.234 -2.027 1.00 95.31 687 ALA A O 1
ATOM 5149 N N . PHE A 1 688 ? -11.015 -5.708 -0.403 1.00 96.38 688 PHE A N 1
ATOM 5150 C CA . PHE A 1 688 ? -11.144 -4.511 -1.261 1.00 96.38 688 PHE A CA 1
ATOM 5151 C C . PHE A 1 688 ? -10.089 -4.381 -2.370 1.00 96.38 688 PHE A C 1
ATOM 5153 O O . PHE A 1 688 ? -10.323 -3.777 -3.417 1.00 96.38 688 PHE A O 1
ATOM 5160 N N . LYS A 1 689 ? -8.918 -4.988 -2.146 1.00 94.50 689 LYS A N 1
ATOM 5161 C CA . LYS A 1 689 ? -7.782 -5.036 -3.071 1.00 94.50 689 LYS A CA 1
ATOM 5162 C C . LYS A 1 689 ? -8.172 -5.659 -4.424 1.00 94.50 689 LYS A C 1
ATOM 5164 O O . LYS A 1 689 ? -7.559 -5.314 -5.434 1.00 94.50 689 LYS A O 1
ATOM 5169 N N . ASP A 1 690 ? -9.208 -6.501 -4.454 1.00 96.94 690 ASP A N 1
ATOM 5170 C CA . ASP A 1 690 ? -9.775 -7.094 -5.667 1.00 96.94 690 ASP A CA 1
ATOM 5171 C C . ASP A 1 690 ? -10.299 -6.037 -6.659 1.00 96.94 690 ASP A C 1
ATOM 5173 O O . ASP A 1 690 ? -10.045 -6.165 -7.855 1.00 96.94 690 ASP A O 1
ATOM 5177 N N . VAL A 1 691 ? -10.962 -4.966 -6.187 1.00 97.25 691 VAL A N 1
ATOM 5178 C CA . VAL A 1 691 ? -11.576 -3.925 -7.052 1.00 97.25 691 VAL A CA 1
ATOM 5179 C C . VAL A 1 691 ? -10.527 -3.268 -7.952 1.00 97.25 691 VAL A C 1
ATOM 5181 O O . VAL A 1 691 ? -10.775 -2.987 -9.125 1.00 97.25 691 VAL A O 1
ATOM 5184 N N . ALA A 1 692 ? -9.332 -3.067 -7.398 1.00 95.38 692 ALA A N 1
ATOM 5185 C CA . ALA A 1 692 ? -8.175 -2.568 -8.117 1.00 95.38 692 ALA A CA 1
ATOM 5186 C C . ALA A 1 692 ? -7.494 -3.658 -8.957 1.00 95.38 692 ALA A C 1
ATOM 5188 O O . ALA A 1 692 ? -7.213 -3.447 -10.136 1.00 95.38 692 ALA A O 1
ATOM 5189 N N . LEU A 1 693 ? -7.183 -4.816 -8.366 1.00 94.88 693 LEU A N 1
ATOM 5190 C CA . LEU A 1 693 ? -6.267 -5.775 -8.991 1.00 94.88 693 LEU A CA 1
ATOM 5191 C C . LEU A 1 693 ? -6.906 -6.646 -10.080 1.00 94.88 693 LEU A C 1
ATOM 5193 O O . LEU A 1 693 ? -6.192 -7.050 -10.998 1.00 94.88 693 LEU A O 1
ATOM 5197 N N . GLN A 1 694 ? -8.230 -6.835 -10.076 1.00 96.56 694 GLN A N 1
ATOM 5198 C CA . GLN A 1 694 ? -8.943 -7.394 -11.233 1.00 96.56 694 GLN A CA 1
ATOM 5199 C C . GLN A 1 694 ? -8.828 -6.477 -12.466 1.00 96.56 694 GLN A C 1
ATOM 5201 O O . GLN A 1 694 ? -8.594 -6.960 -13.575 1.00 96.56 694 GLN A O 1
ATOM 5206 N N . PHE A 1 695 ? -8.927 -5.155 -12.282 1.00 96.62 695 PHE A N 1
ATOM 5207 C CA . PHE A 1 695 ? -8.792 -4.189 -13.377 1.00 96.62 695 PHE A CA 1
ATOM 5208 C C . PHE A 1 695 ? -7.338 -4.031 -13.839 1.00 96.62 695 PHE A C 1
ATOM 5210 O O . PHE A 1 695 ? -7.060 -4.136 -15.032 1.00 96.62 695 PHE A O 1
ATOM 5217 N N . VAL A 1 696 ? -6.387 -3.885 -12.909 1.00 94.69 696 VAL A N 1
ATOM 5218 C CA . VAL A 1 696 ? -4.951 -3.785 -13.236 1.00 94.69 696 VAL A CA 1
ATOM 5219 C C . VAL A 1 696 ? -4.444 -5.026 -13.983 1.00 94.69 696 VAL A C 1
ATOM 5221 O O . VAL A 1 696 ? -3.709 -4.887 -14.959 1.00 94.69 696 VAL A O 1
ATOM 5224 N N . GLY A 1 697 ? -4.867 -6.234 -13.597 1.00 94.06 697 GLY A N 1
ATOM 5225 C CA . GLY A 1 697 ? -4.469 -7.454 -14.303 1.00 94.06 697 GLY A CA 1
ATOM 5226 C C . GLY A 1 697 ? -5.064 -7.589 -15.708 1.00 94.06 697 GLY A C 1
ATOM 5227 O O . GLY A 1 697 ? -4.401 -8.081 -16.621 1.00 94.06 697 GLY A O 1
ATOM 5228 N N . ASN A 1 698 ? -6.284 -7.088 -15.919 1.00 96.56 698 ASN A N 1
ATOM 5229 C CA . ASN A 1 698 ? -6.874 -6.958 -17.253 1.00 96.56 698 ASN A CA 1
ATOM 5230 C C . ASN A 1 698 ? -6.161 -5.888 -18.112 1.00 96.56 698 ASN A C 1
ATOM 5232 O O . ASN A 1 698 ? -6.000 -6.097 -19.314 1.00 96.56 698 ASN A O 1
ATOM 5236 N N . LEU A 1 699 ? -5.698 -4.781 -17.516 1.00 95.56 699 LEU A N 1
ATOM 5237 C CA . LEU A 1 699 ? -4.927 -3.739 -18.210 1.00 95.56 699 LEU A CA 1
ATOM 5238 C C . LEU A 1 699 ? -3.538 -4.215 -18.652 1.00 95.56 699 LEU A C 1
ATOM 5240 O O . LEU A 1 699 ? -3.159 -3.968 -19.795 1.00 95.56 699 LEU A O 1
ATOM 5244 N N . PHE A 1 700 ? -2.787 -4.907 -17.787 1.00 93.56 700 PHE A N 1
ATOM 5245 C CA . PHE A 1 700 ? -1.472 -5.440 -18.164 1.00 93.56 700 PHE A CA 1
ATOM 5246 C C . PHE A 1 700 ? -1.576 -6.386 -19.366 1.00 93.56 700 PHE A C 1
ATOM 5248 O O . PHE A 1 700 ? -0.832 -6.227 -20.332 1.00 93.56 700 PHE A O 1
ATOM 5255 N N . GLU A 1 701 ? -2.538 -7.316 -19.348 1.00 94.75 701 GLU A N 1
ATOM 5256 C CA . GLU A 1 701 ? -2.789 -8.212 -20.481 1.00 94.75 701 GLU A CA 1
ATOM 5257 C C . GLU A 1 701 ? -3.144 -7.426 -21.752 1.00 94.75 701 GLU A C 1
ATOM 5259 O O . GLU A 1 701 ? -2.591 -7.708 -22.811 1.00 94.75 701 GLU A O 1
ATOM 5264 N N . TYR A 1 702 ? -4.008 -6.408 -21.665 1.00 96.19 702 TYR A N 1
ATOM 5265 C CA . TYR A 1 702 ? -4.383 -5.581 -22.819 1.00 96.19 702 TYR A CA 1
ATOM 5266 C C . TYR A 1 702 ? -3.180 -4.884 -23.468 1.00 96.19 702 TYR A C 1
ATOM 5268 O O . TYR A 1 702 ? -2.982 -4.998 -24.680 1.00 96.19 702 TYR A O 1
ATOM 5276 N N . PHE A 1 703 ? -2.352 -4.197 -22.675 1.00 94.00 703 PHE A N 1
ATOM 5277 C CA . PHE A 1 703 ? -1.201 -3.465 -23.206 1.00 94.00 703 PHE A CA 1
ATOM 5278 C C . PHE A 1 703 ? -0.115 -4.403 -23.752 1.00 94.00 703 PHE A C 1
ATOM 5280 O O . PHE A 1 703 ? 0.420 -4.146 -24.831 1.00 94.00 703 PHE A O 1
ATOM 5287 N N . LEU A 1 704 ? 0.164 -5.527 -23.082 1.00 92.12 704 LEU A N 1
ATOM 5288 C CA . LEU A 1 704 ? 1.123 -6.524 -23.575 1.00 92.12 704 LEU A CA 1
ATOM 5289 C C . LEU A 1 704 ? 0.622 -7.203 -24.857 1.00 92.12 704 LEU A C 1
ATOM 5291 O O . LEU A 1 704 ? 1.362 -7.259 -25.838 1.00 92.12 704 LEU A O 1
ATOM 5295 N N . GLN A 1 705 ? -0.649 -7.628 -24.918 1.00 93.31 705 GLN A N 1
ATOM 5296 C CA . GLN A 1 705 ? -1.228 -8.174 -26.153 1.00 93.31 705 GLN A CA 1
ATOM 5297 C C . GLN A 1 705 ? -1.198 -7.153 -27.302 1.00 93.31 705 GLN A C 1
ATOM 5299 O O . GLN A 1 705 ? -0.932 -7.548 -28.437 1.00 93.31 705 GLN A O 1
ATOM 5304 N N . ARG A 1 706 ? -1.404 -5.851 -27.037 1.00 92.25 706 ARG A N 1
ATOM 5305 C CA . ARG A 1 706 ? -1.235 -4.798 -28.055 1.00 92.25 706 ARG A CA 1
ATOM 5306 C C . ARG A 1 706 ? 0.206 -4.729 -28.563 1.00 92.25 706 ARG A C 1
ATOM 5308 O O . ARG A 1 706 ? 0.415 -4.791 -29.770 1.00 92.25 706 ARG A O 1
ATOM 5315 N N . ARG A 1 707 ? 1.193 -4.643 -27.667 1.00 90.12 707 ARG A N 1
ATOM 5316 C CA . ARG A 1 707 ? 2.624 -4.570 -28.027 1.00 90.12 707 ARG A CA 1
ATOM 5317 C C . ARG A 1 707 ? 3.144 -5.823 -28.731 1.00 90.12 707 ARG A C 1
ATOM 5319 O O . ARG A 1 707 ? 4.092 -5.735 -29.505 1.00 90.12 707 ARG A O 1
ATOM 5326 N N . ASN A 1 708 ? 2.536 -6.976 -28.465 1.00 91.88 708 ASN A N 1
ATOM 5327 C CA . ASN A 1 708 ? 2.914 -8.270 -29.034 1.00 91.88 708 ASN A CA 1
ATOM 5328 C C . ASN A 1 708 ? 2.145 -8.644 -30.306 1.00 91.88 708 ASN A C 1
ATOM 5330 O O . ASN A 1 708 ? 2.448 -9.680 -30.898 1.00 91.88 708 ASN A O 1
ATOM 5334 N N . ARG A 1 709 ? 1.153 -7.843 -30.716 1.00 87.62 709 ARG A N 1
ATOM 5335 C CA . ARG A 1 709 ? 0.286 -8.136 -31.864 1.00 87.62 709 ARG A CA 1
ATOM 5336 C C . ARG A 1 709 ? 1.066 -8.229 -33.172 1.00 87.62 709 ARG A C 1
ATOM 5338 O O . ARG A 1 709 ? 0.869 -9.174 -33.928 1.00 87.62 709 ARG A O 1
ATOM 5345 N N . ASP A 1 710 ? 1.935 -7.252 -33.403 1.00 83.62 710 ASP A N 1
ATOM 5346 C CA . ASP A 1 710 ? 2.611 -7.020 -34.682 1.00 83.62 710 ASP A CA 1
ATOM 5347 C C . ASP A 1 710 ? 4.117 -7.364 -34.592 1.00 83.62 710 ASP A C 1
ATOM 5349 O O . ASP A 1 710 ? 4.960 -6.741 -35.236 1.00 83.62 710 ASP A O 1
ATOM 5353 N N . LYS A 1 711 ? 4.468 -8.343 -33.739 1.00 84.19 711 LYS A N 1
ATOM 5354 C CA . LYS A 1 711 ? 5.841 -8.825 -33.516 1.00 84.19 711 LYS A CA 1
ATOM 5355 C C . LYS A 1 711 ? 6.007 -10.286 -33.934 1.00 84.19 711 LYS A C 1
ATOM 5357 O O . LYS A 1 711 ? 5.555 -11.188 -33.233 1.00 84.19 711 LYS A O 1
ATOM 5362 N N . ASP A 1 712 ? 6.778 -10.506 -34.996 1.00 71.00 712 ASP A N 1
ATOM 5363 C CA . ASP A 1 712 ? 7.191 -11.840 -35.466 1.00 71.00 712 ASP A CA 1
ATOM 5364 C C . ASP A 1 712 ? 8.379 -12.446 -34.676 1.00 71.00 712 ASP A C 1
ATOM 5366 O O . ASP A 1 712 ? 8.822 -13.557 -34.967 1.00 71.00 712 ASP A O 1
ATOM 5370 N N . GLY A 1 713 ? 8.934 -11.708 -33.704 1.00 71.81 713 GLY A N 1
ATOM 5371 C CA . GLY A 1 713 ? 10.103 -12.095 -32.899 1.00 71.81 713 GLY A CA 1
ATOM 5372 C C . GLY A 1 713 ? 9.769 -12.466 -31.448 1.00 71.81 713 GLY A C 1
ATOM 5373 O O . GLY A 1 713 ? 8.677 -12.944 -31.144 1.00 71.81 713 GLY A O 1
ATOM 5374 N N . GLU A 1 714 ? 10.706 -12.227 -30.521 1.00 75.38 714 GLU A N 1
ATOM 5375 C CA . GLU A 1 714 ? 10.410 -12.366 -29.089 1.00 75.38 714 GLU A CA 1
ATOM 5376 C C . GLU A 1 714 ? 9.346 -11.351 -28.642 1.00 75.38 714 GLU A C 1
ATOM 5378 O O . GLU A 1 714 ? 9.431 -10.145 -28.896 1.00 75.38 714 GLU A O 1
ATOM 5383 N N . LYS A 1 715 ? 8.333 -11.869 -27.946 1.00 84.00 715 LYS A N 1
ATOM 5384 C CA . LYS A 1 715 ? 7.255 -11.092 -27.334 1.00 84.00 715 LYS A CA 1
ATOM 5385 C C . LYS A 1 715 ? 7.727 -10.423 -26.043 1.00 84.00 715 LYS A C 1
ATOM 5387 O O . LYS A 1 715 ? 8.526 -10.990 -25.302 1.00 84.00 715 LYS A O 1
ATOM 5392 N N . GLU A 1 716 ? 7.193 -9.240 -25.742 1.00 88.06 716 GLU A N 1
ATOM 5393 C CA . GLU A 1 716 ? 7.294 -8.658 -24.401 1.00 88.06 716 GLU A CA 1
ATOM 5394 C C . GLU A 1 716 ? 6.467 -9.511 -23.436 1.00 88.06 716 GLU A C 1
ATOM 5396 O O . GLU A 1 716 ? 5.243 -9.543 -23.534 1.00 88.06 716 GLU A O 1
ATOM 5401 N N . ALA A 1 717 ? 7.138 -10.190 -22.508 1.00 89.25 717 ALA A N 1
ATOM 5402 C CA . ALA A 1 717 ? 6.511 -10.790 -21.337 1.00 89.25 717 ALA A CA 1
ATOM 5403 C C . ALA A 1 717 ? 6.809 -9.937 -20.095 1.00 89.25 717 ALA A C 1
ATOM 5405 O O . ALA A 1 717 ? 7.822 -9.234 -20.060 1.00 89.25 717 ALA A O 1
ATOM 5406 N N . LEU A 1 718 ? 5.941 -10.005 -19.085 1.00 90.75 718 LEU A N 1
ATOM 5407 C CA . LEU A 1 718 ? 6.087 -9.290 -17.815 1.00 90.75 718 LEU A CA 1
ATOM 5408 C C . LEU A 1 718 ? 6.216 -10.287 -16.656 1.00 90.75 718 LEU A C 1
ATOM 5410 O O . LEU A 1 718 ? 5.262 -10.997 -16.333 1.00 90.75 718 LEU A O 1
ATOM 5414 N N . THR A 1 719 ? 7.373 -10.306 -15.996 1.00 92.56 719 THR A N 1
ATOM 5415 C CA . THR A 1 719 ? 7.595 -11.133 -14.801 1.00 92.56 719 THR A CA 1
ATOM 5416 C C . THR A 1 719 ? 7.165 -10.342 -13.574 1.00 92.56 719 THR A C 1
ATOM 5418 O O . THR A 1 719 ? 7.932 -9.558 -13.015 1.00 92.56 719 THR A O 1
ATOM 5421 N N . VAL A 1 720 ? 5.917 -10.499 -13.149 1.00 91.50 720 VAL A N 1
ATOM 5422 C CA . VAL A 1 720 ? 5.425 -9.868 -11.926 1.00 91.50 720 VAL A CA 1
ATOM 5423 C C . VAL A 1 720 ? 6.083 -10.511 -10.711 1.00 91.50 720 VAL A C 1
ATOM 5425 O O . VAL A 1 720 ? 5.931 -11.709 -10.490 1.00 91.50 720 VAL A O 1
ATOM 5428 N N . ILE A 1 721 ? 6.751 -9.705 -9.883 1.00 90.62 721 ILE A N 1
ATOM 5429 C CA . ILE A 1 721 ? 7.306 -10.144 -8.597 1.00 90.62 721 ILE A CA 1
ATOM 5430 C C . ILE A 1 721 ? 6.754 -9.255 -7.477 1.00 90.62 721 ILE A C 1
ATOM 5432 O O . ILE A 1 721 ? 6.729 -8.027 -7.585 1.00 90.62 721 ILE A O 1
ATOM 5436 N N . GLY A 1 722 ? 6.306 -9.877 -6.386 1.00 89.31 722 GLY A N 1
ATOM 5437 C CA . GLY A 1 722 ? 5.799 -9.184 -5.204 1.00 89.31 722 GLY A CA 1
ATOM 5438 C C . GLY A 1 722 ? 5.996 -9.985 -3.919 1.00 89.31 722 GLY A C 1
ATOM 5439 O O . GLY A 1 722 ? 6.230 -11.189 -3.950 1.00 89.31 722 GLY A O 1
ATOM 5440 N N . ALA A 1 723 ? 5.884 -9.306 -2.779 1.00 86.44 723 ALA A N 1
ATOM 5441 C CA . ALA A 1 723 ? 5.932 -9.912 -1.450 1.00 86.44 723 ALA A CA 1
ATOM 5442 C C . ALA A 1 723 ? 4.596 -9.705 -0.722 1.00 86.44 723 ALA A C 1
ATOM 5444 O O . ALA A 1 723 ? 3.932 -8.682 -0.923 1.00 86.44 723 ALA A O 1
ATOM 5445 N N . THR A 1 724 ? 4.195 -10.632 0.153 1.00 85.50 724 THR A N 1
ATOM 5446 C CA . THR A 1 724 ? 2.970 -10.458 0.946 1.00 85.50 724 THR A CA 1
ATOM 5447 C C . THR A 1 724 ? 3.017 -11.034 2.361 1.00 85.50 724 THR A C 1
ATOM 5449 O O . THR A 1 724 ? 3.730 -11.995 2.633 1.00 85.50 724 THR A O 1
ATOM 5452 N N . SER A 1 725 ? 2.181 -10.459 3.227 1.00 73.25 725 SER A N 1
ATOM 5453 C CA . SER A 1 725 ? 1.712 -11.005 4.505 1.00 73.25 725 SER A CA 1
ATOM 5454 C C . SER A 1 725 ? 0.332 -11.688 4.398 1.00 73.25 725 SER A C 1
ATOM 5456 O O . SER A 1 725 ? -0.186 -12.176 5.394 1.00 73.25 725 SER A O 1
ATOM 5458 N N . GLY A 1 726 ? -0.286 -11.734 3.206 1.00 76.19 726 GLY A N 1
ATOM 5459 C CA . GLY A 1 726 ? -1.569 -12.409 2.975 1.00 76.19 726 GLY A CA 1
ATOM 5460 C C . GLY A 1 726 ? -2.352 -11.811 1.806 1.00 76.19 726 GLY A C 1
ATOM 5461 O O . GLY A 1 726 ? -2.077 -12.092 0.640 1.00 76.19 726 GLY A O 1
ATOM 5462 N N . ASP A 1 727 ? -3.339 -10.966 2.119 1.00 80.88 727 ASP A N 1
ATOM 5463 C CA . ASP A 1 727 ? -4.328 -10.434 1.163 1.00 80.88 727 ASP A CA 1
ATOM 5464 C C . ASP A 1 727 ? -3.769 -9.857 -0.144 1.00 80.88 727 ASP A C 1
ATOM 5466 O O . ASP A 1 727 ? -4.413 -9.936 -1.190 1.00 80.88 727 ASP A O 1
ATOM 5470 N N . THR A 1 728 ? -2.629 -9.165 -0.084 1.00 84.00 728 THR A N 1
ATOM 5471 C CA . THR A 1 728 ? -2.100 -8.463 -1.261 1.00 84.00 728 THR A CA 1
ATOM 5472 C C . THR A 1 728 ? -1.602 -9.463 -2.301 1.00 84.00 728 THR A C 1
ATOM 5474 O O . THR A 1 728 ? -1.799 -9.233 -3.492 1.00 84.00 728 THR A O 1
ATOM 5477 N N . GLY A 1 729 ? -1.026 -10.587 -1.861 1.00 89.62 729 GLY A N 1
ATOM 5478 C CA . GLY A 1 729 ? -0.634 -11.685 -2.737 1.00 89.62 729 GLY A CA 1
ATOM 5479 C C . GLY A 1 729 ? -1.842 -12.407 -3.318 1.00 89.62 729 GLY A C 1
ATOM 5480 O O . GLY A 1 729 ? -1.880 -12.608 -4.528 1.00 89.62 729 GLY A O 1
ATOM 5481 N N . SER A 1 730 ? -2.875 -12.698 -2.513 1.00 92.44 730 SER A N 1
ATOM 5482 C CA . SER A 1 730 ? -4.099 -13.321 -3.039 1.00 92.44 730 SER A CA 1
ATOM 5483 C C . SER A 1 730 ? -4.739 -12.453 -4.123 1.00 92.44 730 SER A C 1
ATOM 5485 O O . SER A 1 730 ? -4.960 -12.933 -5.233 1.00 92.44 730 SER A O 1
ATOM 5487 N N . ALA A 1 731 ? -4.977 -11.167 -3.853 1.00 93.25 731 ALA A N 1
ATOM 5488 C CA . ALA A 1 731 ? -5.617 -10.272 -4.818 1.00 93.25 731 ALA A CA 1
ATOM 5489 C C . ALA A 1 731 ? -4.760 -10.044 -6.084 1.00 93.25 731 ALA A C 1
ATOM 5491 O O . ALA A 1 731 ? -5.307 -9.914 -7.179 1.00 93.25 731 ALA A O 1
ATOM 5492 N N . ALA A 1 732 ? -3.424 -10.052 -5.967 1.00 93.06 732 ALA A N 1
ATOM 5493 C CA . ALA A 1 732 ? -2.518 -10.011 -7.119 1.00 93.06 732 ALA A CA 1
ATOM 5494 C C . ALA A 1 732 ? -2.601 -11.293 -7.964 1.00 93.06 732 ALA A C 1
ATOM 5496 O O . ALA A 1 732 ? -2.757 -11.215 -9.181 1.00 93.06 732 ALA A O 1
ATOM 5497 N N . ILE A 1 733 ? -2.572 -12.465 -7.322 1.00 95.44 733 ILE A N 1
ATOM 5498 C CA . ILE A 1 733 ? -2.703 -13.769 -7.983 1.00 95.44 733 ILE A CA 1
ATOM 5499 C C . ILE A 1 733 ? -4.034 -13.867 -8.727 1.00 95.44 733 ILE A C 1
ATOM 5501 O O . ILE A 1 733 ? -4.044 -14.185 -9.910 1.00 95.44 733 ILE A O 1
ATOM 5505 N N . TYR A 1 734 ? -5.161 -13.538 -8.096 1.00 96.06 734 TYR A N 1
ATOM 5506 C CA . TYR A 1 734 ? -6.461 -13.625 -8.771 1.00 96.06 734 TYR A CA 1
ATOM 5507 C C . TYR A 1 734 ? -6.669 -12.552 -9.846 1.00 96.06 734 TYR A C 1
ATOM 5509 O O . TYR A 1 734 ? -7.510 -12.751 -10.719 1.00 96.06 734 TYR A O 1
ATOM 5517 N N . GLY A 1 735 ? -5.923 -11.442 -9.822 1.00 94.81 735 GLY A N 1
ATOM 5518 C CA . GLY A 1 735 ? -5.890 -10.478 -10.928 1.00 94.81 735 GLY A CA 1
ATOM 5519 C C . GLY A 1 735 ? -5.103 -10.971 -12.149 1.00 94.81 735 GLY A C 1
ATOM 5520 O O . GLY A 1 735 ? -5.415 -10.582 -13.275 1.00 94.81 735 GLY A O 1
ATOM 5521 N N . LEU A 1 736 ? -4.096 -11.826 -11.937 1.00 95.38 736 LEU A N 1
ATOM 5522 C CA . LEU A 1 736 ? -3.084 -12.180 -12.943 1.00 95.38 736 LEU A CA 1
ATOM 5523 C C . LEU A 1 736 ? -3.046 -13.661 -13.352 1.00 95.38 736 LEU A C 1
ATOM 5525 O O . LEU A 1 736 ? -2.366 -14.016 -14.316 1.00 95.38 736 LEU A O 1
ATOM 5529 N N . ARG A 1 737 ? -3.783 -14.533 -12.665 1.00 95.94 737 ARG A N 1
ATOM 5530 C CA . ARG A 1 737 ? -3.913 -15.950 -13.021 1.00 95.94 737 ARG A CA 1
ATOM 5531 C C . ARG A 1 737 ? -4.469 -16.120 -14.440 1.00 95.94 737 ARG A C 1
ATOM 5533 O O . ARG A 1 737 ? -5.421 -15.442 -14.830 1.00 95.94 737 ARG A O 1
ATOM 5540 N N . GLY A 1 738 ? -3.838 -16.986 -15.228 1.00 93.88 738 GLY A N 1
ATOM 5541 C CA . GLY A 1 738 ? -4.225 -17.267 -16.613 1.00 93.88 738 GLY A CA 1
ATOM 5542 C C . GLY A 1 738 ? -4.032 -16.108 -17.601 1.00 93.88 738 GLY A C 1
ATOM 5543 O O . GLY A 1 738 ? -4.487 -16.220 -18.740 1.00 93.88 738 GLY A O 1
ATOM 5544 N N . LYS A 1 739 ? -3.385 -15.003 -17.200 1.00 94.56 739 LYS A N 1
ATOM 5545 C CA . LYS A 1 739 ? -3.116 -13.855 -18.076 1.00 94.56 739 LYS A CA 1
ATOM 5546 C C . LYS A 1 739 ? -1.990 -14.143 -19.063 1.00 94.56 739 LYS A C 1
ATOM 5548 O O . LYS A 1 739 ? -0.942 -14.668 -18.695 1.00 94.56 739 LYS A O 1
ATOM 5553 N N . LYS A 1 740 ? -2.208 -13.782 -20.329 1.00 92.06 740 LYS A N 1
ATOM 5554 C CA . LYS A 1 740 ? -1.231 -14.010 -21.403 1.00 92.06 740 LYS A CA 1
ATOM 5555 C C . LYS A 1 740 ? -0.023 -13.093 -21.284 1.00 92.06 740 LYS A C 1
ATOM 5557 O O . LYS A 1 740 ? -0.171 -11.911 -20.991 1.00 92.06 740 LYS A O 1
ATOM 5562 N N . ASP A 1 741 ? 1.145 -13.644 -21.605 1.00 91.69 741 ASP A N 1
ATOM 5563 C CA . ASP A 1 741 ? 2.443 -12.961 -21.589 1.00 91.69 741 ASP A CA 1
ATOM 5564 C C . ASP A 1 741 ? 2.795 -12.334 -20.208 1.00 91.69 741 ASP A C 1
ATOM 5566 O O . ASP A 1 741 ? 3.600 -11.408 -20.122 1.00 91.69 741 ASP A O 1
ATOM 5570 N N . ILE A 1 742 ? 2.215 -12.847 -19.109 1.00 94.00 742 ILE A N 1
ATOM 5571 C CA . ILE A 1 742 ? 2.496 -12.434 -17.721 1.00 94.00 742 ILE A CA 1
ATOM 5572 C C . ILE A 1 742 ? 2.729 -13.672 -16.854 1.00 94.00 742 ILE A C 1
ATOM 5574 O O . ILE A 1 742 ? 1.857 -14.537 -16.791 1.00 94.00 742 ILE A O 1
ATOM 5578 N N . SER A 1 743 ? 3.827 -13.691 -16.101 1.00 95.12 743 SER A N 1
ATOM 5579 C CA . SER A 1 743 ? 4.133 -14.710 -15.083 1.00 95.12 743 SER A CA 1
ATOM 5580 C C . SER A 1 743 ? 4.213 -14.052 -13.702 1.00 95.12 743 SER A C 1
ATOM 5582 O O . SER A 1 743 ? 4.624 -12.897 -13.598 1.00 95.12 743 SER A O 1
ATOM 5584 N N . VAL A 1 744 ? 3.787 -14.736 -12.636 1.00 95.12 744 VAL A N 1
ATOM 5585 C CA . VAL A 1 744 ? 3.498 -14.124 -11.324 1.00 95.12 744 VAL A CA 1
ATOM 5586 C C . VAL A 1 744 ? 4.214 -14.867 -10.203 1.00 95.12 744 VAL A C 1
ATOM 5588 O O . VAL A 1 744 ? 3.945 -16.040 -9.973 1.00 95.12 744 VAL A O 1
ATOM 5591 N N . PHE A 1 745 ? 5.064 -14.167 -9.454 1.00 95.56 745 PHE A N 1
ATOM 5592 C CA . PHE A 1 745 ? 5.853 -14.709 -8.349 1.00 95.56 745 PHE A CA 1
ATOM 5593 C C . PHE A 1 745 ? 5.540 -13.947 -7.060 1.00 95.56 745 PHE A C 1
ATOM 5595 O O . PHE A 1 745 ? 5.947 -12.795 -6.886 1.00 95.56 745 PHE A O 1
ATOM 5602 N N . ILE A 1 746 ? 4.808 -14.590 -6.148 1.00 95.31 746 ILE A N 1
ATOM 5603 C CA . ILE A 1 746 ? 4.489 -14.037 -4.829 1.00 95.31 746 ILE A CA 1
ATOM 5604 C C . ILE A 1 746 ? 5.358 -14.707 -3.769 1.00 95.31 746 ILE A C 1
ATOM 5606 O O . ILE A 1 746 ? 5.167 -15.876 -3.434 1.00 95.31 746 ILE A O 1
ATOM 5610 N N . LEU A 1 747 ? 6.299 -13.943 -3.218 1.00 94.56 747 LEU A N 1
ATOM 5611 C CA . LEU A 1 747 ? 7.074 -14.329 -2.046 1.00 94.56 747 LEU A CA 1
ATOM 5612 C C . LEU A 1 747 ? 6.220 -14.150 -0.788 1.00 94.56 747 LEU A C 1
ATOM 5614 O O . LEU A 1 747 ? 5.597 -13.102 -0.583 1.00 94.56 747 LEU A O 1
ATOM 5618 N N . HIS A 1 748 ? 6.236 -15.147 0.089 1.00 91.25 748 HIS A N 1
ATOM 5619 C CA . HIS A 1 748 ? 5.600 -15.070 1.395 1.00 91.25 748 HIS A CA 1
ATOM 5620 C C . HIS A 1 748 ? 6.426 -15.758 2.488 1.00 91.25 748 HIS A C 1
ATOM 5622 O O . HIS A 1 748 ? 7.076 -16.772 2.220 1.00 91.25 748 HIS A O 1
ATOM 5628 N N . PRO A 1 749 ? 6.390 -15.260 3.738 1.00 83.44 749 PRO A N 1
ATOM 5629 C CA . PRO A 1 749 ? 7.067 -15.914 4.846 1.00 83.44 749 PRO A CA 1
ATOM 5630 C C . PRO A 1 749 ? 6.387 -17.247 5.185 1.00 83.44 749 PRO A C 1
ATOM 5632 O O . PRO A 1 749 ? 5.197 -17.312 5.510 1.00 83.44 749 PRO A O 1
ATOM 5635 N N . LYS A 1 750 ? 7.162 -18.332 5.124 1.00 86.25 750 LYS A N 1
ATOM 5636 C CA . LYS A 1 750 ? 6.710 -19.699 5.401 1.00 86.25 750 LYS A CA 1
ATOM 5637 C C . LYS A 1 750 ? 6.152 -19.805 6.825 1.00 86.25 750 LYS A C 1
ATOM 5639 O O . LYS A 1 750 ? 6.884 -19.620 7.794 1.00 86.25 750 LYS A O 1
ATOM 5644 N N . GLY A 1 751 ? 4.863 -20.128 6.942 1.00 78.94 751 GLY A N 1
ATOM 5645 C CA . GLY A 1 751 ? 4.184 -20.301 8.232 1.00 78.94 751 GLY A CA 1
ATOM 5646 C C . GLY A 1 751 ? 3.870 -19.014 9.007 1.00 78.94 751 GLY A C 1
ATOM 5647 O O . GLY A 1 751 ? 3.588 -19.108 10.196 1.00 78.94 751 GLY A O 1
ATOM 5648 N N . LYS A 1 752 ? 3.915 -17.834 8.366 1.00 74.19 752 LYS A N 1
ATOM 5649 C CA . LYS A 1 752 ? 3.530 -16.535 8.965 1.00 74.19 752 LYS A CA 1
ATOM 5650 C C . LYS A 1 752 ? 2.436 -15.813 8.159 1.00 74.19 752 LYS A C 1
ATOM 5652 O O . LYS A 1 752 ? 2.490 -14.604 7.965 1.00 74.19 752 LYS A O 1
ATOM 5657 N N . ILE A 1 753 ? 1.491 -16.580 7.619 1.00 79.00 753 ILE A N 1
ATOM 5658 C CA . ILE A 1 753 ? 0.282 -16.110 6.925 1.00 79.00 753 ILE A CA 1
ATOM 5659 C C . ILE A 1 753 ? -0.877 -16.981 7.414 1.00 79.00 753 ILE A C 1
ATOM 5661 O O . ILE A 1 753 ? -0.665 -18.169 7.675 1.00 79.00 753 ILE A O 1
ATOM 5665 N N . SER A 1 754 ? -2.090 -16.426 7.529 1.00 79.44 754 SER A N 1
ATOM 5666 C CA . SER A 1 754 ? -3.239 -17.207 8.000 1.00 79.44 754 SER A CA 1
ATOM 5667 C C . SER A 1 754 ? -3.505 -18.412 7.075 1.00 79.44 754 SER A C 1
ATOM 5669 O O . SER A 1 754 ? -3.354 -18.292 5.852 1.00 79.44 754 SER A O 1
ATOM 5671 N N . PRO A 1 755 ? -3.925 -19.584 7.596 1.00 84.00 755 PRO A N 1
ATOM 5672 C CA . PRO A 1 755 ? -4.122 -20.780 6.771 1.00 84.00 755 PRO A CA 1
ATOM 5673 C C . PRO A 1 755 ? -5.095 -20.576 5.601 1.00 84.00 755 PRO A C 1
ATOM 5675 O O . PRO A 1 755 ? -4.928 -21.191 4.549 1.00 84.00 755 PRO A O 1
ATOM 5678 N N . ILE A 1 756 ? -6.079 -19.684 5.763 1.00 87.12 756 ILE A N 1
ATOM 5679 C CA . ILE A 1 756 ? -7.038 -19.304 4.718 1.00 87.12 756 ILE A CA 1
ATOM 5680 C C . ILE A 1 756 ? -6.359 -18.446 3.644 1.00 87.12 756 ILE A C 1
ATOM 5682 O O . ILE A 1 756 ? -6.512 -18.735 2.459 1.00 87.12 756 ILE A O 1
ATOM 5686 N N . GLN A 1 757 ? -5.573 -17.434 4.024 1.00 87.69 757 GLN A N 1
ATOM 5687 C CA . GLN A 1 757 ? -4.838 -16.592 3.072 1.00 87.69 757 GLN A CA 1
ATOM 5688 C C . GLN A 1 757 ? -3.775 -17.395 2.302 1.00 87.69 757 GLN A C 1
ATOM 5690 O O . GLN A 1 757 ? -3.677 -17.260 1.083 1.00 87.69 757 GLN A O 1
ATOM 5695 N N . GLU A 1 758 ? -3.023 -18.282 2.966 1.00 90.25 758 GLU A N 1
ATOM 5696 C CA . GLU A 1 758 ? -2.070 -19.168 2.283 1.00 90.25 758 GLU A CA 1
ATOM 5697 C C . GLU A 1 758 ? -2.799 -20.114 1.317 1.00 90.25 758 GLU A C 1
ATOM 5699 O O . GLU A 1 758 ? -2.378 -20.269 0.170 1.00 90.25 758 GLU A O 1
ATOM 5704 N N . ALA A 1 759 ? -3.917 -20.719 1.735 1.00 92.00 759 ALA A N 1
ATOM 5705 C CA . ALA A 1 759 ? -4.689 -21.619 0.881 1.00 92.00 759 ALA A CA 1
ATOM 5706 C C . ALA A 1 759 ? -5.337 -20.898 -0.314 1.00 92.00 759 ALA A C 1
ATOM 5708 O O . ALA A 1 759 ? -5.333 -21.450 -1.414 1.00 92.00 759 ALA A O 1
ATOM 5709 N N . GLN A 1 760 ? -5.810 -19.654 -0.153 1.00 92.50 760 GLN A N 1
ATOM 5710 C CA . GLN A 1 760 ? -6.269 -18.822 -1.274 1.00 92.50 760 GLN A CA 1
ATOM 5711 C C . GLN A 1 760 ? -5.178 -18.655 -2.338 1.00 92.50 760 GLN A C 1
ATOM 5713 O O . GLN A 1 760 ? -5.478 -18.765 -3.522 1.00 92.50 760 GLN A O 1
ATOM 5718 N N . MET A 1 761 ? -3.930 -18.394 -1.936 1.00 94.50 761 MET A N 1
ATOM 5719 C CA . MET A 1 761 ? -2.814 -18.188 -2.867 1.00 94.50 761 MET A CA 1
ATOM 5720 C C . MET A 1 761 ? -2.315 -19.496 -3.497 1.00 94.50 761 MET A C 1
ATOM 5722 O O . MET A 1 761 ? -2.128 -19.579 -4.709 1.00 94.50 761 MET A O 1
ATOM 5726 N N . THR A 1 762 ? -2.114 -20.529 -2.676 1.00 95.00 762 THR A N 1
ATOM 5727 C CA . THR A 1 762 ? -1.435 -21.776 -3.074 1.00 95.00 762 THR A CA 1
ATOM 5728 C C . THR A 1 762 ? -2.318 -22.771 -3.825 1.00 95.00 762 THR A C 1
ATOM 5730 O O . THR A 1 762 ? -1.782 -23.607 -4.546 1.00 95.00 762 THR A O 1
ATOM 5733 N N . SER A 1 763 ? -3.648 -22.665 -3.732 1.00 95.00 763 SER A N 1
ATOM 5734 C CA . SER A 1 763 ? -4.591 -23.496 -4.509 1.00 95.00 763 SER A CA 1
ATOM 5735 C C . SER A 1 763 ? -4.841 -23.011 -5.947 1.00 95.00 763 SER A C 1
ATOM 5737 O O . SER A 1 763 ? -5.615 -23.618 -6.689 1.00 95.00 763 SER A O 1
ATOM 5739 N N . VAL A 1 764 ? -4.190 -21.925 -6.378 1.00 94.94 764 VAL A N 1
ATOM 5740 C CA . VAL A 1 764 ? -4.263 -21.434 -7.761 1.00 94.94 764 VAL A CA 1
ATOM 5741 C C . VAL A 1 764 ? -3.230 -22.163 -8.620 1.00 94.94 764 VAL A C 1
ATOM 5743 O O . VAL A 1 764 ? -2.040 -21.860 -8.582 1.00 94.94 764 VAL A O 1
ATOM 5746 N N . LEU A 1 765 ? -3.703 -23.144 -9.395 1.00 95.25 765 LEU A N 1
ATOM 5747 C CA . LEU A 1 765 ? -2.863 -24.042 -10.199 1.00 95.25 765 LEU A CA 1
ATOM 5748 C C . LEU A 1 765 ? -2.595 -23.542 -11.635 1.00 95.25 765 LEU A C 1
ATOM 5750 O O . LEU A 1 765 ? -1.886 -24.208 -12.390 1.00 95.25 765 LEU A O 1
ATOM 5754 N N . ASP A 1 766 ? -3.110 -22.375 -12.023 1.00 95.94 766 ASP A N 1
ATOM 5755 C CA . ASP A 1 766 ? -2.897 -21.727 -13.326 1.00 95.94 766 ASP A CA 1
ATOM 5756 C C . ASP A 1 766 ? -1.391 -21.600 -13.619 1.00 95.94 766 ASP A C 1
ATOM 5758 O O . ASP A 1 766 ? -0.643 -21.139 -12.762 1.00 95.94 766 ASP A O 1
ATOM 5762 N N . VAL A 1 767 ? -0.920 -22.041 -14.791 1.00 94.62 767 VAL A N 1
ATOM 5763 C CA . VAL A 1 767 ? 0.516 -22.308 -15.067 1.00 94.62 767 VAL A CA 1
ATOM 5764 C C . VAL A 1 767 ? 1.445 -21.118 -14.774 1.00 94.62 767 VAL A C 1
ATOM 5766 O O . VAL A 1 767 ? 2.578 -21.322 -14.352 1.00 94.62 767 VAL A O 1
ATOM 5769 N N . ASN A 1 768 ? 0.945 -19.891 -14.923 1.00 95.50 768 ASN A N 1
ATOM 5770 C CA . ASN A 1 768 ? 1.693 -18.650 -14.736 1.00 95.50 768 ASN A CA 1
ATOM 5771 C C . ASN A 1 768 ? 1.747 -18.132 -13.277 1.00 95.50 768 ASN A C 1
ATOM 5773 O O . ASN A 1 768 ? 2.175 -17.000 -13.057 1.00 95.50 768 ASN A O 1
ATOM 5777 N N . VAL A 1 769 ? 1.277 -18.904 -12.286 1.00 96.56 769 VAL A N 1
ATOM 5778 C CA . VAL A 1 769 ? 1.186 -18.494 -10.868 1.00 96.56 769 VAL A CA 1
ATOM 5779 C C . VAL A 1 769 ? 2.129 -19.297 -9.971 1.00 96.56 769 VAL A C 1
ATOM 5781 O O . VAL A 1 769 ? 1.957 -20.503 -9.779 1.00 96.56 769 VAL A O 1
ATOM 5784 N N . HIS A 1 770 ? 3.059 -18.607 -9.314 1.00 96.62 770 HIS A N 1
ATOM 5785 C CA . HIS A 1 770 ? 4.084 -19.207 -8.462 1.00 96.62 770 HIS A CA 1
ATOM 5786 C C . HIS A 1 770 ? 4.085 -18.587 -7.066 1.00 96.62 770 HIS A C 1
ATOM 5788 O O . HIS A 1 770 ? 4.260 -17.379 -6.891 1.00 96.62 770 HIS A O 1
ATOM 5794 N N . ASN A 1 771 ? 3.920 -19.438 -6.055 1.00 96.44 771 ASN A N 1
ATOM 5795 C CA . ASN A 1 771 ? 3.993 -19.061 -4.646 1.00 96.44 771 ASN A CA 1
ATOM 5796 C C . ASN A 1 771 ? 5.342 -19.498 -4.085 1.00 96.44 771 ASN A C 1
ATOM 5798 O O . ASN A 1 771 ? 5.656 -20.688 -4.124 1.00 96.44 771 ASN A O 1
ATOM 5802 N N . LEU A 1 772 ? 6.130 -18.554 -3.577 1.00 96.62 772 LEU A N 1
ATOM 5803 C CA . LEU A 1 772 ? 7.460 -18.796 -3.024 1.00 96.62 772 LEU A CA 1
ATOM 5804 C C . LEU A 1 772 ? 7.400 -18.657 -1.497 1.00 96.62 772 LEU A C 1
ATOM 5806 O O . LEU A 1 772 ? 7.403 -17.549 -0.961 1.00 96.62 772 LEU A O 1
ATOM 5810 N N . ALA A 1 773 ? 7.359 -19.788 -0.794 1.00 95.31 773 ALA A N 1
ATOM 5811 C CA . ALA A 1 773 ? 7.365 -19.844 0.664 1.00 95.31 773 ALA A CA 1
ATOM 5812 C C . ALA A 1 773 ? 8.805 -19.735 1.190 1.00 95.31 773 ALA A C 1
ATOM 5814 O O . ALA A 1 773 ? 9.523 -20.735 1.313 1.00 95.31 773 ALA A O 1
ATOM 5815 N N . VAL A 1 774 ? 9.216 -18.508 1.505 1.00 91.56 774 VAL A N 1
ATOM 5816 C CA . VAL A 1 774 ? 10.561 -18.154 1.975 1.00 91.56 774 VAL A CA 1
ATOM 5817 C C . VAL A 1 774 ? 10.681 -18.385 3.479 1.00 91.56 774 VAL A C 1
ATOM 5819 O O . VAL A 1 774 ? 9.841 -17.939 4.263 1.00 91.56 774 VAL A O 1
ATOM 5822 N N . VAL A 1 775 ? 11.749 -19.051 3.917 1.00 89.44 775 VAL A N 1
ATOM 5823 C CA . VAL A 1 775 ? 12.107 -19.131 5.341 1.00 89.44 775 VAL A CA 1
ATOM 5824 C C . VAL A 1 775 ? 12.674 -17.775 5.789 1.00 89.44 775 VAL A C 1
ATOM 5826 O O . VAL A 1 775 ? 13.829 -17.457 5.516 1.00 89.44 775 VAL A O 1
ATOM 5829 N N . GLY A 1 776 ? 11.845 -16.962 6.456 1.00 77.56 776 GLY A N 1
ATOM 5830 C CA . GLY A 1 776 ? 12.202 -15.606 6.894 1.00 77.56 776 GLY A CA 1
ATOM 5831 C C . GLY A 1 776 ? 11.044 -14.819 7.528 1.00 77.56 776 GLY A C 1
ATOM 5832 O O . GLY A 1 776 ? 10.124 -15.383 8.131 1.00 77.56 776 GLY A O 1
ATOM 5833 N N . THR A 1 777 ? 11.096 -13.493 7.426 1.00 69.44 777 THR A N 1
ATOM 5834 C CA . THR A 1 777 ? 10.031 -12.532 7.768 1.00 69.44 777 THR A CA 1
ATOM 5835 C C . THR A 1 777 ? 9.322 -12.012 6.510 1.00 69.44 777 THR A C 1
ATOM 5837 O O . THR A 1 777 ? 9.743 -12.286 5.382 1.00 69.44 777 THR A O 1
ATOM 5840 N N . PHE A 1 778 ? 8.237 -11.249 6.685 1.00 73.44 778 PHE A N 1
ATOM 5841 C CA . PHE A 1 778 ? 7.618 -10.526 5.570 1.00 73.44 778 PHE A CA 1
ATOM 5842 C C . PHE A 1 778 ? 8.578 -9.479 4.982 1.00 73.44 778 PHE A C 1
ATOM 5844 O O . PHE A 1 778 ? 8.700 -9.386 3.762 1.00 73.44 778 PHE A O 1
ATOM 5851 N N . ASP A 1 779 ? 9.321 -8.762 5.828 1.00 64.12 779 ASP A N 1
ATOM 5852 C CA . ASP A 1 779 ? 10.284 -7.755 5.369 1.00 64.12 779 ASP A CA 1
ATOM 5853 C C . ASP A 1 779 ? 11.464 -8.392 4.626 1.00 64.12 779 ASP A C 1
ATOM 5855 O O . ASP A 1 779 ? 11.859 -7.862 3.595 1.00 64.12 779 ASP A O 1
ATOM 5859 N N . ASN A 1 780 ? 11.931 -9.590 5.011 1.00 76.56 780 ASN A N 1
ATOM 5860 C CA . ASN A 1 780 ? 12.902 -10.330 4.194 1.00 76.56 780 ASN A CA 1
ATOM 5861 C C . ASN A 1 780 ? 12.360 -10.613 2.781 1.00 76.56 780 ASN A C 1
ATOM 5863 O O . ASN A 1 780 ? 13.094 -10.499 1.801 1.00 76.56 780 ASN A O 1
ATOM 5867 N N . CYS A 1 781 ? 11.071 -10.954 2.658 1.00 83.00 781 CYS A N 1
ATOM 5868 C CA . CYS A 1 781 ? 10.435 -11.119 1.351 1.00 83.00 781 CYS A CA 1
ATOM 5869 C C . CYS A 1 781 ? 10.383 -9.781 0.597 1.00 83.00 781 CYS A C 1
ATOM 5871 O O . CYS A 1 781 ? 10.689 -9.746 -0.591 1.00 83.00 781 CYS A O 1
ATOM 5873 N N . GLN A 1 782 ? 10.036 -8.674 1.266 1.00 77.75 782 GLN A N 1
ATOM 5874 C CA . GLN A 1 782 ? 10.052 -7.349 0.640 1.00 77.75 782 GLN A CA 1
ATOM 5875 C C . GLN A 1 782 ? 11.450 -6.926 0.176 1.00 77.75 782 GLN A C 1
ATOM 5877 O O . GLN A 1 782 ? 11.571 -6.328 -0.889 1.00 77.75 782 GLN A O 1
ATOM 5882 N N . ASP A 1 783 ? 12.482 -7.176 0.978 1.00 75.81 783 ASP A N 1
ATOM 5883 C CA . ASP A 1 783 ? 13.851 -6.750 0.703 1.00 75.81 783 ASP A CA 1
ATOM 5884 C C . ASP A 1 783 ? 14.446 -7.534 -0.461 1.00 75.81 783 ASP A C 1
ATOM 5886 O O . ASP A 1 783 ? 14.973 -6.909 -1.377 1.00 75.81 783 ASP A O 1
ATOM 5890 N N . ILE A 1 784 ? 14.214 -8.850 -0.539 1.00 86.38 784 ILE A N 1
ATOM 5891 C CA . ILE A 1 784 ? 14.543 -9.628 -1.744 1.00 86.38 784 ILE A CA 1
ATOM 5892 C C . ILE A 1 784 ? 13.856 -9.027 -2.978 1.00 86.38 784 ILE A C 1
ATOM 5894 O O . ILE A 1 784 ? 14.499 -8.843 -4.007 1.00 86.38 784 ILE A O 1
ATOM 5898 N N . VAL A 1 785 ? 12.573 -8.650 -2.896 1.00 86.12 785 VAL A N 1
ATOM 5899 C CA . VAL A 1 785 ? 11.887 -8.004 -4.030 1.00 86.12 785 VAL A CA 1
ATOM 5900 C C . VAL A 1 785 ? 12.531 -6.656 -4.389 1.00 86.12 785 VAL A C 1
ATOM 5902 O O . VAL A 1 785 ? 12.772 -6.405 -5.568 1.00 86.12 785 VAL A O 1
ATOM 5905 N N . LYS A 1 786 ? 12.879 -5.807 -3.410 1.00 77.44 786 LYS A N 1
ATOM 5906 C CA . LYS A 1 786 ? 13.602 -4.536 -3.645 1.00 77.44 786 LYS A CA 1
ATOM 5907 C C . LYS A 1 786 ? 14.957 -4.779 -4.324 1.00 77.44 786 LYS A C 1
ATOM 5909 O O . LYS A 1 786 ? 15.303 -4.057 -5.256 1.00 77.44 786 LYS A O 1
ATOM 5914 N N . GLU A 1 787 ? 15.700 -5.795 -3.890 1.00 84.38 787 GLU A N 1
ATOM 5915 C CA . GLU A 1 787 ? 16.997 -6.171 -4.458 1.00 84.38 787 GLU A CA 1
ATOM 5916 C C . GLU A 1 787 ? 16.881 -6.709 -5.889 1.00 84.38 787 GLU A C 1
ATOM 5918 O O . GLU A 1 787 ? 17.689 -6.336 -6.735 1.00 84.38 787 GLU A O 1
ATOM 5923 N N . LEU A 1 788 ? 15.856 -7.512 -6.194 1.00 86.56 788 LEU A N 1
ATOM 5924 C CA . LEU A 1 788 ? 15.578 -7.993 -7.553 1.00 86.56 788 LEU A CA 1
ATOM 5925 C C . LEU A 1 788 ? 15.186 -6.853 -8.507 1.00 86.56 788 LEU A C 1
ATOM 5927 O O . LEU A 1 788 ? 15.579 -6.875 -9.670 1.00 86.56 788 LEU A O 1
ATOM 5931 N N . PHE A 1 789 ? 14.464 -5.832 -8.030 1.00 80.38 789 PHE A N 1
ATOM 5932 C CA . PHE A 1 789 ? 14.184 -4.624 -8.821 1.00 80.38 789 PHE A CA 1
ATOM 5933 C C . PHE A 1 789 ? 15.417 -3.730 -9.026 1.00 80.38 789 PHE A C 1
ATOM 5935 O O . PHE A 1 789 ? 15.504 -3.055 -10.054 1.00 80.38 789 PHE A O 1
ATOM 5942 N N . ALA A 1 790 ? 16.355 -3.724 -8.073 1.00 77.56 790 ALA A N 1
ATOM 5943 C CA . ALA A 1 790 ? 17.625 -3.003 -8.171 1.00 77.56 790 ALA A CA 1
ATOM 5944 C C . ALA A 1 790 ? 18.673 -3.728 -9.042 1.00 77.56 790 ALA A C 1
ATOM 5946 O O . ALA A 1 790 ? 19.621 -3.095 -9.510 1.00 77.56 790 ALA A O 1
ATOM 5947 N N . ASP A 1 791 ? 18.510 -5.032 -9.279 1.00 86.75 791 ASP A N 1
ATOM 5948 C CA . ASP A 1 791 ? 19.355 -5.818 -10.176 1.00 86.75 791 ASP A CA 1
ATOM 5949 C C . ASP A 1 791 ? 19.032 -5.497 -11.646 1.00 86.75 791 ASP A C 1
ATOM 5951 O O . ASP A 1 791 ? 18.077 -6.001 -12.243 1.00 86.75 791 ASP A O 1
ATOM 5955 N N . ALA A 1 792 ? 19.841 -4.613 -12.232 1.00 85.31 792 ALA A N 1
ATOM 5956 C CA . ALA A 1 792 ? 19.644 -4.133 -13.594 1.00 85.31 792 ALA A CA 1
ATOM 5957 C C . ALA A 1 792 ? 19.775 -5.236 -14.661 1.00 85.31 792 ALA A C 1
ATOM 5959 O O . ALA A 1 792 ? 19.119 -5.136 -15.696 1.00 85.31 792 ALA A O 1
ATOM 5960 N N . GLU A 1 793 ? 20.578 -6.282 -14.434 1.00 91.44 793 GLU A N 1
ATOM 5961 C CA . GLU A 1 793 ? 20.741 -7.383 -15.392 1.00 91.44 793 GLU A CA 1
ATOM 5962 C C . GLU A 1 793 ? 19.530 -8.319 -15.343 1.00 91.44 793 GLU A C 1
ATOM 5964 O O . GLU A 1 793 ? 18.901 -8.583 -16.372 1.00 91.44 793 GLU A O 1
ATOM 5969 N N . PHE A 1 794 ? 19.141 -8.751 -14.141 1.00 88.19 794 PHE A N 1
ATOM 5970 C CA . PHE A 1 794 ? 17.980 -9.613 -13.933 1.00 88.19 794 PHE A CA 1
ATOM 5971 C C . PHE A 1 794 ? 16.681 -8.930 -14.395 1.00 88.19 794 PHE A C 1
ATOM 5973 O O . PHE A 1 794 ? 15.863 -9.545 -15.083 1.00 88.19 794 PHE A O 1
ATOM 5980 N N . ASN A 1 795 ? 16.522 -7.633 -14.115 1.00 84.56 795 ASN A N 1
ATOM 5981 C CA . ASN A 1 795 ? 15.373 -6.853 -14.571 1.00 84.56 795 ASN A CA 1
ATOM 5982 C C . ASN A 1 795 ? 15.395 -6.604 -16.095 1.00 84.56 795 ASN A C 1
ATOM 5984 O O . ASN A 1 795 ? 14.369 -6.758 -16.762 1.00 84.56 795 ASN A O 1
ATOM 5988 N N . ALA A 1 796 ? 16.559 -6.325 -16.696 1.00 84.62 796 ALA A N 1
ATOM 5989 C CA . ALA A 1 796 ? 16.672 -6.223 -18.153 1.00 84.62 796 ALA A CA 1
ATOM 5990 C C . ALA A 1 796 ? 16.350 -7.549 -18.868 1.00 84.62 796 ALA A C 1
ATOM 5992 O O . ALA A 1 796 ? 15.755 -7.512 -19.950 1.00 84.62 796 ALA A O 1
ATOM 5993 N N . LYS A 1 797 ? 16.699 -8.692 -18.266 1.00 89.88 797 LYS A N 1
ATOM 5994 C CA . LYS A 1 797 ? 16.447 -10.049 -18.776 1.00 89.88 797 LYS A CA 1
ATOM 5995 C C . LYS A 1 797 ? 14.974 -10.461 -18.663 1.00 89.88 797 LYS A C 1
ATOM 5997 O O . LYS A 1 797 ? 14.398 -10.893 -19.657 1.00 89.88 797 LYS A O 1
ATOM 6002 N N . HIS A 1 798 ? 14.356 -10.295 -17.490 1.00 88.00 798 HIS A N 1
ATOM 6003 C CA . HIS A 1 798 ? 13.023 -10.851 -17.187 1.00 88.00 798 HIS A CA 1
ATOM 6004 C C . HIS A 1 798 ? 11.868 -9.843 -17.197 1.00 88.00 798 HIS A C 1
ATOM 6006 O O . HIS A 1 798 ? 10.716 -10.259 -17.094 1.00 88.00 798 HIS A O 1
ATOM 6012 N N . LYS A 1 799 ? 12.151 -8.539 -17.340 1.00 87.75 799 LYS A N 1
ATOM 6013 C CA . LYS A 1 799 ? 11.169 -7.435 -17.326 1.00 87.75 799 LYS A CA 1
ATOM 6014 C C . LYS A 1 799 ? 10.292 -7.476 -16.070 1.00 87.75 799 LYS A C 1
ATOM 6016 O O . LYS A 1 799 ? 9.137 -7.906 -16.116 1.00 87.75 799 LYS A O 1
ATOM 6021 N N . LEU A 1 800 ? 10.847 -7.067 -14.929 1.00 85.25 800 LEU A N 1
ATOM 6022 C CA . LEU A 1 800 ? 10.122 -7.185 -13.666 1.00 85.25 800 LEU A CA 1
ATOM 6023 C C . LEU A 1 800 ? 8.957 -6.189 -13.584 1.00 85.25 800 LEU A C 1
ATOM 6025 O O . LEU A 1 800 ? 9.136 -4.984 -13.756 1.00 85.25 800 LEU A O 1
ATOM 6029 N N . GLY A 1 801 ? 7.767 -6.701 -13.270 1.00 81.94 801 GLY A N 1
ATOM 6030 C CA . GLY A 1 801 ? 6.548 -5.927 -13.034 1.00 81.94 801 GLY A CA 1
ATOM 6031 C C . GLY A 1 801 ? 6.183 -5.872 -11.550 1.00 81.94 801 GLY A C 1
ATOM 6032 O O . GLY A 1 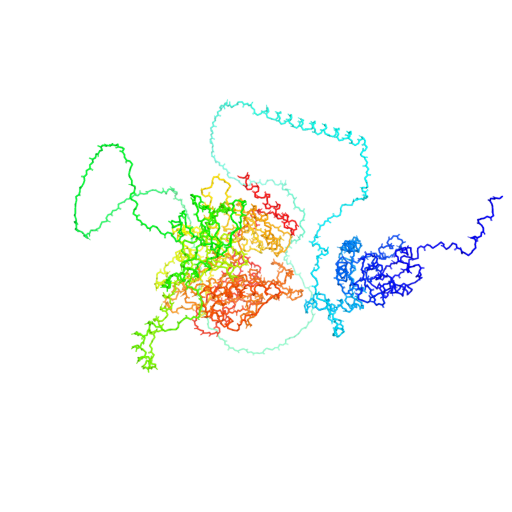801 ? 6.247 -6.880 -10.849 1.00 81.94 801 GLY A O 1
ATOM 6033 N N . ALA A 1 802 ? 5.768 -4.705 -11.054 1.00 71.81 802 ALA A N 1
ATOM 6034 C CA . ALA A 1 802 ? 5.446 -4.503 -9.640 1.00 71.81 802 ALA A CA 1
ATOM 6035 C C . ALA A 1 802 ? 3.934 -4.328 -9.403 1.00 71.81 802 ALA A C 1
ATOM 6037 O O . ALA A 1 802 ? 3.359 -3.295 -9.752 1.00 71.81 802 ALA A O 1
ATOM 6038 N N . VAL A 1 803 ? 3.287 -5.268 -8.701 1.00 67.44 803 VAL A N 1
ATOM 6039 C CA . VAL A 1 803 ? 1.867 -5.154 -8.269 1.00 67.44 803 VAL A CA 1
ATOM 6040 C C . VAL A 1 803 ? 1.752 -4.403 -6.930 1.00 67.44 803 VAL A C 1
ATOM 6042 O O . VAL A 1 803 ? 0.959 -4.708 -6.037 1.00 67.44 803 VAL A O 1
ATOM 6045 N N . ASN A 1 804 ? 2.577 -3.371 -6.772 1.00 71.12 804 ASN A N 1
ATOM 6046 C CA . ASN A 1 804 ? 2.704 -2.624 -5.526 1.00 71.12 804 ASN A CA 1
ATOM 6047 C C . ASN A 1 804 ? 1.473 -1.738 -5.264 1.00 71.12 804 ASN A C 1
ATOM 6049 O O . ASN A 1 804 ? 0.663 -1.461 -6.154 1.00 71.12 804 ASN A O 1
ATOM 6053 N N . SER A 1 805 ? 1.328 -1.257 -4.027 1.00 71.44 805 SER A N 1
ATOM 6054 C CA . SER A 1 805 ? 0.260 -0.333 -3.597 1.00 71.44 805 SER A CA 1
ATOM 6055 C C . SER A 1 805 ? 0.282 1.032 -4.297 1.00 71.44 805 SER A C 1
ATOM 6057 O O . SER A 1 805 ? -0.639 1.820 -4.108 1.00 71.44 805 SER A O 1
ATOM 6059 N N . ILE A 1 806 ? 1.326 1.315 -5.079 1.00 79.88 806 ILE A N 1
ATOM 6060 C CA . ILE A 1 806 ? 1.612 2.611 -5.700 1.00 79.88 806 ILE A CA 1
ATOM 6061 C C . ILE A 1 806 ? 1.152 2.745 -7.158 1.00 79.88 806 ILE A C 1
ATOM 6063 O O . ILE A 1 806 ? 1.156 3.862 -7.671 1.00 79.88 806 ILE A O 1
ATOM 6067 N N . ASN A 1 807 ? 0.765 1.665 -7.843 1.00 89.69 807 ASN A N 1
ATOM 6068 C CA . ASN A 1 807 ? 0.371 1.747 -9.254 1.00 89.69 807 ASN A CA 1
ATOM 6069 C C . ASN A 1 807 ? -0.882 2.635 -9.414 1.00 89.69 807 ASN A C 1
ATOM 6071 O O . ASN A 1 807 ? -1.872 2.430 -8.707 1.00 89.69 807 ASN A O 1
ATOM 6075 N N . TRP A 1 808 ? -0.842 3.623 -10.318 1.00 94.75 808 TRP A N 1
ATOM 6076 C CA . TRP A 1 808 ? -1.906 4.629 -10.455 1.00 94.75 808 TRP A CA 1
ATOM 6077 C C . TRP A 1 808 ? -3.282 4.014 -10.747 1.00 94.75 808 TRP A C 1
ATOM 6079 O O . TRP A 1 808 ? -4.271 4.411 -10.129 1.00 94.75 808 TRP A O 1
ATOM 6089 N N . ALA A 1 809 ? -3.350 2.989 -11.602 1.00 94.94 809 ALA A N 1
ATOM 6090 C CA . ALA A 1 809 ? -4.616 2.354 -11.966 1.00 94.94 809 ALA A CA 1
ATOM 6091 C C . ALA A 1 809 ? -5.334 1.682 -10.778 1.00 94.94 809 ALA A C 1
ATOM 6093 O O . ALA A 1 809 ? -6.545 1.474 -10.840 1.00 94.94 809 ALA A O 1
ATOM 6094 N N . ARG A 1 810 ? -4.628 1.408 -9.667 1.00 94.38 810 ARG A N 1
ATOM 6095 C CA . ARG A 1 810 ? -5.265 0.980 -8.412 1.00 94.38 810 ARG A CA 1
ATOM 6096 C C . ARG A 1 810 ? -6.083 2.109 -7.793 1.00 94.38 810 ARG A C 1
ATOM 6098 O O . ARG A 1 810 ? -7.248 1.899 -7.484 1.00 94.38 810 ARG A O 1
ATOM 6105 N N . ILE A 1 811 ? -5.489 3.297 -7.668 1.00 96.44 811 ILE A N 1
ATOM 6106 C CA . ILE A 1 811 ? -6.152 4.485 -7.112 1.00 96.44 811 ILE A CA 1
ATOM 6107 C C . ILE A 1 811 ? -7.352 4.857 -7.986 1.00 96.44 811 ILE A C 1
ATOM 6109 O O . ILE A 1 811 ? -8.446 5.043 -7.464 1.00 96.44 811 ILE A O 1
ATOM 6113 N N . LEU A 1 812 ? -7.173 4.860 -9.312 1.00 98.00 812 LEU A N 1
ATOM 6114 C CA . LEU A 1 812 ? -8.240 5.117 -10.283 1.00 98.00 812 LEU A CA 1
ATOM 6115 C C . LEU A 1 812 ? -9.438 4.167 -10.105 1.00 98.00 812 LEU A C 1
ATOM 6117 O O . LEU A 1 812 ? -10.573 4.627 -10.003 1.00 98.00 812 LEU A O 1
ATOM 6121 N N . ALA A 1 813 ? -9.197 2.855 -10.005 1.00 98.00 813 ALA A N 1
ATOM 6122 C CA . ALA A 1 813 ? -10.253 1.866 -9.776 1.00 98.00 813 ALA A CA 1
ATOM 6123 C C . ALA A 1 813 ? -10.977 2.044 -8.429 1.00 98.00 813 ALA A C 1
ATOM 6125 O O . ALA A 1 813 ? -12.167 1.753 -8.321 1.00 98.00 813 ALA A O 1
ATOM 6126 N N . GLN A 1 814 ? -10.281 2.551 -7.410 1.00 98.38 814 GLN A N 1
ATOM 6127 C CA . GLN A 1 814 ? -10.847 2.792 -6.082 1.00 98.38 814 GLN A CA 1
ATOM 6128 C C . GLN A 1 814 ? -11.739 4.047 -6.012 1.00 98.38 814 GLN A C 1
ATOM 6130 O O . GLN A 1 814 ? -12.588 4.126 -5.129 1.00 98.38 814 GLN A O 1
ATOM 6135 N N . ILE A 1 815 ? -11.631 4.997 -6.954 1.00 98.75 815 ILE A N 1
ATOM 6136 C CA . ILE A 1 815 ? -12.508 6.190 -7.005 1.00 98.75 815 ILE A CA 1
ATOM 6137 C C . ILE A 1 815 ? -13.984 5.779 -7.180 1.00 98.75 815 ILE A C 1
ATOM 6139 O O . ILE A 1 815 ? -14.880 6.412 -6.620 1.00 98.75 815 ILE A O 1
ATOM 6143 N N . VAL A 1 816 ? -14.246 4.699 -7.925 1.00 98.69 816 VAL A N 1
ATOM 6144 C CA . VAL A 1 816 ? -15.597 4.288 -8.350 1.00 98.69 816 VAL A CA 1
ATOM 6145 C C . VAL A 1 816 ? -16.532 4.019 -7.171 1.00 98.69 816 VAL A C 1
ATOM 6147 O O . VAL A 1 816 ? -17.674 4.481 -7.186 1.00 98.69 816 VAL A O 1
ATOM 6150 N N . TYR A 1 817 ? -16.071 3.329 -6.121 1.00 98.62 817 TYR A N 1
ATOM 6151 C CA . TYR A 1 817 ? -16.957 2.963 -5.011 1.00 98.62 817 TYR A CA 1
ATOM 6152 C C . TYR A 1 817 ? -17.352 4.144 -4.111 1.00 98.62 817 TYR A C 1
ATOM 6154 O O . TYR A 1 817 ? -18.400 4.077 -3.467 1.00 98.62 817 TYR A O 1
ATOM 6162 N N . TYR A 1 818 ? -16.609 5.258 -4.116 1.00 98.75 818 TYR A N 1
ATOM 6163 C CA . TYR A 1 818 ? -17.044 6.498 -3.455 1.00 98.75 818 TYR A CA 1
ATOM 6164 C C . TYR A 1 818 ? -18.261 7.110 -4.171 1.00 98.75 818 TYR A C 1
ATOM 6166 O O . TYR A 1 818 ? -19.243 7.463 -3.520 1.00 98.75 818 TYR A O 1
ATOM 6174 N N . PHE A 1 819 ? -18.255 7.151 -5.510 1.00 98.50 819 PHE A N 1
ATOM 6175 C CA . PHE A 1 819 ? -19.419 7.582 -6.301 1.00 98.50 819 PHE A CA 1
ATOM 6176 C C . PHE A 1 819 ? -20.592 6.599 -6.189 1.00 98.50 819 PHE A C 1
ATOM 6178 O O . PHE A 1 819 ? -21.729 7.017 -5.978 1.00 98.50 819 PHE A O 1
ATOM 6185 N N . HIS A 1 820 ? -20.325 5.294 -6.283 1.00 98.25 820 HIS A N 1
ATOM 6186 C CA . HIS A 1 820 ? -21.361 4.266 -6.174 1.00 98.25 820 HIS A CA 1
ATOM 6187 C C . HIS A 1 820 ? -22.061 4.295 -4.806 1.00 98.25 820 HIS A C 1
ATOM 6189 O O . HIS A 1 820 ? -23.287 4.322 -4.739 1.00 98.25 820 HIS A O 1
ATOM 6195 N N . SER A 1 821 ? -21.300 4.360 -3.708 1.00 98.25 821 SER A N 1
ATOM 6196 C CA . SER A 1 821 ? -21.870 4.427 -2.356 1.00 98.25 821 SER A CA 1
ATOM 6197 C C . SER A 1 821 ? -22.599 5.742 -2.068 1.00 98.25 821 SER A C 1
ATOM 6199 O O . SER A 1 821 ? -23.604 5.721 -1.361 1.00 98.25 821 SER A O 1
ATOM 6201 N N . TYR A 1 822 ? -22.174 6.863 -2.663 1.00 97.81 822 TYR A N 1
ATOM 6202 C CA . TYR A 1 822 ? -22.923 8.122 -2.618 1.00 97.81 822 TYR A CA 1
ATOM 6203 C C . TYR A 1 822 ? -24.319 7.980 -3.250 1.00 97.81 822 TYR A C 1
ATOM 6205 O O . TYR A 1 822 ? -25.320 8.312 -2.615 1.00 97.81 822 TYR A O 1
ATOM 6213 N N . PHE A 1 823 ? -24.416 7.416 -4.458 1.00 97.06 823 PHE A N 1
ATOM 6214 C CA . PHE A 1 823 ? -25.711 7.202 -5.113 1.00 97.06 823 PHE A CA 1
ATOM 6215 C C . PHE A 1 823 ? -26.550 6.098 -4.450 1.00 97.06 823 PHE A C 1
ATOM 6217 O O . PHE A 1 823 ? -27.773 6.224 -4.373 1.00 97.06 823 PHE A O 1
ATOM 6224 N N . ALA A 1 824 ? -25.921 5.058 -3.895 1.00 96.44 824 ALA A N 1
ATOM 6225 C CA . ALA A 1 824 ? -26.606 4.071 -3.061 1.00 96.44 824 ALA A CA 1
ATOM 6226 C C . ALA A 1 824 ? -27.210 4.714 -1.797 1.00 96.44 824 ALA A C 1
ATOM 6228 O O . ALA A 1 824 ? -28.320 4.356 -1.400 1.00 96.44 824 ALA A O 1
ATOM 6229 N N . LEU A 1 825 ? -26.531 5.704 -1.205 1.00 96.44 825 LEU A N 1
ATOM 6230 C CA . LEU A 1 825 ? -27.051 6.474 -0.078 1.00 96.44 825 LEU A CA 1
ATOM 6231 C C . LEU A 1 825 ? -28.207 7.400 -0.498 1.00 96.44 825 LEU A C 1
ATOM 6233 O O . LEU A 1 825 ? -29.239 7.389 0.169 1.00 96.44 825 LEU A O 1
ATOM 6237 N N . GLU A 1 826 ? -28.105 8.119 -1.626 1.00 94.75 826 GLU A N 1
ATOM 6238 C CA . GLU A 1 826 ? -29.232 8.895 -2.186 1.00 94.75 826 GLU A CA 1
ATOM 6239 C C . GLU A 1 826 ? -30.471 8.023 -2.462 1.00 94.75 826 GLU A C 1
ATOM 6241 O O . GLU A 1 826 ? -31.604 8.467 -2.285 1.00 94.75 826 GLU A O 1
ATOM 6246 N N . LYS A 1 827 ? -30.265 6.774 -2.897 1.00 93.56 827 LYS A N 1
ATOM 6247 C CA . LYS A 1 827 ? -31.326 5.784 -3.148 1.00 93.56 827 LYS A CA 1
ATOM 6248 C C . LYS A 1 827 ? -31.941 5.239 -1.850 1.00 93.56 827 LYS A C 1
ATOM 6250 O O . LYS A 1 827 ? -33.112 4.864 -1.852 1.00 93.56 827 LYS A O 1
ATOM 6255 N N . ALA A 1 828 ? -31.175 5.198 -0.757 1.00 93.25 828 ALA A N 1
ATOM 6256 C CA . ALA A 1 828 ? -31.629 4.758 0.565 1.00 93.25 828 ALA A CA 1
ATOM 6257 C C . ALA A 1 828 ? -32.308 5.872 1.391 1.00 93.25 828 ALA A C 1
ATOM 6259 O O . ALA A 1 828 ? -33.144 5.557 2.240 1.00 93.25 828 ALA A O 1
ATOM 6260 N N . TYR A 1 829 ? -31.968 7.138 1.125 1.00 93.94 829 TYR A N 1
ATOM 6261 C CA . TYR A 1 829 ? -32.488 8.343 1.788 1.00 93.94 829 TYR A CA 1
ATOM 6262 C C . TYR A 1 829 ? -32.960 9.380 0.748 1.00 93.94 829 TYR A C 1
ATOM 6264 O O . TYR A 1 829 ? -32.375 10.464 0.633 1.00 93.94 829 TYR A O 1
ATOM 6272 N N . PRO A 1 830 ? -34.000 9.065 -0.052 1.00 91.81 830 PRO A N 1
ATOM 6273 C CA . PRO A 1 830 ? -34.489 9.945 -1.116 1.00 91.81 830 PRO A CA 1
ATOM 6274 C C . PRO A 1 830 ? -34.987 11.307 -0.607 1.00 91.81 830 PRO A C 1
ATOM 6276 O O . PRO A 1 830 ? -35.002 12.273 -1.368 1.00 91.81 830 PRO A O 1
ATOM 6279 N N . GLU A 1 831 ? -35.365 11.406 0.669 1.00 92.94 831 GLU A N 1
ATOM 6280 C CA . GLU A 1 831 ? -35.744 12.645 1.351 1.00 92.94 831 GLU A CA 1
ATOM 6281 C C . GLU A 1 831 ? -34.571 13.609 1.612 1.00 92.94 831 GLU A C 1
ATOM 6283 O O . GLU A 1 831 ? -34.809 14.802 1.790 1.00 92.94 831 GLU A O 1
ATOM 6288 N N . GLU A 1 832 ? -33.320 13.130 1.581 1.00 90.94 832 GLU A N 1
ATOM 6289 C CA . GLU A 1 832 ? -32.103 13.949 1.733 1.00 90.94 832 GLU A CA 1
ATOM 6290 C C . GLU A 1 832 ? -31.343 14.148 0.399 1.00 90.94 832 GLU A C 1
ATOM 6292 O O . GLU A 1 832 ? -30.295 14.806 0.368 1.00 90.94 832 GLU A O 1
ATOM 6297 N N . LYS A 1 833 ? -31.862 13.616 -0.723 1.00 87.00 833 LYS A N 1
ATOM 6298 C CA . LYS A 1 833 ? -31.219 13.635 -2.054 1.00 87.00 833 LYS A CA 1
ATOM 6299 C C . LYS A 1 833 ? -30.750 15.043 -2.458 1.00 87.00 833 LYS A C 1
ATOM 6301 O O . LYS A 1 833 ? -31.465 16.027 -2.275 1.00 87.00 833 LYS A O 1
ATOM 6306 N N . GLY A 1 834 ? -29.538 15.151 -3.004 1.00 84.31 834 GLY A N 1
ATOM 6307 C CA . GLY A 1 834 ? -28.905 16.427 -3.363 1.00 84.31 834 GLY A CA 1
ATOM 6308 C C . GLY A 1 834 ? -28.429 17.297 -2.185 1.00 84.31 834 GLY A C 1
ATOM 6309 O O . GLY A 1 834 ? -27.639 18.210 -2.409 1.00 84.31 834 GLY A O 1
ATOM 6310 N N . SER A 1 835 ? -28.846 17.013 -0.944 1.00 89.38 835 SER A N 1
ATOM 6311 C CA . SER A 1 835 ? -28.314 17.650 0.277 1.00 89.38 835 SER A CA 1
ATOM 6312 C C . SER A 1 835 ? -27.317 16.772 1.045 1.00 89.38 835 SER A C 1
ATOM 6314 O O . SER A 1 835 ? -26.543 17.286 1.852 1.00 89.38 835 SER A O 1
ATOM 6316 N N . LEU A 1 836 ? -27.296 15.463 0.762 1.00 93.12 836 LEU A N 1
ATOM 6317 C CA . LEU A 1 836 ? -26.349 14.514 1.343 1.00 93.12 836 LEU A CA 1
ATOM 6318 C C . LEU A 1 836 ? -24.893 14.930 1.100 1.00 93.12 836 LEU A C 1
ATOM 6320 O O . LEU A 1 836 ? -24.450 15.074 -0.042 1.00 93.12 836 LEU A O 1
ATOM 6324 N N . LYS A 1 837 ? -24.139 15.029 2.199 1.00 94.56 837 LYS A N 1
ATOM 6325 C CA . LYS A 1 837 ? -22.699 15.297 2.224 1.00 94.56 837 LYS A CA 1
ATOM 6326 C C . LYS A 1 837 ? -21.979 14.275 3.127 1.00 94.56 837 LYS A C 1
ATOM 6328 O O . LYS A 1 837 ? -21.537 14.630 4.219 1.00 94.56 837 LYS A O 1
ATOM 6333 N N . PRO A 1 838 ? -21.926 12.981 2.754 1.00 95.94 838 PRO A N 1
ATOM 6334 C CA . PRO A 1 838 ? -21.430 11.935 3.643 1.00 95.94 838 PRO A CA 1
ATOM 6335 C C . PRO A 1 838 ? -19.966 12.133 4.061 1.00 95.94 838 PRO A C 1
ATOM 6337 O O . PRO A 1 838 ? -19.110 12.555 3.276 1.00 95.94 838 PRO A O 1
ATOM 6340 N N . ARG A 1 839 ? -19.683 11.762 5.310 1.00 97.00 839 ARG A N 1
ATOM 6341 C CA . ARG A 1 839 ? -18.340 11.609 5.872 1.00 97.00 839 ARG A CA 1
ATOM 6342 C C . ARG A 1 839 ? -17.883 10.172 5.610 1.00 97.00 839 ARG A C 1
ATOM 6344 O O . ARG A 1 839 ? -18.589 9.221 5.944 1.00 97.00 839 ARG A O 1
ATOM 6351 N N . PHE A 1 840 ? -16.717 10.001 4.999 1.00 98.50 840 PHE A N 1
ATOM 6352 C CA . PHE A 1 840 ? -16.177 8.678 4.671 1.00 98.50 840 PHE A CA 1
ATOM 6353 C C . PHE A 1 840 ? -15.116 8.277 5.692 1.00 98.50 840 PHE A C 1
ATOM 6355 O O . PHE A 1 840 ? -14.220 9.068 5.986 1.00 98.50 840 PHE A O 1
ATOM 6362 N N . VAL A 1 841 ? -15.204 7.055 6.221 1.00 98.44 841 VAL A N 1
ATOM 6363 C CA . VAL A 1 841 ? -14.325 6.556 7.287 1.00 98.44 841 VAL A CA 1
ATOM 6364 C C . VAL A 1 841 ? -13.578 5.317 6.811 1.00 98.44 841 VAL A C 1
ATOM 6366 O O . VAL A 1 841 ? -14.179 4.283 6.518 1.00 98.44 841 VAL A O 1
ATOM 6369 N N . VAL A 1 842 ? -12.255 5.438 6.700 1.00 98.69 842 VAL A N 1
ATOM 6370 C CA . VAL A 1 842 ? -11.426 4.509 5.926 1.00 98.69 842 VAL A CA 1
ATOM 6371 C C . VAL A 1 842 ? -10.365 3.857 6.819 1.00 98.69 842 VAL A C 1
ATOM 6373 O O . VAL A 1 842 ? -9.453 4.558 7.275 1.00 98.69 842 VAL A O 1
ATOM 6376 N N . PRO A 1 843 ? -10.425 2.529 7.044 1.00 97.88 843 PRO A N 1
ATOM 6377 C CA . PRO A 1 843 ? -9.340 1.771 7.665 1.00 97.88 843 PRO A CA 1
ATOM 6378 C C . PRO A 1 843 ? -8.069 1.877 6.811 1.00 97.88 843 PRO A C 1
ATOM 6380 O O . PRO A 1 843 ? -7.984 1.320 5.715 1.00 97.88 843 PRO A O 1
ATOM 6383 N N . THR A 1 844 ? -7.092 2.657 7.273 1.00 96.12 844 THR A N 1
ATOM 6384 C CA . THR A 1 844 ? -6.000 3.153 6.429 1.00 96.12 844 THR A CA 1
ATOM 6385 C C . THR A 1 844 ? -4.634 2.667 6.898 1.00 96.12 844 THR A C 1
ATOM 6387 O O . THR A 1 844 ? -4.107 3.126 7.905 1.00 96.12 844 THR A O 1
ATOM 6390 N N . GLY A 1 845 ? -4.020 1.805 6.083 1.00 88.94 845 GLY A N 1
ATOM 6391 C CA . GLY A 1 845 ? -2.576 1.561 6.090 1.00 88.94 845 GLY A CA 1
ATOM 6392 C C . GLY A 1 845 ? -1.885 2.438 5.044 1.00 88.94 845 GLY A C 1
ATOM 6393 O O . GLY A 1 845 ? -1.627 3.617 5.257 1.00 88.94 845 GLY A O 1
ATOM 6394 N N . ASN A 1 846 ? -1.637 1.878 3.856 1.00 88.69 846 ASN A N 1
ATOM 6395 C CA . ASN A 1 846 ? -0.851 2.466 2.754 1.00 88.69 846 ASN A CA 1
ATOM 6396 C C . ASN A 1 846 ? -1.485 3.664 1.982 1.00 88.69 846 ASN A C 1
ATOM 6398 O O . ASN A 1 846 ? -1.131 3.890 0.822 1.00 88.69 846 ASN A O 1
ATOM 6402 N N . PHE A 1 847 ? -2.421 4.405 2.591 1.00 95.50 847 PHE A N 1
ATOM 6403 C CA . PHE A 1 847 ? -3.112 5.631 2.121 1.00 95.50 847 PHE A CA 1
ATOM 6404 C C . PHE A 1 847 ? -3.891 5.578 0.788 1.00 95.50 847 PHE A C 1
ATOM 6406 O O . PHE A 1 847 ? -4.688 6.469 0.520 1.00 95.50 847 PHE A O 1
ATOM 6413 N N . GLY A 1 848 ? -3.713 4.555 -0.054 1.00 94.31 848 GLY A N 1
ATOM 6414 C CA . GLY A 1 848 ? -4.261 4.541 -1.419 1.00 94.31 848 GLY A CA 1
ATOM 6415 C C . GLY A 1 848 ? -5.792 4.574 -1.505 1.00 94.31 848 GLY A C 1
ATOM 6416 O O . GLY A 1 848 ? -6.334 5.166 -2.431 1.00 94.31 848 GLY A O 1
ATOM 6417 N N . ASP A 1 849 ? -6.477 3.994 -0.518 1.00 96.75 849 ASP A N 1
ATOM 6418 C CA . ASP A 1 849 ? -7.941 3.965 -0.451 1.00 96.75 849 ASP A CA 1
ATOM 6419 C C . ASP A 1 849 ? -8.532 5.351 -0.153 1.00 96.75 849 ASP A C 1
ATOM 6421 O O . ASP A 1 849 ? -9.224 5.935 -0.984 1.00 96.75 849 ASP A O 1
ATOM 6425 N N . VAL A 1 850 ? -8.166 5.938 0.990 1.00 98.38 850 VAL A N 1
ATOM 6426 C CA . VAL A 1 850 ? -8.628 7.277 1.388 1.00 98.38 850 VAL A CA 1
ATOM 6427 C C . VAL A 1 850 ? -8.164 8.369 0.409 1.00 98.38 850 VAL A C 1
ATOM 6429 O O . VAL A 1 850 ? -8.855 9.369 0.217 1.00 98.38 850 VAL A O 1
ATOM 6432 N N . LEU A 1 851 ? -7.042 8.154 -0.292 1.00 98.31 851 LEU A N 1
ATOM 6433 C CA . LEU A 1 851 ? -6.604 9.006 -1.398 1.00 98.31 851 LEU A CA 1
ATOM 6434 C C . LEU A 1 851 ? -7.550 8.939 -2.609 1.00 98.31 851 LEU A C 1
ATOM 6436 O O . LEU A 1 851 ? -7.768 9.961 -3.254 1.00 98.31 851 LEU A O 1
ATOM 6440 N N . ALA A 1 852 ? -8.137 7.782 -2.923 1.00 98.50 852 ALA A N 1
ATOM 6441 C CA . ALA A 1 852 ? -9.153 7.685 -3.969 1.00 98.50 852 ALA A CA 1
ATOM 6442 C C . ALA A 1 852 ? -10.439 8.439 -3.577 1.00 98.50 852 ALA A C 1
ATOM 6444 O O . ALA A 1 852 ? -11.030 9.118 -4.418 1.00 98.50 852 ALA A O 1
ATOM 6445 N N . GLY A 1 853 ? -10.802 8.433 -2.289 1.00 98.56 853 GLY A N 1
ATOM 6446 C CA . GLY A 1 853 ? -11.857 9.294 -1.740 1.00 98.56 853 GLY A CA 1
ATOM 6447 C C . GLY A 1 853 ? -11.541 10.788 -1.868 1.00 98.56 853 GLY A C 1
ATOM 6448 O O . GLY A 1 853 ? -12.415 11.582 -2.216 1.00 98.56 853 GLY A O 1
ATOM 6449 N N . TYR A 1 854 ? -10.275 11.175 -1.683 1.00 98.56 854 TYR A N 1
ATOM 6450 C CA . TYR A 1 854 ? -9.798 12.532 -1.969 1.00 98.56 854 TYR A CA 1
ATOM 6451 C C . TYR A 1 854 ? -9.917 12.877 -3.456 1.00 98.56 854 TYR A C 1
ATOM 6453 O O . TYR A 1 854 ? -10.484 13.917 -3.777 1.00 98.56 854 TYR A O 1
ATOM 6461 N N . PHE A 1 855 ? -9.493 12.006 -4.379 1.00 98.56 855 PHE A N 1
ATOM 6462 C CA . PHE A 1 855 ? -9.717 12.242 -5.811 1.00 98.56 855 PHE A CA 1
ATOM 6463 C C . PHE A 1 855 ? -11.210 12.402 -6.135 1.00 98.56 855 PHE A C 1
ATOM 6465 O O . PHE A 1 855 ? -11.566 13.373 -6.797 1.00 98.56 855 PHE A O 1
ATOM 6472 N N . ALA A 1 856 ? -12.093 11.552 -5.598 1.00 98.44 856 ALA A N 1
ATOM 6473 C CA . ALA A 1 856 ? -13.540 11.679 -5.785 1.00 98.44 856 ALA A CA 1
ATOM 6474 C C . ALA A 1 856 ? -14.082 13.038 -5.294 1.00 98.44 856 ALA A C 1
ATOM 6476 O O . ALA A 1 856 ? -14.780 13.737 -6.036 1.00 98.44 856 ALA A O 1
ATOM 6477 N N . LYS A 1 857 ? -13.696 13.465 -4.081 1.00 98.12 857 LYS A N 1
ATOM 6478 C CA . LYS A 1 857 ? -14.047 14.788 -3.533 1.00 98.12 857 LYS A CA 1
ATOM 6479 C C . LYS A 1 857 ? -13.552 15.924 -4.431 1.00 98.12 857 LYS A C 1
ATOM 6481 O O . LYS A 1 857 ? -14.294 16.858 -4.725 1.00 98.12 857 LYS A O 1
ATOM 6486 N N . ARG A 1 858 ? -12.306 15.835 -4.903 1.00 97.12 858 ARG A N 1
ATOM 6487 C CA . ARG A 1 858 ? -11.638 16.870 -5.707 1.00 97.12 858 ARG A CA 1
ATOM 6488 C C . ARG A 1 858 ? -12.093 16.907 -7.172 1.00 97.12 858 ARG A C 1
ATOM 6490 O O . ARG A 1 858 ? -11.915 17.941 -7.807 1.00 97.12 858 ARG A O 1
ATOM 6497 N N . MET A 1 859 ? -12.723 15.844 -7.683 1.00 97.19 859 MET A N 1
ATOM 6498 C CA . MET A 1 859 ? -13.489 15.864 -8.941 1.00 97.19 859 MET A CA 1
ATOM 6499 C C . MET A 1 859 ? -14.818 16.632 -8.801 1.00 97.19 859 MET A C 1
ATOM 6501 O O . MET A 1 859 ? -15.294 17.220 -9.774 1.00 97.19 859 MET A O 1
ATOM 6505 N N . GLY A 1 860 ? -15.409 16.637 -7.596 1.00 96.25 860 GLY A N 1
ATOM 6506 C CA . GLY A 1 860 ? -16.635 17.372 -7.258 1.00 96.25 860 GLY A CA 1
ATOM 6507 C C . GLY A 1 860 ? -17.711 16.577 -6.500 1.00 96.25 860 GLY A C 1
ATOM 6508 O O . GLY A 1 860 ? -18.812 17.095 -6.320 1.00 96.25 860 GLY A O 1
ATOM 6509 N N . LEU A 1 861 ? -17.438 15.340 -6.061 1.00 97.00 861 LEU A N 1
ATOM 6510 C CA . LEU A 1 861 ? -18.366 14.564 -5.225 1.00 97.00 861 LEU A CA 1
ATOM 6511 C C . LEU A 1 861 ? -18.517 15.257 -3.849 1.00 97.00 861 LEU A C 1
ATOM 6513 O O . LEU A 1 861 ? -17.494 15.507 -3.203 1.00 97.00 861 LEU A O 1
ATOM 6517 N N . PRO A 1 862 ? -19.737 15.572 -3.363 1.00 95.69 862 PRO A N 1
ATOM 6518 C CA . PRO A 1 862 ? -19.936 16.258 -2.085 1.00 95.69 862 PRO A CA 1
ATOM 6519 C C . PRO A 1 862 ? -19.644 15.328 -0.899 1.00 95.69 862 PRO A C 1
ATOM 6521 O O . PRO A 1 862 ? -20.535 14.747 -0.288 1.00 95.69 862 PRO A O 1
ATOM 6524 N N . ILE A 1 863 ? -18.364 15.205 -0.564 1.00 96.38 863 ILE A N 1
ATOM 6525 C CA . ILE A 1 863 ? -17.862 14.558 0.649 1.00 96.38 863 ILE A CA 1
ATOM 6526 C C . ILE A 1 863 ? -17.658 15.626 1.729 1.00 96.38 863 ILE A C 1
ATOM 6528 O O . ILE A 1 863 ? -17.256 16.757 1.435 1.00 96.38 863 ILE A O 1
ATOM 6532 N N . ASP A 1 864 ? -17.919 15.273 2.988 1.00 95.00 864 ASP A N 1
ATOM 6533 C CA . ASP A 1 864 ? -17.526 16.089 4.137 1.00 95.00 864 ASP A CA 1
ATOM 6534 C C . ASP A 1 864 ? -16.022 15.943 4.422 1.00 95.00 864 ASP A C 1
ATOM 6536 O O . ASP A 1 864 ? -15.200 16.403 3.622 1.00 95.00 864 ASP A O 1
ATOM 6540 N N . LYS A 1 865 ? -15.632 15.292 5.519 1.00 94.75 865 LYS A N 1
ATOM 6541 C CA . LYS A 1 865 ? -14.248 14.889 5.762 1.00 94.75 865 LYS A CA 1
ATOM 6542 C C . LYS A 1 865 ? -14.000 13.429 5.416 1.00 94.75 865 LYS A C 1
ATOM 6544 O O . LYS A 1 865 ? -14.882 12.572 5.498 1.00 94.75 865 LYS A O 1
ATOM 6549 N N . LEU A 1 866 ? -12.749 13.170 5.063 1.00 98.31 866 LEU A N 1
ATOM 6550 C CA . LEU A 1 866 ? -12.167 11.840 4.960 1.00 98.31 866 LEU A CA 1
ATOM 6551 C C . LEU A 1 866 ? -11.509 11.508 6.305 1.00 98.31 866 LEU A C 1
ATOM 6553 O O . LEU A 1 866 ? -10.511 12.124 6.682 1.00 98.31 866 LEU A O 1
ATOM 6557 N N . VAL A 1 867 ? -12.091 10.570 7.050 1.00 98.06 867 VAL A N 1
ATOM 6558 C CA . VAL A 1 867 ? -11.568 10.103 8.338 1.00 98.06 867 VAL A CA 1
ATOM 6559 C C . VAL A 1 867 ? -10.592 8.956 8.096 1.00 98.06 867 VAL A C 1
ATOM 6561 O O . VAL A 1 867 ? -10.958 7.891 7.593 1.00 98.06 867 VAL A O 1
ATOM 6564 N N . ILE A 1 868 ? -9.346 9.175 8.493 1.00 98.56 868 ILE A N 1
ATOM 6565 C CA . ILE A 1 868 ? -8.241 8.225 8.416 1.00 98.56 868 ILE A CA 1
ATOM 6566 C C . ILE A 1 868 ? -8.218 7.430 9.723 1.00 98.56 868 ILE A C 1
ATOM 6568 O O . ILE A 1 868 ? -7.684 7.898 10.728 1.00 98.56 868 ILE A O 1
ATOM 6572 N N . ALA A 1 869 ? -8.809 6.238 9.719 1.00 98.31 869 ALA A N 1
ATOM 6573 C CA . ALA A 1 869 ? -8.781 5.346 10.873 1.00 98.31 869 ALA A CA 1
ATOM 6574 C C . ALA A 1 869 ? -7.511 4.481 10.815 1.00 98.31 869 ALA A C 1
ATOM 6576 O O . ALA A 1 869 ? -7.398 3.613 9.945 1.00 98.31 869 ALA A O 1
ATOM 6577 N N . THR A 1 870 ? -6.550 4.712 11.713 1.00 97.44 870 THR A N 1
ATOM 6578 C CA . THR A 1 870 ? -5.374 3.840 11.871 1.00 97.44 870 THR A CA 1
ATOM 6579 C C . THR A 1 870 ? -5.583 2.861 13.017 1.00 97.44 870 THR A C 1
ATOM 6581 O O . THR A 1 870 ? -6.319 3.129 13.969 1.00 97.44 870 THR A O 1
ATOM 6584 N N . ASN A 1 871 ? -4.867 1.741 12.961 1.00 93.31 871 ASN A N 1
ATOM 6585 C CA . ASN A 1 871 ? -4.634 0.925 14.145 1.00 93.31 871 ASN A CA 1
ATOM 6586 C C . ASN A 1 871 ? -3.530 1.568 15.012 1.00 93.31 871 ASN A C 1
ATOM 6588 O O . ASN A 1 871 ? -3.301 2.782 14.951 1.00 93.31 871 ASN A O 1
ATOM 6592 N N . GLU A 1 872 ? -2.831 0.768 15.814 1.00 89.94 872 GLU A N 1
ATOM 6593 C CA . GLU A 1 872 ? -1.765 1.249 16.690 1.00 89.94 872 GLU A CA 1
ATOM 6594 C C . GLU A 1 872 ? -0.505 1.768 15.973 1.00 89.94 872 GLU A C 1
ATOM 6596 O O . GLU A 1 872 ? 0.269 2.491 16.604 1.00 89.94 872 GLU A O 1
ATOM 6601 N N . ASN A 1 873 ? -0.318 1.463 14.683 1.00 88.38 873 ASN A N 1
ATOM 6602 C CA . ASN A 1 873 ? 0.746 1.992 13.823 1.00 88.38 873 ASN A CA 1
ATOM 6603 C C . ASN A 1 873 ? 0.351 3.377 13.274 1.00 88.38 873 ASN A C 1
ATOM 6605 O O . ASN A 1 873 ? 0.053 3.578 12.096 1.00 88.38 873 ASN A O 1
ATOM 6609 N N . ASP A 1 874 ? 0.319 4.359 14.168 1.00 92.31 874 ASP A N 1
ATOM 6610 C CA . ASP A 1 874 ? -0.429 5.608 14.019 1.00 92.31 874 ASP A CA 1
ATOM 6611 C C . ASP A 1 874 ? 0.332 6.759 13.328 1.00 92.31 874 ASP A C 1
ATOM 6613 O O . ASP A 1 874 ? 0.037 7.928 13.561 1.00 92.31 874 ASP A O 1
ATOM 6617 N N . ILE A 1 875 ? 1.293 6.470 12.436 1.00 93.44 875 ILE A N 1
ATOM 6618 C CA . ILE A 1 875 ? 2.128 7.503 11.776 1.00 93.44 875 ILE A CA 1
ATOM 6619 C C . ILE A 1 875 ? 1.310 8.577 11.036 1.00 93.44 875 ILE A C 1
ATOM 6621 O O . ILE A 1 875 ? 1.698 9.746 11.008 1.00 93.44 875 ILE A O 1
ATOM 6625 N N . LEU A 1 876 ? 0.156 8.205 10.475 1.00 96.50 876 LEU A N 1
ATOM 6626 C CA . LEU A 1 876 ? -0.765 9.154 9.848 1.00 96.50 876 LEU A CA 1
ATOM 6627 C C . LEU A 1 876 ? -1.473 10.020 10.904 1.00 96.50 876 LEU A C 1
ATOM 6629 O O . LEU A 1 876 ? -1.493 11.240 10.772 1.00 96.50 876 LEU A O 1
ATOM 6633 N N . ASP A 1 877 ? -1.991 9.431 11.983 1.00 97.19 877 ASP A N 1
ATOM 6634 C CA . ASP A 1 877 ? -2.660 10.182 13.052 1.00 97.19 877 ASP A CA 1
ATOM 6635 C C . ASP A 1 877 ? -1.700 11.158 13.758 1.00 97.19 877 ASP A C 1
ATOM 6637 O O . ASP A 1 877 ? -2.035 12.328 13.961 1.00 97.19 877 ASP A O 1
ATOM 6641 N N . ARG A 1 878 ? -0.448 10.746 14.009 1.00 95.62 878 ARG A N 1
ATOM 6642 C CA . ARG A 1 878 ? 0.610 11.641 14.514 1.00 95.62 878 ARG A CA 1
ATOM 6643 C C . ARG A 1 878 ? 0.877 12.819 13.574 1.00 95.62 878 ARG A C 1
ATOM 6645 O O . ARG A 1 878 ? 1.022 13.947 14.059 1.00 95.62 878 ARG A O 1
ATOM 6652 N N . PHE A 1 879 ? 0.865 12.605 12.254 1.00 97.56 879 PHE A N 1
ATOM 6653 C CA . PHE A 1 879 ? 0.979 13.690 11.275 1.00 97.56 879 PHE A CA 1
ATOM 6654 C C . PHE A 1 879 ? -0.214 14.646 11.330 1.00 97.56 879 PHE A C 1
ATOM 6656 O O . PHE A 1 879 ? -0.006 15.857 11.411 1.00 97.56 879 PHE A O 1
ATOM 6663 N N . TRP A 1 880 ? -1.454 14.153 11.344 1.00 95.88 880 TRP A N 1
ATOM 6664 C CA . TRP A 1 880 ? -2.621 15.040 11.413 1.00 95.88 880 TRP A CA 1
ATOM 6665 C C . TRP A 1 880 ? -2.718 15.776 12.755 1.00 95.88 880 TRP A C 1
ATOM 6667 O O . TRP A 1 880 ? -3.125 16.939 12.780 1.00 95.88 880 TRP A O 1
ATOM 6677 N N . ARG A 1 881 ? -2.253 15.195 13.866 1.00 95.12 881 ARG A N 1
ATOM 6678 C CA . ARG A 1 881 ? -2.128 15.923 15.139 1.00 95.12 881 ARG A CA 1
ATOM 6679 C C . ARG A 1 881 ? -1.063 17.027 15.061 1.00 95.12 881 ARG A C 1
ATOM 6681 O O . ARG A 1 881 ? -1.391 18.187 15.317 1.00 95.12 881 ARG A O 1
ATOM 6688 N N . SER A 1 882 ? 0.172 16.696 14.671 1.00 94.88 882 SER A N 1
ATOM 6689 C CA . SER A 1 882 ? 1.361 17.551 14.877 1.00 94.88 882 SER A CA 1
ATOM 6690 C C . SER A 1 882 ? 1.898 18.304 13.648 1.00 94.88 882 SER A C 1
ATOM 6692 O O . SER A 1 882 ? 2.490 19.374 13.796 1.00 94.88 882 SER A O 1
ATOM 6694 N N . GLY A 1 883 ? 1.716 17.765 12.441 1.00 95.50 883 GLY A N 1
ATOM 6695 C CA . GLY A 1 883 ? 2.434 18.161 11.222 1.00 95.50 883 GLY A CA 1
ATOM 6696 C C . GLY A 1 883 ? 3.763 17.430 10.993 1.00 95.50 883 GLY A C 1
ATOM 6697 O O . GLY A 1 883 ? 4.422 17.693 9.988 1.00 95.50 883 GLY A O 1
ATOM 6698 N N . THR A 1 884 ? 4.159 16.515 11.880 1.00 95.81 884 THR A N 1
ATOM 6699 C CA . THR A 1 884 ? 5.373 15.693 11.755 1.00 95.81 884 THR A CA 1
ATOM 6700 C C . THR A 1 884 ? 5.030 14.289 11.267 1.00 95.81 884 THR A C 1
ATOM 6702 O O . THR A 1 884 ? 4.158 13.623 11.816 1.00 95.81 884 THR A O 1
ATOM 6705 N N . TYR A 1 885 ? 5.734 13.836 10.234 1.00 96.12 885 TYR A N 1
ATOM 6706 C CA . TYR A 1 885 ? 5.652 12.490 9.685 1.00 96.12 885 TYR A CA 1
ATOM 6707 C C . TYR A 1 885 ? 6.950 11.744 10.014 1.00 96.12 885 TYR A C 1
ATOM 6709 O O . TYR A 1 885 ? 8.010 12.049 9.465 1.00 96.12 885 TYR A O 1
ATOM 6717 N N . GLU A 1 886 ? 6.881 10.804 10.954 1.00 92.12 886 GLU A N 1
ATOM 6718 C CA . GLU A 1 886 ? 8.050 10.237 11.640 1.00 92.12 886 GLU A CA 1
ATOM 6719 C C . GLU A 1 886 ? 7.923 8.727 11.877 1.00 92.12 886 GLU A C 1
ATOM 6721 O O . GLU A 1 886 ? 6.889 8.237 12.336 1.00 92.12 886 GLU A O 1
ATOM 6726 N N . ILE A 1 887 ? 8.992 7.981 11.590 1.00 86.75 887 ILE A N 1
ATOM 6727 C CA . ILE A 1 887 ? 9.032 6.520 11.706 1.00 86.75 887 ILE A CA 1
ATOM 6728 C C . ILE A 1 887 ? 9.355 6.118 13.150 1.00 86.75 887 ILE A C 1
ATOM 6730 O O . ILE A 1 887 ? 10.521 5.923 13.512 1.00 86.75 887 ILE A O 1
ATOM 6734 N N . HIS A 1 888 ? 8.314 5.951 13.966 1.00 81.88 888 HIS A N 1
ATOM 6735 C CA . HIS A 1 888 ? 8.421 5.335 15.293 1.00 81.88 888 HIS A CA 1
ATOM 6736 C C . HIS A 1 888 ? 8.474 3.816 15.153 1.00 81.88 888 HIS A C 1
ATOM 6738 O O . HIS A 1 888 ? 7.459 3.176 14.902 1.00 81.88 888 HIS A O 1
ATOM 6744 N N . ALA A 1 889 ? 9.680 3.270 15.291 1.00 75.38 889 ALA A N 1
ATOM 6745 C CA . ALA A 1 889 ? 9.922 1.838 15.383 1.00 75.38 889 ALA A CA 1
ATOM 6746 C C . ALA A 1 889 ? 9.901 1.417 16.860 1.00 75.38 889 ALA A C 1
ATOM 6748 O O . ALA A 1 889 ? 10.681 1.951 17.650 1.00 75.38 889 ALA A O 1
ATOM 6749 N N . VAL A 1 890 ? 9.026 0.480 17.225 1.00 66.88 890 VAL A N 1
ATOM 6750 C CA . VAL A 1 890 ? 8.978 -0.131 18.566 1.00 66.88 890 VAL A CA 1
ATOM 6751 C C . VAL A 1 890 ? 9.893 -1.355 18.637 1.00 66.88 890 VAL A C 1
ATOM 6753 O O . VAL A 1 890 ? 10.087 -2.043 17.640 1.00 66.88 890 VAL A O 1
ATOM 6756 N N . SER A 1 891 ? 10.474 -1.658 19.797 1.00 65.00 891 SER A N 1
ATOM 6757 C CA . SER A 1 891 ? 11.321 -2.846 19.964 1.00 65.00 891 SER A CA 1
ATOM 6758 C C . SER A 1 891 ? 11.315 -3.356 21.406 1.00 65.00 891 SER A C 1
ATOM 6760 O O . SER A 1 891 ? 10.836 -2.686 22.322 1.00 65.00 891 SER A O 1
ATOM 6762 N N . GLY A 1 892 ? 11.808 -4.582 21.613 1.00 60.97 892 GLY A N 1
ATOM 6763 C CA . GLY A 1 892 ? 11.766 -5.232 22.922 1.00 60.97 892 GLY A CA 1
ATOM 6764 C C . GLY A 1 892 ? 10.334 -5.331 23.459 1.00 60.97 892 GLY A C 1
ATOM 6765 O O . GLY A 1 892 ? 9.421 -5.698 22.723 1.00 60.97 892 GLY A O 1
ATOM 6766 N N . LYS A 1 893 ? 10.141 -4.970 24.732 1.00 57.19 893 LYS A N 1
ATOM 6767 C CA . LYS A 1 893 ? 8.843 -5.061 25.420 1.00 57.19 893 LYS A CA 1
ATOM 6768 C C . LYS A 1 893 ? 7.773 -4.121 24.878 1.00 57.19 893 LYS A C 1
ATOM 6770 O O . LYS A 1 893 ? 6.600 -4.467 24.915 1.00 57.19 893 LYS A O 1
ATOM 6775 N N . ASP A 1 894 ? 8.153 -2.976 24.320 1.00 54.25 894 ASP A N 1
ATOM 6776 C CA . ASP A 1 894 ? 7.185 -2.035 23.740 1.00 54.25 894 ASP A CA 1
ATOM 6777 C C . ASP A 1 894 ? 6.640 -2.528 22.382 1.00 54.25 894 ASP A C 1
ATOM 6779 O O . ASP A 1 894 ? 5.674 -1.983 21.846 1.00 54.25 894 ASP A O 1
ATOM 6783 N N . ALA A 1 895 ? 7.229 -3.612 21.861 1.00 56.56 895 ALA A N 1
ATOM 6784 C CA . ALA A 1 895 ? 6.751 -4.408 20.738 1.00 56.56 895 ALA A CA 1
ATOM 6785 C C . ALA A 1 895 ? 6.272 -5.823 21.156 1.00 56.56 895 ALA A C 1
ATOM 6787 O O . ALA A 1 895 ? 6.040 -6.671 20.293 1.00 56.56 895 ALA A O 1
ATOM 6788 N N . GLU A 1 896 ? 6.099 -6.100 22.457 1.00 51.84 896 GLU A N 1
ATOM 6789 C CA . GLU A 1 896 ? 5.384 -7.289 22.944 1.00 51.84 896 GLU A CA 1
ATOM 6790 C C . GLU A 1 896 ? 3.868 -7.009 22.906 1.00 51.84 896 GLU A C 1
ATOM 6792 O O . GLU A 1 896 ? 3.293 -6.384 23.796 1.00 51.84 896 GLU A O 1
ATOM 6797 N N . GLY A 1 897 ? 3.217 -7.460 21.833 1.00 52.69 897 GLY A N 1
ATOM 6798 C CA . GLY A 1 897 ? 1.784 -7.313 21.571 1.00 52.69 897 GLY A CA 1
ATOM 6799 C C . GLY A 1 897 ? 1.362 -8.160 20.365 1.00 52.69 897 GLY A C 1
ATOM 6800 O O . GLY A 1 897 ? 2.219 -8.726 19.690 1.00 52.69 897 GLY A O 1
ATOM 6801 N N . GLY A 1 898 ? 0.056 -8.277 20.119 1.00 51.31 898 GLY A N 1
ATOM 6802 C CA . GLY A 1 898 ? -0.501 -9.233 19.151 1.00 51.31 898 GLY A CA 1
ATOM 6803 C C . GLY A 1 898 ? -0.745 -10.627 19.751 1.00 51.31 898 GLY A C 1
ATOM 6804 O O . GLY A 1 898 ? -0.488 -10.871 20.934 1.00 51.31 898 GLY A O 1
ATOM 6805 N N . LEU A 1 899 ? -1.278 -11.553 18.946 1.00 49.84 899 LEU A N 1
ATOM 6806 C CA . LEU A 1 899 ? -1.687 -12.894 19.387 1.00 49.84 899 LEU A CA 1
ATOM 6807 C C . LEU A 1 899 ? -0.975 -13.992 18.601 1.00 49.84 899 LEU A C 1
ATOM 6809 O O . LEU A 1 899 ? -0.958 -13.997 17.374 1.00 49.84 899 LEU A O 1
ATOM 6813 N N . THR A 1 900 ? -0.411 -14.968 19.314 1.00 48.53 900 THR A N 1
ATOM 6814 C CA . THR A 1 900 ? 0.492 -15.990 18.752 1.00 48.53 900 THR A CA 1
ATOM 6815 C C . THR A 1 900 ? -0.125 -16.882 17.669 1.00 48.53 900 THR A C 1
ATOM 6817 O O . THR A 1 900 ? 0.625 -17.577 16.987 1.00 48.53 900 THR A O 1
ATOM 6820 N N . ALA A 1 901 ? -1.449 -16.864 17.488 1.00 46.56 901 ALA A N 1
ATOM 6821 C CA . ALA A 1 901 ? -2.143 -17.556 16.401 1.00 46.56 901 ALA A CA 1
ATOM 6822 C C . ALA A 1 901 ? -2.076 -16.811 15.052 1.00 46.56 901 ALA A C 1
ATOM 6824 O O . ALA A 1 901 ? -2.020 -17.470 14.015 1.00 46.56 901 ALA A O 1
ATOM 6825 N N . ASP A 1 902 ? -2.032 -15.474 15.064 1.00 46.50 902 ASP A N 1
ATOM 6826 C CA . ASP A 1 902 ? -1.852 -14.640 13.862 1.00 46.50 902 ASP A CA 1
ATOM 6827 C C . ASP A 1 902 ? -0.361 -14.356 13.570 1.00 46.50 902 ASP A C 1
ATOM 6829 O O . ASP A 1 902 ? 0.001 -13.921 12.478 1.00 46.50 902 ASP A O 1
ATOM 6833 N N . GLY A 1 903 ? 0.511 -14.687 14.530 1.00 43.72 903 GLY A N 1
ATOM 6834 C CA . GLY A 1 903 ? 1.959 -14.483 14.497 1.00 43.72 903 GLY A CA 1
ATOM 6835 C C . GLY A 1 903 ? 2.380 -13.423 15.513 1.00 43.72 903 GLY A C 1
ATOM 6836 O O . GLY A 1 903 ? 1.825 -12.333 15.526 1.00 43.72 903 GLY A O 1
ATOM 6837 N N . VAL A 1 904 ? 3.339 -13.754 16.389 1.00 41.59 904 VAL A N 1
ATOM 6838 C CA . VAL A 1 904 ? 3.915 -12.793 17.349 1.00 41.59 904 VAL A CA 1
ATOM 6839 C C . VAL A 1 904 ? 5.418 -12.967 17.467 1.00 41.59 904 VAL A C 1
ATOM 6841 O O . VAL A 1 904 ? 5.905 -13.994 17.955 1.00 41.59 904 VAL A O 1
ATOM 6844 N N . LYS A 1 905 ? 6.128 -11.907 17.096 1.00 48.50 905 LYS A N 1
ATOM 6845 C CA . LYS A 1 905 ? 7.340 -11.397 17.743 1.00 48.50 905 LYS A CA 1
ATOM 6846 C C . LYS A 1 905 ? 7.644 -10.054 17.091 1.00 48.50 905 LYS A C 1
ATOM 6848 O O . LYS A 1 905 ? 7.828 -10.032 15.879 1.00 48.50 905 LYS A O 1
ATOM 6853 N N . ALA A 1 906 ? 7.812 -9.016 17.919 1.00 44.84 906 ALA A N 1
ATOM 6854 C CA . ALA A 1 906 ? 8.353 -7.699 17.574 1.00 44.84 906 ALA A CA 1
ATOM 6855 C C . ALA A 1 906 ? 9.105 -7.683 16.231 1.00 44.84 906 ALA A C 1
ATOM 6857 O O . ALA A 1 906 ? 10.206 -8.240 16.138 1.00 44.84 906 ALA A O 1
ATOM 6858 N N . HIS A 1 907 ? 8.501 -7.091 15.194 1.00 51.16 907 HIS A N 1
ATOM 6859 C CA . HIS A 1 907 ? 9.084 -7.152 13.858 1.00 51.16 907 HIS A CA 1
ATOM 6860 C C . HIS A 1 907 ? 10.450 -6.452 13.858 1.00 51.16 907 HIS A C 1
ATOM 6862 O O . HIS A 1 907 ? 10.617 -5.416 14.496 1.00 51.16 907 HIS A O 1
ATOM 6868 N N . GLU A 1 908 ? 11.433 -6.999 13.144 1.00 50.53 908 GLU A N 1
ATOM 6869 C CA . GLU A 1 908 ? 12.854 -6.615 13.270 1.00 50.53 908 GLU A CA 1
ATOM 6870 C C . GLU A 1 908 ? 13.131 -5.130 12.941 1.00 50.53 908 GLU A C 1
ATOM 6872 O O . GLU A 1 908 ? 14.076 -4.528 13.445 1.00 50.53 908 GLU A O 1
ATOM 6877 N N . PHE A 1 909 ? 12.244 -4.514 12.153 1.00 49.97 909 PHE A N 1
ATOM 6878 C CA . PHE A 1 909 ? 12.267 -3.099 11.766 1.00 49.97 909 PHE A CA 1
ATOM 6879 C C . PHE A 1 909 ? 11.422 -2.185 12.678 1.00 49.97 909 PHE A C 1
ATOM 6881 O O . PHE A 1 909 ? 11.457 -0.960 12.530 1.00 49.97 909 PHE A O 1
ATOM 6888 N N . GLY A 1 910 ? 10.675 -2.779 13.611 1.00 63.59 910 GLY A N 1
ATOM 6889 C CA . GLY A 1 910 ? 9.877 -2.136 14.653 1.00 63.59 910 GLY A CA 1
ATOM 6890 C C . GLY A 1 910 ? 8.449 -1.740 14.283 1.00 63.59 910 GLY A C 1
ATOM 6891 O O . GLY A 1 910 ? 7.925 -0.778 14.840 1.00 63.59 910 GLY A O 1
ATOM 6892 N N . VAL A 1 911 ? 7.809 -2.462 13.359 1.00 73.00 911 VAL A N 1
ATOM 6893 C CA . VAL A 1 911 ? 6.342 -2.415 13.205 1.00 73.00 911 VAL A CA 1
ATOM 6894 C C . VAL A 1 911 ? 5.704 -3.020 14.465 1.00 73.00 911 VAL A C 1
ATOM 6896 O O . VAL A 1 911 ? 6.202 -4.036 14.957 1.00 73.00 911 VAL A O 1
ATOM 6899 N N . LYS A 1 912 ? 4.600 -2.455 14.972 1.00 76.38 912 LYS A N 1
ATOM 6900 C CA . LYS A 1 912 ? 3.782 -3.135 15.988 1.00 76.38 912 LYS A CA 1
ATOM 6901 C C . LYS A 1 912 ? 2.804 -4.081 15.290 1.00 76.38 912 LYS A C 1
ATOM 6903 O O . LYS A 1 912 ? 2.038 -3.633 14.445 1.00 76.38 912 LYS A O 1
ATOM 6908 N N . GLU A 1 913 ? 2.815 -5.359 15.650 1.00 78.38 913 GLU A N 1
ATOM 6909 C CA . GLU A 1 913 ? 1.836 -6.340 15.161 1.00 78.38 913 GLU A CA 1
ATOM 6910 C C . GLU A 1 913 ? 0.479 -6.100 15.862 1.00 78.38 913 GLU A C 1
ATOM 6912 O O . GLU A 1 913 ? 0.439 -5.891 17.080 1.00 78.38 913 GLU A O 1
ATOM 6917 N N . THR A 1 914 ? -0.625 -6.075 15.103 1.00 82.19 914 THR A N 1
ATOM 6918 C CA . THR A 1 914 ? -1.997 -5.838 15.607 1.00 82.19 914 THR A CA 1
ATOM 6919 C C . THR A 1 914 ? -3.000 -6.865 15.069 1.00 82.19 914 THR A C 1
ATOM 6921 O O . THR A 1 914 ? -2.697 -7.632 14.156 1.00 82.19 914 THR A O 1
ATOM 6924 N N . LEU A 1 915 ? -4.250 -6.834 15.549 1.00 86.62 915 LEU A N 1
ATOM 6925 C CA . LEU A 1 915 ? -5.364 -7.609 14.972 1.00 86.62 915 LEU A CA 1
ATOM 6926 C C . LEU A 1 915 ? -5.718 -7.199 13.530 1.00 86.62 915 LEU A C 1
ATOM 6928 O O . LEU A 1 915 ? -6.550 -7.841 12.893 1.00 86.62 915 LEU A O 1
ATOM 6932 N N . SER A 1 916 ? -5.125 -6.125 13.005 1.00 87.31 916 SER A N 1
ATOM 6933 C CA . SER A 1 916 ? -5.414 -5.561 11.681 1.00 87.31 916 SER A CA 1
ATOM 6934 C C . SER A 1 916 ? -4.158 -5.507 10.786 1.00 87.31 916 SER A C 1
ATOM 6936 O O . SER A 1 916 ? -3.762 -4.431 10.325 1.00 87.31 916 SER A O 1
ATOM 6938 N N . PRO A 1 917 ? -3.522 -6.660 10.491 1.00 81.19 917 PRO A N 1
ATOM 6939 C CA . PRO A 1 917 ? -2.179 -6.727 9.905 1.00 81.19 917 PRO A CA 1
ATOM 6940 C C . PRO A 1 917 ? -2.061 -6.196 8.468 1.00 81.19 917 PRO A C 1
ATOM 6942 O O . PRO A 1 917 ? -0.954 -5.967 7.983 1.00 81.19 917 PRO A O 1
ATOM 6945 N N . ALA A 1 918 ? -3.167 -5.943 7.754 1.00 82.62 918 ALA A N 1
ATOM 6946 C CA . ALA A 1 918 ? -3.115 -5.248 6.461 1.00 82.62 918 ALA A CA 1
ATOM 6947 C C . ALA A 1 918 ? -2.939 -3.717 6.597 1.00 82.62 918 ALA A C 1
ATOM 6949 O O . ALA A 1 918 ? -2.790 -3.025 5.582 1.00 82.62 918 ALA A O 1
ATOM 6950 N N . MET A 1 919 ? -2.968 -3.192 7.827 1.00 87.56 919 MET A N 1
ATOM 6951 C CA . MET A 1 919 ? -2.756 -1.783 8.177 1.00 87.56 919 MET A CA 1
ATOM 6952 C C . MET A 1 919 ? -1.462 -1.537 8.971 1.00 87.56 919 MET A C 1
ATOM 6954 O O . MET A 1 919 ? -1.084 -0.379 9.132 1.00 87.56 919 MET A O 1
ATOM 6958 N N . ASP A 1 920 ? -0.750 -2.584 9.395 1.00 84.62 920 ASP A N 1
ATOM 6959 C CA . ASP A 1 920 ? 0.505 -2.477 10.149 1.00 84.62 920 ASP A CA 1
ATOM 6960 C C . ASP A 1 920 ? 1.641 -1.945 9.255 1.00 84.6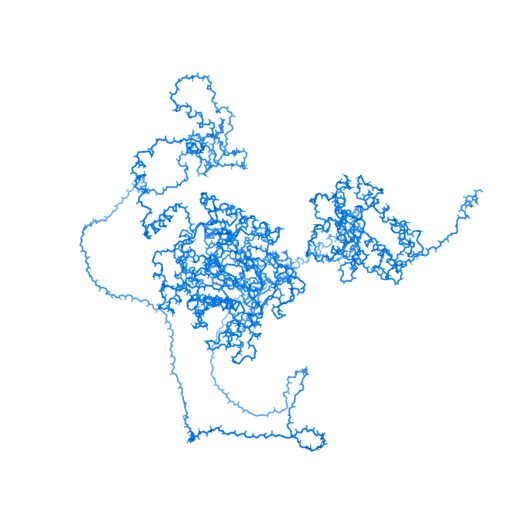2 920 ASP A C 1
ATOM 6962 O O . ASP A 1 920 ? 2.206 -2.663 8.427 1.00 84.62 920 ASP A O 1
ATOM 6966 N N . ILE A 1 921 ? 1.943 -0.645 9.373 1.00 81.00 921 ILE A N 1
ATOM 6967 C CA . ILE A 1 921 ? 2.899 0.060 8.507 1.00 81.00 921 ILE A CA 1
ATOM 6968 C C . ILE A 1 921 ? 3.771 1.082 9.250 1.00 81.00 921 ILE A C 1
ATOM 6970 O O . ILE A 1 921 ? 3.286 1.940 9.980 1.00 81.00 921 ILE A O 1
ATOM 6974 N N . LEU A 1 922 ? 5.073 1.079 8.948 1.00 79.94 922 LEU A N 1
ATOM 6975 C CA . LEU A 1 922 ? 6.010 2.130 9.377 1.00 79.94 922 LEU A CA 1
ATOM 6976 C C . LEU A 1 922 ? 6.013 3.360 8.457 1.00 79.94 922 LEU A C 1
ATOM 6978 O O . LEU A 1 922 ? 6.347 4.457 8.895 1.00 79.94 922 LEU A O 1
ATOM 6982 N N . VAL A 1 923 ? 5.667 3.184 7.178 1.00 83.56 923 VAL A N 1
ATOM 6983 C CA . VAL A 1 923 ? 5.565 4.248 6.169 1.00 83.56 923 VAL A CA 1
ATOM 6984 C C . VAL A 1 923 ? 4.388 3.938 5.248 1.00 83.56 923 VAL A C 1
ATOM 6986 O O . VAL A 1 923 ? 4.234 2.817 4.767 1.00 83.56 923 VAL A O 1
ATOM 6989 N N . SER A 1 924 ? 3.567 4.948 4.976 1.00 86.56 924 SER A N 1
ATOM 6990 C CA . SER A 1 924 ? 2.392 4.859 4.119 1.00 86.56 924 SER A CA 1
ATOM 6991 C C . SER A 1 924 ? 2.692 5.312 2.686 1.00 86.56 924 SER A C 1
ATOM 6993 O O . SER A 1 924 ? 2.840 6.503 2.418 1.00 86.56 924 SER A O 1
ATOM 6995 N N . SER A 1 925 ? 2.800 4.366 1.748 1.00 83.31 925 SER A N 1
ATOM 6996 C CA . SER A 1 925 ? 3.351 4.636 0.406 1.00 83.31 925 SER A CA 1
ATOM 6997 C C . SER A 1 925 ? 2.617 5.722 -0.392 1.00 83.31 925 SER A C 1
ATOM 6999 O O . SER A 1 925 ? 3.268 6.582 -0.976 1.00 83.31 925 SER A O 1
ATOM 7001 N N . ASN A 1 926 ? 1.280 5.744 -0.408 1.00 92.12 926 ASN A N 1
ATOM 7002 C CA . ASN A 1 926 ? 0.536 6.731 -1.205 1.00 92.12 926 ASN A CA 1
ATOM 7003 C C . ASN A 1 926 ? 0.452 8.127 -0.571 1.00 92.12 926 ASN A C 1
ATOM 7005 O O . ASN A 1 926 ? -0.012 9.055 -1.232 1.00 92.12 926 ASN A O 1
ATOM 7009 N N . PHE A 1 927 ? 0.911 8.306 0.670 1.00 95.94 927 PHE A N 1
ATOM 7010 C CA . PHE A 1 927 ? 0.888 9.608 1.341 1.00 95.94 927 PHE A CA 1
ATOM 7011 C C . PHE A 1 927 ? 1.754 10.654 0.607 1.00 95.94 927 PHE A C 1
ATOM 7013 O O . PHE A 1 927 ? 1.411 11.835 0.588 1.00 95.94 927 PHE A O 1
ATOM 7020 N N . GLU A 1 928 ? 2.794 10.215 -0.118 1.00 95.25 928 GLU A N 1
ATOM 7021 C CA . GLU A 1 928 ? 3.603 11.068 -1.004 1.00 95.25 928 GLU A CA 1
ATOM 7022 C C . GLU A 1 928 ? 2.756 11.823 -2.052 1.00 95.25 928 GLU A C 1
ATOM 7024 O O . GLU A 1 928 ? 3.027 12.989 -2.344 1.00 95.25 928 GLU A O 1
ATOM 7029 N N . ARG A 1 929 ? 1.680 11.205 -2.569 1.00 96.69 929 ARG A N 1
ATOM 7030 C CA . ARG A 1 929 ? 0.773 11.849 -3.536 1.00 96.69 929 ARG A CA 1
ATOM 7031 C C . ARG A 1 929 ? 0.009 13.016 -2.914 1.00 96.69 929 ARG A C 1
ATOM 7033 O O . ARG A 1 929 ? -0.098 14.066 -3.539 1.00 96.69 929 ARG A O 1
ATOM 7040 N N . LEU A 1 930 ? -0.484 12.864 -1.681 1.00 97.50 930 LEU A N 1
ATOM 7041 C CA . LEU A 1 930 ? -1.167 13.954 -0.977 1.00 97.50 930 LEU A CA 1
ATOM 7042 C C . LEU A 1 930 ? -0.191 15.085 -0.627 1.00 97.50 930 LEU A C 1
ATOM 7044 O O . LEU A 1 930 ? -0.516 16.253 -0.834 1.00 97.50 930 LEU A O 1
ATOM 7048 N N . LEU A 1 931 ? 1.018 14.754 -0.158 1.00 97.31 931 LEU A N 1
ATOM 7049 C CA . LEU A 1 931 ? 2.055 15.751 0.132 1.00 97.31 931 LEU A CA 1
ATOM 7050 C C . LEU A 1 931 ? 2.376 16.626 -1.086 1.00 97.31 931 LEU A C 1
ATOM 7052 O O . LEU A 1 931 ? 2.597 17.824 -0.913 1.00 97.31 931 LEU A O 1
ATOM 7056 N N . TRP A 1 932 ? 2.340 16.070 -2.302 1.00 97.06 932 TRP A N 1
ATOM 7057 C CA . TRP A 1 932 ? 2.503 16.85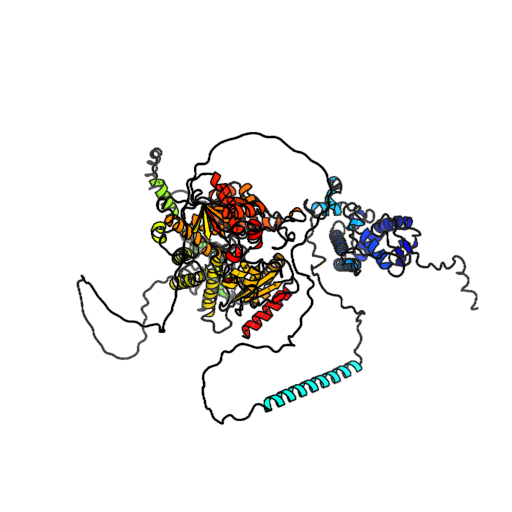1 -3.529 1.00 97.06 932 TRP A CA 1
ATOM 7058 C C . TRP A 1 932 ? 1.369 17.858 -3.747 1.00 97.06 932 TRP A C 1
ATOM 7060 O O . TRP A 1 932 ? 1.652 19.038 -3.950 1.00 97.06 932 TRP A O 1
ATOM 7070 N N . TYR A 1 933 ? 0.100 17.443 -3.639 1.00 96.12 933 TYR A N 1
ATOM 7071 C CA . TYR A 1 933 ? -1.036 18.363 -3.793 1.00 96.12 933 TYR A CA 1
ATOM 7072 C C . TYR A 1 933 ? -1.021 19.472 -2.727 1.00 96.12 933 TYR A C 1
ATOM 7074 O O . TYR A 1 933 ? -1.119 20.650 -3.067 1.00 96.12 933 TYR A O 1
ATOM 7082 N N . LEU A 1 934 ? -0.748 19.134 -1.460 1.00 95.62 934 LEU A N 1
ATOM 7083 C CA . LEU A 1 934 ? -0.572 20.115 -0.378 1.00 95.62 934 LEU A CA 1
ATOM 7084 C C . LEU A 1 934 ? 0.597 21.084 -0.648 1.00 95.62 934 LEU A C 1
ATOM 7086 O O . LEU A 1 934 ? 0.505 22.283 -0.374 1.00 95.62 934 LEU A O 1
ATOM 7090 N N . ALA A 1 935 ? 1.708 20.584 -1.197 1.00 94.94 935 ALA A N 1
ATOM 7091 C CA . ALA A 1 935 ? 2.879 21.389 -1.542 1.00 94.94 935 ALA A CA 1
ATOM 7092 C C . ALA A 1 935 ? 2.643 22.313 -2.750 1.00 94.94 935 ALA A C 1
ATOM 7094 O O . ALA A 1 935 ? 3.233 23.399 -2.790 1.00 94.94 935 ALA A O 1
ATOM 7095 N N . PHE A 1 936 ? 1.799 21.886 -3.695 1.00 93.75 936 PHE A N 1
ATOM 7096 C CA . PHE A 1 936 ? 1.375 22.608 -4.896 1.00 93.75 936 PHE A CA 1
ATOM 7097 C C . PHE A 1 936 ? 0.314 23.677 -4.596 1.00 93.75 936 PHE A C 1
ATOM 7099 O O . PHE A 1 936 ? 0.396 24.789 -5.117 1.00 93.75 936 PHE A O 1
ATOM 7106 N N . GLU A 1 937 ? -0.653 23.382 -3.727 1.00 91.56 937 GLU A N 1
ATOM 7107 C CA . GLU A 1 937 ? -1.703 24.318 -3.299 1.00 91.56 937 GLU A CA 1
ATOM 7108 C C . GLU A 1 937 ? -1.156 25.429 -2.398 1.00 91.56 937 GLU A C 1
ATOM 7110 O O . GLU A 1 937 ? -1.564 26.583 -2.531 1.00 91.56 937 GLU A O 1
ATOM 7115 N N . LYS A 1 938 ? -0.153 25.121 -1.561 1.00 90.62 938 LYS A N 1
ATOM 7116 C CA . LYS A 1 938 ? 0.586 26.130 -0.786 1.00 90.62 938 LYS A CA 1
ATOM 7117 C C . LYS A 1 938 ? 1.324 27.143 -1.675 1.00 90.62 938 LYS A C 1
ATOM 7119 O O . LYS A 1 938 ? 1.571 28.261 -1.221 1.00 90.62 938 LYS A O 1
ATOM 7124 N N . GLU A 1 939 ? 1.726 26.780 -2.896 1.00 87.44 939 GLU A N 1
ATOM 7125 C CA . GLU A 1 939 ? 2.292 27.754 -3.836 1.00 87.44 939 GLU A CA 1
ATOM 7126 C C . GLU A 1 939 ? 1.196 28.410 -4.667 1.00 87.44 939 GLU A C 1
ATOM 7128 O O . GLU A 1 939 ? 0.520 27.759 -5.457 1.00 87.44 939 GLU A O 1
ATOM 7133 N N . THR A 1 940 ? 1.050 29.724 -4.519 1.00 82.19 940 THR A N 1
ATOM 7134 C CA . THR A 1 940 ? 0.040 30.544 -5.209 1.00 82.19 940 THR A CA 1
ATOM 7135 C C . THR A 1 940 ? 0.644 31.504 -6.239 1.00 82.19 940 THR A C 1
ATOM 7137 O O . THR A 1 940 ? -0.090 32.152 -6.981 1.00 82.19 940 THR A O 1
ATOM 7140 N N . THR A 1 941 ? 1.975 31.577 -6.305 1.00 78.25 941 THR A N 1
ATOM 7141 C CA . THR A 1 941 ? 2.762 32.434 -7.203 1.00 78.25 941 THR A CA 1
ATOM 7142 C C . THR A 1 941 ? 3.554 31.600 -8.207 1.00 78.25 941 THR A C 1
ATOM 7144 O O . THR A 1 941 ? 3.957 30.484 -7.885 1.00 78.25 941 THR A O 1
ATOM 7147 N N . GLY A 1 942 ? 3.821 32.164 -9.387 1.00 80.25 942 GLY A N 1
ATOM 7148 C CA . GLY A 1 942 ? 4.543 31.492 -10.471 1.00 80.25 942 GLY A CA 1
ATOM 7149 C C . GLY A 1 942 ? 3.626 30.803 -11.485 1.00 80.25 942 GLY A C 1
ATOM 7150 O O . GLY A 1 942 ? 2.417 30.664 -11.265 1.00 80.25 942 GLY A O 1
ATOM 7151 N N . GLU A 1 943 ? 4.190 30.384 -12.616 1.00 85.50 943 GLU A N 1
ATOM 7152 C CA . GLU A 1 943 ? 3.435 29.651 -13.643 1.00 85.50 943 GLU A CA 1
ATOM 7153 C C . GLU A 1 943 ? 3.099 28.216 -13.202 1.00 85.50 943 GLU A C 1
ATOM 7155 O O . GLU A 1 943 ? 3.693 27.660 -12.279 1.00 85.50 943 GLU A O 1
ATOM 7160 N N . LEU A 1 944 ? 2.146 27.568 -13.881 1.00 84.50 944 LEU A N 1
ATOM 7161 C CA . LEU A 1 944 ? 1.679 26.225 -13.515 1.00 84.50 944 LEU A CA 1
ATOM 7162 C C . LEU A 1 944 ? 2.823 25.195 -13.441 1.00 84.50 944 LEU A C 1
ATOM 7164 O O . LEU A 1 944 ? 2.914 24.462 -12.458 1.00 84.50 944 LEU A O 1
ATOM 7168 N N . LYS A 1 945 ? 3.737 25.202 -14.421 1.00 84.56 945 LYS A N 1
ATOM 7169 C CA . LYS A 1 945 ? 4.905 24.302 -14.455 1.00 84.56 945 LYS A CA 1
ATOM 7170 C C . LYS A 1 945 ? 5.939 24.616 -13.370 1.00 84.56 945 LYS A C 1
ATOM 7172 O O . LYS A 1 945 ? 6.538 23.703 -12.813 1.00 84.56 945 LYS A O 1
ATOM 7177 N N . GLU A 1 946 ? 6.114 25.891 -13.032 1.00 86.88 946 GLU A N 1
ATOM 7178 C CA . GLU A 1 946 ? 6.987 26.336 -11.939 1.00 86.88 946 GLU A CA 1
ATOM 7179 C C . GLU A 1 946 ? 6.443 25.856 -10.585 1.00 86.88 946 GLU A C 1
ATOM 7181 O O . GLU A 1 946 ? 7.162 25.233 -9.805 1.00 86.88 946 GLU A O 1
ATOM 7186 N N . ARG A 1 947 ? 5.136 26.029 -10.349 1.00 89.81 947 ARG A N 1
ATOM 7187 C CA . ARG A 1 947 ? 4.439 25.534 -9.152 1.00 89.81 947 ARG A CA 1
ATOM 7188 C C . ARG A 1 947 ? 4.502 24.005 -9.035 1.00 89.81 947 ARG A C 1
ATOM 7190 O O . ARG A 1 947 ? 4.742 23.494 -7.942 1.00 89.81 947 ARG A O 1
ATOM 7197 N N . GLN A 1 948 ? 4.337 23.275 -10.144 1.00 90.12 948 GLN A N 1
ATOM 7198 C CA . GLN A 1 948 ? 4.504 21.813 -10.201 1.00 90.12 948 GLN A CA 1
ATOM 7199 C C . GLN A 1 948 ? 5.944 21.383 -9.854 1.00 90.12 948 GLN A C 1
ATOM 7201 O O . GLN A 1 948 ? 6.130 20.453 -9.068 1.00 90.12 948 GLN A O 1
ATOM 7206 N N . ALA A 1 949 ? 6.961 22.075 -10.382 1.00 90.00 949 ALA A N 1
ATOM 7207 C CA . ALA A 1 949 ? 8.369 21.790 -10.093 1.00 90.00 949 ALA A CA 1
ATOM 7208 C C . ALA A 1 949 ? 8.735 22.068 -8.622 1.00 90.00 949 ALA A C 1
ATOM 7210 O O . ALA A 1 949 ? 9.372 21.235 -7.977 1.00 90.00 949 ALA A O 1
ATOM 7211 N N . VAL A 1 950 ? 8.272 23.190 -8.056 1.00 92.00 950 VAL A N 1
ATOM 7212 C CA . VAL A 1 950 ? 8.475 23.527 -6.634 1.00 92.00 950 VAL A CA 1
ATOM 7213 C C . VAL A 1 950 ? 7.772 22.524 -5.710 1.00 92.00 950 VAL A C 1
ATOM 7215 O O . VAL A 1 950 ? 8.316 22.176 -4.662 1.00 92.00 950 VAL A O 1
ATOM 7218 N N . ALA A 1 951 ? 6.592 22.017 -6.083 1.00 93.81 951 ALA A N 1
ATOM 7219 C CA . ALA A 1 951 ? 5.940 20.928 -5.355 1.00 93.81 951 ALA A CA 1
ATOM 7220 C C . ALA A 1 951 ? 6.760 19.625 -5.413 1.00 93.81 951 ALA A C 1
ATOM 7222 O O . ALA A 1 951 ? 6.981 18.999 -4.376 1.00 93.81 951 ALA A O 1
ATOM 7223 N N . GLY A 1 952 ? 7.272 19.267 -6.596 1.00 94.81 952 GLY A N 1
ATOM 7224 C CA . GLY A 1 952 ? 8.118 18.089 -6.801 1.00 94.81 952 GLY A CA 1
ATOM 7225 C C . GLY A 1 952 ? 9.402 18.106 -5.969 1.00 94.81 952 GLY A C 1
ATOM 7226 O O . GLY A 1 952 ? 9.678 17.150 -5.244 1.00 94.81 952 GLY A O 1
ATOM 7227 N N . GLU A 1 953 ? 10.153 19.210 -5.997 1.00 94.06 953 GLU A N 1
ATOM 7228 C CA . GLU A 1 953 ? 11.423 19.324 -5.264 1.00 94.06 953 GLU A CA 1
ATOM 7229 C C . GLU A 1 953 ? 11.225 19.284 -3.737 1.00 94.06 953 GLU A C 1
ATOM 7231 O O . GLU A 1 953 ? 12.009 18.656 -3.025 1.00 94.06 953 GLU A O 1
ATOM 7236 N N . LYS A 1 954 ? 10.135 19.867 -3.213 1.00 95.31 954 LYS A N 1
ATOM 7237 C CA . LYS A 1 954 ? 9.777 19.738 -1.787 1.00 95.31 954 LYS A CA 1
ATOM 7238 C C . LYS A 1 954 ? 9.507 18.293 -1.389 1.00 95.31 954 LYS A C 1
ATOM 7240 O O . LYS A 1 954 ? 10.017 17.846 -0.367 1.00 95.31 954 LYS A O 1
ATOM 7245 N N . VAL A 1 955 ? 8.694 17.574 -2.164 1.00 96.00 955 VAL A N 1
ATOM 7246 C CA . VAL A 1 955 ? 8.349 16.174 -1.876 1.00 96.00 955 VAL A CA 1
ATOM 7247 C C . VAL A 1 955 ? 9.596 15.298 -1.963 1.00 96.00 955 VAL A C 1
ATOM 7249 O O . VAL A 1 955 ? 9.854 14.503 -1.062 1.00 96.00 955 VAL A O 1
ATOM 7252 N N . LYS A 1 956 ? 10.437 15.517 -2.977 1.00 95.19 956 LYS A N 1
ATOM 7253 C CA . LYS A 1 956 ? 11.769 14.915 -3.106 1.00 95.19 956 LYS A CA 1
ATOM 7254 C C . LYS A 1 956 ? 12.632 15.160 -1.860 1.00 95.19 956 LYS A C 1
ATOM 7256 O O . LYS A 1 956 ? 13.161 14.193 -1.313 1.00 95.19 956 LYS A O 1
ATOM 7261 N N . GLN A 1 957 ? 12.706 16.390 -1.343 1.00 95.56 957 GLN A N 1
ATOM 7262 C CA . GLN A 1 957 ? 13.422 16.680 -0.092 1.00 95.56 957 GLN A CA 1
ATOM 7263 C C . GLN A 1 957 ? 12.782 16.002 1.132 1.00 95.56 957 GLN A C 1
ATOM 7265 O O . GLN A 1 957 ? 13.507 15.466 1.965 1.00 95.56 957 GLN A O 1
ATOM 7270 N N . MET A 1 958 ? 11.449 15.954 1.237 1.00 96.06 958 MET A N 1
ATOM 7271 C CA . MET A 1 958 ? 10.752 15.232 2.315 1.00 96.06 958 MET A CA 1
ATOM 7272 C C . MET A 1 958 ? 11.050 13.727 2.279 1.00 96.06 958 MET A C 1
ATOM 7274 O O . MET A 1 958 ? 11.235 13.118 3.327 1.00 96.06 958 MET A O 1
ATOM 7278 N N . MET A 1 959 ? 11.160 13.119 1.094 1.00 92.81 959 MET A N 1
ATOM 7279 C CA . MET A 1 959 ? 11.521 11.703 0.955 1.00 92.81 959 MET A CA 1
ATOM 7280 C C . MET A 1 959 ? 13.011 11.440 1.236 1.00 92.81 959 MET A C 1
ATOM 7282 O O . MET A 1 959 ? 13.353 10.398 1.798 1.00 92.81 959 MET A O 1
ATOM 7286 N N . VAL A 1 960 ? 13.902 12.389 0.923 1.00 92.94 960 VAL A N 1
ATOM 7287 C CA . VAL A 1 960 ? 15.311 12.355 1.363 1.00 92.94 960 VAL A CA 1
ATOM 7288 C C . VAL A 1 960 ? 15.405 12.457 2.888 1.00 92.94 960 VAL A C 1
ATOM 7290 O O . VAL A 1 960 ? 16.118 11.666 3.507 1.00 92.94 960 VAL A O 1
ATOM 7293 N N . ASP A 1 961 ? 14.657 13.369 3.507 1.00 94.62 961 ASP A N 1
ATOM 7294 C CA . ASP A 1 961 ? 14.587 13.532 4.961 1.00 94.62 961 ASP A CA 1
ATOM 7295 C C . ASP A 1 961 ? 14.000 12.285 5.640 1.00 94.62 961 ASP A C 1
ATOM 7297 O O . ASP A 1 961 ? 14.583 11.777 6.594 1.00 94.62 961 ASP A O 1
ATOM 7301 N N . LEU A 1 962 ? 12.933 11.696 5.094 1.00 89.75 962 LEU A N 1
ATOM 7302 C CA . LEU A 1 962 ? 12.375 10.431 5.581 1.00 89.75 962 LEU A CA 1
ATOM 7303 C C . LEU A 1 962 ? 13.409 9.293 5.548 1.00 89.75 962 LEU A C 1
ATOM 7305 O O . LEU A 1 962 ? 13.498 8.520 6.499 1.00 89.75 962 LEU A O 1
ATOM 7309 N N . LYS A 1 963 ? 14.221 9.206 4.485 1.00 85.06 963 LYS A N 1
ATOM 7310 C CA . LYS A 1 963 ? 15.263 8.175 4.344 1.00 85.06 963 LYS A CA 1
ATOM 7311 C C . LYS A 1 963 ? 16.482 8.410 5.247 1.00 85.06 963 LYS A C 1
ATOM 7313 O O . LYS A 1 963 ? 17.097 7.441 5.679 1.00 85.06 963 LYS A O 1
ATOM 7318 N N . THR A 1 964 ? 16.853 9.665 5.510 1.00 89.88 964 THR A N 1
ATOM 7319 C CA . THR A 1 964 ? 18.112 10.023 6.203 1.00 89.88 964 THR A CA 1
ATOM 7320 C C . THR A 1 964 ? 17.936 10.386 7.677 1.00 89.88 964 THR A C 1
ATOM 7322 O O . THR A 1 964 ? 18.798 10.068 8.489 1.00 89.88 964 THR A O 1
ATOM 7325 N N . LYS A 1 965 ? 16.815 11.020 8.035 1.00 92.38 965 LYS A N 1
ATOM 7326 C CA . LYS A 1 965 ? 16.470 11.502 9.385 1.00 92.38 965 LYS A CA 1
ATOM 7327 C C . LYS A 1 965 ? 15.351 10.680 10.041 1.00 92.38 965 LYS A C 1
ATOM 7329 O O . LYS A 1 965 ? 14.975 10.968 11.171 1.00 92.38 965 LYS A O 1
ATOM 7334 N N . ARG A 1 966 ? 14.801 9.679 9.334 1.00 89.44 966 ARG A N 1
ATOM 7335 C CA . ARG A 1 966 ? 13.614 8.879 9.716 1.00 89.44 966 ARG A CA 1
ATOM 7336 C C . ARG A 1 966 ? 12.315 9.685 9.883 1.00 89.44 966 ARG A C 1
ATOM 7338 O O . ARG A 1 966 ? 11.339 9.163 10.418 1.00 89.44 966 ARG A O 1
ATOM 7345 N N . GLY A 1 967 ? 12.263 10.921 9.388 1.00 92.56 967 GLY A N 1
ATOM 7346 C CA . GLY A 1 967 ? 11.060 11.749 9.414 1.00 92.56 967 GLY A CA 1
ATOM 7347 C C . GLY A 1 967 ? 11.277 13.172 8.900 1.00 92.56 967 GLY A C 1
ATOM 7348 O O . GLY A 1 967 ? 12.403 13.579 8.615 1.00 92.56 967 GLY A O 1
ATOM 7349 N N . PHE A 1 968 ? 10.181 13.919 8.784 1.00 96.25 968 PHE A N 1
ATOM 7350 C CA . PHE A 1 968 ? 10.142 15.338 8.413 1.00 96.25 968 PHE A CA 1
ATOM 7351 C C . PHE A 1 968 ? 8.899 16.017 9.009 1.00 96.25 968 PHE A C 1
ATOM 7353 O O . PHE A 1 968 ? 7.930 15.351 9.365 1.00 96.25 968 PHE A O 1
ATOM 7360 N N . SER A 1 969 ? 8.889 17.350 9.056 1.00 96.25 969 SER A N 1
ATOM 7361 C CA . SER A 1 969 ? 7.709 18.140 9.439 1.00 96.25 969 SER A CA 1
ATOM 7362 C C . SER A 1 969 ? 7.283 19.062 8.300 1.00 96.25 969 SER A C 1
ATOM 7364 O O . SER A 1 969 ? 8.126 19.633 7.606 1.00 96.25 969 SER A O 1
ATOM 7366 N N . VAL A 1 970 ? 5.974 19.233 8.107 1.00 95.38 970 VAL A N 1
ATOM 7367 C CA . VAL A 1 970 ? 5.417 20.205 7.153 1.00 95.38 970 VAL A CA 1
ATOM 7368 C C . VAL A 1 970 ? 5.133 21.546 7.831 1.00 95.38 970 VAL A C 1
ATOM 7370 O O . VAL A 1 970 ? 5.069 21.659 9.054 1.00 95.38 970 VAL A O 1
ATOM 7373 N N . THR A 1 971 ? 4.940 22.595 7.030 1.00 94.50 971 THR A N 1
ATOM 7374 C CA . THR A 1 971 ? 4.533 23.904 7.564 1.00 94.50 971 THR A CA 1
ATOM 7375 C C . THR A 1 971 ? 3.095 23.862 8.089 1.00 94.50 971 THR A C 1
ATOM 7377 O O . THR A 1 971 ? 2.256 23.135 7.557 1.00 94.50 971 THR A O 1
ATOM 7380 N N . GLN A 1 972 ? 2.769 24.703 9.075 1.00 93.62 972 GLN A N 1
ATOM 7381 C CA . GLN A 1 972 ? 1.401 24.802 9.607 1.00 93.62 972 GLN A CA 1
ATOM 7382 C C . GLN A 1 972 ? 0.364 25.199 8.537 1.00 93.62 972 GLN A C 1
ATOM 7384 O O . GLN A 1 972 ? -0.793 24.813 8.645 1.00 93.62 972 GLN A O 1
ATOM 7389 N N . ALA A 1 973 ? 0.774 25.879 7.458 1.00 93.31 973 ALA A N 1
ATOM 7390 C CA . ALA A 1 973 ? -0.087 26.135 6.300 1.00 93.31 973 ALA A CA 1
ATOM 7391 C C . ALA A 1 973 ? -0.434 24.848 5.524 1.00 93.31 973 ALA A C 1
ATOM 7393 O O . ALA A 1 973 ? -1.592 24.632 5.179 1.00 93.31 973 ALA A O 1
ATOM 7394 N N . MET A 1 974 ? 0.541 23.958 5.297 1.00 94.50 974 MET A N 1
ATOM 7395 C CA . MET A 1 974 ? 0.294 22.652 4.664 1.00 94.50 974 MET A CA 1
ATOM 7396 C C . MET A 1 974 ? -0.517 21.714 5.569 1.00 94.50 974 MET A C 1
ATOM 7398 O O . MET A 1 974 ? -1.361 20.974 5.071 1.00 94.50 974 MET A O 1
ATOM 7402 N N . LEU A 1 975 ? -0.307 21.770 6.890 1.00 96.19 975 LEU A N 1
ATOM 7403 C CA . LEU A 1 975 ? -1.143 21.048 7.856 1.00 96.19 975 LEU A CA 1
ATOM 7404 C C . LEU A 1 975 ? -2.575 21.608 7.916 1.00 96.19 975 LEU A C 1
ATOM 7406 O O . LEU A 1 975 ? -3.513 20.842 8.112 1.00 96.19 975 LEU A O 1
ATOM 7410 N N . GLY A 1 976 ? -2.750 22.920 7.722 1.00 96.69 976 GLY A N 1
ATOM 7411 C CA . GLY A 1 976 ? -4.055 23.569 7.579 1.00 96.69 976 GLY A CA 1
ATOM 7412 C C . GLY A 1 976 ? -4.843 22.992 6.405 1.00 96.69 976 GLY A C 1
ATOM 7413 O O . GLY A 1 976 ? -5.900 22.409 6.625 1.00 96.69 976 GLY A O 1
ATOM 7414 N N . LEU A 1 977 ? -4.261 23.029 5.200 1.00 95.56 977 LEU A N 1
ATOM 7415 C CA . LEU A 1 977 ? -4.841 22.421 3.993 1.00 95.56 977 LEU A CA 1
ATOM 7416 C C . LEU A 1 977 ? -5.181 20.930 4.203 1.00 95.56 977 LEU A C 1
ATOM 7418 O O . LEU A 1 977 ? -6.272 20.478 3.864 1.00 95.56 977 LEU A O 1
ATOM 7422 N N . ALA A 1 978 ? -4.295 20.162 4.851 1.00 96.00 978 ALA A N 1
ATOM 7423 C CA . ALA A 1 978 ? -4.554 18.753 5.166 1.00 96.00 978 ALA A CA 1
ATOM 7424 C C . ALA A 1 978 ? -5.742 18.544 6.130 1.00 96.00 978 ALA A C 1
ATOM 7426 O O . ALA A 1 978 ? -6.375 17.489 6.103 1.00 96.00 978 ALA A O 1
ATOM 7427 N N . LYS A 1 979 ? -6.052 19.529 6.983 1.00 96.88 979 LYS A N 1
ATOM 7428 C CA . LYS A 1 979 ? -7.170 19.510 7.943 1.00 96.88 979 LYS A CA 1
ATOM 7429 C C . LYS A 1 979 ? -8.486 20.035 7.366 1.00 96.88 979 LYS A C 1
ATOM 7431 O O . LYS A 1 979 ? -9.520 19.862 8.014 1.00 96.88 979 LYS A O 1
ATOM 7436 N N . GLU A 1 980 ? -8.480 20.646 6.183 1.00 95.75 980 GLU A N 1
ATOM 7437 C CA . GLU A 1 980 ? -9.703 21.022 5.462 1.00 95.75 980 GLU A CA 1
ATOM 7438 C C . GLU A 1 980 ? -10.403 19.771 4.904 1.00 95.75 980 GLU A C 1
ATOM 7440 O O . GLU A 1 980 ? -11.592 19.564 5.156 1.00 95.75 980 GLU A O 1
ATOM 7445 N N . ASP A 1 981 ? -9.651 18.895 4.227 1.00 96.12 981 ASP A N 1
ATOM 7446 C CA . ASP A 1 981 ? -10.190 17.687 3.586 1.00 96.12 981 ASP A CA 1
ATOM 7447 C C . ASP A 1 981 ? -10.261 16.446 4.497 1.00 96.12 981 ASP A C 1
ATOM 7449 O O . ASP A 1 981 ? -11.156 15.614 4.317 1.00 96.12 981 ASP A O 1
ATOM 7453 N N . PHE A 1 982 ? -9.366 16.315 5.483 1.00 97.88 982 PHE A N 1
ATOM 7454 C CA . PHE A 1 982 ? -9.209 15.089 6.276 1.00 97.88 982 PHE A CA 1
ATOM 7455 C C . PHE A 1 982 ? -9.253 15.324 7.796 1.00 97.88 982 PHE A C 1
ATOM 7457 O O . PHE A 1 982 ? -9.070 16.436 8.300 1.00 97.88 982 PHE A O 1
ATOM 7464 N N . THR A 1 983 ? -9.451 14.232 8.532 1.00 96.31 983 THR A N 1
ATOM 7465 C CA . THR A 1 983 ? -9.151 14.086 9.965 1.00 96.31 983 THR A CA 1
ATOM 7466 C C . THR A 1 983 ? -8.665 12.656 10.230 1.00 96.31 983 THR A C 1
ATOM 7468 O O . THR A 1 983 ? -8.752 11.810 9.340 1.00 96.31 983 THR A O 1
ATOM 7471 N N . SER A 1 984 ? -8.143 12.361 11.418 1.00 97.38 984 SER A N 1
ATOM 7472 C CA . SER A 1 984 ? -7.582 11.048 11.760 1.00 97.38 984 SER A CA 1
ATOM 7473 C C . SER A 1 984 ? -8.014 10.572 13.143 1.00 97.38 984 SER A C 1
ATOM 7475 O O . SER A 1 984 ? -8.282 11.391 14.018 1.00 97.38 984 SER A O 1
ATOM 7477 N N . GLU A 1 985 ? -8.051 9.252 13.327 1.00 97.25 985 GLU A N 1
ATOM 7478 C CA . GLU A 1 985 ? -8.314 8.600 14.610 1.00 97.25 985 GLU A CA 1
ATOM 7479 C C . GLU A 1 985 ? -7.480 7.316 14.754 1.00 97.25 985 GLU A C 1
ATOM 7481 O O . GLU A 1 985 ? -7.382 6.520 13.818 1.00 97.25 985 GLU A O 1
ATOM 7486 N N . ARG A 1 986 ? -6.913 7.099 15.949 1.00 96.88 986 ARG A N 1
ATOM 7487 C CA . ARG A 1 986 ? -6.121 5.910 16.316 1.00 96.88 986 ARG A CA 1
ATOM 7488 C C . ARG A 1 986 ? -6.960 4.924 17.124 1.00 96.88 986 ARG A C 1
ATOM 7490 O O . ARG A 1 986 ? -7.557 5.302 18.136 1.00 96.88 986 ARG A O 1
ATOM 7497 N N . VAL A 1 987 ? -6.942 3.648 16.752 1.00 96.44 987 VAL A N 1
ATOM 7498 C CA . VAL A 1 987 ? -7.677 2.568 17.435 1.00 96.44 987 VAL A CA 1
ATOM 7499 C C . VAL A 1 987 ? -6.709 1.485 17.920 1.00 96.44 987 VAL A C 1
ATOM 7501 O O . VAL A 1 987 ? -5.761 1.145 17.217 1.00 96.44 987 VAL A O 1
ATOM 7504 N N . SER A 1 988 ? -6.921 0.956 19.129 1.00 94.50 988 SER A N 1
ATOM 7505 C CA . SER A 1 988 ? -6.154 -0.180 19.671 1.00 94.50 988 SER A CA 1
ATOM 7506 C C . SER A 1 988 ? -6.907 -1.504 19.564 1.00 94.50 988 SER A C 1
ATOM 7508 O O . SER A 1 988 ? -8.133 -1.522 19.487 1.00 94.50 988 SER A O 1
ATOM 7510 N N . ASP A 1 989 ? -6.188 -2.627 19.634 1.00 91.88 989 ASP A N 1
ATOM 7511 C CA . ASP A 1 989 ? -6.778 -3.968 19.506 1.00 91.88 989 ASP A CA 1
ATOM 7512 C C . ASP A 1 989 ? -7.909 -4.242 20.509 1.00 91.88 989 ASP A C 1
ATOM 7514 O O . ASP A 1 989 ? -8.921 -4.837 20.146 1.00 91.88 989 ASP A O 1
ATOM 7518 N N . GLY A 1 990 ? -7.800 -3.742 21.745 1.00 93.44 990 GLY A N 1
ATOM 7519 C CA . GLY A 1 990 ? -8.888 -3.829 22.726 1.00 93.44 990 GLY A CA 1
ATOM 7520 C C . GLY A 1 990 ? -10.169 -3.136 22.244 1.00 93.44 990 GLY A C 1
ATOM 7521 O O . GLY A 1 990 ? -11.244 -3.724 22.298 1.00 93.44 990 GLY A O 1
ATOM 7522 N N . GLN A 1 991 ? -10.042 -1.934 21.677 1.00 95.69 991 GLN A N 1
ATOM 7523 C CA . GLN A 1 991 ? -11.163 -1.161 21.127 1.00 95.69 991 GLN A CA 1
ATOM 7524 C C . GLN A 1 991 ? -11.730 -1.800 19.847 1.00 95.69 991 GLN A C 1
ATOM 7526 O O . GLN A 1 991 ? -12.938 -1.742 19.604 1.00 95.69 991 GLN A O 1
ATOM 7531 N N . THR A 1 992 ? -10.877 -2.454 19.052 1.00 96.31 992 THR A N 1
ATOM 7532 C CA . THR A 1 992 ? -11.270 -3.264 17.890 1.00 96.31 992 THR A CA 1
ATOM 7533 C C . THR A 1 992 ? -12.143 -4.446 18.323 1.00 96.31 992 THR A C 1
ATOM 7535 O O . THR A 1 992 ? -13.233 -4.626 17.776 1.00 96.31 992 THR A O 1
ATOM 7538 N N . VAL A 1 993 ? -11.710 -5.214 19.333 1.00 95.31 993 VAL A N 1
ATOM 7539 C CA . VAL A 1 993 ? -12.449 -6.356 19.914 1.00 95.31 993 VAL A CA 1
ATOM 7540 C C . VAL A 1 993 ? -13.769 -5.905 20.542 1.00 95.31 993 VAL A C 1
ATOM 7542 O O . VAL A 1 993 ? -14.818 -6.495 20.269 1.00 95.31 993 VAL A O 1
ATOM 7545 N N . GLU A 1 994 ? -13.742 -4.833 21.337 1.00 96.00 994 GLU A N 1
ATOM 7546 C CA . GLU A 1 994 ? -14.934 -4.217 21.933 1.00 96.00 994 GLU A CA 1
ATOM 7547 C C . GLU A 1 994 ? -15.949 -3.782 20.869 1.00 96.00 994 GLU A C 1
ATOM 7549 O O . GLU A 1 994 ? -17.149 -3.978 21.060 1.00 96.00 994 GLU A O 1
ATOM 7554 N N . THR A 1 995 ? -15.495 -3.260 19.726 1.00 96.12 995 THR A N 1
ATOM 7555 C CA . THR A 1 995 ? -16.380 -2.778 18.654 1.00 96.12 995 THR A CA 1
ATOM 7556 C C . THR A 1 995 ? -16.955 -3.909 17.797 1.00 96.12 995 THR A C 1
ATOM 7558 O O . THR A 1 995 ? -18.152 -3.871 17.505 1.00 96.12 995 THR A O 1
ATOM 7561 N N . ILE A 1 996 ? -16.188 -4.968 17.483 1.00 96.62 996 ILE A N 1
ATOM 7562 C CA . ILE A 1 996 ? -16.741 -6.194 16.862 1.00 96.62 996 ILE A CA 1
ATOM 7563 C C . ILE A 1 996 ? -17.865 -6.743 17.756 1.00 96.62 996 ILE A C 1
ATOM 7565 O O . ILE A 1 996 ? -18.981 -6.996 17.294 1.00 96.62 996 ILE A O 1
ATOM 7569 N N . LYS A 1 997 ? -17.590 -6.859 19.061 1.00 95.19 997 LYS A N 1
ATOM 7570 C CA . LYS A 1 997 ? -18.536 -7.364 20.060 1.00 95.19 997 LYS A CA 1
ATOM 7571 C C . LYS A 1 997 ? -19.741 -6.448 20.268 1.00 95.19 997 LYS A C 1
ATOM 7573 O O . LYS A 1 997 ? -20.855 -6.944 20.415 1.00 95.19 997 LYS A O 1
ATOM 7578 N N . GLY A 1 998 ? -19.547 -5.132 20.264 1.00 94.00 998 GLY A N 1
ATOM 7579 C CA . GLY A 1 998 ? -20.608 -4.141 20.437 1.00 94.00 998 GLY A CA 1
ATOM 7580 C C . GLY A 1 998 ? -21.578 -4.086 19.256 1.00 94.00 998 GLY A C 1
ATOM 7581 O O . GLY A 1 998 ? -22.787 -4.006 19.464 1.00 94.00 998 GLY A O 1
ATOM 7582 N N . ILE A 1 999 ? -21.070 -4.189 18.023 1.00 94.62 999 ILE A N 1
ATOM 7583 C CA . ILE A 1 999 ? -21.896 -4.195 16.807 1.00 94.62 999 ILE A CA 1
ATOM 7584 C C . ILE A 1 999 ? -22.675 -5.508 16.675 1.00 94.62 999 ILE A C 1
ATOM 7586 O O . ILE A 1 999 ? -23.883 -5.464 16.444 1.00 94.62 999 ILE A O 1
ATOM 7590 N N . TYR A 1 1000 ? -22.039 -6.659 16.923 1.00 95.12 1000 TYR A N 1
ATOM 7591 C CA . TYR A 1 1000 ? -22.728 -7.955 16.939 1.00 95.12 1000 TYR A CA 1
ATOM 7592 C C . TYR A 1 1000 ? -23.680 -8.111 18.141 1.00 95.12 1000 TYR A C 1
ATOM 7594 O O . TYR A 1 1000 ? -24.722 -8.762 18.061 1.00 95.12 1000 TYR A O 1
ATOM 7602 N N . GLY A 1 1001 ? -23.352 -7.508 19.285 1.00 90.00 1001 GLY A N 1
ATOM 7603 C CA . GLY A 1 1001 ? -24.194 -7.491 20.482 1.00 90.00 1001 GLY A CA 1
ATOM 7604 C C . GLY A 1 1001 ? -25.437 -6.603 20.358 1.00 90.00 1001 GLY A C 1
ATOM 7605 O O . GLY A 1 1001 ? -26.380 -6.792 21.126 1.00 90.00 1001 GLY A O 1
ATOM 7606 N N . GLY A 1 1002 ? -25.452 -5.677 19.395 1.00 84.69 1002 GLY A N 1
ATOM 7607 C CA . GLY A 1 1002 ? -26.483 -4.657 19.221 1.00 84.69 1002 GLY A CA 1
ATOM 7608 C C . GLY A 1 1002 ? -27.897 -5.182 18.950 1.00 84.69 1002 GLY A C 1
ATOM 7609 O O . GLY A 1 1002 ? -28.116 -6.344 18.602 1.00 84.69 1002 GLY A O 1
ATOM 7610 N N . ALA A 1 1003 ? -28.871 -4.283 19.112 1.00 74.19 1003 ALA A N 1
ATOM 7611 C CA . ALA A 1 1003 ? -30.269 -4.527 18.756 1.00 74.19 1003 ALA A CA 1
ATOM 7612 C C . ALA A 1 1003 ? -30.551 -4.248 17.267 1.00 74.19 1003 ALA A C 1
ATOM 7614 O O . ALA A 1 1003 ? -31.426 -4.884 16.686 1.00 74.19 1003 ALA A O 1
ATOM 7615 N N . ASP A 1 1004 ? -29.807 -3.320 16.654 1.00 74.44 1004 ASP A N 1
ATOM 7616 C CA . ASP A 1 1004 ? -29.986 -2.897 15.259 1.00 74.44 1004 ASP A CA 1
ATOM 7617 C C . ASP A 1 1004 ? -29.460 -3.915 14.235 1.00 74.44 1004 ASP A C 1
ATOM 7619 O O . ASP A 1 1004 ? -29.966 -3.983 13.115 1.00 74.44 1004 ASP A O 1
ATOM 7623 N N . SER A 1 1005 ? -28.446 -4.712 14.597 1.00 72.81 1005 SER A N 1
ATOM 7624 C CA . SER A 1 1005 ? -27.819 -5.683 13.695 1.00 72.81 1005 SER A CA 1
ATOM 7625 C C . SER A 1 1005 ? -27.225 -6.878 14.447 1.00 72.81 1005 SER A C 1
ATOM 7627 O O . SER A 1 1005 ? -26.802 -6.751 15.593 1.00 72.81 1005 SER A O 1
ATOM 7629 N N . LYS A 1 1006 ? -27.110 -8.018 13.755 1.00 88.06 1006 LYS A N 1
ATOM 7630 C CA . LYS A 1 1006 ? -26.199 -9.126 14.102 1.00 88.06 1006 LYS A CA 1
ATOM 7631 C C . LYS A 1 1006 ? -25.030 -9.208 13.118 1.00 88.06 1006 LYS A C 1
ATOM 7633 O O . LYS A 1 1006 ? -24.625 -10.289 12.703 1.00 88.06 1006 LYS A O 1
ATOM 7638 N N . TYR A 1 1007 ? -24.525 -8.046 12.705 1.00 94.75 1007 TYR A N 1
ATOM 7639 C CA . TYR A 1 1007 ? -23.439 -7.955 11.738 1.00 94.75 1007 TYR A CA 1
ATOM 7640 C C . TYR A 1 1007 ? -22.098 -8.329 12.389 1.00 94.75 1007 TYR A C 1
ATOM 7642 O O . TYR A 1 1007 ? -21.770 -7.853 13.476 1.00 94.75 1007 TYR A O 1
ATOM 7650 N N . VAL A 1 1008 ? -21.316 -9.174 11.717 1.00 96.81 1008 VAL A N 1
ATOM 7651 C CA . VAL A 1 1008 ? -19.968 -9.571 12.146 1.00 96.81 1008 VAL A CA 1
ATOM 7652 C C . VAL A 1 1008 ? -18.952 -8.708 11.403 1.00 96.81 1008 VAL A C 1
ATOM 7654 O O . VAL A 1 1008 ? -18.901 -8.733 10.178 1.00 96.81 1008 VAL A O 1
ATOM 7657 N N . LEU A 1 1009 ? -18.140 -7.940 12.130 1.00 97.25 1009 LEU A N 1
ATOM 7658 C CA . LEU A 1 1009 ? -17.067 -7.128 11.549 1.00 97.25 1009 LEU A CA 1
ATOM 7659 C C . LEU A 1 1009 ? -15.747 -7.905 11.506 1.00 97.25 1009 LEU A C 1
ATOM 7661 O O . LEU A 1 1009 ? -15.411 -8.619 12.448 1.00 97.25 1009 LEU A O 1
ATOM 7665 N N . ASP A 1 1010 ? -14.971 -7.702 10.442 1.00 96.88 1010 ASP A N 1
ATOM 7666 C CA . ASP A 1 1010 ? -13.535 -7.991 10.454 1.00 96.88 1010 ASP A CA 1
ATOM 7667 C C . ASP A 1 1010 ? -12.794 -6.902 11.270 1.00 96.88 1010 ASP A C 1
ATOM 7669 O O . ASP A 1 1010 ? -13.306 -5.782 11.399 1.00 96.88 1010 ASP A O 1
ATOM 7673 N N . PRO A 1 1011 ? -11.598 -7.179 11.817 1.00 95.44 1011 PRO A N 1
ATOM 7674 C CA . PRO A 1 1011 ? -10.850 -6.210 12.618 1.00 95.44 1011 PRO A CA 1
ATOM 7675 C C . PRO A 1 1011 ? -10.525 -4.901 11.879 1.00 95.44 1011 PRO A C 1
ATOM 7677 O O . PRO A 1 1011 ? -10.594 -3.836 12.491 1.00 95.44 1011 PRO A O 1
ATOM 7680 N N . HIS A 1 1012 ? -10.252 -4.927 10.570 1.00 96.06 1012 HIS A N 1
ATOM 7681 C CA . HIS A 1 1012 ? -9.972 -3.709 9.798 1.00 96.06 1012 HIS A CA 1
ATOM 7682 C C . HIS A 1 1012 ? -11.235 -2.842 9.669 1.00 96.06 1012 HIS A C 1
ATOM 7684 O O . HIS A 1 1012 ? -11.211 -1.650 9.979 1.00 96.06 1012 HIS A O 1
ATOM 7690 N N . SER A 1 1013 ? -12.369 -3.447 9.301 1.00 98.00 1013 SER A N 1
ATOM 7691 C CA . SER A 1 1013 ? -13.681 -2.785 9.299 1.00 98.00 1013 SER A CA 1
ATOM 7692 C C . SER A 1 1013 ? -14.037 -2.225 10.678 1.00 98.00 1013 SER A C 1
ATOM 7694 O O . SER A 1 1013 ? -14.561 -1.117 10.779 1.00 98.00 1013 SER A O 1
ATOM 7696 N N . SER A 1 1014 ? -13.722 -2.963 11.747 1.00 98.00 1014 SER A N 1
ATOM 7697 C CA . SER A 1 1014 ? -13.970 -2.543 13.129 1.00 98.00 1014 SER A CA 1
ATOM 7698 C C . SER A 1 1014 ? -13.143 -1.320 13.542 1.00 98.00 1014 SER A C 1
ATOM 7700 O O . SER A 1 1014 ? -13.680 -0.430 14.202 1.00 98.00 1014 SER A O 1
ATOM 7702 N N . VAL A 1 1015 ? -11.889 -1.185 13.089 1.00 98.31 1015 VAL A N 1
ATOM 7703 C CA . VAL A 1 1015 ? -11.098 0.050 13.278 1.00 98.31 1015 VAL A CA 1
ATOM 7704 C C . VAL A 1 1015 ? -11.800 1.255 12.633 1.00 98.31 1015 VAL A C 1
ATOM 7706 O O . VAL A 1 1015 ? -11.948 2.298 13.271 1.00 98.31 1015 VAL A O 1
ATOM 7709 N N . GLY A 1 1016 ? -12.326 1.098 11.413 1.00 97.88 1016 GLY A N 1
ATOM 7710 C CA . GLY A 1 1016 ? -13.132 2.133 10.751 1.00 97.88 1016 GLY A CA 1
ATOM 7711 C C . GLY A 1 1016 ? -14.417 2.476 11.512 1.00 97.88 1016 GLY A C 1
ATOM 7712 O O . GLY A 1 1016 ? -14.708 3.648 11.745 1.00 97.88 1016 GLY A O 1
ATOM 7713 N N . VAL A 1 1017 ? -15.167 1.465 11.955 1.00 97.31 1017 VAL A N 1
ATOM 7714 C CA . VAL A 1 1017 ? -16.405 1.665 12.727 1.00 97.31 1017 VAL A CA 1
ATOM 7715 C C . VAL A 1 1017 ? -16.122 2.318 14.085 1.00 97.31 1017 VAL A C 1
ATOM 7717 O O . VAL A 1 1017 ? -16.867 3.207 14.488 1.00 97.31 1017 VAL A O 1
ATOM 7720 N N . THR A 1 1018 ? -15.022 1.974 14.759 1.00 97.38 1018 THR A N 1
ATOM 7721 C CA . THR A 1 1018 ? -14.625 2.602 16.033 1.00 97.38 1018 THR A CA 1
ATOM 7722 C C . THR A 1 1018 ? -14.375 4.102 15.862 1.00 97.38 1018 THR A C 1
ATOM 7724 O O . THR A 1 1018 ? -14.842 4.901 16.673 1.00 97.38 1018 THR A O 1
ATOM 7727 N N . ALA A 1 1019 ? -13.673 4.500 14.795 1.00 96.88 1019 ALA A N 1
ATOM 7728 C CA . ALA A 1 1019 ? -13.440 5.909 14.481 1.00 96.88 1019 ALA A CA 1
ATOM 7729 C C . ALA A 1 1019 ? -14.752 6.649 14.155 1.00 96.88 1019 ALA A C 1
ATOM 7731 O O . ALA A 1 1019 ? -15.000 7.731 14.685 1.00 96.88 1019 ALA A O 1
ATOM 7732 N N . ALA A 1 1020 ? -15.635 6.046 13.352 1.00 95.31 1020 ALA A N 1
ATOM 7733 C CA . ALA A 1 1020 ? -16.939 6.630 13.034 1.00 95.31 1020 ALA A CA 1
ATOM 7734 C C . ALA A 1 1020 ? -17.812 6.831 14.284 1.00 95.31 1020 ALA A C 1
ATOM 7736 O O . ALA A 1 1020 ? -18.420 7.887 14.451 1.00 95.31 1020 ALA A O 1
ATOM 7737 N N . LEU A 1 1021 ? -17.834 5.853 15.197 1.00 93.31 1021 LEU A N 1
ATOM 7738 C CA . LEU A 1 1021 ? -18.589 5.940 16.451 1.00 93.31 1021 LEU A CA 1
ATOM 7739 C C . LEU A 1 1021 ? -18.131 7.113 17.338 1.00 93.31 1021 LEU A C 1
ATOM 7741 O O . LEU A 1 1021 ? -18.975 7.704 18.006 1.00 93.31 1021 LEU A O 1
ATOM 7745 N N . ARG A 1 1022 ? -16.846 7.501 17.306 1.00 92.50 1022 ARG A N 1
ATOM 7746 C CA . ARG A 1 1022 ? -16.342 8.712 17.993 1.00 92.50 1022 ARG A CA 1
ATOM 7747 C C . ARG A 1 1022 ? -16.847 9.991 17.328 1.00 92.50 1022 ARG A C 1
ATOM 7749 O O . ARG A 1 1022 ? -17.323 10.895 18.007 1.00 92.50 1022 ARG A O 1
ATOM 7756 N N . HIS A 1 1023 ? -16.812 10.053 15.997 1.00 87.81 1023 HIS A N 1
ATOM 7757 C CA . HIS A 1 1023 ? -17.273 11.224 15.244 1.00 87.81 1023 HIS A CA 1
ATOM 7758 C C . HIS A 1 1023 ? -18.791 11.481 15.338 1.00 87.81 1023 HIS A C 1
ATOM 7760 O O . HIS A 1 1023 ? -19.225 12.597 15.059 1.00 87.81 1023 HIS A O 1
ATOM 7766 N N . LEU A 1 1024 ? -19.601 10.521 15.812 1.00 83.50 1024 LEU A N 1
ATOM 7767 C CA . LEU A 1 1024 ? -21.020 10.761 16.131 1.00 83.50 1024 LEU A CA 1
ATOM 7768 C C . LEU A 1 1024 ? -21.221 11.847 17.204 1.00 83.50 1024 LEU A C 1
ATOM 7770 O O . LEU A 1 1024 ? -22.267 12.500 17.228 1.00 83.50 1024 LEU A O 1
ATOM 7774 N N . GLU A 1 1025 ? -20.239 12.072 18.083 1.00 68.94 1025 GLU A N 1
ATOM 7775 C CA . GLU A 1 1025 ? -20.331 13.096 19.131 1.00 68.94 1025 GLU A CA 1
ATOM 7776 C C . GLU A 1 1025 ? -20.346 14.532 18.578 1.00 68.94 1025 GLU A C 1
ATOM 7778 O O . GLU A 1 1025 ? -20.867 15.431 19.244 1.00 68.94 1025 GLU A O 1
ATOM 7783 N N . GLU A 1 1026 ? -19.862 14.747 17.346 1.00 73.44 1026 GLU A N 1
ATOM 7784 C CA . GLU A 1 1026 ? -19.852 16.057 16.675 1.00 73.44 1026 GLU A CA 1
ATOM 7785 C C . GLU A 1 1026 ? -21.254 16.543 16.270 1.00 73.44 1026 GLU A C 1
ATOM 7787 O O . GLU A 1 1026 ? -21.463 17.749 16.140 1.00 73.44 1026 GLU A O 1
ATOM 7792 N N . LYS A 1 1027 ? -22.224 15.626 16.119 1.00 65.56 1027 LYS A N 1
ATOM 7793 C CA . LYS A 1 1027 ? -23.650 15.916 15.851 1.00 65.56 1027 LYS A CA 1
ATOM 7794 C C . LYS A 1 1027 ? -23.903 16.837 14.647 1.00 65.56 1027 LYS A C 1
ATOM 7796 O O . LYS A 1 1027 ? -24.857 17.614 14.648 1.00 65.56 1027 LYS A O 1
ATOM 7801 N N . ASP A 1 1028 ? -23.087 16.713 13.604 1.00 76.06 1028 ASP A N 1
ATOM 7802 C CA . ASP A 1 1028 ? -23.252 17.444 12.340 1.00 76.06 1028 ASP A CA 1
ATOM 7803 C C . ASP A 1 1028 ? -24.481 16.987 11.521 1.00 76.06 1028 ASP A C 1
ATOM 7805 O O . ASP A 1 1028 ? -24.946 17.715 10.648 1.00 76.06 1028 ASP A O 1
ATOM 7809 N N . GLY A 1 1029 ? -25.033 15.806 11.827 1.00 79.56 1029 GLY A N 1
ATOM 7810 C CA . GLY A 1 1029 ? -26.193 15.214 11.150 1.00 79.56 1029 GLY A CA 1
ATOM 7811 C C . GLY A 1 1029 ? -25.862 14.506 9.831 1.00 79.56 1029 GLY A C 1
ATOM 7812 O O . GLY A 1 1029 ? -26.776 14.002 9.166 1.00 79.56 1029 GLY A O 1
ATOM 7813 N N . ASN A 1 1030 ? -24.578 14.446 9.462 1.00 90.25 1030 ASN A N 1
ATOM 7814 C CA . ASN A 1 1030 ? -24.111 13.796 8.245 1.00 90.25 1030 ASN A CA 1
ATOM 7815 C C . ASN A 1 1030 ? -24.179 12.268 8.369 1.00 90.25 1030 ASN A C 1
ATOM 7817 O O . ASN A 1 1030 ? -24.072 11.687 9.448 1.00 90.25 1030 ASN A O 1
ATOM 7821 N N . HIS A 1 1031 ? -24.317 11.601 7.226 1.00 95.62 1031 HIS A N 1
ATOM 7822 C CA . HIS A 1 1031 ? -24.174 10.150 7.147 1.00 95.62 1031 HIS A CA 1
ATOM 7823 C C . HIS A 1 1031 ? -22.703 9.751 7.192 1.00 95.62 1031 HIS A C 1
ATOM 7825 O O . HIS A 1 1031 ? -21.872 10.387 6.541 1.00 95.62 1031 HIS A O 1
ATOM 7831 N N . GLN A 1 1032 ? -22.394 8.668 7.904 1.00 96.38 1032 GLN A N 1
ATOM 7832 C CA . GLN A 1 1032 ? -21.050 8.100 7.949 1.00 96.38 1032 GLN A CA 1
ATOM 7833 C C . GLN A 1 1032 ? -20.993 6.794 7.159 1.00 96.38 1032 GLN A C 1
ATOM 7835 O O . GLN A 1 1032 ? -21.728 5.854 7.460 1.00 96.38 1032 GLN A O 1
ATOM 7840 N N . ILE A 1 1033 ? -20.115 6.732 6.157 1.00 98.19 1033 ILE A N 1
ATOM 7841 C CA . ILE A 1 1033 ? -19.859 5.528 5.357 1.00 98.19 1033 ILE A CA 1
ATOM 7842 C C . ILE A 1 1033 ? -18.494 4.962 5.758 1.00 98.19 1033 ILE A C 1
ATOM 7844 O O . ILE A 1 1033 ? -17.449 5.484 5.363 1.00 98.19 1033 ILE A O 1
ATOM 7848 N N . CYS A 1 1034 ? -18.503 3.890 6.548 1.00 98.19 1034 CYS A N 1
ATOM 7849 C CA . CYS A 1 1034 ? -17.316 3.105 6.872 1.00 98.19 1034 CYS A CA 1
ATOM 7850 C C . CYS A 1 1034 ? -16.978 2.154 5.721 1.00 98.19 1034 CYS A C 1
ATOM 7852 O O . CYS A 1 1034 ? -17.860 1.467 5.209 1.00 98.19 1034 CYS A O 1
ATOM 7854 N N . LEU A 1 1035 ? -15.708 2.050 5.338 1.00 98.69 1035 LEU A N 1
ATOM 7855 C CA . LEU A 1 1035 ? -15.273 1.072 4.338 1.00 98.69 1035 LEU A CA 1
ATOM 7856 C C . LEU A 1 1035 ? -14.964 -0.271 5.006 1.00 98.69 1035 LEU A C 1
ATOM 7858 O O . LEU A 1 1035 ? -14.094 -0.350 5.873 1.00 98.69 1035 LEU A O 1
ATOM 7862 N N . SER A 1 1036 ? -15.652 -1.334 4.581 1.00 98.12 1036 SER A N 1
ATOM 7863 C CA . SER A 1 1036 ? -15.360 -2.701 5.012 1.00 98.12 1036 SER A CA 1
ATOM 7864 C C . SER A 1 1036 ? -14.382 -3.353 4.048 1.00 98.12 1036 SER A C 1
ATOM 7866 O O . SER A 1 1036 ? -14.725 -3.725 2.923 1.00 98.12 1036 SER A O 1
ATOM 7868 N N . THR A 1 1037 ? -13.126 -3.434 4.480 1.00 96.88 1037 THR A N 1
ATOM 7869 C CA . THR A 1 1037 ? -11.993 -3.731 3.600 1.00 96.88 1037 THR A CA 1
ATOM 7870 C C . THR A 1 1037 ? -11.711 -5.227 3.444 1.00 96.88 1037 THR A C 1
ATOM 7872 O O . THR A 1 1037 ? -11.073 -5.616 2.461 1.00 96.88 1037 THR A O 1
ATOM 7875 N N . ALA A 1 1038 ? -12.213 -6.086 4.335 1.00 95.94 1038 ALA A N 1
ATOM 7876 C CA . ALA A 1 1038 ? -12.095 -7.539 4.232 1.00 95.94 1038 ALA A CA 1
ATOM 7877 C C . ALA A 1 1038 ? -13.323 -8.266 4.798 1.00 95.94 1038 ALA A C 1
ATOM 7879 O O . ALA A 1 1038 ? -14.042 -7.745 5.645 1.00 95.94 1038 ALA A O 1
ATOM 7880 N N . HIS A 1 1039 ? -13.549 -9.498 4.338 1.00 96.81 1039 HIS A N 1
ATOM 7881 C CA . HIS A 1 1039 ? -14.573 -10.370 4.910 1.00 96.81 1039 HIS A CA 1
ATOM 7882 C C . HIS A 1 1039 ? -14.111 -10.922 6.276 1.00 96.81 1039 HIS A C 1
ATOM 7884 O O . HIS A 1 1039 ? -12.962 -11.370 6.367 1.00 96.81 1039 HIS A O 1
ATOM 7890 N N . PRO A 1 1040 ? -14.973 -11.004 7.312 1.00 95.31 1040 PRO A N 1
ATOM 7891 C CA . PRO A 1 1040 ? -14.574 -11.447 8.655 1.00 95.31 1040 PRO A CA 1
ATOM 7892 C C . PRO A 1 1040 ? -13.865 -12.806 8.681 1.00 95.31 1040 PRO A C 1
ATOM 7894 O O . PRO A 1 1040 ? -12.868 -12.983 9.376 1.00 95.31 1040 PRO A O 1
ATOM 7897 N N . ALA A 1 1041 ? -14.305 -13.745 7.836 1.00 93.00 1041 ALA A N 1
ATOM 7898 C CA . ALA A 1 1041 ? -13.706 -15.076 7.726 1.00 93.00 1041 ALA A CA 1
ATOM 7899 C C . ALA A 1 1041 ? -12.225 -15.111 7.285 1.00 93.00 1041 ALA A C 1
ATOM 7901 O O . ALA A 1 1041 ? -11.614 -16.174 7.340 1.00 93.00 1041 ALA A O 1
ATOM 7902 N N . LYS A 1 1042 ? -11.627 -13.991 6.847 1.00 89.81 1042 LYS A N 1
ATOM 7903 C CA . LYS A 1 1042 ? -10.178 -13.917 6.576 1.00 89.81 1042 LYS A CA 1
ATOM 7904 C C . LYS A 1 1042 ? -9.326 -13.820 7.849 1.00 89.81 1042 LYS A C 1
ATOM 7906 O O . LYS A 1 1042 ? -8.157 -14.204 7.811 1.00 89.81 1042 LYS A O 1
ATOM 7911 N N . PHE A 1 1043 ? -9.918 -13.340 8.945 1.00 90.38 1043 PHE A N 1
ATOM 7912 C CA . PHE A 1 1043 ? -9.266 -13.018 10.219 1.00 90.38 1043 PHE A CA 1
ATOM 7913 C C . PHE A 1 1043 ? -9.992 -13.707 11.385 1.00 90.38 1043 PHE A C 1
ATOM 7915 O O . PHE A 1 1043 ? -10.373 -13.072 12.368 1.00 90.38 1043 PHE A O 1
ATOM 7922 N N . SER A 1 1044 ? -10.217 -15.019 11.249 1.00 89.25 1044 SER A N 1
ATOM 7923 C CA . SER A 1 1044 ? -11.038 -15.817 12.170 1.00 89.25 1044 SER A CA 1
ATOM 7924 C C . SER A 1 1044 ? -10.639 -15.659 13.637 1.00 89.25 1044 SER A C 1
ATOM 7926 O O . SER A 1 1044 ? -11.515 -15.537 14.485 1.00 89.25 1044 SER A O 1
ATOM 7928 N N . HIS A 1 1045 ? -9.339 -15.573 13.941 1.00 86.62 1045 HIS A N 1
ATOM 7929 C CA . HIS A 1 1045 ? -8.852 -15.437 15.312 1.00 86.62 1045 HIS A CA 1
ATOM 7930 C C . HIS A 1 1045 ? -9.325 -14.143 15.995 1.00 86.62 1045 HIS A C 1
ATOM 7932 O O . HIS A 1 1045 ? -9.816 -14.191 17.122 1.00 86.62 1045 HIS A O 1
ATOM 7938 N N . ALA A 1 1046 ? -9.256 -13.003 15.300 1.00 88.81 1046 ALA A N 1
ATOM 7939 C CA . ALA A 1 1046 ? -9.728 -11.716 15.812 1.00 88.81 1046 ALA A CA 1
ATOM 7940 C C . ALA A 1 1046 ? -11.255 -11.689 16.023 1.00 88.81 1046 ALA A C 1
ATOM 7942 O O . ALA A 1 1046 ? -11.743 -11.094 16.986 1.00 88.81 1046 ALA A O 1
ATOM 7943 N N . VAL A 1 1047 ? -12.010 -12.356 15.142 1.00 92.88 1047 VAL A N 1
ATOM 7944 C CA . VAL A 1 1047 ? -13.475 -12.462 15.243 1.00 92.88 1047 VAL A CA 1
ATOM 7945 C C . VAL A 1 1047 ? -13.875 -13.389 16.397 1.00 92.88 1047 VAL A C 1
ATOM 7947 O O . VAL A 1 1047 ? -14.702 -13.011 17.228 1.00 92.88 1047 VAL A O 1
ATOM 7950 N N . ASP A 1 1048 ? -13.242 -14.559 16.514 1.00 92.44 1048 ASP A N 1
ATOM 7951 C CA . ASP A 1 1048 ? -13.479 -15.506 17.608 1.00 92.44 1048 ASP A CA 1
ATOM 7952 C C . ASP A 1 1048 ? -13.071 -14.929 18.968 1.00 92.44 1048 ASP A C 1
ATOM 7954 O O . ASP A 1 1048 ? -13.780 -15.135 19.949 1.00 92.44 1048 ASP A O 1
ATOM 7958 N N . LEU A 1 1049 ? -11.990 -14.148 19.054 1.00 90.62 1049 LEU A N 1
ATOM 7959 C CA . LEU A 1 1049 ? -11.612 -13.454 20.289 1.00 90.62 1049 LEU A CA 1
ATOM 7960 C C . LEU A 1 1049 ? -12.717 -12.510 20.793 1.00 90.62 1049 LEU A C 1
ATOM 7962 O O . LEU A 1 1049 ? -12.935 -12.397 22.001 1.00 90.62 1049 LEU A O 1
ATOM 7966 N N . ALA A 1 1050 ? -13.415 -11.832 19.880 1.00 93.31 1050 ALA A N 1
ATOM 7967 C CA . ALA A 1 1050 ? -14.499 -10.919 20.221 1.00 93.31 1050 ALA A CA 1
ATOM 7968 C C . ALA A 1 1050 ? -15.824 -11.640 20.518 1.00 93.31 1050 ALA A C 1
ATOM 7970 O O . ALA A 1 1050 ? -16.549 -11.234 21.437 1.00 93.31 1050 ALA A O 1
ATOM 7971 N N . LEU A 1 1051 ? -16.148 -12.683 19.743 1.00 95.31 1051 LEU A N 1
ATOM 7972 C CA . LEU A 1 1051 ? -17.499 -13.246 19.664 1.00 95.31 1051 LEU A CA 1
ATOM 7973 C C . LEU A 1 1051 ? -17.655 -14.675 20.203 1.00 95.31 1051 LEU A C 1
ATOM 7975 O O . LEU A 1 1051 ? -18.783 -15.056 20.517 1.00 95.31 1051 LEU A O 1
ATOM 7979 N N . ASN A 1 1052 ? -16.589 -15.460 20.381 1.00 92.12 1052 ASN A N 1
ATOM 7980 C CA . ASN A 1 1052 ? -16.700 -16.824 20.910 1.00 92.12 1052 ASN A CA 1
ATOM 7981 C C . ASN A 1 1052 ? -17.357 -16.826 22.307 1.00 92.12 1052 ASN A C 1
ATOM 7983 O O . ASN A 1 1052 ? -17.037 -16.011 23.174 1.00 92.12 1052 ASN A O 1
ATOM 7987 N N . GLY A 1 1053 ? -18.326 -17.723 22.509 1.00 88.31 1053 GLY A N 1
ATOM 7988 C CA . GLY A 1 1053 ? -19.177 -17.756 23.701 1.00 88.31 1053 GLY A CA 1
ATOM 7989 C C . GLY A 1 1053 ? -20.279 -16.686 23.756 1.00 88.31 1053 GLY A C 1
ATOM 7990 O O . GLY A 1 1053 ? -20.930 -16.563 24.790 1.00 88.31 1053 GLY A O 1
ATOM 7991 N N . THR A 1 1054 ? -20.507 -15.916 22.686 1.00 90.25 1054 THR A N 1
ATOM 7992 C CA . THR A 1 1054 ? -21.650 -14.989 22.579 1.00 90.25 1054 THR A CA 1
ATOM 7993 C C . THR A 1 1054 ? -22.876 -15.713 22.020 1.00 90.25 1054 THR A C 1
ATOM 7995 O O . THR A 1 1054 ? -22.769 -16.445 21.037 1.00 90.25 1054 THR A O 1
ATOM 7998 N N . ASP A 1 1055 ? -24.051 -15.485 22.614 1.00 87.81 1055 ASP A N 1
ATOM 7999 C CA . ASP A 1 1055 ? -25.305 -16.122 22.189 1.00 87.81 1055 ASP A CA 1
ATOM 8000 C C . ASP A 1 1055 ? -25.593 -15.903 20.693 1.00 87.81 1055 ASP A C 1
ATOM 8002 O O . ASP A 1 1055 ? -25.687 -14.770 20.214 1.00 87.81 1055 ASP A O 1
ATOM 8006 N N . GLY A 1 1056 ? -25.767 -17.010 19.966 1.00 86.19 1056 GLY A N 1
ATOM 8007 C CA . GLY A 1 1056 ? -26.068 -17.021 18.532 1.00 86.19 1056 GLY A CA 1
ATOM 8008 C C . GLY A 1 1056 ? -24.862 -16.892 17.594 1.00 86.19 1056 GLY A C 1
ATOM 8009 O O . GLY A 1 1056 ? -25.064 -16.971 16.385 1.00 86.19 1056 GLY A O 1
ATOM 8010 N N . TYR A 1 1057 ? -23.635 -16.731 18.107 1.00 93.31 1057 TYR A N 1
ATOM 8011 C CA . TYR A 1 1057 ? -22.426 -16.717 17.278 1.00 93.31 1057 TYR A CA 1
ATOM 8012 C C . TYR A 1 1057 ? -21.870 -18.126 17.030 1.00 93.31 1057 TYR A C 1
ATOM 8014 O O . TYR A 1 1057 ? -21.742 -18.934 17.951 1.00 93.31 1057 TYR A O 1
ATOM 8022 N N . ASN A 1 1058 ? -21.472 -18.380 15.785 1.00 91.38 1058 ASN A N 1
ATOM 8023 C CA . ASN A 1 1058 ? -20.738 -19.562 15.349 1.00 91.38 1058 ASN A CA 1
ATOM 8024 C C . ASN A 1 1058 ? -19.944 -19.209 14.079 1.00 91.38 1058 ASN A C 1
ATOM 8026 O O . ASN A 1 1058 ? -20.506 -18.676 13.123 1.00 91.38 1058 ASN A O 1
ATOM 8030 N N . PHE A 1 1059 ? -18.642 -19.504 14.052 1.00 90.31 1059 PHE A N 1
ATOM 8031 C CA . PHE A 1 1059 ? -17.781 -19.136 12.924 1.00 90.31 1059 PHE A CA 1
ATOM 8032 C C . PHE A 1 1059 ? -18.115 -19.899 11.626 1.00 90.31 1059 PHE A C 1
ATOM 8034 O O . PHE A 1 1059 ? -17.922 -19.361 10.539 1.00 90.31 1059 PHE A O 1
ATOM 8041 N N . GLU A 1 1060 ? -18.688 -21.106 11.701 1.00 89.19 1060 GLU A N 1
ATOM 8042 C CA . GLU A 1 1060 ? -19.115 -21.856 10.502 1.00 89.19 1060 GLU A CA 1
ATOM 8043 C C . GLU A 1 1060 ? -20.244 -21.153 9.723 1.00 89.19 1060 GLU A C 1
ATOM 8045 O O . GLU A 1 1060 ? -20.334 -21.303 8.503 1.00 89.19 1060 GLU A O 1
ATOM 8050 N N . ASP A 1 1061 ? -21.058 -20.335 10.402 1.00 89.69 1061 ASP A N 1
ATOM 8051 C CA . ASP A 1 1061 ? -22.093 -19.499 9.773 1.00 89.69 1061 ASP A CA 1
ATOM 8052 C C . ASP A 1 1061 ? -21.500 -18.213 9.155 1.00 89.69 1061 ASP A C 1
ATOM 8054 O O . ASP A 1 1061 ? -22.120 -17.579 8.302 1.00 89.69 1061 ASP A O 1
ATOM 8058 N N . VAL A 1 1062 ? -20.273 -17.848 9.549 1.00 92.06 1062 VAL A N 1
ATOM 8059 C CA . VAL A 1 1062 ? -19.472 -16.754 8.971 1.00 92.06 1062 VAL A CA 1
ATOM 8060 C C . VAL A 1 1062 ? -18.595 -17.255 7.814 1.00 92.06 1062 VAL A C 1
ATOM 8062 O O . VAL A 1 1062 ? -18.184 -16.461 6.972 1.00 92.06 1062 VAL A O 1
ATOM 8065 N N . LEU A 1 1063 ? -18.287 -18.553 7.735 1.00 92.00 1063 LEU A N 1
ATOM 8066 C CA . LEU A 1 1063 ? -17.363 -19.122 6.752 1.00 92.00 1063 LEU A CA 1
ATOM 8067 C C . LEU A 1 1063 ? -18.009 -19.249 5.349 1.00 92.00 1063 LEU A C 1
ATOM 8069 O O . LEU A 1 1063 ? -18.919 -20.066 5.171 1.00 92.00 1063 LEU A O 1
ATOM 8073 N N . PRO A 1 1064 ? -17.523 -18.525 4.315 1.00 92.88 1064 PRO A N 1
ATOM 8074 C CA . PRO A 1 1064 ? -18.057 -18.634 2.958 1.00 92.88 1064 PRO A CA 1
ATOM 8075 C C . PRO A 1 1064 ? -17.867 -20.035 2.378 1.00 92.88 1064 PRO A C 1
ATOM 8077 O O . PRO A 1 1064 ? -16.830 -20.667 2.591 1.00 92.88 1064 PRO A O 1
ATOM 8080 N N . ASP A 1 1065 ? -18.812 -20.496 1.558 1.00 91.31 1065 ASP A N 1
ATOM 8081 C CA . ASP A 1 1065 ? -18.727 -21.819 0.922 1.00 91.31 1065 ASP A CA 1
ATOM 8082 C C . ASP A 1 1065 ? -17.474 -21.982 0.046 1.00 91.31 1065 ASP A C 1
ATOM 8084 O O . ASP A 1 1065 ? -16.936 -23.079 -0.062 1.00 91.31 1065 ASP A O 1
ATOM 8088 N N . GLN A 1 1066 ? -16.939 -20.888 -0.505 1.00 91.00 1066 GLN A N 1
ATOM 8089 C CA . GLN A 1 1066 ? -15.692 -20.876 -1.277 1.00 91.00 1066 GLN A CA 1
ATOM 8090 C C . GLN A 1 1066 ? -14.436 -21.161 -0.427 1.00 91.00 1066 GLN A C 1
ATOM 8092 O O . GLN A 1 1066 ? -13.382 -21.455 -0.987 1.00 91.00 1066 GLN A O 1
ATOM 8097 N N . PHE A 1 1067 ? -14.515 -21.060 0.905 1.00 90.00 1067 PHE A N 1
ATOM 8098 C CA . PHE A 1 1067 ? -13.423 -21.418 1.820 1.00 90.00 1067 PHE A CA 1
ATOM 8099 C C . PHE A 1 1067 ? -13.568 -22.850 2.367 1.00 90.00 1067 PHE A C 1
ATOM 8101 O O . PHE A 1 1067 ? -12.591 -23.427 2.853 1.00 90.00 1067 PHE A O 1
ATOM 8108 N N . LYS A 1 1068 ? -14.754 -23.465 2.261 1.00 87.94 1068 LYS A N 1
ATOM 8109 C CA . LYS A 1 1068 ? -15.006 -24.828 2.749 1.00 87.94 1068 LYS A CA 1
ATOM 8110 C C . LYS A 1 1068 ? -14.242 -25.831 1.879 1.00 87.94 1068 LYS A C 1
ATOM 8112 O O . LYS A 1 1068 ? -14.409 -25.891 0.666 1.00 87.94 1068 LYS A O 1
ATOM 8117 N N . GLY A 1 1069 ? -13.342 -26.589 2.506 1.00 83.94 1069 GLY A N 1
ATOM 8118 C CA . GLY A 1 1069 ? -12.408 -27.491 1.819 1.00 83.94 1069 GLY A CA 1
ATOM 8119 C C . GLY A 1 1069 ? -11.153 -26.824 1.234 1.00 83.94 1069 GLY A C 1
ATOM 8120 O O . GLY A 1 1069 ? -10.216 -27.537 0.885 1.00 83.94 1069 GLY A O 1
ATOM 8121 N N . LEU A 1 1070 ? -11.059 -25.487 1.195 1.00 87.75 1070 LEU A N 1
ATOM 8122 C CA . LEU A 1 1070 ? -9.912 -24.767 0.618 1.00 87.75 1070 LEU A CA 1
ATOM 8123 C C . LEU A 1 1070 ? -8.586 -25.118 1.319 1.00 87.75 1070 LEU A C 1
ATOM 8125 O O . LEU A 1 1070 ? -7.552 -25.258 0.672 1.00 87.75 1070 LEU A O 1
ATOM 8129 N N . ALA A 1 1071 ? -8.624 -25.340 2.637 1.00 84.06 1071 ALA A N 1
ATOM 8130 C CA . ALA A 1 1071 ? -7.461 -25.730 3.438 1.00 84.06 1071 ALA A CA 1
ATOM 8131 C C . ALA A 1 1071 ? -6.872 -27.114 3.081 1.00 84.06 1071 ALA A C 1
ATOM 8133 O O . ALA A 1 1071 ? -5.709 -27.367 3.397 1.00 84.06 1071 ALA A O 1
ATOM 8134 N N . VAL A 1 1072 ? -7.651 -27.990 2.429 1.00 89.19 1072 VAL A N 1
ATOM 8135 C CA . VAL A 1 1072 ? -7.240 -29.340 1.987 1.00 89.19 1072 VAL A CA 1
ATOM 8136 C C . VAL A 1 1072 ? -7.202 -29.486 0.459 1.00 89.19 1072 VAL A C 1
ATOM 8138 O O . VAL A 1 1072 ? -7.065 -30.597 -0.050 1.00 89.19 1072 VAL A O 1
ATOM 8141 N N . ALA A 1 1073 ? -7.324 -28.378 -0.277 1.00 91.50 1073 ALA A N 1
ATOM 8142 C CA . ALA A 1 1073 ? -7.125 -28.355 -1.721 1.00 91.50 1073 ALA A CA 1
ATOM 8143 C C . ALA A 1 1073 ? -5.662 -28.666 -2.091 1.00 91.50 1073 ALA A C 1
ATOM 8145 O O . ALA A 1 1073 ? -4.748 -28.507 -1.279 1.00 91.50 1073 ALA A O 1
ATOM 8146 N N . GLU A 1 1074 ? -5.433 -29.081 -3.338 1.00 94.94 1074 GLU A N 1
ATOM 8147 C CA . GLU A 1 1074 ? -4.081 -29.217 -3.884 1.00 94.94 1074 GLU A CA 1
ATOM 8148 C C . GLU A 1 1074 ? -3.364 -27.857 -3.852 1.00 94.94 1074 GLU A C 1
ATOM 8150 O O . GLU A 1 1074 ? -3.907 -26.853 -4.311 1.00 94.94 1074 GLU A O 1
ATOM 8155 N N . LYS A 1 1075 ? -2.151 -27.825 -3.287 1.00 93.88 1075 LYS A N 1
ATOM 8156 C CA . LYS A 1 1075 ? -1.336 -26.613 -3.139 1.00 93.88 1075 LYS A CA 1
ATOM 8157 C C . LYS A 1 1075 ? -0.096 -26.690 -4.027 1.00 93.88 1075 LYS A C 1
ATOM 8159 O O . LYS A 1 1075 ? 0.715 -27.598 -3.846 1.00 93.88 1075 LYS A O 1
ATOM 8164 N N . ARG A 1 1076 ? 0.118 -25.695 -4.895 1.00 94.75 1076 ARG A N 1
ATOM 8165 C CA . ARG A 1 1076 ? 1.420 -25.448 -5.534 1.00 94.75 1076 ARG A CA 1
ATOM 8166 C C . ARG A 1 1076 ? 2.153 -24.324 -4.807 1.00 94.75 1076 ARG A C 1
ATOM 8168 O O . ARG A 1 1076 ? 1.737 -23.164 -4.829 1.00 94.75 1076 ARG A O 1
ATOM 8175 N N . VAL A 1 1077 ? 3.264 -24.692 -4.178 1.00 94.25 1077 VAL A N 1
ATOM 8176 C CA . VAL A 1 1077 ? 4.170 -23.790 -3.466 1.00 94.25 1077 VAL A CA 1
ATOM 8177 C C . VAL A 1 1077 ? 5.604 -24.292 -3.607 1.00 94.25 1077 VAL A C 1
ATOM 8179 O O . VAL A 1 1077 ? 5.866 -25.489 -3.520 1.00 94.25 1077 VAL A O 1
ATOM 8182 N N . GLU A 1 1078 ? 6.522 -23.366 -3.843 1.00 95.94 1078 GLU A N 1
ATOM 8183 C CA . GLU A 1 1078 ? 7.956 -23.596 -3.987 1.00 95.94 1078 GLU A CA 1
ATOM 8184 C C . GLU A 1 1078 ? 8.657 -23.078 -2.728 1.00 95.94 1078 GLU A C 1
ATOM 8186 O O . GLU A 1 1078 ? 8.397 -21.963 -2.273 1.00 95.94 1078 GLU A O 1
ATOM 8191 N N . TYR A 1 1079 ? 9.507 -23.899 -2.110 1.00 94.56 1079 TYR A N 1
ATOM 8192 C CA . TYR A 1 1079 ? 10.136 -23.562 -0.832 1.00 94.56 1079 TYR A CA 1
ATOM 8193 C C . TYR A 1 1079 ? 11.525 -22.966 -1.044 1.00 94.56 1079 TYR A C 1
ATOM 8195 O O . TYR A 1 1079 ? 12.377 -23.587 -1.673 1.00 94.56 1079 TYR A O 1
ATOM 8203 N N . VAL A 1 1080 ? 11.772 -21.793 -0.455 1.00 95.00 1080 VAL A N 1
ATOM 8204 C CA . VAL A 1 1080 ? 13.090 -21.142 -0.475 1.00 95.00 1080 VAL A CA 1
ATOM 8205 C C . VAL A 1 1080 ? 13.699 -21.264 0.922 1.00 95.00 1080 VAL A C 1
ATOM 8207 O O . VAL A 1 1080 ? 13.172 -20.705 1.885 1.00 95.00 1080 VAL A O 1
ATOM 8210 N N . GLU A 1 1081 ? 14.774 -22.048 1.048 1.00 90.56 1081 GLU A N 1
ATOM 8211 C CA . GLU A 1 1081 ? 15.299 -22.541 2.339 1.00 90.56 1081 GLU A CA 1
ATOM 8212 C C . GLU A 1 1081 ? 15.837 -21.455 3.281 1.00 90.56 1081 GLU A C 1
ATOM 8214 O O . GLU A 1 1081 ? 15.920 -21.672 4.489 1.00 90.56 1081 GLU A O 1
ATOM 8219 N N . LYS A 1 1082 ? 16.175 -20.284 2.736 1.00 89.56 1082 LYS A N 1
ATOM 8220 C CA . LYS A 1 1082 ? 16.592 -19.079 3.459 1.00 89.56 1082 LYS A CA 1
ATOM 8221 C C . LYS A 1 1082 ? 16.137 -17.833 2.701 1.00 89.56 1082 LYS A C 1
ATOM 8223 O O . LYS A 1 1082 ? 15.900 -17.889 1.494 1.00 89.56 1082 LYS A O 1
ATOM 8228 N N . ALA A 1 1083 ? 16.069 -16.704 3.396 1.00 87.38 1083 ALA A N 1
ATOM 8229 C CA . ALA A 1 1083 ? 15.932 -15.390 2.783 1.00 87.38 1083 ALA A CA 1
ATOM 8230 C C . ALA A 1 1083 ? 17.209 -15.012 2.005 1.00 87.38 1083 ALA A C 1
ATOM 8232 O O . ALA A 1 1083 ? 18.130 -14.418 2.557 1.00 87.38 1083 ALA A O 1
ATOM 8233 N N . ASP A 1 1084 ? 17.273 -15.397 0.731 1.00 91.44 1084 ASP A N 1
ATOM 8234 C CA . ASP A 1 1084 ? 18.413 -15.150 -0.155 1.00 91.44 1084 ASP A CA 1
ATOM 8235 C C . ASP A 1 1084 ? 17.922 -14.839 -1.575 1.00 91.44 1084 ASP A C 1
ATOM 8237 O O . ASP A 1 1084 ? 17.145 -15.600 -2.160 1.00 91.44 1084 ASP A O 1
ATOM 8241 N N . LYS A 1 1085 ? 18.371 -13.709 -2.131 1.00 93.12 1085 LYS A N 1
ATOM 8242 C CA . LYS A 1 1085 ? 17.934 -13.236 -3.447 1.00 93.12 1085 LYS A CA 1
ATOM 8243 C C . LYS A 1 1085 ? 18.372 -14.149 -4.591 1.00 93.12 1085 LYS A C 1
ATOM 8245 O O . LYS A 1 1085 ? 17.628 -14.284 -5.556 1.00 93.12 1085 LYS A O 1
ATOM 8250 N N . GLU A 1 1086 ? 19.540 -14.789 -4.499 1.00 95.50 1086 GLU A N 1
ATOM 8251 C CA . GLU A 1 1086 ? 20.072 -15.618 -5.585 1.00 95.50 1086 GLU A CA 1
ATOM 8252 C C . GLU A 1 1086 ? 19.327 -16.961 -5.651 1.00 95.50 1086 GLU A C 1
ATOM 8254 O O . GLU A 1 1086 ? 19.029 -17.435 -6.745 1.00 95.50 1086 GLU A O 1
ATOM 8259 N N . LEU A 1 1087 ? 18.896 -17.507 -4.503 1.00 95.38 1087 LEU A N 1
ATOM 8260 C CA . LEU A 1 1087 ? 17.966 -18.646 -4.483 1.00 95.38 1087 LEU A CA 1
ATOM 8261 C C . LEU A 1 1087 ? 16.608 -18.283 -5.099 1.00 95.38 1087 LEU A C 1
ATOM 8263 O O . LEU A 1 1087 ? 16.029 -19.081 -5.834 1.00 95.38 1087 LEU A O 1
ATOM 8267 N N . VAL A 1 1088 ? 16.092 -17.077 -4.835 1.00 95.19 1088 VAL A N 1
ATOM 8268 C CA . VAL A 1 1088 ? 14.843 -16.619 -5.465 1.00 95.19 1088 VAL A CA 1
ATOM 8269 C C . VAL A 1 1088 ? 15.019 -16.441 -6.975 1.00 95.19 1088 VAL A C 1
ATOM 8271 O O . VAL A 1 1088 ? 14.138 -16.872 -7.717 1.00 95.19 1088 VAL A O 1
ATOM 8274 N N . LYS A 1 1089 ? 16.151 -15.903 -7.456 1.00 95.62 1089 LYS A N 1
ATOM 8275 C CA . LYS A 1 1089 ? 16.464 -15.883 -8.897 1.00 95.62 1089 LYS A CA 1
ATOM 8276 C C . LYS A 1 1089 ? 16.468 -17.291 -9.485 1.00 95.62 1089 LYS A C 1
ATOM 8278 O O . LYS A 1 1089 ? 15.789 -17.511 -10.480 1.00 95.62 1089 LYS A O 1
ATOM 8283 N N . GLU A 1 1090 ? 17.182 -18.244 -8.879 1.00 95.31 1090 GLU A N 1
ATOM 8284 C CA . GLU A 1 1090 ? 17.258 -19.628 -9.372 1.00 95.31 1090 GLU A CA 1
ATOM 8285 C C . GLU A 1 1090 ? 15.863 -20.262 -9.501 1.00 95.31 1090 GLU A C 1
ATOM 8287 O O . GLU A 1 1090 ? 15.538 -20.854 -10.532 1.00 95.31 1090 GLU A O 1
ATOM 8292 N N . VAL A 1 1091 ? 15.006 -20.079 -8.490 1.00 95.44 1091 VAL A N 1
ATOM 8293 C CA . VAL A 1 1091 ? 13.615 -20.553 -8.508 1.00 95.44 1091 VAL A CA 1
ATOM 8294 C C . VAL A 1 1091 ? 12.801 -19.864 -9.611 1.00 95.44 1091 VAL A C 1
ATOM 8296 O O . VAL A 1 1091 ? 12.122 -20.555 -10.370 1.00 95.44 1091 VAL A O 1
ATOM 8299 N N . VAL A 1 1092 ? 12.897 -18.537 -9.761 1.00 94.75 1092 VAL A N 1
ATOM 8300 C CA . VAL A 1 1092 ? 12.205 -17.782 -10.825 1.00 94.75 1092 VAL A CA 1
ATOM 8301 C C . VAL A 1 1092 ? 12.660 -18.235 -12.217 1.00 94.75 1092 VAL A C 1
ATOM 8303 O O . VAL A 1 1092 ? 11.819 -18.546 -13.057 1.00 94.75 1092 VAL A O 1
ATOM 8306 N N . GLU A 1 1093 ? 13.968 -18.346 -12.475 1.00 95.06 1093 GLU A N 1
ATOM 8307 C CA . GLU A 1 1093 ? 14.485 -18.766 -13.787 1.00 95.06 1093 GLU A CA 1
ATOM 8308 C C . GLU A 1 1093 ? 14.109 -20.214 -14.124 1.00 95.06 1093 GLU A C 1
ATOM 8310 O O . GLU A 1 1093 ? 13.719 -20.498 -15.259 1.00 95.06 1093 GLU A O 1
ATOM 8315 N N . ARG A 1 1094 ? 14.154 -21.121 -13.137 1.00 95.50 1094 ARG A N 1
ATOM 8316 C CA . ARG A 1 1094 ? 13.706 -22.513 -13.282 1.00 95.50 1094 ARG A CA 1
ATOM 8317 C C . ARG A 1 1094 ? 12.226 -22.601 -13.658 1.00 95.50 1094 ARG A C 1
ATOM 8319 O O . ARG A 1 1094 ? 11.866 -23.401 -14.520 1.00 95.50 1094 ARG A O 1
ATOM 8326 N N . LEU A 1 1095 ? 11.374 -21.803 -13.017 1.00 94.31 1095 LEU A N 1
ATOM 8327 C CA . LEU A 1 1095 ? 9.928 -21.813 -13.248 1.00 94.31 1095 LEU A CA 1
ATOM 8328 C C . LEU A 1 1095 ? 9.556 -21.167 -14.589 1.00 94.31 1095 LEU A C 1
ATOM 8330 O O . LEU A 1 1095 ? 8.804 -21.772 -15.348 1.00 94.31 1095 LEU A O 1
ATOM 8334 N N . LEU A 1 1096 ? 10.166 -20.031 -14.947 1.00 92.81 1096 LEU A N 1
ATOM 8335 C CA . LEU A 1 1096 ? 10.003 -19.399 -16.267 1.00 92.81 1096 LEU A CA 1
ATOM 8336 C C . LEU A 1 1096 ? 10.485 -20.304 -17.416 1.00 92.81 1096 LEU A C 1
ATOM 8338 O O . LEU A 1 1096 ? 9.884 -20.326 -18.491 1.00 92.81 1096 LEU A O 1
ATOM 8342 N N . ALA A 1 1097 ? 11.556 -21.078 -17.208 1.00 89.81 1097 ALA A N 1
ATOM 8343 C CA . ALA A 1 1097 ? 11.988 -22.099 -18.163 1.00 89.81 1097 ALA A CA 1
ATOM 8344 C C . ALA A 1 1097 ? 10.979 -23.260 -18.264 1.00 89.81 1097 ALA A C 1
ATOM 8346 O O . ALA A 1 1097 ? 10.756 -23.781 -19.356 1.00 89.81 1097 ALA A O 1
ATOM 8347 N N . GLY A 1 1098 ? 10.338 -23.623 -17.147 1.00 86.06 1098 GLY A N 1
ATOM 8348 C CA . GLY A 1 1098 ? 9.233 -24.580 -17.097 1.00 86.06 1098 GLY A CA 1
ATOM 8349 C C . GLY A 1 1098 ? 8.013 -24.114 -17.895 1.00 86.06 1098 GLY A C 1
ATOM 8350 O O . GLY A 1 1098 ? 7.533 -24.867 -18.740 1.00 86.06 1098 GLY A O 1
ATOM 8351 N N . GLU A 1 1099 ? 7.566 -22.867 -17.706 1.00 86.69 1099 GLU A N 1
ATOM 8352 C CA . GLU A 1 1099 ? 6.449 -22.260 -18.456 1.00 86.69 1099 GLU A CA 1
ATOM 8353 C C . GLU A 1 1099 ? 6.671 -22.307 -19.974 1.00 86.69 1099 GLU A C 1
ATOM 8355 O O . GLU A 1 1099 ? 5.755 -22.637 -20.720 1.00 86.69 1099 GLU A O 1
ATOM 8360 N N . LYS A 1 1100 ? 7.902 -22.062 -20.444 1.00 76.00 1100 LYS A N 1
ATOM 8361 C CA . LYS A 1 1100 ? 8.265 -22.150 -21.873 1.00 76.00 1100 LYS A CA 1
ATOM 8362 C C . LYS A 1 1100 ? 8.305 -23.584 -22.434 1.00 76.00 1100 LYS A C 1
ATOM 8364 O O . LYS A 1 1100 ? 8.570 -23.750 -23.624 1.00 76.00 1100 LYS A O 1
ATOM 8369 N N . SER A 1 1101 ? 8.092 -24.608 -21.604 1.00 62.72 1101 SER A N 1
ATOM 8370 C CA . SER A 1 1101 ? 8.141 -26.031 -21.984 1.00 62.72 1101 SER A CA 1
ATOM 8371 C C . SER A 1 1101 ? 6.802 -26.775 -21.855 1.00 62.72 1101 SER A C 1
ATOM 8373 O O . SER A 1 1101 ? 6.757 -27.974 -22.145 1.00 62.72 1101 SER A O 1
ATOM 8375 N N . ALA A 1 1102 ? 5.742 -26.075 -21.431 1.00 55.41 1102 ALA A N 1
ATOM 8376 C CA . ALA A 1 1102 ? 4.387 -26.589 -21.205 1.00 55.41 1102 ALA A CA 1
ATOM 8377 C C . ALA A 1 1102 ? 3.403 -26.209 -22.331 1.00 55.41 1102 ALA A C 1
ATOM 8379 O O . ALA A 1 1102 ? 2.459 -27.003 -22.543 1.00 55.41 1102 ALA A O 1
#

Secondary structure (DSSP, 8-state):
--SSSSSSS-SS---------EEE-TT-SSSGGGTT-EEEGGGGGT-GGGGG-SSHHHHHHHHHHIIIIIIHIIIIIIIS--BS--TT--GGG--TTHHHHHHHHHHHHTBTTB-S---PPBPHHHHHHHHHHHHHHTT-TTT-SB--TTHHHHHHHHHHHHH-SGGGGSTTSBPHHHH-TGGGGTTT-HHHHHHHHHHS-TT-S-GGGGGS-GGGGTT--PPP---PPPSS------------------PPPHHHHHHHHHHHHHHHHHHHHHHHHHHHHTTTS--------------------------S-------------------------------------------------------------------------------------------------------------SS-GGG--TT-EEEE-S-B--SSTTBPPB-TTEEEEEEEE-TTSEEEEEEEEEEHHHHHHHHHHHHT------------TTSSPPPEEEEGGGEES-GGGTTT--------SSTHHHHTTTTTTGGG-SS---HHHHHHHHHHHHHT--S--TT-EEETTSS---B-HHHHHHH-S-TTS--EEESSPPPPPTTHHHHHTT--HHHHHHHHHHTTS-TTTS-HHHHHHHHHHHHTT-SSTTSS-EEEEETTTTEEEEE-TTSTTSBTHHHHHHHHHHHHHHHHHHHHTT-SS----EEEEEE-SSHHHHHHHHHHTT-TTEEEEEEEETT-S-HHHHHHHHT---TTEEEEEESS-HHHHHHHHHHHHH-HHHHHHH-EE---TT-HHHHHHHHHHHHHHHHHHHHH-GGGTTT--PEEEEE-SSSHHHHHHHHHHHHT-----EEEEE-S--HHHHHHHHSEEE-----GGGG--S-TTT--S--TT-PPP-S-TTS--SS-TTHHHHHHHHHHHS--SS-HHHHHHHHHHHHHHHHHHHHHHSEEE--HHHHHHHHHHEEEEE--HHHHHHHHHHHHHSSS--PPPPHHHHHHHHHHHHHGGG-----EEEEE-B-GGGSHHHHHHHHTTSTT--HHHHS-GGGTTGGGS----EEESSS-HHHHHHHHHHHHHHHTT-

Sequence (1102 aa):
MRTALRLAAAAILSAASTSAVCIPLAGSSLCPAFNGSFVSTDSSGNYPFLAFVSNTQDFDAKFATYITDQYAQTKYQDLLGCSGLNLSDTSNLYARFTTSVLCNRMVQEAKGICQGGQTTALCADSCAQFATSEQIIAADPMICNSSRSDKTDQIRSDFTICALPADSLSGQCIPAIENESKNCGFNNNLPGLCSYCGTSSPNSTDSCCYNVDLTKCVGVRLNPTTSLPPLFTTTVTATPTGSAAAGGSSKISGGAIAGIAIGAIAVLALLALLVLCLVRRRRKDNGSVLNQASPRRRTLEQGQMVFQQSDRGEGYEALPSTRIARMSALENNNTTSSETGATPSTRGARSGRGRFSSSSPAPYGEKQLVPPPRGARTVSVSSSSMLDNTIHSPLSDNRGGISSPMYNGSSQSEQLPAFKDYYSTDNIKPGDDVATLWAYAPRAKDEFELERGDMLRVLGIWDDGWATGVRINGRAEDYVQRRAQRDSGLSAQTDPELNDPTLGADVKAFPSALLLRQVVYIAGLKPDAFCISAISRRKLQLGRISERIFSSESPAIIESLLVYRNTLATMVSSQSYLSTRGGSSGFSFEDTVLKGLASDGGLFIPEAIPTLPADWQTAWSTLTFQELAFNIFSAYISSSEIPASDLRALIDRSYSTFRAEDITPLVTLKKADKLHLLELFHGPTFAFKDVALQFVGNLFEYFLQRRNRDKDGEKEALTVIGATSGDTGSAAIYGLRGKKDISVFILHPKGKISPIQEAQMTSVLDVNVHNLAVVGTFDNCQDIVKELFADAEFNAKHKLGAVNSINWARILAQIVYYFHSYFALEKAYPEEKGSLKPRFVVPTGNFGDVLAGYFAKRMGLPIDKLVIATNENDILDRFWRSGTYEIHAVSGKDAEGGLTADGVKAHEFGVKETLSPAMDILVSSNFERLLWYLAFEKETTGELKERQAVAGEKVKQMMVDLKTKRGFSVTQAMLGLAKEDFTSERVSDGQTVETIKGIYGGADSKYVLDPHSSVGVTAALRHLEEKDGNHQICLSTAHPAKFSHAVDLALNGTDGYNFEDVLPDQFKGLAVAEKRVEYVEKADKELVKEVVERLLAGEKSA

Radius of gyration: 43.05 Å; chains: 1; bounding box: 152×122×132 Å

Organism: Dactylellina haptotyla (strain CBS 200.50) (NCBI:txid1284197)

InterPro domains:
  IPR000634 Serine/threonine dehydratase, pyridoxal-phosphate-binding site [PS00165] (679-693)
  IPR001926 Tryptophan synthase beta chain-like, PALP domain [PF00291] (661-893)
  IPR004450 Threonine synthase-like [TIGR00260] (641-885)
  IPR029144 Threonine synthase, N-terminal [PF14821] (577-655)
  IPR036028 SH3-like domain superfamily [SSF50044] (431-475)
  IPR036052 Tryptophan synthase beta chain-like, PALP domain superfamily [G3DSA:3.40.50.1100] (675-1067)
  IPR036052 Tryptophan synthase beta chain-like, PALP domain superfamily [G3DSA:3.40.50.1100] (685-1077)
  IPR036052 Tryptophan synthase beta chain-like, PALP domain superfamily [SSF53686] (574-1095)
  IPR037158 Threonine synthase, N-terminal domain superfamily [G3DSA:3.90.1380.10] (571-661)
  IPR051166 Threonine Synthase [PTHR42690] (576-1097)

pLDDT: mean 72.97, std 25.21, range [22.06, 98.75]

Foldseek 3Di:
DPPPPPPPVPVPDDDPPDQWQWEALQPALQQPVQNQFTFTLVCCVVVVQSVVDDYRVSVNVSVVVCVLQPCLCCLVCVQFNFPPAPSVGCLQSQFQLPSVLVSLLRRCVCVPSDPRGDNAAAALVQLLSRLVRNLQQCPPCNRGVDTDPCNLVSSVVSSCSRCVPPNNHPPRHDYSCVSVVALNRSVSNLLSSLVVLVPDDPPDPSPRSVVYDCVSVVPDDHDDDDPDDDSDDPDDDDDDDDDDDDDDDDDDDPVVVVVVVVVVVVVVVVVVVVVVVVVVVVVPPDDDDDDDDDDDDDDDDDDDDDDDDDDDDDDDDDDDDDDDDDDDDDDDDDDDDDDDDDDDDDDDDDDDDDDDDDDDDDDDDDDDDDDDDDDDDDDDDDDDDDDDDDDDDDDDDDDDDDDDDDDDDDDDDDDDDDPDDPQDPPPDDQQAKKFFQAFDDDPDPQADGDHGQWIWHFHAADPVQKTKTFTDPDGLVVVVVVVVVVVPPDDDDDDDDPDPPPPPTRIGMDGNSRIDRDSPVVPPDDDDDDDDDDPPVPVVPCVVPVVPPPPDDDCVVVVVVVVVVVVPPPDFALQWKDFLQLPDTRDGLLRLLQVVADPLRGFIGGLDQAADDPCCQVVVLPDALLVLLLVLVCRHHPCVRPPSVRSSVLSCQLQVQFPDPSQWAKAALDVVLLEIETLLQRHPLFFVLSLQLLSSLSSVLVVQCVQQVPDPDDGQAEEEEEEDLFSLLLSNCVNNAPRPSYAYEYEYAAPQHALLRQLSQFLRVRLRHAYEHAPDHSVLSVVLVVVCVVPPVNCVVRVYGYSDLRRVSSLSSLLSSLVSVLSSVCVVCVVCRPVAQAEEFELDAQCSNLVSVVSNVSNPRRHAAHEHQAEPLCQVQCCLVAQKRAQDAADDPSLQDDDPNNNDDQPPRRFRDALCNVRGDRDRNCVSVLQLVLQLVVDPDDDSSVSSSSSSNVSVVQVVCCVPVVIDGDDVSSSVVVVRHYHYDYHYLVQLLVQQLDSCVDPSDVDGARSSLSSRVSSSVVCSVVVPVHRYYGYRGGQNLSSVVSRCSNPPPPPPDDCVVSDDPVSVCSSVRRGRHHYHHHSDSVSVVVVSVVSVVVSVVD